Protein AF-0000000086662062 (afdb_homodimer)

Sequence (1120 aa):
MSSKLLPVIERLPNVSGTPEFEAARAAILEEFAAKVPKELHISPAVIASPPKNVVALPRECGILSSAEIDITENYDAVALAEAIAAKKFTAVAVASAYSKRAIIAHQLACCLSEWFMDEALEQAKALDEHLEKTGKTVGPLHGVPIAVKEMIPLAGHYTSLGFVVTRHKAEKDCQMISILRKAGAVFHCKTLQPQGIMHLETVSPLGRTLNPHNINLSAGGSTGGGAALVALRGSPLAIGTDIGGSIRTPAAFCGIYGFKTTSYYLPMRDFTGDYGYAGELNVLGSTGPLATSLRDMDLFVSVLKDAQPHLEDPRLIPIPWTGLETTPKTGPLKVGFMMNDGVVVPQPPVIRALSWAREQLAKSPAFEIKDFIPFRAADAMESAQRIFVPDGGRMIKGAMAATGEPPMLLTKGTLEAAEAMNQDLDAAGILQQRVSRDKFRCEFAEHWMAQNVDILISPAYVGPACPHDGALFWNYESFWNYVDYPGVVVPTPIKALKKGEEDYAPADATPLSEDCKRARHFWEEGDYEGAPIDIQIVARKYCDNELFAALSVLQSPLAIMSSKLLPVIERLPNVSGTPEFEAARAAILEEFAAKVPKELHISPAVIASPPKNVVALPRECGILSSAEIDITENYDAVALAEAIAAKKFTAVAVASAYSKRAIIAHQLACCLSEWFMDEALEQAKALDEHLEKTGKTVGPLHGVPIAVKEMIPLAGHYTSLGFVVTRHKAEKDCQMISILRKAGAVFHCKTLQPQGIMHLETVSPLGRTLNPHNINLSAGGSTGGGAALVALRGSPLAIGTDIGGSIRTPAAFCGIYGFKTTSYYLPMRDFTGDYGYAGELNVLGSTGPLATSLRDMDLFVSVLKDAQPHLEDPRLIPIPWTGLETTPKTGPLKVGFMMNDGVVVPQPPVIRALSWAREQLAKSPAFEIKDFIPFRAADAMESAQRIFVPDGGRMIKGAMAATGEPPMLLTKGTLEAAEAMNQDLDAAGILQQRVSRDKFRCEFAEHWMAQNVDILISPAYVGPACPHDGALFWNYESFWNYVDYPGVVVPTPIKALKKGEEDYAPADATPLSEDCKRARHFWEEGDYEGAPIDIQIVARKYCDNELFAALSVLQSPLAI

pLDDT: mean 96.52, std 4.53, range [37.22, 98.94]

Secondary structure (DSSP, 8-state):
---SS-----SSPPPP--HHHHHHHHHHHHHHHHTS-GGGPPPHHHHHS--S--TTHHHHSS-S-HHHHHHHHS--HHHHHHHHHTTSS-HHHHHHHHHHHHHHHHHHH--EEEE-HHHHHHHHHHHHHHHHHHSS-SSTTTT-EEEEETTS--TTSEE-SSSGGG-EE-SS--HHHHHHHHTT-EEEEEE---GGG--SS-EETTEEPEETTEEEEE--SSSHHHHHHHHTTS-SEEEEEESSSTTHHHHHHHT-EEEEPPTTSS--TTTTTTT--GGGGTS--EEEEEESSHHHHHHHHHHHHHT-GGGT-TTS--PPP-GGGSPPPSS-EEEEE-S--SS-PPPHHHHHHHHHHHHHHHTSTTEEEEE-----HHHHHHHHHHHH-TTTTHHHHHHHHHHTPPPPHHHHHHHHHHHHTT---BHHHHHHHHHHHHHHHHHHHHHHHHHT-SEEEEESSSSSSPBTT-----HHHHHHHHTT--EEEEEEEEE---TTS----GGG-S-SSHHHHHHHHHHHH---TT-EEEEEEE--TT-HHHHHHHHHHHHHHHT-/---SS-----SSPPPP--HHHHHHHHHHHHHHHHTS-GGGPPPHHHHHS--S--TTHHHHSS-S-HHHHHHHHS--HHHHHHHHHTTSS-HHHHHHHHHHHHHHHHHHH--EEEE-HHHHHHHHHHHHHHHHHHSS-SSTTTT-EEEEETTS--TTSEE-SSSGGG-EE-SS--HHHHHHHHTT-EEEEEE---GGG--SS-EETTEEPEETTEEEEE--SSSHHHHHHHHTTS-SEEEEEESSSTTHHHHHHHT-EEEEPPTTSS--TTTTTTT--GGGGTS--EEEEEESSHHHHHHHHHHHHHT-GGGT-TTS--PPP-GGGSPPPSS-EEEEE-S--SS-PPPHHHHHHHHHHHHHHHTSTTEEEEE-----HHHHHHHHHHHH-TTTTHHHHHHHHHHTPPPPHHHHHHHHHHHHTT---BHHHHHHHHHHHHHHHHHHHHHHHHHT-SEEEEESSSSSSPBTT-----HHHHHHHHTT--EEEEEEEEE---TTS----GGG-S-SSHHHHHHHHHHHH---TT-EEEEEEE--TT-HHHHHHHHHHHHHHHT-

Radius of gyration: 32.11 Å; Cα contacts (8 Å, |Δi|>4): 2632; chains: 2; bounding box: 67×95×80 Å

Organism: Colletotrichum gloeosporioides (NCBI:txid474922)

InterPro domains:
  IPR023631 Amidase signature domain [PF01425] (94-547)
  IPR036928 Amidase signature (AS) superfamily [G3DSA:3.90.1300.10] (63-559)
  IPR036928 Amidase signature (AS) superfamily [SSF75304] (46-554)

Nearest PDB structures (foldseek):
  8wdw-assembly2_B  TM=8.340E-01  e=3.794E-28  uncultured bacterium
  8xac-assembly1_C  TM=8.550E-01  e=3.893E-26  Pseudonocardia acaciae
  2dc0-assembly1_B  TM=8.598E-01  e=9.507E-26  Thermus thermophilus
  5h6t-assembly1_A  TM=8.468E-01  e=2.595E-25  Microbacterium sp. HM58-2
  4wj3-assembly2_D  TM=7.996E-01  e=1.964E-25  Pseudomonas aeruginosa PAO1

Solvent-accessible surface area (backbone atoms only — not comparable to full-atom values): 55707 Å² total; per-residue (Å²): 129,83,69,65,51,64,76,50,39,74,86,70,84,78,87,78,50,39,71,68,27,50,50,54,47,49,50,55,45,32,58,53,29,71,70,57,58,74,82,61,56,74,60,65,65,49,51,76,60,56,66,57,53,49,57,61,43,67,75,67,69,71,69,57,51,72,66,36,46,46,59,45,71,75,40,52,46,62,52,44,19,51,33,33,72,70,61,73,40,51,19,39,58,49,33,48,32,28,36,53,37,32,54,42,37,21,30,64,18,40,16,55,70,42,76,40,49,70,60,17,37,53,52,13,45,54,50,43,50,45,29,69,73,67,72,45,68,73,34,84,32,30,34,28,48,37,34,36,34,32,36,47,33,38,51,78,31,65,22,28,61,35,42,80,74,56,50,44,68,24,84,48,51,24,61,52,50,46,53,43,45,62,24,24,37,28,58,35,36,27,13,28,38,5,45,61,56,74,33,49,31,16,52,28,89,89,42,52,23,24,12,42,54,29,48,73,21,24,7,13,4,24,22,6,8,35,23,29,29,38,57,50,36,18,28,49,29,20,43,31,44,29,58,46,29,11,28,36,33,2,11,25,26,40,43,25,24,11,36,38,46,26,56,36,61,60,76,62,59,62,43,54,56,88,73,46,58,69,30,45,79,73,38,54,50,20,45,34,41,34,24,83,41,70,67,38,46,41,51,54,51,43,59,53,53,73,66,48,55,38,63,45,34,69,76,34,53,82,71,82,77,52,30,68,70,31,79,61,74,86,70,52,48,29,37,19,39,30,84,43,48,81,41,40,71,41,36,42,56,43,51,51,42,52,51,50,52,51,54,45,46,67,72,38,81,60,41,42,82,40,82,39,81,61,73,64,45,65,59,46,47,57,51,47,62,53,42,50,38,36,52,28,36,51,69,61,52,51,49,26,61,72,46,41,46,59,74,52,72,67,53,47,50,51,41,52,53,25,52,71,63,66,38,65,30,33,44,68,50,53,46,47,52,43,46,52,48,52,52,50,36,23,55,46,32,45,54,50,60,72,66,66,50,64,34,35,41,33,54,38,43,54,44,55,38,36,50,68,95,52,65,78,74,49,60,60,30,25,46,39,32,71,59,34,30,17,36,35,23,39,47,50,95,40,50,30,56,51,71,85,72,67,64,74,52,77,93,58,67,69,64,69,36,74,64,16,46,50,53,51,49,50,57,72,73,45,75,45,47,56,23,28,35,31,42,22,42,32,24,55,62,81,29,56,38,56,38,30,17,48,45,57,70,43,18,72,68,59,70,91,126,83,68,66,50,64,77,50,40,74,85,68,84,77,86,79,51,37,71,66,25,49,50,52,48,49,52,55,46,32,58,54,27,72,70,56,58,73,83,60,57,73,58,65,62,49,51,75,61,58,67,57,55,48,57,59,42,66,74,66,71,69,68,57,51,72,66,36,46,46,58,44,69,74,41,51,45,61,52,44,18,52,33,32,72,70,60,75,40,51,19,39,60,49,35,48,32,28,36,54,36,32,54,42,38,22,31,65,18,38,16,54,71,43,76,41,50,70,62,17,36,52,53,14,45,55,51,41,50,44,30,70,73,68,73,45,69,74,34,84,31,29,35,29,50,36,34,35,35,32,36,47,33,38,51,78,32,65,20,30,61,37,41,80,74,53,50,44,67,24,84,49,51,24,63,50,50,46,53,43,45,62,24,24,38,27,57,34,37,27,14,29,39,5,44,59,56,73,33,50,32,17,50,28,89,89,43,54,24,23,12,41,53,29,49,72,23,24,8,13,4,22,23,6,8,35,22,27,29,38,58,51,35,19,26,47,30,20,42,32,46,30,58,46,27,10,29,37,33,2,12,24,26,40,44,26,25,11,36,37,46,27,56,36,61,59,76,63,60,63,43,53,53,87,73,46,58,69,31,45,78,77,37,55,51,19,46,34,42,33,24,84,41,71,66,39,45,42,51,55,52,44,58,53,52,72,64,50,56,37,63,45,36,68,78,33,53,82,72,81,74,52,29,69,72,32,79,61,74,86,71,51,48,30,38,20,39,30,81,42,47,82,42,42,70,42,36,42,56,44,52,51,43,51,51,50,52,51,54,45,44,68,73,37,80,59,41,41,82,41,80,40,82,61,73,65,46,65,60,47,46,55,50,47,61,53,44,50,38,36,52,29,39,52,70,60,51,50,49,27,61,74,48,40,47,59,74,52,71,68,54,46,51,51,41,51,53,26,52,73,64,66,38,65,30,34,43,68,51,52,45,46,51,42,46,52,48,51,54,49,37,23,54,47,32,45,54,50,60,72,67,67,49,64,35,35,39,32,52,39,43,54,43,55,40,36,47,70,96,51,65,77,72,48,62,58,29,25,47,39,31,72,60,36,31,18,38,34,23,39,48,51,94,42,50,31,55,51,71,85,71,67,63,74,53,77,93,59,68,69,65,68,37,73,64,16,45,49,53,49,50,49,58,71,73,45,76,47,46,58,24,29,36,30,41,22,42,31,25,54,62,82,29,56,38,57,39,29,16,48,48,58,68,42,18,72,67,58,69,92

Structure (mmCIF, N/CA/C/O backbone):
data_AF-0000000086662062-model_v1
#
loop_
_entity.id
_entity.type
_entity.pdbx_description
1 polymer 'Putative amidase'
#
loop_
_atom_site.group_PDB
_atom_site.id
_atom_site.type_symbol
_atom_site.label_atom_id
_atom_site.label_alt_id
_atom_site.label_comp_id
_atom_site.label_asym_id
_atom_site.label_entity_id
_atom_site.label_seq_id
_atom_site.pdbx_PDB_ins_code
_atom_site.Cartn_x
_atom_site.Cartn_y
_atom_site.Cartn_z
_atom_site.occupancy
_atom_site.B_iso_or_equiv
_atom_site.auth_seq_id
_atom_site.auth_comp_id
_atom_site.auth_asym_id
_atom_site.auth_atom_id
_atom_site.pdbx_PDB_model_num
ATOM 1 N N . MET A 1 1 ? -23.609 50.938 10 1 37.22 1 MET A N 1
ATOM 2 C CA . MET A 1 1 ? -24.234 49.625 9.906 1 37.22 1 MET A CA 1
ATOM 3 C C . MET A 1 1 ? -23.266 48.531 10.391 1 37.22 1 MET A C 1
ATOM 5 O O . MET A 1 1 ? -22.125 48.469 9.93 1 37.22 1 MET A O 1
ATOM 9 N N . SER A 1 2 ? -23.516 48.094 11.547 1 47.75 2 SER A N 1
ATOM 10 C CA . SER A 1 2 ? -22.656 47.125 12.195 1 47.75 2 SER A CA 1
ATOM 11 C C . SER A 1 2 ? -22.312 45.969 11.258 1 47.75 2 SER A C 1
ATOM 13 O O . SER A 1 2 ? -23.203 45.406 10.609 1 47.75 2 SER A O 1
ATOM 15 N N . SER A 1 3 ? -21.125 45.812 10.82 1 66.75 3 SER A N 1
ATOM 16 C CA . SER A 1 3 ? -20.672 44.781 9.898 1 66.75 3 SER A CA 1
ATOM 17 C C . SER A 1 3 ? -21.188 43.406 10.32 1 66.75 3 SER A C 1
ATOM 19 O O . SER A 1 3 ? -21.156 43.062 11.5 1 66.75 3 SER A O 1
ATOM 21 N N . LYS A 1 4 ? -22.031 42.781 9.562 1 84 4 LYS A N 1
ATOM 22 C CA . LYS A 1 4 ? -22.562 41.438 9.75 1 84 4 LYS A CA 1
ATOM 23 C C . LYS A 1 4 ? -21.438 40.406 9.758 1 84 4 LYS A C 1
ATOM 25 O O . LYS A 1 4 ? -21.688 39.219 9.984 1 84 4 LYS A O 1
ATOM 30 N N . LEU A 1 5 ? -20.297 41 9.672 1 90.88 5 LEU A N 1
ATOM 31 C CA . LEU A 1 5 ? -19.156 40.094 9.625 1 90.88 5 LEU A CA 1
ATOM 32 C C . LEU A 1 5 ? -18.344 40.188 10.906 1 90.88 5 LEU A C 1
ATOM 34 O O . LEU A 1 5 ? -18.344 41.219 11.586 1 90.88 5 LEU A O 1
ATOM 38 N N . LEU A 1 6 ? -17.766 39.094 11.305 1 94.88 6 LEU A N 1
ATOM 39 C CA . LEU A 1 6 ? -16.797 39.094 12.398 1 94.88 6 LEU A CA 1
ATOM 40 C C . LEU A 1 6 ? -15.516 39.812 11.992 1 94.88 6 LEU A C 1
ATOM 42 O O . LEU A 1 6 ? -14.93 39.5 10.953 1 94.88 6 LEU A O 1
ATOM 46 N N . PRO A 1 7 ? -15.078 40.844 12.727 1 93.44 7 PRO A N 1
ATOM 47 C CA . PRO A 1 7 ? -13.828 41.531 12.352 1 93.44 7 PRO A CA 1
ATOM 48 C C . PRO A 1 7 ? -12.617 40.594 12.438 1 93.44 7 PRO A C 1
ATOM 50 O O . PRO A 1 7 ? -12.461 39.875 13.43 1 93.44 7 PRO A O 1
ATOM 53 N N . VAL A 1 8 ? -11.828 40.594 11.492 1 96 8 VAL A N 1
ATOM 54 C CA . VAL A 1 8 ? -10.586 39.812 11.422 1 96 8 VAL A CA 1
ATOM 55 C C . VAL A 1 8 ? -9.469 40.719 10.883 1 96 8 VAL A C 1
ATOM 57 O O . VAL A 1 8 ? -9.711 41.594 10.07 1 96 8 VAL A O 1
ATOM 60 N N . ILE A 1 9 ? -8.25 40.531 11.391 1 97.44 9 ILE A N 1
ATOM 61 C CA . ILE A 1 9 ? -7.117 41.219 10.82 1 97.44 9 ILE A CA 1
ATOM 62 C C . ILE A 1 9 ? -6.914 40.812 9.367 1 97.44 9 ILE A C 1
ATOM 64 O O . ILE A 1 9 ? -6.898 39.625 9.062 1 97.44 9 ILE A O 1
ATOM 68 N N . GLU A 1 10 ? -6.844 41.719 8.508 1 94.69 10 GLU A N 1
ATOM 69 C CA . GLU A 1 10 ? -6.594 41.5 7.082 1 94.69 10 GLU A CA 1
ATOM 70 C C . GLU A 1 10 ? -5.367 42.281 6.609 1 94.69 10 GLU A C 1
ATOM 72 O O . GLU A 1 10 ? -5.215 43.469 6.914 1 94.69 10 GLU A O 1
ATOM 77 N N . ARG A 1 11 ? -4.504 41.562 5.938 1 93.75 11 ARG A N 1
ATOM 78 C CA . ARG A 1 11 ? -3.277 42.219 5.488 1 93.75 11 ARG A CA 1
ATOM 79 C C . ARG A 1 11 ? -3.309 42.469 3.986 1 93.75 11 ARG A C 1
ATOM 81 O O . ARG A 1 11 ? -2.68 43.406 3.492 1 93.75 11 ARG A O 1
ATOM 88 N N . LEU A 1 12 ? -3.891 41.594 3.189 1 93.69 12 LEU A N 1
ATOM 89 C CA . LEU A 1 12 ? -4.066 41.719 1.747 1 93.69 12 LEU A CA 1
ATOM 90 C C . LEU A 1 12 ? -5.531 41.562 1.361 1 93.69 12 LEU A C 1
ATOM 92 O O . LEU A 1 12 ? -6.277 40.812 2.014 1 93.69 12 LEU A O 1
ATOM 96 N N . PRO A 1 13 ? -5.879 42.219 0.325 1 88.19 13 PRO A N 1
ATOM 97 C CA . PRO A 1 13 ? -7.262 42.062 -0.122 1 88.19 13 PRO A CA 1
ATOM 98 C C . PRO A 1 13 ? -7.512 40.688 -0.74 1 88.19 13 PRO A C 1
ATOM 100 O O . PRO A 1 13 ? -6.59 40.062 -1.288 1 88.19 13 PRO A O 1
ATOM 103 N N . ASN A 1 14 ? -8.742 40.281 -0.643 1 84.94 14 ASN A N 1
ATOM 104 C CA . ASN A 1 14 ? -9.141 39.031 -1.294 1 84.94 14 ASN A CA 1
ATOM 105 C C . ASN A 1 14 ? -9.43 39.25 -2.777 1 84.94 14 ASN A C 1
ATOM 107 O O . ASN A 1 14 ? -9.758 40.344 -3.199 1 84.94 14 ASN A O 1
ATOM 111 N N . VAL A 1 15 ? -9.289 38.125 -3.518 1 88.25 15 VAL A N 1
ATOM 112 C CA . VAL A 1 15 ? -9.641 38.188 -4.934 1 88.25 15 VAL A CA 1
ATOM 113 C C . VAL A 1 15 ? -11.156 38.219 -5.086 1 88.25 15 VAL A C 1
ATOM 115 O O . VAL A 1 15 ? -11.875 37.531 -4.344 1 88.25 15 VAL A O 1
ATOM 118 N N . SER A 1 16 ? -11.648 39.031 -6.062 1 91.06 16 SER A N 1
ATOM 119 C CA . SER A 1 16 ? -13.086 39.156 -6.285 1 91.06 16 SER A CA 1
ATOM 120 C C . SER A 1 16 ? -13.555 38.219 -7.387 1 91.06 16 SER A C 1
ATOM 122 O O . SER A 1 16 ? -12.859 38 -8.391 1 91.06 16 SER A O 1
ATOM 124 N N . GLY A 1 17 ? -14.695 37.594 -7.133 1 94.31 17 GLY A N 1
ATOM 125 C CA . GLY A 1 17 ? -15.328 36.75 -8.125 1 94.31 17 GLY A CA 1
ATOM 126 C C . GLY A 1 17 ? -16.609 37.312 -8.68 1 94.31 17 GLY A C 1
ATOM 127 O O . GLY A 1 17 ? -16.797 38.531 -8.703 1 94.31 17 GLY A O 1
ATOM 128 N N . THR A 1 18 ? -17.5 36.5 -9.312 1 96.44 18 THR A N 1
ATOM 129 C CA . THR A 1 18 ? -18.797 36.906 -9.828 1 96.44 18 THR A CA 1
ATOM 130 C C . THR A 1 18 ? -19.688 37.375 -8.688 1 96.44 18 THR A C 1
ATOM 132 O O . THR A 1 18 ? -19.438 37.094 -7.523 1 96.44 18 THR A O 1
ATOM 135 N N . PRO A 1 19 ? -20.703 38.094 -8.992 1 95.69 19 PRO A N 1
ATOM 136 C CA . PRO A 1 19 ? -21.641 38.5 -7.949 1 95.69 19 PRO A CA 1
ATOM 137 C C . PRO A 1 19 ? -22.25 37.344 -7.195 1 95.69 19 PRO A C 1
ATOM 139 O O . PRO A 1 19 ? -22.453 37.406 -5.98 1 95.69 19 PRO A O 1
ATOM 142 N N . GLU A 1 20 ? -22.5 36.344 -7.949 1 94.62 20 GLU A N 1
ATOM 143 C CA . GLU A 1 20 ? -23.078 35.156 -7.328 1 94.62 20 GLU A CA 1
ATOM 144 C C . GLU A 1 20 ? -22.109 34.531 -6.332 1 94.62 20 GLU A C 1
ATOM 146 O O . GLU A 1 20 ? -22.516 34.125 -5.238 1 94.62 20 GLU A O 1
ATOM 151 N N . PHE A 1 21 ? -20.922 34.469 -6.73 1 95.62 21 PHE A N 1
ATOM 152 C CA . PHE A 1 21 ? -19.891 33.969 -5.844 1 95.62 21 PHE A CA 1
ATOM 153 C C . PHE A 1 21 ? -19.75 34.812 -4.602 1 95.62 21 PHE A C 1
ATOM 155 O O . PHE A 1 21 ? -19.688 34.312 -3.48 1 95.62 21 PHE A O 1
ATOM 162 N N . GLU A 1 22 ? -19.719 36.094 -4.77 1 95.81 22 GLU A N 1
ATOM 163 C CA . GLU A 1 22 ? -19.562 37.031 -3.656 1 95.81 22 GLU A CA 1
ATOM 164 C C . GLU A 1 22 ? -20.719 36.938 -2.68 1 95.81 22 GLU A C 1
ATOM 166 O O . GLU A 1 22 ? -20.547 37.062 -1.468 1 95.81 22 GLU A O 1
ATOM 171 N N . ALA A 1 23 ? -21.875 36.719 -3.223 1 95.69 23 ALA A N 1
ATOM 172 C CA . ALA A 1 23 ? -23.047 36.562 -2.373 1 95.69 23 ALA A CA 1
ATOM 173 C C . ALA A 1 23 ? -22.938 35.281 -1.531 1 95.69 23 ALA A C 1
ATOM 175 O O . ALA A 1 23 ? -23.297 35.281 -0.35 1 95.69 23 ALA A O 1
ATOM 176 N N . ALA A 1 24 ? -22.531 34.25 -2.184 1 95.19 24 ALA A N 1
ATOM 177 C CA . ALA A 1 24 ? -22.344 33 -1.474 1 95.19 24 ALA A CA 1
ATOM 178 C C . ALA A 1 24 ? -21.297 33.125 -0.377 1 95.19 24 ALA A C 1
ATOM 180 O O . ALA A 1 24 ? -21.484 32.625 0.74 1 95.19 24 ALA A O 1
ATOM 181 N N . ARG A 1 25 ? -20.203 33.719 -0.703 1 95.38 25 ARG A N 1
ATOM 182 C CA . ARG A 1 25 ? -19.125 33.969 0.251 1 95.38 25 ARG A CA 1
ATOM 183 C C . ARG A 1 25 ? -19.609 34.781 1.442 1 95.38 25 ARG A C 1
ATOM 185 O O . ARG A 1 25 ? -19.344 34.438 2.594 1 95.38 25 ARG A O 1
ATOM 192 N N . ALA A 1 26 ? -20.312 35.812 1.211 1 95.12 26 ALA A N 1
ATOM 193 C CA . ALA A 1 26 ? -20.844 36.656 2.26 1 95.12 26 ALA A CA 1
ATOM 194 C C . ALA A 1 26 ? -21.797 35.906 3.174 1 95.12 26 ALA A C 1
ATOM 196 O O . ALA A 1 26 ? -21.781 36.094 4.395 1 95.12 26 ALA A O 1
ATOM 197 N N . ALA A 1 27 ? -22.594 35.094 2.549 1 96.38 27 ALA A N 1
ATOM 198 C CA . ALA A 1 27 ? -23.562 34.312 3.322 1 96.38 27 ALA A CA 1
ATOM 199 C C . ALA A 1 27 ? -22.844 33.375 4.297 1 96.38 27 ALA A C 1
ATOM 201 O O . ALA A 1 27 ? -23.281 33.219 5.438 1 96.38 27 ALA A O 1
ATOM 202 N N . ILE A 1 28 ? -21.797 32.719 3.855 1 96.81 28 ILE A N 1
ATOM 203 C CA . ILE A 1 28 ? -21.016 31.812 4.695 1 96.81 28 ILE A CA 1
ATOM 204 C C . ILE A 1 28 ? -20.406 32.594 5.859 1 96.81 28 ILE A C 1
ATOM 206 O O . ILE A 1 28 ? -20.469 32.156 7.008 1 96.81 28 ILE A O 1
ATOM 210 N N . LEU A 1 29 ? -19.828 33.719 5.609 1 96.94 29 LEU A N 1
ATOM 211 C CA . LEU A 1 29 ? -19.141 34.531 6.621 1 96.94 29 LEU A CA 1
ATOM 212 C C . LEU A 1 29 ? -20.141 35.094 7.625 1 96.94 29 LEU A C 1
ATOM 214 O O . LEU A 1 29 ? -19.844 35.219 8.812 1 96.94 29 LEU A O 1
ATOM 218 N N . GLU A 1 30 ? -21.312 35.469 7.113 1 97.25 30 GLU A N 1
ATOM 219 C CA . GLU A 1 30 ? -22.359 35.969 8 1 97.25 30 GLU A CA 1
ATOM 220 C C . GLU A 1 30 ? -22.859 34.875 8.93 1 97.25 30 GLU A C 1
ATOM 222 O O . GLU A 1 30 ? -23.109 35.125 10.109 1 97.25 30 GLU A O 1
ATOM 227 N N . GLU A 1 31 ? -23.016 33.719 8.367 1 96.38 31 GLU A N 1
ATOM 228 C CA . GLU A 1 31 ? -23.422 32.594 9.188 1 96.38 31 GLU A CA 1
ATOM 229 C C . GLU A 1 31 ? -22.406 32.312 10.289 1 96.38 31 GLU A C 1
ATOM 231 O O . GLU A 1 31 ? -22.766 32.062 11.438 1 96.38 31 GLU A O 1
ATOM 236 N N . PHE A 1 32 ? -21.172 32.406 9.984 1 97.31 32 PHE A N 1
ATOM 237 C CA . PHE A 1 32 ? -20.078 32.25 10.938 1 97.31 32 PHE A CA 1
ATOM 238 C C . PHE A 1 32 ? -20.141 33.312 12.031 1 97.31 32 PHE A C 1
ATOM 240 O O . PHE A 1 32 ? -20.109 32.969 13.219 1 97.31 32 PHE A O 1
ATOM 247 N N . ALA A 1 33 ? -20.281 34.5 11.68 1 97.19 33 ALA A N 1
ATOM 248 C CA . ALA A 1 33 ? -20.25 35.625 12.586 1 97.19 33 ALA A CA 1
ATOM 249 C C . ALA A 1 33 ? -21.438 35.594 13.547 1 97.19 33 ALA A C 1
ATOM 251 O O . ALA A 1 33 ? -21.312 36.031 14.703 1 97.19 33 ALA A O 1
ATOM 252 N N . ALA A 1 34 ? -22.531 35.094 13.094 1 96.31 34 ALA A N 1
ATOM 253 C CA . ALA A 1 34 ? -23.766 35.094 13.867 1 96.31 34 ALA A CA 1
ATOM 254 C C . ALA A 1 34 ? -23.641 34.219 15.117 1 96.31 34 ALA A C 1
ATOM 256 O O . ALA A 1 34 ? -24.359 34.438 16.094 1 96.31 34 ALA A O 1
ATOM 257 N N . LYS A 1 35 ? -22.672 33.375 15.125 1 95.81 35 LYS A N 1
ATOM 258 C CA . LYS A 1 35 ? -22.516 32.406 16.219 1 95.81 35 LYS A CA 1
ATOM 259 C C . LYS A 1 35 ? -21.609 33 17.312 1 95.81 35 LYS A C 1
ATOM 261 O O . LYS A 1 35 ? -21.531 32.438 18.406 1 95.81 35 LYS A O 1
ATOM 266 N N . VAL A 1 36 ? -20.969 34.125 17.078 1 97.69 36 VAL A N 1
ATOM 267 C CA . VAL A 1 36 ? -19.922 34.594 17.984 1 97.69 36 VAL A CA 1
ATOM 268 C C . VAL A 1 36 ? -20.484 35.719 18.875 1 97.69 36 VAL A C 1
ATOM 270 O O . VAL A 1 36 ? -20.844 36.781 18.406 1 97.69 36 VAL A O 1
ATOM 273 N N . PRO A 1 37 ? -20.531 35.5 20.141 1 96.38 37 PRO A N 1
ATOM 274 C CA . PRO A 1 37 ? -21.031 36.562 21.047 1 96.38 37 PRO A CA 1
ATOM 275 C C . PRO A 1 37 ? -20.156 37.812 21.062 1 96.38 37 PRO A C 1
ATOM 277 O O . PRO A 1 37 ? -18.922 37.688 20.953 1 96.38 37 PRO A O 1
ATOM 280 N N . LYS A 1 38 ? -20.734 38.906 21.344 1 95.5 38 LYS A N 1
ATOM 281 C CA . LYS A 1 38 ? -20.047 40.188 21.297 1 95.5 38 LYS A CA 1
ATOM 282 C C . LYS A 1 38 ? -18.938 40.25 22.344 1 95.5 38 LYS A C 1
ATOM 284 O O . LYS A 1 38 ? -17.906 40.875 22.141 1 95.5 38 LYS A O 1
ATOM 289 N N . GLU A 1 39 ? -19.125 39.562 23.469 1 96.06 39 GLU A N 1
ATOM 290 C CA . GLU A 1 39 ? -18.172 39.594 24.562 1 96.06 39 GLU A CA 1
ATOM 291 C C . GLU A 1 39 ? -16.859 38.906 24.172 1 96.06 39 GLU A C 1
ATOM 293 O O . GLU A 1 39 ? -15.844 39.062 24.844 1 96.06 39 GLU A O 1
ATOM 298 N N . LEU A 1 40 ? -16.875 38.156 23.047 1 97.69 40 LEU A N 1
ATOM 299 C CA . LEU A 1 40 ? -15.664 37.469 22.609 1 97.69 40 LEU A CA 1
ATOM 300 C C . LEU A 1 40 ? -15.016 38.219 21.453 1 97.69 40 LEU A C 1
ATOM 302 O O . LEU A 1 40 ? -14.055 37.719 20.844 1 97.69 40 LEU A O 1
ATOM 306 N N . HIS A 1 41 ? -15.516 39.375 21.078 1 97 41 HIS A N 1
ATOM 307 C CA . HIS A 1 41 ? -14.906 40.188 20.047 1 97 41 HIS A CA 1
ATOM 308 C C . HIS A 1 41 ? -13.664 40.906 20.562 1 97 41 HIS A C 1
ATOM 310 O O . HIS A 1 41 ? -13.688 41.5 21.656 1 97 41 HIS A O 1
ATOM 316 N N . ILE A 1 42 ? -12.648 40.875 19.828 1 96.44 42 ILE A N 1
ATOM 317 C CA . ILE A 1 42 ? -11.453 41.656 20.125 1 96.44 42 ILE A CA 1
ATOM 318 C C . ILE A 1 42 ? -11.742 43.125 19.875 1 96.44 42 ILE A C 1
ATOM 320 O O . ILE A 1 42 ? -12.602 43.469 19.062 1 96.44 42 ILE A O 1
ATOM 324 N N . SER A 1 43 ? -10.977 44 20.531 1 95 43 SER A N 1
ATOM 325 C CA . SER A 1 43 ? -11.172 45.438 20.375 1 95 43 SER A CA 1
ATOM 326 C C . SER A 1 43 ? -10.938 45.875 18.922 1 95 43 SER A C 1
ATOM 328 O O . SER A 1 43 ? -9.977 45.438 18.281 1 95 43 SER A O 1
ATOM 330 N N . PRO A 1 44 ? -11.797 46.688 18.406 1 94.5 44 PRO A N 1
ATOM 331 C CA . PRO A 1 44 ? -11.617 47.219 17.047 1 94.5 44 PRO A CA 1
ATOM 332 C C . PRO A 1 44 ? -10.258 47.875 16.844 1 94.5 44 PRO A C 1
ATOM 334 O O . PRO A 1 44 ? -9.719 47.844 15.734 1 94.5 44 PRO A O 1
ATOM 337 N N . ALA A 1 45 ? -9.742 48.469 17.906 1 95.25 45 ALA A N 1
ATOM 338 C CA . ALA A 1 45 ? -8.453 49.125 17.812 1 95.25 45 ALA A CA 1
ATOM 339 C C . ALA A 1 45 ? -7.344 48.156 17.453 1 95.25 45 ALA A C 1
ATOM 341 O O . ALA A 1 45 ? -6.441 48.469 16.672 1 95.25 45 ALA A O 1
ATOM 342 N N . VAL A 1 46 ? -7.441 46.969 18.047 1 95.38 46 VAL A N 1
ATOM 343 C CA . VAL A 1 46 ? -6.445 45.938 17.766 1 95.38 46 VAL A CA 1
ATOM 344 C C . VAL A 1 46 ? -6.582 45.5 16.312 1 95.38 46 VAL A C 1
ATOM 346 O O . VAL A 1 46 ? -5.578 45.281 15.625 1 95.38 46 VAL A O 1
ATOM 349 N N . ILE A 1 47 ? -7.781 45.344 15.82 1 96 47 ILE A N 1
ATOM 350 C CA . ILE A 1 47 ? -8.047 44.906 14.453 1 96 47 ILE A CA 1
ATOM 351 C C . ILE A 1 47 ? -7.562 45.938 13.461 1 96 47 ILE A C 1
ATOM 353 O O . ILE A 1 47 ? -6.973 45.625 12.43 1 96 47 ILE A O 1
ATOM 357 N N . ALA A 1 48 ? -7.766 47.188 13.797 1 95.56 48 ALA A N 1
ATOM 358 C CA . ALA A 1 48 ? -7.441 48.281 12.898 1 95.56 48 ALA A CA 1
ATOM 359 C C . ALA A 1 48 ? -5.934 48.531 12.852 1 95.56 48 ALA A C 1
ATOM 361 O O . ALA A 1 48 ? -5.395 48.906 11.812 1 95.56 48 ALA A O 1
ATOM 362 N N . SER A 1 49 ? -5.258 48.375 14 1 96.5 49 SER A N 1
ATOM 363 C CA . SER A 1 49 ? -3.814 48.594 14.086 1 96.5 49 SER A CA 1
ATOM 364 C C . SER A 1 49 ? -3.135 47.469 14.844 1 96.5 49 SER A C 1
ATOM 366 O O . SER A 1 49 ? -2.58 47.688 15.922 1 96.5 49 SER A O 1
ATOM 368 N N . PRO A 1 50 ? -3.166 46.344 14.25 1 96.69 50 PRO A N 1
ATOM 369 C CA . PRO A 1 50 ? -2.576 45.188 14.93 1 96.69 50 PRO A CA 1
ATOM 370 C C . PRO A 1 50 ? -1.054 45.25 15.016 1 96.69 50 PRO A C 1
ATOM 372 O O . PRO A 1 50 ? -0.412 45.844 14.148 1 96.69 50 PRO A O 1
ATOM 375 N N . PRO A 1 51 ? -0.459 44.719 16.109 1 96.31 51 PRO A N 1
ATOM 376 C CA . PRO A 1 51 ? 0.992 44.531 16.094 1 96.31 51 PRO A CA 1
ATOM 377 C C . PRO A 1 51 ? 1.43 43.469 15.102 1 96.31 51 PRO A C 1
ATOM 379 O O . PRO A 1 51 ? 0.604 42.656 14.641 1 96.31 51 PRO A O 1
ATOM 382 N N . LYS A 1 52 ? 2.727 43.5 14.82 1 95.56 52 LYS A N 1
ATOM 383 C CA . LYS A 1 52 ? 3.291 42.5 13.898 1 95.56 52 LYS A CA 1
ATOM 384 C C . LYS A 1 52 ? 3.197 41.094 14.477 1 95.56 52 LYS A C 1
ATOM 386 O O . LYS A 1 52 ? 2.918 40.125 13.75 1 95.56 52 LYS A O 1
ATOM 391 N N . ASN A 1 53 ? 3.516 40.906 15.648 1 97.62 53 ASN A N 1
ATOM 392 C CA . ASN A 1 53 ? 3.418 39.656 16.391 1 97.62 53 ASN A CA 1
ATOM 393 C C . ASN A 1 53 ? 2.17 39.625 17.266 1 97.62 53 ASN A C 1
ATOM 395 O O . ASN A 1 53 ? 1.993 40.469 18.141 1 97.62 53 ASN A O 1
ATOM 399 N N . VAL A 1 54 ? 1.299 38.656 17.062 1 98.38 54 VAL A N 1
ATOM 400 C CA . VAL A 1 54 ? 0.024 38.656 17.766 1 98.38 54 VAL A CA 1
ATOM 401 C C . VAL A 1 54 ? -0.038 37.469 18.734 1 98.38 54 VAL A C 1
ATOM 403 O O . VAL A 1 54 ? -1.099 37.156 19.297 1 98.38 54 VAL A O 1
ATOM 406 N N . VAL A 1 55 ? 1.016 36.781 19.047 1 98.19 55 VAL A N 1
ATOM 407 C CA . VAL A 1 55 ? 1.064 35.562 19.844 1 98.19 55 VAL A CA 1
ATOM 408 C C . VAL A 1 55 ? 0.59 35.844 21.266 1 98.19 55 VAL A C 1
ATOM 410 O O . VAL A 1 55 ? -0.077 35.031 21.891 1 98.19 55 VAL A O 1
ATOM 413 N N . ALA A 1 56 ? 0.86 37 21.766 1 97.81 56 ALA A N 1
ATOM 414 C CA . ALA A 1 56 ? 0.588 37.312 23.172 1 97.81 56 ALA A CA 1
ATOM 415 C C . ALA A 1 56 ? -0.826 37.844 23.344 1 97.81 56 ALA A C 1
ATOM 417 O O . ALA A 1 56 ? -1.342 37.906 24.469 1 97.81 56 ALA A O 1
ATOM 418 N N . LEU A 1 57 ? -1.46 38.219 22.281 1 98.38 57 LEU A N 1
ATOM 419 C CA . LEU A 1 57 ? -2.678 39.031 22.344 1 98.38 57 LEU A CA 1
ATOM 420 C C . LEU A 1 57 ? -3.803 38.25 23.016 1 98.38 57 LEU A C 1
ATOM 422 O O . LEU A 1 57 ? -4.602 38.812 23.766 1 98.38 57 LEU A O 1
ATOM 426 N N . PRO A 1 58 ? -3.902 36.906 22.812 1 98.38 58 PRO A N 1
ATOM 427 C CA . PRO A 1 58 ? -4.98 36.219 23.516 1 98.38 58 PRO A CA 1
ATOM 428 C C . PRO A 1 58 ? -4.879 36.344 25.031 1 98.38 58 PRO A C 1
ATOM 430 O O . PRO A 1 58 ? -5.898 36.438 25.719 1 98.38 58 PRO A O 1
ATOM 433 N N . ARG A 1 59 ? -3.73 36.344 25.516 1 97.81 59 ARG A N 1
ATOM 434 C CA . ARG A 1 59 ? -3.514 36.531 26.953 1 97.81 59 ARG A CA 1
ATOM 435 C C . ARG A 1 59 ? -3.758 37.969 27.375 1 97.81 59 ARG A C 1
ATOM 437 O O . ARG A 1 59 ? -4.25 38.219 28.469 1 97.81 59 ARG A O 1
ATOM 444 N N . GLU A 1 60 ? -3.547 38.969 26.484 1 97.31 60 GLU A N 1
ATOM 445 C CA . GLU A 1 60 ? -3.451 40.375 26.875 1 97.31 60 GLU A CA 1
ATOM 446 C C . GLU A 1 60 ? -4.73 41.125 26.531 1 97.31 60 GLU A C 1
ATOM 448 O O . GLU A 1 60 ? -4.961 42.219 27.031 1 97.31 60 GLU A O 1
ATOM 453 N N . CYS A 1 61 ? -5.555 40.531 25.703 1 96.19 61 CYS A N 1
ATOM 454 C CA . CYS A 1 61 ? -6.668 41.312 25.156 1 96.19 61 CYS A CA 1
ATOM 455 C C . CYS A 1 61 ? -7.797 41.438 26.172 1 96.19 61 CYS A C 1
ATOM 457 O O . CYS A 1 61 ? -8.797 42.094 25.906 1 96.19 61 CYS A O 1
ATOM 459 N N . GLY A 1 62 ? -7.773 40.719 27.312 1 96.5 62 GLY A N 1
ATOM 460 C CA . GLY A 1 62 ? -8.68 40.938 28.438 1 96.5 62 GLY A CA 1
ATOM 461 C C . GLY A 1 62 ? -9.938 40.094 28.344 1 96.5 62 GLY A C 1
ATOM 462 O O . GLY A 1 62 ? -10.82 40.188 29.203 1 96.5 62 GLY A O 1
ATOM 463 N N . ILE A 1 63 ? -9.984 39.188 27.406 1 97.75 63 ILE A N 1
ATOM 464 C CA . ILE A 1 63 ? -11.195 38.406 27.188 1 97.75 63 ILE A CA 1
ATOM 465 C C . ILE A 1 63 ? -11.141 37.125 28.031 1 97.75 63 ILE A C 1
ATOM 467 O O . ILE A 1 63 ? -12.133 36.75 28.641 1 97.75 63 ILE A O 1
ATOM 471 N N . LEU A 1 64 ? -10.039 36.5 28.156 1 98.56 64 LEU A N 1
ATOM 472 C CA . LEU A 1 64 ? -9.883 35.25 28.875 1 98.56 64 LEU A CA 1
ATOM 473 C C . LEU A 1 64 ? -9.594 35.469 30.344 1 98.56 64 LEU A C 1
ATOM 475 O O . LEU A 1 64 ? -8.859 36.406 30.703 1 98.56 64 LEU A O 1
ATOM 479 N N . SER A 1 65 ? -10.18 34.688 31.234 1 98.44 65 SER A N 1
ATOM 480 C CA . SER A 1 65 ? -9.836 34.719 32.656 1 98.44 65 SER A CA 1
ATOM 481 C C . SER A 1 65 ? -8.453 34.125 32.906 1 98.44 65 SER A C 1
ATOM 483 O O . SER A 1 65 ? -7.891 33.469 32.031 1 98.44 65 SER A O 1
ATOM 485 N N . SER A 1 66 ? -7.938 34.375 34.094 1 98.25 66 SER A N 1
ATOM 486 C CA . SER A 1 66 ? -6.645 33.812 34.5 1 98.25 66 SER A CA 1
ATOM 487 C C . SER A 1 66 ? -6.668 32.312 34.438 1 98.25 66 SER A C 1
ATOM 489 O O . SER A 1 66 ? -5.676 31.672 34.062 1 98.25 66 SER A O 1
ATOM 491 N N . ALA A 1 67 ? -7.746 31.719 34.812 1 98.44 67 ALA A N 1
ATOM 492 C CA . ALA A 1 67 ? -7.891 30.266 34.812 1 98.44 67 ALA A CA 1
ATOM 493 C C . ALA A 1 67 ? -7.879 29.734 33.375 1 98.44 67 ALA A C 1
ATOM 495 O O . ALA A 1 67 ? -7.277 28.688 33.125 1 98.44 67 ALA A O 1
ATOM 496 N N . GLU A 1 68 ? -8.562 30.391 32.562 1 98.69 68 GLU A N 1
ATOM 497 C CA . GLU A 1 68 ? -8.609 29.984 31.156 1 98.69 68 GLU A CA 1
ATOM 498 C C . GLU A 1 68 ? -7.242 30.109 30.484 1 98.69 68 GLU A C 1
ATOM 500 O O . GLU A 1 68 ? -6.852 29.266 29.688 1 98.69 68 GLU A O 1
ATOM 505 N N . ILE A 1 69 ? -6.492 31.172 30.828 1 98.75 69 ILE A N 1
ATOM 506 C CA . ILE A 1 69 ? -5.137 31.359 30.312 1 98.75 69 ILE A CA 1
ATOM 507 C C . ILE A 1 69 ? -4.242 30.219 30.812 1 98.75 69 ILE A C 1
ATOM 509 O O . ILE A 1 69 ? -3.455 29.656 30.047 1 98.75 69 ILE A O 1
ATOM 513 N N . ASP A 1 70 ? -4.363 29.875 32.062 1 98.56 70 ASP A N 1
ATOM 514 C CA . ASP A 1 70 ? -3.576 28.781 32.625 1 98.56 70 ASP A CA 1
ATOM 515 C C . ASP A 1 70 ? -3.846 27.469 31.906 1 98.56 70 ASP A C 1
ATOM 517 O O . ASP A 1 70 ? -2.912 26.797 31.484 1 98.56 70 ASP A O 1
ATOM 521 N N . ILE A 1 71 ? -5.094 27.141 31.688 1 98.75 71 ILE A N 1
ATOM 522 C CA . ILE A 1 71 ? -5.516 25.906 31.031 1 98.75 71 ILE A CA 1
ATOM 523 C C . ILE A 1 71 ? -4.941 25.828 29.625 1 98.75 71 ILE A C 1
ATOM 525 O O . ILE A 1 71 ? -4.48 24.781 29.188 1 98.75 71 ILE A O 1
ATOM 529 N N . THR A 1 72 ? -4.93 26.969 28.922 1 98.75 72 THR A N 1
ATOM 530 C CA . THR A 1 72 ? -4.605 26.953 27.5 1 98.75 72 THR A CA 1
ATOM 531 C C . THR A 1 72 ? -3.111 27.156 27.281 1 98.75 72 THR A C 1
ATOM 533 O O . THR A 1 72 ? -2.596 26.922 26.188 1 98.75 72 THR A O 1
ATOM 536 N N . GLU A 1 73 ? -2.316 27.547 28.266 1 98.19 73 GLU A N 1
ATOM 537 C CA . GLU A 1 73 ? -0.92 27.891 28.016 1 98.19 73 GLU A CA 1
ATOM 538 C C . GLU A 1 73 ? 0.022 26.953 28.766 1 98.19 73 GLU A C 1
ATOM 540 O O . GLU A 1 73 ? 1.176 26.781 28.359 1 98.19 73 GLU A O 1
ATOM 545 N N . ASN A 1 74 ? -0.492 26.297 29.797 1 98.12 74 ASN A N 1
ATOM 546 C CA . ASN A 1 74 ? 0.448 25.578 30.672 1 98.12 74 ASN A CA 1
ATOM 547 C C . ASN A 1 74 ? 0.216 24.078 30.625 1 98.12 74 ASN A C 1
ATOM 549 O O . ASN A 1 74 ? 0.81 23.328 31.422 1 98.12 74 ASN A O 1
ATOM 553 N N . TYR A 1 75 ? -0.646 23.609 29.734 1 98.38 75 TYR A N 1
ATOM 554 C CA . TYR A 1 75 ? -0.955 22.203 29.594 1 98.38 75 TYR A CA 1
ATOM 555 C C . TYR A 1 75 ? -1.004 21.797 28.125 1 98.38 75 TYR A C 1
ATOM 557 O O . TYR A 1 75 ? -1.631 22.484 27.312 1 98.38 75 TYR A O 1
ATOM 565 N N . ASP A 1 76 ? -0.267 20.766 27.797 1 98.38 76 ASP A N 1
ATOM 566 C CA . ASP A 1 76 ? -0.487 20.156 26.5 1 98.38 76 ASP A CA 1
ATOM 567 C C . ASP A 1 76 ? -1.598 19.109 26.547 1 98.38 76 ASP A C 1
ATOM 569 O O . ASP A 1 76 ? -2.271 18.969 27.562 1 98.38 76 ASP A O 1
ATOM 573 N N . ALA A 1 77 ? -1.918 18.453 25.438 1 98.75 77 ALA A N 1
ATOM 574 C CA . ALA A 1 77 ? -3.057 17.547 25.375 1 98.75 77 ALA A CA 1
ATOM 575 C C . ALA A 1 77 ? -2.924 16.406 26.375 1 98.75 77 ALA A C 1
ATOM 577 O O . ALA A 1 77 ? -3.9 16.031 27.031 1 98.75 77 ALA A O 1
ATOM 578 N N . VAL A 1 78 ? -1.728 15.812 26.516 1 98.75 78 VAL A N 1
ATOM 579 C CA . VAL A 1 78 ? -1.485 14.719 27.453 1 98.75 78 VAL A CA 1
ATOM 580 C C . VAL A 1 78 ? -1.751 15.203 28.891 1 98.75 78 VAL A C 1
ATOM 582 O O . VAL A 1 78 ? -2.449 14.531 29.656 1 98.75 78 VAL A O 1
ATOM 585 N N . ALA A 1 79 ? -1.225 16.391 29.219 1 98.75 79 ALA A N 1
ATOM 586 C CA . ALA A 1 79 ? -1.395 16.938 30.547 1 98.75 79 ALA A CA 1
ATOM 587 C C . ALA A 1 79 ? -2.855 17.297 30.812 1 98.75 79 ALA A C 1
ATOM 589 O O . ALA A 1 79 ? -3.336 17.172 31.953 1 98.75 79 ALA A O 1
ATOM 590 N N . LEU A 1 80 ? -3.531 17.797 29.844 1 98.88 80 LEU A N 1
ATOM 591 C CA . LEU A 1 80 ? -4.949 18.109 30 1 98.88 80 LEU A CA 1
ATOM 592 C C . LEU A 1 80 ? -5.746 16.844 30.297 1 98.88 80 LEU A C 1
ATOM 594 O O . LEU A 1 80 ? -6.594 16.844 31.188 1 98.88 80 LEU A O 1
ATOM 598 N N . ALA A 1 81 ? -5.508 15.773 29.5 1 98.81 81 ALA A N 1
ATOM 599 C CA . ALA A 1 81 ? -6.191 14.5 29.734 1 98.81 81 ALA A CA 1
ATOM 600 C C . ALA A 1 81 ? -5.969 14.016 31.156 1 98.81 81 ALA A C 1
ATOM 602 O O . ALA A 1 81 ? -6.906 13.57 31.828 1 98.81 81 ALA A O 1
ATOM 603 N N . GLU A 1 82 ? -4.75 14.141 31.609 1 98.75 82 GLU A N 1
ATOM 604 C CA . GLU A 1 82 ? -4.398 13.727 32.969 1 98.75 82 GLU A CA 1
ATOM 605 C C . GLU A 1 82 ? -5.102 14.586 34 1 98.75 82 GLU A C 1
ATOM 607 O O . GLU A 1 82 ? -5.602 14.078 35 1 98.75 82 GLU A O 1
ATOM 612 N N . ALA A 1 83 ? -5.117 15.883 33.781 1 98.81 83 ALA A N 1
ATOM 613 C CA . ALA A 1 83 ? -5.727 16.828 34.719 1 98.81 83 ALA A CA 1
ATOM 614 C C . ALA A 1 83 ? -7.23 16.594 34.844 1 98.81 83 ALA A C 1
ATOM 616 O O . ALA A 1 83 ? -7.805 16.688 35.938 1 98.81 83 ALA A O 1
ATOM 617 N N . ILE A 1 84 ? -7.871 16.281 33.75 1 98.88 84 ILE A N 1
ATOM 618 C CA . ILE A 1 84 ? -9.305 16.016 33.75 1 98.88 84 ILE A CA 1
ATOM 619 C C . ILE A 1 84 ? -9.586 14.703 34.469 1 98.88 84 ILE A C 1
ATOM 621 O O . ILE A 1 84 ? -10.516 14.609 35.281 1 98.88 84 ILE A O 1
ATOM 625 N N . ALA A 1 85 ? -8.812 13.703 34.094 1 98.69 85 ALA A N 1
ATOM 626 C CA . ALA A 1 85 ? -8.969 12.406 34.75 1 98.69 85 ALA A CA 1
ATOM 627 C C . ALA A 1 85 ? -8.836 12.516 36.25 1 98.69 85 ALA A C 1
ATOM 629 O O . ALA A 1 85 ? -9.516 11.812 37 1 98.69 85 ALA A O 1
ATOM 630 N N . ALA A 1 86 ? -7.965 13.438 36.719 1 98.31 86 ALA A N 1
ATOM 631 C CA . ALA A 1 86 ? -7.715 13.648 38.156 1 98.31 86 ALA A CA 1
ATOM 632 C C . ALA A 1 86 ? -8.719 14.625 38.75 1 98.31 86 ALA A C 1
ATOM 634 O O . ALA A 1 86 ? -8.648 14.953 39.938 1 98.31 86 ALA A O 1
ATOM 635 N N . LYS A 1 87 ? -9.586 15.188 37.938 1 97.94 87 LYS A N 1
ATOM 636 C CA . LYS A 1 87 ? -10.648 16.094 38.344 1 97.94 87 LYS A CA 1
ATOM 637 C C . LYS A 1 87 ? -10.086 17.438 38.812 1 97.94 87 LYS A C 1
ATOM 639 O O . LYS A 1 87 ? -10.711 18.141 39.594 1 97.94 87 LYS A O 1
ATOM 644 N N . LYS A 1 88 ? -8.891 17.656 38.344 1 98.38 88 LYS A N 1
ATOM 645 C CA . LYS A 1 88 ? -8.344 19 38.531 1 98.38 88 LYS A CA 1
ATOM 646 C C . LYS A 1 88 ? -9.094 20.016 37.688 1 98.38 88 LYS A C 1
ATOM 648 O O . LYS A 1 88 ? -9.281 21.156 38.125 1 98.38 88 LYS A O 1
ATOM 653 N N . PHE A 1 89 ? -9.398 19.672 36.469 1 98.69 89 PHE A N 1
ATOM 654 C CA . PHE A 1 89 ? -10.258 20.438 35.594 1 98.69 89 PHE A CA 1
ATOM 655 C C . PHE A 1 89 ? -11.484 19.625 35.188 1 98.69 89 PHE A C 1
ATOM 657 O O . PHE A 1 89 ? -11.438 18.406 35.156 1 98.69 89 PHE A O 1
ATOM 664 N N . THR A 1 90 ? -12.555 20.297 34.969 1 98.75 90 THR A N 1
ATOM 665 C CA . THR A 1 90 ? -13.648 19.641 34.219 1 98.75 90 THR A CA 1
ATOM 666 C C . THR A 1 90 ? -13.438 19.75 32.719 1 98.75 90 THR A C 1
ATOM 668 O O . THR A 1 90 ? -12.773 20.672 32.25 1 98.75 90 THR A O 1
ATOM 671 N N . ALA A 1 91 ? -14.008 18.797 32.031 1 98.94 91 ALA A N 1
ATOM 672 C CA . ALA A 1 91 ? -13.984 18.875 30.578 1 98.94 91 ALA A CA 1
ATOM 673 C C . ALA A 1 91 ? -14.656 20.172 30.094 1 98.94 91 ALA A C 1
ATOM 675 O O . ALA A 1 91 ? -14.219 20.766 29.109 1 98.94 91 ALA A O 1
ATOM 676 N N . VAL A 1 92 ? -15.664 20.625 30.75 1 98.88 92 VAL A N 1
ATOM 677 C CA . VAL A 1 92 ? -16.391 21.828 30.406 1 98.88 92 VAL A CA 1
ATOM 678 C C . VAL A 1 92 ? -15.469 23.047 30.531 1 98.88 92 VAL A C 1
ATOM 680 O O . VAL A 1 92 ? -15.453 23.906 29.656 1 98.88 92 VAL A O 1
ATOM 683 N N . ALA A 1 93 ? -14.711 23.094 31.625 1 98.88 93 ALA A N 1
ATOM 684 C CA . ALA A 1 93 ? -13.789 24.219 31.812 1 98.88 93 ALA A CA 1
ATOM 685 C C . ALA A 1 93 ? -12.75 24.25 30.688 1 98.88 93 ALA A C 1
ATOM 687 O O . ALA A 1 93 ? -12.43 25.328 30.172 1 98.88 93 ALA A O 1
ATOM 688 N N . VAL A 1 94 ? -12.25 23.109 30.344 1 98.94 94 VAL A N 1
ATOM 689 C CA . VAL A 1 94 ? -11.219 23.016 29.312 1 98.94 94 VAL A CA 1
ATOM 690 C C . VAL A 1 94 ? -11.805 23.375 27.953 1 98.94 94 VAL A C 1
ATOM 692 O O . VAL A 1 94 ? -11.234 24.188 27.219 1 98.94 94 VAL A O 1
ATOM 695 N N . ALA A 1 95 ? -12.961 22.828 27.594 1 98.88 95 ALA A N 1
ATOM 696 C CA . ALA A 1 95 ? -13.617 23.125 26.328 1 98.88 95 ALA A CA 1
ATOM 697 C C . ALA A 1 95 ? -13.953 24.609 26.203 1 98.88 95 ALA A C 1
ATOM 699 O O . ALA A 1 95 ? -13.812 25.203 25.141 1 98.88 95 ALA A O 1
ATOM 700 N N . SER A 1 96 ? -14.406 25.156 27.281 1 98.81 96 SER A N 1
ATOM 701 C CA . SER A 1 96 ? -14.75 26.562 27.297 1 98.81 96 SER A CA 1
ATOM 702 C C . SER A 1 96 ? -13.523 27.438 27.031 1 98.81 96 SER A C 1
ATOM 704 O O . SER A 1 96 ? -13.555 28.344 26.203 1 98.81 96 SER A O 1
ATOM 706 N N . ALA A 1 97 ? -12.477 27.156 27.75 1 98.88 97 ALA A N 1
ATOM 707 C CA . ALA A 1 97 ? -11.242 27.922 27.625 1 98.88 97 ALA A CA 1
ATOM 708 C C . ALA A 1 97 ? -10.727 27.891 26.188 1 98.88 97 ALA A C 1
ATOM 710 O O . ALA A 1 97 ? -10.406 28.922 25.609 1 98.88 97 ALA A O 1
ATOM 711 N N . TYR A 1 98 ? -10.695 26.766 25.625 1 98.94 98 TYR A N 1
ATOM 712 C CA . TYR A 1 98 ? -10.133 26.609 24.281 1 98.94 98 TYR A CA 1
ATOM 713 C C . TYR A 1 98 ? -11.078 27.172 23.219 1 98.94 98 TYR A C 1
ATOM 715 O O . TYR A 1 98 ? -10.633 27.734 22.234 1 98.94 98 TYR A O 1
ATOM 723 N N . SER A 1 99 ? -12.398 26.984 23.406 1 98.88 99 SER A N 1
ATOM 724 C CA . SER A 1 99 ? -13.336 27.547 22.453 1 98.88 99 SER A CA 1
ATOM 725 C C . SER A 1 99 ? -13.25 29.078 22.422 1 98.88 99 SER A C 1
ATOM 727 O O . SER A 1 99 ? -13.266 29.672 21.344 1 98.88 99 SER A O 1
ATOM 729 N N . LYS A 1 100 ? -13.18 29.688 23.562 1 98.88 100 LYS A N 1
ATOM 730 C CA . LYS A 1 100 ? -13.031 31.141 23.625 1 98.88 100 LYS A CA 1
ATOM 731 C C . LYS A 1 100 ? -11.727 31.578 22.969 1 98.88 100 LYS A C 1
ATOM 733 O O . LYS A 1 100 ? -11.719 32.531 22.156 1 98.88 100 LYS A O 1
ATOM 738 N N . ARG A 1 101 ? -10.703 30.938 23.297 1 98.88 101 ARG A N 1
ATOM 739 C CA . ARG A 1 101 ? -9.414 31.344 22.766 1 98.88 101 ARG A CA 1
ATOM 740 C C . ARG A 1 101 ? -9.352 31.094 21.25 1 98.88 101 ARG A C 1
ATOM 742 O O . ARG A 1 101 ? -8.703 31.859 20.531 1 98.88 101 ARG A O 1
ATOM 749 N N . ALA A 1 102 ? -10.039 30.062 20.766 1 98.94 102 ALA A N 1
ATOM 750 C CA . ALA A 1 102 ? -10.07 29.766 19.344 1 98.94 102 ALA A CA 1
ATOM 751 C C . ALA A 1 102 ? -10.695 30.922 18.562 1 98.94 102 ALA A C 1
ATOM 753 O O . ALA A 1 102 ? -10.219 31.281 17.484 1 98.94 102 ALA A O 1
ATOM 754 N N . ILE A 1 103 ? -11.758 31.469 19.062 1 98.81 103 ILE A N 1
ATOM 755 C CA . ILE A 1 103 ? -12.438 32.531 18.328 1 98.81 103 ILE A CA 1
ATOM 756 C C . ILE A 1 103 ? -11.617 33.812 18.406 1 98.81 103 ILE A C 1
ATOM 758 O O . ILE A 1 103 ? -11.602 34.625 17.469 1 98.81 103 ILE A O 1
ATOM 762 N N . ILE A 1 104 ? -10.883 34.031 19.516 1 98.75 104 ILE A N 1
ATOM 763 C CA . ILE A 1 104 ? -9.922 35.125 19.594 1 98.75 104 ILE A CA 1
ATOM 764 C C . ILE A 1 104 ? -8.836 34.938 18.547 1 98.75 104 ILE A C 1
ATOM 766 O O . ILE A 1 104 ? -8.539 35.875 17.781 1 98.75 104 ILE A O 1
ATOM 770 N N . ALA A 1 105 ? -8.32 33.719 18.484 1 98.88 105 ALA A N 1
ATOM 771 C CA . ALA A 1 105 ? -7.297 33.406 17.5 1 98.88 105 ALA A CA 1
ATOM 772 C C . ALA A 1 105 ? -7.785 33.688 16.078 1 98.88 105 ALA A C 1
ATOM 774 O O . ALA A 1 105 ? -7.031 34.188 15.242 1 98.88 105 ALA A O 1
ATOM 775 N N . HIS A 1 106 ? -9.031 33.375 15.781 1 98.81 106 HIS A N 1
ATOM 776 C CA . HIS A 1 106 ? -9.594 33.594 14.453 1 98.81 106 HIS A CA 1
ATOM 777 C C . HIS A 1 106 ? -9.586 35.094 14.094 1 98.81 106 HIS A C 1
ATOM 779 O O . HIS A 1 106 ? -9.25 35.438 12.969 1 98.81 106 HIS A O 1
ATOM 785 N N . GLN A 1 107 ? -9.953 35.875 14.992 1 98.62 107 GLN A N 1
ATOM 786 C CA . GLN A 1 107 ? -9.977 37.312 14.742 1 98.62 107 GLN A CA 1
ATOM 787 C C . GLN A 1 107 ? -8.578 37.875 14.484 1 98.62 107 GLN A C 1
ATOM 789 O O . GLN A 1 107 ? -8.406 38.844 13.758 1 98.62 107 GLN A O 1
ATOM 794 N N . LEU A 1 108 ? -7.582 37.188 15 1 98.69 108 LEU A N 1
ATOM 795 C CA . LEU A 1 108 ? -6.199 37.625 14.891 1 98.69 108 LEU A CA 1
ATOM 796 C C . LEU A 1 108 ? -5.543 37.062 13.633 1 98.69 108 LEU A C 1
ATOM 798 O O . LEU A 1 108 ? -4.664 37.688 13.047 1 98.69 108 LEU A O 1
ATOM 802 N N . ALA A 1 109 ? -5.992 35.844 13.211 1 98.69 109 ALA A N 1
ATOM 803 C CA . ALA A 1 109 ? -5.219 35.156 12.18 1 98.69 109 ALA A CA 1
ATOM 804 C C . ALA A 1 109 ? -6.133 34.562 11.125 1 98.69 109 ALA A C 1
ATOM 806 O O . ALA A 1 109 ? -5.66 33.938 10.156 1 98.69 109 ALA A O 1
ATOM 807 N N . CYS A 1 110 ? -7.414 34.688 11.234 1 98.31 110 CYS A N 1
ATOM 808 C CA . CYS A 1 110 ? -8.367 34.125 10.289 1 98.31 110 CYS A CA 1
ATOM 809 C C . CYS A 1 110 ? -8.117 32.625 10.086 1 98.31 110 CYS A C 1
ATOM 811 O O . CYS A 1 110 ? -7.945 32.156 8.953 1 98.31 110 CYS A O 1
ATOM 813 N N . CYS A 1 111 ? -8.234 31.844 11.141 1 98.75 111 CYS A N 1
ATOM 814 C CA . CYS A 1 111 ? -7.734 30.484 11.078 1 98.75 111 CYS A CA 1
ATOM 815 C C . CYS A 1 111 ? -8.883 29.484 11.094 1 98.75 111 CYS A C 1
ATOM 817 O O . CYS A 1 111 ? -8.664 28.281 10.914 1 98.75 111 CYS A O 1
ATOM 819 N N . LEU A 1 112 ? -10.18 29.891 11.148 1 98.75 112 LEU A N 1
ATOM 820 C CA . LEU A 1 112 ? -11.273 28.938 11.312 1 98.75 112 LEU A CA 1
ATOM 821 C C . LEU A 1 112 ? -12.234 29.016 10.133 1 98.75 112 LEU A C 1
ATOM 823 O O . LEU A 1 112 ? -12.453 30.094 9.562 1 98.75 112 LEU A O 1
ATOM 827 N N . SER A 1 113 ? -12.844 27.859 9.82 1 98.25 113 SER A N 1
ATOM 828 C CA . SER A 1 113 ? -13.977 27.828 8.898 1 98.25 113 SER A CA 1
ATOM 829 C C . SER A 1 113 ? -15.297 27.688 9.648 1 98.25 113 SER A C 1
ATOM 831 O O . SER A 1 113 ? -16.344 28.062 9.133 1 98.25 113 SER A O 1
ATOM 833 N N . GLU A 1 114 ? -15.219 27.078 10.781 1 98.5 114 GLU A N 1
ATOM 834 C CA . GLU A 1 114 ? -16.375 26.953 11.664 1 98.5 114 GLU A CA 1
ATOM 835 C C . GLU A 1 114 ? -15.961 27.016 13.133 1 98.5 114 GLU A C 1
ATOM 837 O O . GLU A 1 114 ? -14.836 26.641 13.477 1 98.5 114 GLU A O 1
ATOM 842 N N . TRP A 1 115 ? -16.844 27.531 13.945 1 98.62 115 TRP A N 1
ATOM 843 C CA . TRP A 1 115 ? -16.734 27.641 15.398 1 98.62 115 TRP A CA 1
ATOM 844 C C . TRP A 1 115 ? -18.031 27.203 16.078 1 98.62 115 TRP A C 1
ATOM 846 O O . TRP A 1 115 ? -19.109 27.688 15.727 1 98.62 115 TRP A O 1
ATOM 856 N N . PHE A 1 116 ? -17.969 26.203 16.984 1 98.12 116 PHE A N 1
ATOM 857 C CA . PHE A 1 116 ? -19.203 25.672 17.547 1 98.12 116 PHE A CA 1
ATOM 858 C C . PHE A 1 116 ? -19.031 25.312 19.016 1 98.12 116 PHE A C 1
ATOM 860 O O . PHE A 1 116 ? -19.203 24.156 19.406 1 98.12 116 PHE A O 1
ATOM 867 N N . MET A 1 117 ? -18.828 26.312 19.844 1 98.31 117 MET A N 1
ATOM 868 C CA . MET A 1 117 ? -18.578 26.219 21.281 1 98.31 117 MET A CA 1
ATOM 869 C C . MET A 1 117 ? -19.703 25.5 22 1 98.31 117 MET A C 1
ATOM 871 O O . MET A 1 117 ? -19.469 24.641 22.859 1 98.31 117 MET A O 1
ATOM 875 N N . ASP A 1 118 ? -20.953 25.812 21.641 1 98.06 118 ASP A N 1
ATOM 876 C CA . ASP A 1 118 ? -22.094 25.219 22.312 1 98.06 118 ASP A CA 1
ATOM 877 C C . ASP A 1 118 ? -22.078 23.703 22.219 1 98.06 118 ASP A C 1
ATOM 879 O O . ASP A 1 118 ? -22.297 23 23.203 1 98.06 118 ASP A O 1
ATOM 883 N N . GLU A 1 119 ? -21.812 23.25 21.047 1 98 119 GLU A N 1
ATOM 884 C CA . GLU A 1 119 ? -21.734 21.812 20.844 1 98 119 GLU A CA 1
ATOM 885 C C . GLU A 1 119 ? -20.578 21.203 21.625 1 98 119 GLU A C 1
ATOM 887 O O . GLU A 1 119 ? -20.688 20.109 22.172 1 98 119 GLU A O 1
ATOM 892 N N . ALA A 1 120 ? -19.438 21.859 21.641 1 98.69 120 ALA A N 1
ATOM 893 C CA . ALA A 1 120 ? -18.266 21.406 22.391 1 98.69 120 ALA A CA 1
ATOM 894 C C . ALA A 1 120 ? -18.594 21.281 23.875 1 98.69 120 ALA A C 1
ATOM 896 O O . ALA A 1 120 ? -18.203 20.312 24.531 1 98.69 120 ALA A O 1
ATOM 897 N N . LEU A 1 121 ? -19.297 22.297 24.391 1 98.69 121 LEU A N 1
ATOM 898 C CA . LEU A 1 121 ? -19.641 22.312 25.797 1 98.69 121 LEU A CA 1
ATOM 899 C C . LEU A 1 121 ? -20.625 21.188 26.141 1 98.69 121 LEU A C 1
ATOM 901 O O . LEU A 1 121 ? -20.547 20.594 27.203 1 98.69 121 LEU A O 1
ATOM 905 N N . GLU A 1 122 ? -21.531 20.953 25.219 1 98.56 122 GLU A N 1
ATOM 906 C CA . GLU A 1 122 ? -22.484 19.875 25.422 1 98.56 122 GLU A CA 1
ATOM 907 C C . GLU A 1 122 ? -21.766 18.531 25.516 1 98.56 122 GLU A C 1
ATOM 909 O O . GLU A 1 122 ? -22.047 17.719 26.406 1 98.56 122 GLU A O 1
ATOM 914 N N . GLN A 1 123 ? -20.859 18.281 24.641 1 98 123 GLN A N 1
ATOM 915 C CA . GLN A 1 123 ? -20.078 17.062 24.688 1 98 123 GLN A CA 1
ATOM 916 C C . GLN A 1 123 ? -19.234 16.984 25.953 1 98 123 GLN A C 1
ATOM 918 O O . GLN A 1 123 ? -19.141 15.93 26.594 1 98 123 GLN A O 1
ATOM 923 N N . ALA A 1 124 ? -18.609 18.062 26.266 1 98.88 124 ALA A N 1
ATOM 924 C CA . ALA A 1 124 ? -17.766 18.109 27.469 1 98.88 124 ALA A CA 1
ATOM 925 C C . ALA A 1 124 ? -18.594 17.812 28.719 1 98.88 124 ALA A C 1
ATOM 927 O O . ALA A 1 124 ? -18.125 17.125 29.625 1 98.88 124 ALA A O 1
ATOM 928 N N . LYS A 1 125 ? -19.797 18.359 28.766 1 98.81 125 LYS A N 1
ATOM 929 C CA . LYS A 1 125 ? -20.672 18.109 29.891 1 98.81 125 LYS A CA 1
ATOM 930 C C . LYS A 1 125 ? -21 16.625 30.031 1 98.81 125 LYS A C 1
ATOM 932 O O . LYS A 1 125 ? -20.969 16.094 31.141 1 98.81 125 LYS A O 1
ATOM 937 N N . ALA A 1 126 ? -21.297 16.031 28.969 1 98.75 126 ALA A N 1
ATOM 938 C CA . ALA A 1 126 ? -21.578 14.594 28.984 1 98.75 126 ALA A CA 1
ATOM 939 C C . ALA A 1 126 ? -20.375 13.805 29.5 1 98.75 126 ALA A C 1
ATOM 941 O O . ALA A 1 126 ? -20.547 12.805 30.219 1 98.75 126 ALA A O 1
ATOM 942 N N . LEU A 1 127 ? -19.203 14.172 29.156 1 98.88 127 LEU A N 1
ATOM 943 C CA . LEU A 1 127 ? -17.969 13.516 29.594 1 98.88 127 LEU A CA 1
ATOM 944 C C . LEU A 1 127 ? -17.766 13.711 31.094 1 98.88 127 LEU A C 1
ATOM 946 O O . LEU A 1 127 ? -17.359 12.789 31.797 1 98.88 127 LEU A O 1
ATOM 950 N N . ASP A 1 128 ? -18 14.93 31.531 1 98.81 128 ASP A N 1
ATOM 951 C CA . ASP A 1 128 ? -17.906 15.195 32.969 1 98.81 128 ASP A CA 1
ATOM 952 C C . ASP A 1 128 ? -18.891 14.336 33.75 1 98.81 128 ASP A C 1
ATOM 954 O O . ASP A 1 128 ? -18.562 13.797 34.812 1 98.81 128 ASP A O 1
ATOM 958 N N . GLU A 1 129 ? -20.094 14.273 33.25 1 98.69 129 GLU A N 1
ATOM 959 C CA . GLU A 1 129 ? -21.109 13.453 33.906 1 98.69 129 GLU A CA 1
ATOM 960 C C . GLU A 1 129 ? -20.688 11.984 33.969 1 98.69 129 GLU A C 1
ATOM 962 O O . GLU A 1 129 ? -20.875 11.312 34.969 1 98.69 129 GLU A O 1
ATOM 967 N N . HIS A 1 130 ? -20.188 11.492 32.875 1 98.69 130 HIS A N 1
ATOM 968 C CA . HIS A 1 130 ? -19.719 10.117 32.844 1 98.69 130 HIS A CA 1
ATOM 969 C C . HIS A 1 130 ? -18.641 9.867 33.875 1 98.69 130 HIS A C 1
ATOM 971 O O . HIS A 1 130 ? -18.688 8.875 34.625 1 98.69 130 HIS A O 1
ATOM 977 N N . LEU A 1 131 ? -17.656 10.781 33.875 1 98.62 131 LEU A N 1
ATOM 978 C CA . LEU A 1 131 ? -16.562 10.633 34.844 1 98.62 131 LEU A CA 1
ATOM 979 C C . LEU A 1 131 ? -17.078 10.68 36.25 1 98.62 131 LEU A C 1
ATOM 981 O O . LEU A 1 131 ? -16.625 9.914 37.125 1 98.62 131 LEU A O 1
ATOM 985 N N . GLU A 1 132 ? -18 11.555 36.531 1 98.06 132 GLU A N 1
ATOM 986 C CA . GLU A 1 132 ? -18.578 11.664 37.844 1 98.06 132 GLU A CA 1
ATOM 987 C C . GLU A 1 132 ? -19.328 10.383 38.219 1 98.06 132 GLU A C 1
ATOM 989 O O . GLU A 1 132 ? -19.203 9.898 39.375 1 98.06 132 GLU A O 1
ATOM 994 N N . LYS A 1 133 ? -20.031 9.891 37.344 1 98.25 133 LYS A N 1
ATOM 995 C CA . LYS A 1 133 ? -20.891 8.742 37.594 1 98.25 133 LYS A CA 1
ATOM 996 C C . LYS A 1 133 ? -20.062 7.457 37.719 1 98.25 133 LYS A C 1
ATOM 998 O O . LYS A 1 133 ? -20.375 6.59 38.531 1 98.25 133 LYS A O 1
ATOM 1003 N N . THR A 1 134 ? -19.062 7.285 36.938 1 98.06 134 THR A N 1
ATOM 1004 C CA . THR A 1 134 ? -18.406 5.988 36.812 1 98.06 134 THR A CA 1
ATOM 1005 C C . THR A 1 134 ? -17.047 6.008 37.5 1 98.06 134 THR A C 1
ATOM 1007 O O . THR A 1 134 ? -16.469 4.949 37.812 1 98.06 134 THR A O 1
ATOM 1010 N N . GLY A 1 135 ? -16.531 7.148 37.656 1 97.88 135 GLY A N 1
ATOM 1011 C CA . GLY A 1 135 ? -15.188 7.285 38.188 1 97.88 135 GLY A CA 1
ATOM 1012 C C . GLY A 1 135 ? -14.102 7 37.188 1 97.88 135 GLY A C 1
ATOM 1013 O O . GLY A 1 135 ? -12.914 7.004 37.5 1 97.88 135 GLY A O 1
ATOM 1014 N N . LYS A 1 136 ? -14.484 6.734 35.938 1 98.12 136 LYS A N 1
ATOM 1015 C CA . LYS A 1 136 ? -13.531 6.375 34.906 1 98.12 136 LYS A CA 1
ATOM 1016 C C . LYS A 1 136 ? -13.695 7.277 33.688 1 98.12 136 LYS A C 1
ATOM 1018 O O . LYS A 1 136 ? -14.805 7.727 33.375 1 98.12 136 LYS A O 1
ATOM 1023 N N . THR A 1 137 ? -12.578 7.594 33 1 98.75 137 THR A N 1
ATOM 1024 C CA . THR A 1 137 ? -12.648 8.297 31.719 1 98.75 137 THR A CA 1
ATOM 1025 C C . THR A 1 137 ? -13.172 7.375 30.625 1 98.75 137 THR A C 1
ATOM 1027 O O . THR A 1 137 ? -13.102 6.152 30.75 1 98.75 137 THR A O 1
ATOM 1030 N N . VAL A 1 138 ? -13.688 7.941 29.562 1 98.56 138 VAL A N 1
ATOM 1031 C CA . VAL A 1 138 ? -14.211 7.129 28.469 1 98.56 138 VAL A CA 1
ATOM 1032 C C . VAL A 1 138 ? -13.062 6.637 27.609 1 98.56 138 VAL A C 1
ATOM 1034 O O . VAL A 1 138 ? -13.203 5.652 26.875 1 98.56 138 VAL A O 1
ATOM 1037 N N . GLY A 1 139 ? -11.914 7.312 27.609 1 98.62 139 GLY A N 1
ATOM 1038 C CA . GLY A 1 139 ? -10.727 6.996 26.828 1 98.62 139 GLY A CA 1
ATOM 1039 C C . GLY A 1 139 ? -9.578 7.949 27.094 1 98.62 139 GLY A C 1
ATOM 1040 O O . GLY A 1 139 ? -9.688 8.852 27.922 1 98.62 139 GLY A O 1
ATOM 1041 N N . PRO A 1 140 ? -8.516 7.773 26.328 1 98.69 140 PRO A N 1
ATOM 1042 C CA . PRO A 1 140 ? -7.273 8.5 26.609 1 98.69 140 PRO A CA 1
ATOM 1043 C C . PRO A 1 140 ? -7.375 9.992 26.281 1 98.69 140 PRO A C 1
ATOM 1045 O O . PRO A 1 140 ? -6.543 10.781 26.734 1 98.69 140 PRO A O 1
ATOM 1048 N N . LEU A 1 141 ? -8.422 10.438 25.547 1 98.88 141 LEU A N 1
ATOM 1049 C CA . LEU A 1 141 ? -8.562 11.836 25.156 1 98.88 141 LEU A CA 1
ATOM 1050 C C . LEU A 1 141 ? -9.734 12.484 25.891 1 98.88 141 LEU A C 1
ATOM 1052 O O . LEU A 1 141 ? -10.211 13.547 25.469 1 98.88 141 LEU A O 1
ATOM 1056 N N . HIS A 1 142 ? -10.172 11.875 26.984 1 98.88 142 HIS A N 1
ATOM 1057 C CA . HIS A 1 142 ? -11.352 12.328 27.719 1 98.88 142 HIS A CA 1
ATOM 1058 C C . HIS A 1 142 ? -11.281 13.828 27.984 1 98.88 142 HIS A C 1
ATOM 1060 O O . HIS A 1 142 ? -10.508 14.273 28.844 1 98.88 142 HIS A O 1
ATOM 1066 N N . GLY A 1 143 ? -12.102 14.594 27.203 1 98.88 143 GLY A N 1
ATOM 1067 C CA . GLY A 1 143 ? -12.266 16.016 27.469 1 98.88 143 GLY A CA 1
ATOM 1068 C C . GLY A 1 143 ? -11.258 16.875 26.734 1 98.88 143 GLY A C 1
ATOM 1069 O O . GLY A 1 143 ? -11.297 18.109 26.828 1 98.88 143 GLY A O 1
ATOM 1070 N N . VAL A 1 144 ? -10.344 16.312 25.922 1 98.94 144 VAL A N 1
ATOM 1071 C CA . VAL A 1 144 ? -9.281 17.047 25.25 1 98.94 144 VAL A CA 1
ATOM 1072 C C . VAL A 1 144 ? -9.828 17.656 23.953 1 98.94 144 VAL A C 1
ATOM 1074 O O . VAL A 1 144 ? -10.375 16.953 23.109 1 98.94 144 VAL A O 1
ATOM 1077 N N . PRO A 1 145 ? -9.711 18.984 23.766 1 98.88 145 PRO A N 1
ATOM 1078 C CA . PRO A 1 145 ? -10.141 19.625 22.531 1 98.88 145 PRO A CA 1
ATOM 1079 C C . PRO A 1 145 ? -9.242 19.297 21.344 1 98.88 145 PRO A C 1
ATOM 1081 O O . PRO A 1 145 ? -8.023 19.219 21.484 1 98.88 145 PRO A O 1
ATOM 1084 N N . ILE A 1 146 ? -9.812 19.047 20.203 1 98.94 146 ILE A N 1
ATOM 1085 C CA . ILE A 1 146 ? -9.086 18.828 18.953 1 98.94 146 ILE A CA 1
ATOM 1086 C C . ILE A 1 146 ? -9.742 19.641 17.828 1 98.94 146 ILE A C 1
ATOM 1088 O O . ILE A 1 146 ? -10.961 19.609 17.656 1 98.94 146 ILE A O 1
ATOM 1092 N N . ALA A 1 147 ? -8.961 20.438 17.109 1 98.94 147 ALA A N 1
ATOM 1093 C CA . ALA A 1 147 ? -9.43 21.172 15.93 1 98.94 147 ALA A CA 1
ATOM 1094 C C . ALA A 1 147 ? -9.344 20.297 14.672 1 98.94 147 ALA A C 1
ATOM 1096 O O . ALA A 1 147 ? -8.422 19.484 14.539 1 98.94 147 ALA A O 1
ATOM 1097 N N . VAL A 1 148 ? -10.289 20.5 13.742 1 98.88 148 VAL A N 1
ATOM 1098 C CA . VAL A 1 148 ? -10.43 19.594 12.609 1 98.88 148 VAL A CA 1
ATOM 1099 C C . VAL A 1 148 ? -10.312 20.391 11.305 1 98.88 148 VAL A C 1
ATOM 1101 O O . VAL A 1 148 ? -11.039 21.359 11.086 1 98.88 148 VAL A O 1
ATOM 1104 N N . LYS A 1 149 ? -9.383 19.953 10.414 1 98.69 149 LYS A N 1
ATOM 1105 C CA . LYS A 1 149 ? -9.258 20.562 9.094 1 98.69 149 LYS A CA 1
ATOM 1106 C C . LYS A 1 149 ? -10.578 20.5 8.328 1 98.69 149 LYS A C 1
ATOM 1108 O O . LYS A 1 149 ? -11.297 19.5 8.406 1 98.69 149 LYS A O 1
ATOM 1113 N N . GLU A 1 150 ? -10.836 21.516 7.598 1 98.19 150 GLU A N 1
ATOM 1114 C CA . GLU A 1 150 ? -12.125 21.703 6.949 1 98.19 150 GLU A CA 1
ATOM 1115 C C . GLU A 1 150 ? -12.5 20.5 6.09 1 98.19 150 GLU A C 1
ATOM 1117 O O . GLU A 1 150 ? -13.672 20.109 6.039 1 98.19 150 GLU A O 1
ATOM 1122 N N . MET A 1 151 ? -11.617 19.844 5.449 1 97.94 151 MET A N 1
ATOM 1123 C CA . MET A 1 151 ? -11.922 18.781 4.488 1 97.94 151 MET A CA 1
ATOM 1124 C C . MET A 1 151 ? -12.375 17.516 5.199 1 97.94 151 MET A C 1
ATOM 1126 O O . MET A 1 151 ? -12.906 16.594 4.57 1 97.94 151 MET A O 1
ATOM 1130 N N . ILE A 1 152 ? -12.102 17.406 6.457 1 98.62 152 ILE A N 1
ATOM 1131 C CA . ILE A 1 152 ? -12.359 16.188 7.211 1 98.62 152 ILE A CA 1
ATOM 1132 C C . ILE A 1 152 ? -13.812 16.156 7.672 1 98.62 152 ILE A C 1
ATOM 1134 O O . ILE A 1 152 ? -14.25 17.047 8.414 1 98.62 152 ILE A O 1
ATOM 1138 N N . PRO A 1 153 ? -14.539 15.148 7.352 1 98.56 153 PRO A N 1
ATOM 1139 C CA . PRO A 1 153 ? -15.961 15.117 7.699 1 98.56 153 PRO A CA 1
ATOM 1140 C C . PRO A 1 153 ? -16.203 14.961 9.195 1 98.56 153 PRO A C 1
ATOM 1142 O O . PRO A 1 153 ? -15.695 14.023 9.812 1 98.56 153 PRO A O 1
ATOM 1145 N N . LEU A 1 154 ? -16.859 15.859 9.727 1 98.62 154 LEU A N 1
ATOM 1146 C CA . LEU A 1 154 ? -17.375 15.883 11.094 1 98.62 154 LEU A CA 1
ATOM 1147 C C . LEU A 1 154 ? -18.906 15.984 11.094 1 98.62 154 LEU A C 1
ATOM 1149 O O . LEU A 1 154 ? -19.469 16.906 10.508 1 98.62 154 LEU A O 1
ATOM 1153 N N . ALA A 1 155 ? -19.547 15.008 11.711 1 98.38 155 ALA A N 1
ATOM 1154 C CA . ALA A 1 155 ? -21 14.938 11.656 1 98.38 155 ALA A CA 1
ATOM 1155 C C . ALA A 1 155 ? -21.625 16.266 12.039 1 98.38 155 ALA A C 1
ATOM 1157 O O . ALA A 1 155 ? -21.297 16.844 13.07 1 98.38 155 ALA A O 1
ATOM 1158 N N . GLY A 1 156 ? -22.531 16.734 11.172 1 98.06 156 GLY A N 1
ATOM 1159 C CA . GLY A 1 156 ? -23.297 17.938 11.461 1 98.06 156 GLY A CA 1
ATOM 1160 C C . GLY A 1 156 ? -22.578 19.219 11.039 1 98.06 156 GLY A C 1
ATOM 1161 O O . GLY A 1 156 ? -23.125 20.312 11.156 1 98.06 156 GLY A O 1
ATOM 1162 N N . HIS A 1 157 ? -21.391 19.125 10.484 1 98.5 157 HIS A N 1
ATOM 1163 C CA . HIS A 1 157 ? -20.594 20.312 10.125 1 98.5 157 HIS A CA 1
ATOM 1164 C C . HIS A 1 157 ? -20.203 20.266 8.656 1 98.5 157 HIS A C 1
ATOM 1166 O O . HIS A 1 157 ? -20.312 19.234 8 1 98.5 157 HIS A O 1
ATOM 1172 N N . TYR A 1 158 ? -19.797 21.438 8.195 1 97.75 158 TYR A N 1
ATOM 1173 C CA . TYR A 1 158 ? -19.438 21.578 6.789 1 97.75 158 TYR A CA 1
ATOM 1174 C C . TYR A 1 158 ? -18.078 20.953 6.504 1 97.75 158 TYR A C 1
ATOM 1176 O O . TYR A 1 158 ? -17.188 20.953 7.363 1 97.75 158 TYR A O 1
ATOM 1184 N N . THR A 1 159 ? -17.969 20.359 5.363 1 97.31 159 THR A N 1
ATOM 1185 C CA . THR A 1 159 ? -16.719 19.906 4.785 1 97.31 159 THR A CA 1
ATOM 1186 C C . THR A 1 159 ? -16.562 20.406 3.348 1 97.31 159 THR A C 1
ATOM 1188 O O . THR A 1 159 ? -17.562 20.719 2.693 1 97.31 159 THR A O 1
ATOM 1191 N N . SER A 1 160 ? -15.336 20.594 2.945 1 95.69 160 SER A N 1
ATOM 1192 C CA . SER A 1 160 ? -15.078 21.141 1.613 1 95.69 160 SER A CA 1
ATOM 1193 C C . SER A 1 160 ? -13.68 20.766 1.125 1 95.69 160 SER A C 1
ATOM 1195 O O . SER A 1 160 ? -12.773 20.547 1.931 1 95.69 160 SER A O 1
ATOM 1197 N N . LEU A 1 161 ? -13.539 20.734 -0.23 1 95.19 161 LEU A N 1
ATOM 1198 C CA . LEU A 1 161 ? -12.219 20.547 -0.828 1 95.19 161 LEU A CA 1
ATOM 1199 C C . LEU A 1 161 ? -11.617 21.875 -1.264 1 95.19 161 LEU A C 1
ATOM 1201 O O . LEU A 1 161 ? -10.867 21.922 -2.236 1 95.19 161 LEU A O 1
ATOM 1205 N N . GLY A 1 162 ? -12.07 22.922 -0.619 1 95.31 162 GLY A N 1
ATOM 1206 C CA . GLY A 1 162 ? -11.453 24.219 -0.811 1 95.31 162 GLY A CA 1
ATOM 1207 C C . GLY A 1 162 ? -12.133 25.062 -1.876 1 95.31 162 GLY A C 1
ATOM 1208 O O . GLY A 1 162 ? -11.656 26.141 -2.217 1 95.31 162 GLY A O 1
ATOM 1209 N N . PHE A 1 163 ? -13.203 24.516 -2.479 1 96.19 163 PHE A N 1
ATOM 1210 C CA . PHE A 1 163 ? -14.055 25.266 -3.4 1 96.19 163 PHE A CA 1
ATOM 1211 C C . PHE A 1 163 ? -15.469 25.391 -2.852 1 96.19 163 PHE A C 1
ATOM 1213 O O . PHE A 1 163 ? -15.977 24.453 -2.217 1 96.19 163 PHE A O 1
ATOM 1220 N N . VAL A 1 164 ? -16.094 26.5 -3.193 1 96.25 164 VAL A N 1
ATOM 1221 C CA . VAL A 1 164 ? -17.422 26.766 -2.668 1 96.25 164 VAL A CA 1
ATOM 1222 C C . VAL A 1 164 ? -18.391 25.672 -3.146 1 96.25 164 VAL A C 1
ATOM 1224 O O . VAL A 1 164 ? -19.234 25.203 -2.381 1 96.25 164 VAL A O 1
ATOM 1227 N N . VAL A 1 165 ? -18.203 25.156 -4.328 1 95.62 165 VAL A N 1
ATOM 1228 C CA . VAL A 1 165 ? -19.109 24.188 -4.93 1 95.62 165 VAL A CA 1
ATOM 1229 C C . VAL A 1 165 ? -19 22.844 -4.195 1 95.62 165 VAL A C 1
ATOM 1231 O O . VAL A 1 165 ? -19.922 22.047 -4.211 1 95.62 165 VAL A O 1
ATOM 1234 N N . THR A 1 166 ? -17.891 22.594 -3.527 1 95.62 166 THR A N 1
ATOM 1235 C CA . THR A 1 166 ? -17.672 21.297 -2.879 1 95.62 166 THR A CA 1
ATOM 1236 C C . THR A 1 166 ? -18.141 21.344 -1.428 1 95.62 166 THR A C 1
ATOM 1238 O O . THR A 1 166 ? -18.125 20.312 -0.737 1 95.62 166 THR A O 1
ATOM 1241 N N . ARG A 1 167 ? -18.531 22.5 -0.906 1 96.62 167 ARG A N 1
ATOM 1242 C CA . ARG A 1 167 ? -18.953 22.656 0.482 1 96.62 167 ARG A CA 1
ATOM 1243 C C . ARG A 1 167 ? -20.297 21.984 0.725 1 96.62 167 ARG A C 1
ATOM 1245 O O . ARG A 1 167 ? -21.266 22.266 0.016 1 96.62 167 ARG A O 1
ATOM 1252 N N . HIS A 1 168 ? -20.391 21.094 1.694 1 96.56 168 HIS A N 1
ATOM 1253 C CA . HIS A 1 168 ? -21.609 20.422 2.109 1 96.56 168 HIS A CA 1
ATOM 1254 C C . HIS A 1 168 ? -21.531 19.984 3.566 1 96.56 168 HIS A C 1
ATOM 1256 O O . HIS A 1 168 ? -20.438 19.891 4.133 1 96.56 168 HIS A O 1
ATOM 1262 N N . LYS A 1 169 ? -22.609 19.734 4.148 1 97.44 169 LYS A N 1
ATOM 1263 C CA . LYS A 1 169 ? -22.641 19.281 5.539 1 97.44 169 LYS A CA 1
ATOM 1264 C C . LYS A 1 169 ? -22.453 17.766 5.629 1 97.44 169 LYS A C 1
ATOM 1266 O O . LYS A 1 169 ? -23.172 17.016 4.973 1 97.44 169 LYS A O 1
ATOM 1271 N N . ALA A 1 170 ? -21.5 17.328 6.383 1 97.75 170 ALA A N 1
ATOM 1272 C CA . ALA A 1 170 ? -21.297 15.898 6.598 1 97.75 170 ALA A CA 1
ATOM 1273 C C . ALA A 1 170 ? -22.391 15.312 7.484 1 97.75 170 ALA A C 1
ATOM 1275 O O . ALA A 1 170 ? -22.719 15.875 8.539 1 97.75 170 ALA A O 1
ATOM 1276 N N . GLU A 1 171 ? -22.969 14.195 7.117 1 96.75 171 GLU A N 1
ATOM 1277 C CA . GLU A 1 171 ? -24.031 13.547 7.883 1 96.75 171 GLU A CA 1
ATOM 1278 C C . GLU A 1 171 ? -23.453 12.672 8.992 1 96.75 171 GLU A C 1
ATOM 1280 O O . GLU A 1 171 ? -24.109 12.461 10.023 1 96.75 171 GLU A O 1
ATOM 1285 N N . LYS A 1 172 ? -22.328 12.164 8.766 1 97.31 172 LYS A N 1
ATOM 1286 C CA . LYS A 1 172 ? -21.672 11.258 9.711 1 97.31 172 LYS A CA 1
ATOM 1287 C C . LYS A 1 172 ? -20.203 11.617 9.898 1 97.31 172 LYS A C 1
ATOM 1289 O O . LYS A 1 172 ? -19.609 12.289 9.055 1 97.31 172 LYS A O 1
ATOM 1294 N N . ASP A 1 173 ? -19.688 11.188 11.016 1 98.5 173 ASP A N 1
ATOM 1295 C CA . ASP A 1 173 ? -18.25 11.266 11.234 1 98.5 173 ASP A CA 1
ATOM 1296 C C . ASP A 1 173 ? -17.5 10.336 10.281 1 98.5 173 ASP A C 1
ATOM 1298 O O . ASP A 1 173 ? -17.953 9.227 9.992 1 98.5 173 ASP A O 1
ATOM 1302 N N . CYS A 1 174 ? -16.438 10.828 9.758 1 98.38 174 CYS A N 1
ATOM 1303 C CA . CYS A 1 174 ? -15.539 9.875 9.109 1 98.38 174 CYS A CA 1
ATOM 1304 C C . CYS A 1 174 ? -14.906 8.938 10.133 1 98.38 174 CYS A C 1
ATOM 1306 O O . CYS A 1 174 ? -15.109 9.102 11.336 1 98.38 174 CYS A O 1
ATOM 1308 N N . GLN A 1 175 ? -14.133 7.961 9.672 1 98.38 175 GLN A N 1
ATOM 1309 C CA . GLN A 1 175 ? -13.57 6.922 10.523 1 98.38 175 GLN A CA 1
ATOM 1310 C C . GLN A 1 175 ? -12.68 7.523 11.617 1 98.38 175 GLN A C 1
ATOM 1312 O O . GLN A 1 175 ? -12.805 7.168 12.789 1 98.38 175 GLN A O 1
ATOM 1317 N N . MET A 1 176 ? -11.781 8.445 11.258 1 98.81 176 MET A N 1
ATOM 1318 C CA . MET A 1 176 ? -10.859 9.055 12.219 1 98.81 176 MET A CA 1
ATOM 1319 C C . MET A 1 176 ? -11.625 9.781 13.32 1 98.81 176 MET A C 1
ATOM 1321 O O . MET A 1 176 ? -11.328 9.609 14.5 1 98.81 176 MET A O 1
ATOM 1325 N N . ILE A 1 177 ? -12.578 10.578 12.891 1 98.81 177 ILE A N 1
ATOM 1326 C CA . ILE A 1 177 ? -13.336 11.391 13.828 1 98.81 177 ILE A CA 1
ATOM 1327 C C . ILE A 1 177 ? -14.109 10.492 14.789 1 98.81 177 ILE A C 1
ATOM 1329 O O . ILE A 1 177 ? -14.18 10.758 15.992 1 98.81 177 ILE A O 1
ATOM 1333 N N . SER A 1 178 ? -14.672 9.43 14.25 1 98.75 178 SER A N 1
ATOM 1334 C CA . SER A 1 178 ? -15.391 8.477 15.086 1 98.75 178 SER A CA 1
ATOM 1335 C C . SER A 1 178 ? -14.477 7.871 16.141 1 98.75 178 SER A C 1
ATOM 1337 O O . SER A 1 178 ? -14.867 7.73 17.312 1 98.75 178 SER A O 1
ATOM 1339 N N . ILE A 1 179 ? -13.289 7.492 15.797 1 98.81 179 ILE A N 1
ATOM 1340 C CA . ILE A 1 179 ? -12.328 6.898 16.719 1 98.81 179 ILE A CA 1
ATOM 1341 C C . ILE A 1 179 ? -11.953 7.906 17.797 1 98.81 179 ILE A C 1
ATOM 1343 O O . ILE A 1 179 ? -11.953 7.582 18.984 1 98.81 179 ILE A O 1
ATOM 1347 N N . LEU A 1 180 ? -11.656 9.141 17.375 1 98.88 180 LEU A N 1
ATOM 1348 C CA . LEU A 1 180 ? -11.25 10.18 18.328 1 98.88 180 LEU A CA 1
ATOM 1349 C C . LEU A 1 180 ? -12.391 10.547 19.266 1 98.88 180 LEU A C 1
ATOM 1351 O O . LEU A 1 180 ? -12.18 10.758 20.453 1 98.88 180 LEU A O 1
ATOM 1355 N N . ARG A 1 181 ? -13.57 10.625 18.688 1 98.69 181 ARG A N 1
ATOM 1356 C CA . ARG A 1 181 ? -14.75 10.906 19.5 1 98.69 181 ARG A CA 1
ATOM 1357 C C . ARG A 1 181 ? -14.953 9.828 20.562 1 98.69 181 ARG A C 1
ATOM 1359 O O . ARG A 1 181 ? -15.211 10.141 21.734 1 98.69 181 ARG A O 1
ATOM 1366 N N . LYS A 1 182 ? -14.852 8.547 20.234 1 98.44 182 LYS A N 1
ATOM 1367 C CA . LYS A 1 182 ? -15 7.426 21.156 1 98.44 182 LYS A CA 1
ATOM 1368 C C . LYS A 1 182 ? -13.93 7.465 22.25 1 98.44 182 LYS A C 1
ATOM 1370 O O . LYS A 1 182 ? -14.164 7.012 23.375 1 98.44 182 LYS A O 1
ATOM 1375 N N . ALA A 1 183 ? -12.812 8.047 21.891 1 98.81 183 ALA A N 1
ATOM 1376 C CA . ALA A 1 183 ? -11.703 8.148 22.828 1 98.81 183 ALA A CA 1
ATOM 1377 C C . ALA A 1 183 ? -11.906 9.32 23.797 1 98.81 183 ALA A C 1
ATOM 1379 O O . ALA A 1 183 ? -11.125 9.508 24.719 1 98.81 183 ALA A O 1
ATOM 1380 N N . GLY A 1 184 ? -12.914 10.148 23.562 1 98.88 184 GLY A N 1
ATOM 1381 C CA . GLY A 1 184 ? -13.297 11.195 24.5 1 98.88 184 GLY A CA 1
ATOM 1382 C C . GLY A 1 184 ? -12.906 12.586 24.031 1 98.88 184 GLY A C 1
ATOM 1383 O O . GLY A 1 184 ? -13.055 13.555 24.766 1 98.88 184 GLY A O 1
ATOM 1384 N N . ALA A 1 185 ? -12.43 12.75 22.812 1 98.88 185 ALA A N 1
ATOM 1385 C CA . ALA A 1 185 ? -12.039 14.055 22.297 1 98.88 185 ALA A CA 1
ATOM 1386 C C . ALA A 1 185 ? -13.25 14.984 22.203 1 98.88 185 ALA A C 1
ATOM 1388 O O . ALA A 1 185 ? -14.367 14.531 21.969 1 98.88 185 ALA A O 1
ATOM 1389 N N . VAL A 1 186 ? -13.047 16.219 22.375 1 98.94 186 VAL A N 1
ATOM 1390 C CA . VAL A 1 186 ? -14.062 17.25 22.203 1 98.94 186 VAL A CA 1
ATOM 1391 C C . VAL A 1 186 ? -13.719 18.125 21 1 98.94 186 VAL A C 1
ATOM 1393 O O . VAL A 1 186 ? -12.742 18.875 21.016 1 98.94 186 VAL A O 1
ATOM 1396 N N . PHE A 1 187 ? -14.5 18.016 19.938 1 98.88 187 PHE A N 1
ATOM 1397 C CA . PHE A 1 187 ? -14.305 18.875 18.781 1 98.88 187 PHE A CA 1
ATOM 1398 C C . PHE A 1 187 ? -14.977 20.219 18.984 1 98.88 187 PHE A C 1
ATOM 1400 O O . PHE A 1 187 ? -16.109 20.297 19.469 1 98.88 187 PHE A O 1
ATOM 1407 N N . HIS A 1 188 ? -14.227 21.312 18.656 1 98.88 188 HIS A N 1
ATOM 1408 C CA . HIS A 1 188 ? -14.781 22.625 19.031 1 98.88 188 HIS A CA 1
ATOM 1409 C C . HIS A 1 188 ? -14.727 23.594 17.859 1 98.88 188 HIS A C 1
ATOM 1411 O O . HIS A 1 188 ? -15.367 24.641 17.875 1 98.88 188 HIS A O 1
ATOM 1417 N N . CYS A 1 189 ? -14.031 23.234 16.797 1 98.88 189 CYS A N 1
ATOM 1418 C CA . CYS A 1 189 ? -13.953 24.094 15.633 1 98.88 189 CYS A CA 1
ATOM 1419 C C . CYS A 1 189 ? -13.391 23.344 14.43 1 98.88 189 CYS A C 1
ATOM 1421 O O . CYS A 1 189 ? -12.836 22.25 14.586 1 98.88 189 CYS A O 1
ATOM 1423 N N . LYS A 1 190 ? -13.625 23.891 13.234 1 98.81 190 LYS A N 1
ATOM 1424 C CA . LYS A 1 190 ? -12.977 23.5 11.992 1 98.81 190 LYS A CA 1
ATOM 1425 C C . LYS A 1 190 ? -12.008 24.578 11.508 1 98.81 190 LYS A C 1
ATOM 1427 O O . LYS A 1 190 ? -12.273 25.766 11.672 1 98.81 190 LYS A O 1
ATOM 1432 N N . THR A 1 191 ? -10.938 24.125 10.883 1 98.88 191 THR A N 1
ATOM 1433 C CA . THR A 1 191 ? -9.883 25.078 10.539 1 98.88 191 THR A CA 1
ATOM 1434 C C . THR A 1 191 ? -9.82 25.297 9.031 1 98.88 191 THR A C 1
ATOM 1436 O O . THR A 1 191 ? -10.164 24.406 8.25 1 98.88 191 THR A O 1
ATOM 1439 N N . LEU A 1 192 ? -9.359 26.438 8.68 1 98.31 192 LEU A N 1
ATOM 1440 C CA . LEU A 1 192 ? -9.312 26.875 7.285 1 98.31 192 LEU A CA 1
ATOM 1441 C C . LEU A 1 192 ? -8.195 26.141 6.535 1 98.31 192 LEU A C 1
ATOM 1443 O O . LEU A 1 192 ? -7.199 25.734 7.137 1 98.31 192 LEU A O 1
ATOM 1447 N N . GLN A 1 193 ? -8.375 26.016 5.262 1 98.56 193 GLN A N 1
ATOM 1448 C CA . GLN A 1 193 ? -7.461 25.453 4.277 1 98.56 193 GLN A CA 1
ATOM 1449 C C . GLN A 1 193 ? -7.48 26.25 2.98 1 98.56 193 GLN A C 1
ATOM 1451 O O . GLN A 1 193 ? -8.359 27.094 2.777 1 98.56 193 GLN A O 1
ATOM 1456 N N . PRO A 1 194 ? -6.547 26.094 2.135 1 98.06 194 PRO A N 1
ATOM 1457 C CA . PRO A 1 194 ? -6.516 26.891 0.907 1 98.06 194 PRO A CA 1
ATOM 1458 C C . PRO A 1 194 ? -7.504 26.391 -0.147 1 98.06 194 PRO A C 1
ATOM 1460 O O . PRO A 1 194 ? -8 25.266 -0.045 1 98.06 194 PRO A O 1
ATOM 1463 N N . GLN A 1 195 ? -7.684 27.266 -1.183 1 97.19 195 GLN A N 1
ATOM 1464 C CA . GLN A 1 195 ? -8.438 26.875 -2.369 1 97.19 195 GLN A CA 1
ATOM 1465 C C . GLN A 1 195 ? -7.852 25.609 -3.004 1 97.19 195 GLN A C 1
ATOM 1467 O O . GLN A 1 195 ? -6.652 25.547 -3.281 1 97.19 195 GLN A O 1
ATOM 1472 N N . GLY A 1 196 ? -8.656 24.656 -3.094 1 95 196 GLY A N 1
ATOM 1473 C CA . GLY A 1 196 ? -8.242 23.422 -3.77 1 95 196 GLY A CA 1
ATOM 1474 C C . GLY A 1 196 ? -7.27 22.594 -2.953 1 95 196 GLY A C 1
ATOM 1475 O O . GLY A 1 196 ? -6.711 21.625 -3.451 1 95 196 GLY A O 1
ATOM 1476 N N . ILE A 1 197 ? -6.875 22.984 -1.764 1 95.06 197 ILE A N 1
ATOM 1477 C CA . ILE A 1 197 ? -6.062 22.266 -0.78 1 95.06 197 ILE A CA 1
ATOM 1478 C C . ILE A 1 197 ? -4.664 22.031 -1.342 1 95.06 197 ILE A C 1
ATOM 1480 O O . ILE A 1 197 ? -3.99 21.078 -0.957 1 95.06 197 ILE A O 1
ATOM 1484 N N . MET A 1 198 ? -4.242 22.844 -2.367 1 93.38 198 MET A N 1
ATOM 1485 C CA . MET A 1 198 ? -2.986 22.547 -3.043 1 93.38 198 MET A CA 1
ATOM 1486 C C . MET A 1 198 ? -2.041 23.734 -2.994 1 93.38 198 MET A C 1
ATOM 1488 O O . MET A 1 198 ? -1.42 24.078 -4 1 93.38 198 MET A O 1
ATOM 1492 N N . HIS A 1 199 ? -2.047 24.406 -1.763 1 95.88 199 HIS A N 1
ATOM 1493 C CA . HIS A 1 199 ? -1.117 25.5 -1.503 1 95.88 199 HIS A CA 1
ATOM 1494 C C . HIS A 1 199 ? -0.271 25.219 -0.266 1 95.88 199 HIS A C 1
ATOM 1496 O O . HIS A 1 199 ? -0.745 24.594 0.689 1 95.88 199 HIS A O 1
ATOM 1502 N N . LEU A 1 200 ? 0.936 25.734 -0.327 1 97.06 200 LEU A N 1
ATOM 1503 C CA . LEU A 1 200 ? 1.702 25.812 0.912 1 97.06 200 LEU A CA 1
ATOM 1504 C C . LEU A 1 200 ? 1.414 27.109 1.655 1 97.06 200 LEU A C 1
ATOM 1506 O O . LEU A 1 200 ? 2.281 27.625 2.359 1 97.06 200 LEU A O 1
ATOM 1510 N N . GLU A 1 201 ? 0.255 27.688 1.395 1 97.88 201 GLU A N 1
ATOM 1511 C CA . GLU A 1 201 ? -0.391 28.781 2.111 1 97.88 201 GLU A CA 1
ATOM 1512 C C . GLU A 1 201 ? -1.876 28.5 2.324 1 97.88 201 GLU A C 1
ATOM 1514 O O . GLU A 1 201 ? -2.434 27.578 1.721 1 97.88 201 GLU A O 1
ATOM 1519 N N . THR A 1 202 ? -2.375 29.188 3.215 1 98.25 202 THR A N 1
ATOM 1520 C CA . THR A 1 202 ? -3.812 29.062 3.43 1 98.25 202 THR A CA 1
ATOM 1521 C C . THR A 1 202 ? -4.527 30.344 3.014 1 98.25 202 THR A C 1
ATOM 1523 O O . THR A 1 202 ? -4.711 31.25 3.828 1 98.25 202 THR A O 1
ATOM 1526 N N . VAL A 1 203 ? -4.852 30.422 1.751 1 97.31 203 VAL A N 1
ATOM 1527 C CA . VAL A 1 203 ? -5.719 31.438 1.162 1 97.31 203 VAL A CA 1
ATOM 1528 C C . VAL A 1 203 ? -6.977 30.781 0.6 1 97.31 203 VAL A C 1
ATOM 1530 O O . VAL A 1 203 ? -6.902 29.984 -0.342 1 97.31 203 VAL A O 1
ATOM 1533 N N . SER A 1 204 ? -8.078 31.078 1.226 1 94.88 204 SER A N 1
ATOM 1534 C CA . SER A 1 204 ? -9.359 30.469 0.91 1 94.88 204 SER A CA 1
ATOM 1535 C C . SER A 1 204 ? -10.383 31.5 0.464 1 94.88 204 SER A C 1
ATOM 1537 O O . SER A 1 204 ? -10.156 32.719 0.607 1 94.88 204 SER A O 1
ATOM 1539 N N . PRO A 1 205 ? -11.531 31.031 -0.102 1 92.88 205 PRO A N 1
ATOM 1540 C CA . PRO A 1 205 ? -12.625 31.969 -0.367 1 92.88 205 PRO A CA 1
ATOM 1541 C C . PRO A 1 205 ? -13.094 32.719 0.889 1 92.88 205 PRO A C 1
ATOM 1543 O O . PRO A 1 205 ? -13.641 33.812 0.797 1 92.88 205 PRO A O 1
ATOM 1546 N N . LEU A 1 206 ? -12.773 32.156 2.041 1 94.62 206 LEU A N 1
ATOM 1547 C CA . LEU A 1 206 ? -13.297 32.719 3.283 1 94.62 206 LEU A CA 1
ATOM 1548 C C . LEU A 1 206 ? -12.266 33.625 3.938 1 94.62 206 LEU A C 1
ATOM 1550 O O . LEU A 1 206 ? -12.578 34.312 4.922 1 94.62 206 LEU A O 1
ATOM 1554 N N . GLY A 1 207 ? -11.07 33.656 3.396 1 95.62 207 GLY A N 1
ATOM 1555 C CA . GLY A 1 207 ? -10.055 34.531 3.951 1 95.62 207 GLY A CA 1
ATOM 1556 C C . GLY A 1 207 ? -8.648 33.969 3.861 1 95.62 207 GLY A C 1
ATOM 1557 O O . GLY A 1 207 ? -8.453 32.906 3.271 1 95.62 207 GLY A O 1
ATOM 1558 N N . ARG A 1 208 ? -7.738 34.781 4.355 1 97.69 208 ARG A N 1
ATOM 1559 C CA . ARG A 1 208 ? -6.328 34.406 4.395 1 97.69 208 ARG A CA 1
ATOM 1560 C C . ARG A 1 208 ? -5.852 34.219 5.832 1 97.69 208 ARG A C 1
ATOM 1562 O O . ARG A 1 208 ? -6.027 35.094 6.676 1 97.69 208 ARG A O 1
ATOM 1569 N N . THR A 1 209 ? -5.273 33.031 6.074 1 98.56 209 THR A N 1
ATOM 1570 C CA . THR A 1 209 ? -4.73 32.812 7.41 1 98.56 209 THR A CA 1
ATOM 1571 C C . THR A 1 209 ? -3.375 33.469 7.57 1 98.56 209 THR A C 1
ATOM 1573 O O . THR A 1 209 ? -2.488 33.312 6.73 1 98.56 209 THR A O 1
ATOM 1576 N N . LEU A 1 210 ? -3.197 34.219 8.648 1 98.56 210 LEU A N 1
ATOM 1577 C CA . LEU A 1 210 ? -1.966 34.969 8.93 1 98.56 210 LEU A CA 1
ATOM 1578 C C . LEU A 1 210 ? -1.069 34.156 9.875 1 98.56 210 LEU A C 1
ATOM 1580 O O . LEU A 1 210 ? -1.548 33.312 10.617 1 98.56 210 LEU A O 1
ATOM 1584 N N . ASN A 1 211 ? 0.194 34.438 9.781 1 98.62 211 ASN A N 1
ATOM 1585 C CA . ASN A 1 211 ? 1.141 33.875 10.742 1 98.62 211 ASN A CA 1
ATOM 1586 C C . ASN A 1 211 ? 1.136 34.625 12.055 1 98.62 211 ASN A C 1
ATOM 1588 O O . ASN A 1 211 ? 1.411 35.844 12.086 1 98.62 211 ASN A O 1
ATOM 1592 N N . PRO A 1 212 ? 0.899 33.938 13.156 1 98.5 212 PRO A N 1
ATOM 1593 C CA . PRO A 1 212 ? 0.801 34.625 14.438 1 98.5 212 PRO A CA 1
ATOM 1594 C C . PRO A 1 212 ? 2.1 35.344 14.828 1 98.5 212 PRO A C 1
ATOM 1596 O O . PRO A 1 212 ? 2.066 36.375 15.508 1 98.5 212 PRO A O 1
ATOM 1599 N N . HIS A 1 213 ? 3.213 34.875 14.422 1 98.31 213 HIS A N 1
ATOM 1600 C CA . HIS A 1 213 ? 4.508 35.406 14.812 1 98.31 213 HIS A CA 1
ATOM 1601 C C . HIS A 1 213 ? 4.852 36.656 14.016 1 98.31 213 HIS A C 1
ATOM 1603 O O . HIS A 1 213 ? 5.68 37.469 14.438 1 98.31 213 HIS A O 1
ATOM 1609 N N . ASN A 1 214 ? 4.316 36.812 12.891 1 97.81 214 ASN A N 1
ATOM 1610 C CA . ASN A 1 214 ? 4.457 37.938 11.961 1 97.81 214 ASN A CA 1
ATOM 1611 C C . ASN A 1 214 ? 3.318 37.969 10.945 1 97.81 214 ASN A C 1
ATOM 1613 O O . ASN A 1 214 ? 3.334 37.219 9.969 1 97.81 214 ASN A O 1
ATOM 1617 N N . ILE A 1 215 ? 2.363 38.875 11.117 1 97.62 215 ILE A N 1
ATOM 1618 C CA . ILE A 1 215 ? 1.102 38.844 10.383 1 97.62 215 ILE A CA 1
ATOM 1619 C C . ILE A 1 215 ? 1.346 39.219 8.922 1 97.62 215 ILE A C 1
ATOM 1621 O O . ILE A 1 215 ? 0.446 39.094 8.086 1 97.62 215 ILE A O 1
ATOM 1625 N N . ASN A 1 216 ? 2.57 39.594 8.547 1 96.44 216 ASN A N 1
ATOM 1626 C CA . ASN A 1 216 ? 2.918 39.875 7.156 1 96.44 216 ASN A CA 1
ATOM 1627 C C . ASN A 1 216 ? 3.43 38.625 6.445 1 96.44 216 ASN A C 1
ATOM 1629 O O . ASN A 1 216 ? 3.705 38.656 5.246 1 96.44 216 ASN A O 1
ATOM 1633 N N . LEU A 1 217 ? 3.535 37.562 7.172 1 97.75 217 LEU A N 1
ATOM 1634 C CA . LEU A 1 217 ? 3.988 36.281 6.633 1 97.75 217 LEU A CA 1
ATOM 1635 C C . LEU A 1 217 ? 2.85 35.25 6.602 1 97.75 217 LEU A C 1
ATOM 1637 O O . LEU A 1 217 ? 1.815 35.469 7.242 1 97.75 217 LEU A O 1
ATOM 1641 N N . SER A 1 218 ? 3.037 34.25 5.793 1 98 218 SER A N 1
ATOM 1642 C CA . SER A 1 218 ? 2.051 33.188 5.645 1 98 218 SER A CA 1
ATOM 1643 C C . SER A 1 218 ? 2.094 32.219 6.828 1 98 218 SER A C 1
ATOM 1645 O O . SER A 1 218 ? 3.16 31.969 7.395 1 98 218 SER A O 1
ATOM 1647 N N . ALA A 1 219 ? 0.946 31.672 7.184 1 98.62 219 ALA A N 1
ATOM 1648 C CA . ALA A 1 219 ? 0.887 30.609 8.18 1 98.62 219 ALA A CA 1
ATOM 1649 C C . ALA A 1 219 ? 1.212 29.25 7.555 1 98.62 219 ALA A C 1
ATOM 1651 O O . ALA A 1 219 ? 1.218 28.219 8.242 1 98.62 219 ALA A O 1
ATOM 1652 N N . GLY A 1 220 ? 1.53 29.266 6.27 1 98.44 220 GLY A N 1
ATOM 1653 C CA . GLY A 1 220 ? 1.74 28.016 5.547 1 98.44 220 GLY A CA 1
ATOM 1654 C C . GLY A 1 220 ? 0.449 27.375 5.07 1 98.44 220 GLY A C 1
ATOM 1655 O O . GLY A 1 220 ? -0.601 28.031 5.059 1 98.44 220 GLY A O 1
ATOM 1656 N N . GLY A 1 221 ? 0.539 26.156 4.598 1 98.12 221 GLY A N 1
ATOM 1657 C CA . GLY A 1 221 ? -0.586 25.406 4.066 1 98.12 221 GLY A CA 1
ATOM 1658 C C . GLY A 1 221 ? -0.209 24 3.615 1 98.12 221 GLY A C 1
ATOM 1659 O O . GLY A 1 221 ? 0.975 23.688 3.482 1 98.12 221 GLY A O 1
ATOM 1660 N N . SER A 1 222 ? -1.223 23.062 3.436 1 98.06 222 SER A N 1
ATOM 1661 C CA . SER A 1 222 ? -2.637 23.422 3.385 1 98.06 222 SER A CA 1
ATOM 1662 C C . SER A 1 222 ? -3.27 23.359 4.77 1 98.06 222 SER A C 1
ATOM 1664 O O . SER A 1 222 ? -4.477 23.578 4.918 1 98.06 222 SER A O 1
ATOM 1666 N N . THR A 1 223 ? -2.502 23.094 5.844 1 98.81 223 THR A N 1
ATOM 1667 C CA . THR A 1 223 ? -3.066 23.047 7.188 1 98.81 223 THR A CA 1
ATOM 1668 C C . THR A 1 223 ? -2.721 24.312 7.961 1 98.81 223 THR A C 1
ATOM 1670 O O . THR A 1 223 ? -2.41 24.266 9.148 1 98.81 223 THR A O 1
ATOM 1673 N N . GLY A 1 224 ? -2.73 25.391 7.305 1 98.81 224 GLY A N 1
ATOM 1674 C CA . GLY A 1 224 ? -2.307 26.656 7.898 1 98.81 224 GLY A CA 1
ATOM 1675 C C . GLY A 1 224 ? -3.252 27.156 8.969 1 98.81 224 GLY A C 1
ATOM 1676 O O . GLY A 1 224 ? -2.82 27.766 9.945 1 98.81 224 GLY A O 1
ATOM 1677 N N . GLY A 1 225 ? -4.598 26.953 8.75 1 98.88 225 GLY A N 1
ATOM 1678 C CA . GLY A 1 225 ? -5.535 27.297 9.812 1 98.88 225 GLY A CA 1
ATOM 1679 C C . GLY A 1 225 ? -5.242 26.578 11.117 1 98.88 225 GLY A C 1
ATOM 1680 O O . GLY A 1 225 ? -5.215 27.219 12.18 1 98.88 225 GLY A O 1
ATOM 1681 N N . GLY A 1 226 ? -5.031 25.297 11.008 1 98.88 226 GLY A N 1
ATOM 1682 C CA . GLY A 1 226 ? -4.695 24.516 12.18 1 98.88 226 GLY A CA 1
ATOM 1683 C C . GLY A 1 226 ? -3.395 24.938 12.836 1 98.88 226 GLY A C 1
ATOM 1684 O O . GLY A 1 226 ? -3.301 25 14.062 1 98.88 226 GLY A O 1
ATOM 1685 N N . ALA A 1 227 ? -2.418 25.25 12.039 1 98.94 227 ALA A N 1
ATOM 1686 C CA . ALA A 1 227 ? -1.107 25.641 12.555 1 98.94 227 ALA A CA 1
ATOM 1687 C C . ALA A 1 227 ? -1.187 26.953 13.32 1 98.94 227 ALA A C 1
ATOM 1689 O O . ALA A 1 227 ? -0.65 27.078 14.43 1 98.94 227 ALA A O 1
ATOM 1690 N N . ALA A 1 228 ? -1.839 27.922 12.727 1 98.94 228 ALA A N 1
ATOM 1691 C CA . ALA A 1 228 ? -1.991 29.219 13.383 1 98.94 228 ALA A CA 1
ATOM 1692 C C . ALA A 1 228 ? -2.775 29.094 14.688 1 98.94 228 ALA A C 1
ATOM 1694 O O . ALA A 1 228 ? -2.428 29.703 15.695 1 98.94 228 ALA A O 1
ATOM 1695 N N . LEU A 1 229 ? -3.805 28.266 14.617 1 98.94 229 LEU A N 1
ATOM 1696 C CA . LEU A 1 229 ? -4.637 28.047 15.797 1 98.94 229 LEU A CA 1
ATOM 1697 C C . LEU A 1 229 ? -3.82 27.453 16.938 1 98.94 229 LEU A C 1
ATOM 1699 O O . LEU A 1 229 ? -3.908 27.922 18.078 1 98.94 229 LEU A O 1
ATOM 1703 N N . VAL A 1 230 ? -3.045 26.438 16.656 1 98.94 230 VAL A N 1
ATOM 1704 C CA . VAL A 1 230 ? -2.232 25.766 17.672 1 98.94 230 VAL A CA 1
ATOM 1705 C C . VAL A 1 230 ? -1.16 26.719 18.188 1 98.94 230 VAL A C 1
ATOM 1707 O O . VAL A 1 230 ? -0.896 26.781 19.391 1 98.94 230 VAL A O 1
ATOM 1710 N N . ALA A 1 231 ? -0.565 27.484 17.297 1 98.81 231 ALA A N 1
ATOM 1711 C CA . ALA A 1 231 ? 0.462 28.438 17.688 1 98.81 231 ALA A CA 1
ATOM 1712 C C . ALA A 1 231 ? -0.104 29.5 18.641 1 98.81 231 ALA A C 1
ATOM 1714 O O . ALA A 1 231 ? 0.598 29.969 19.531 1 98.81 231 ALA A O 1
ATOM 1715 N N . LEU A 1 232 ? -1.355 29.828 18.453 1 98.88 232 LEU A N 1
ATOM 1716 C CA . LEU A 1 232 ? -2.023 30.812 19.297 1 98.88 232 LEU A CA 1
ATOM 1717 C C . LEU A 1 232 ? -2.674 30.141 20.5 1 98.88 232 LEU A C 1
ATOM 1719 O O . LEU A 1 232 ? -3.404 30.781 21.25 1 98.88 232 LEU A O 1
ATOM 1723 N N . ARG A 1 233 ? -2.516 28.875 20.656 1 98.69 233 ARG A N 1
ATOM 1724 C CA . ARG A 1 233 ? -2.984 28.062 21.766 1 98.69 233 ARG A CA 1
ATOM 1725 C C . ARG A 1 233 ? -4.508 28 21.797 1 98.69 233 ARG A C 1
ATOM 1727 O O . ARG A 1 233 ? -5.109 27.938 22.875 1 98.69 233 ARG A O 1
ATOM 1734 N N . GLY A 1 234 ? -5.062 28.094 20.594 1 98.88 234 GLY A N 1
ATOM 1735 C CA . GLY A 1 234 ? -6.504 27.953 20.484 1 98.88 234 GLY A CA 1
ATOM 1736 C C . GLY A 1 234 ? -6.953 26.5 20.438 1 98.88 234 GLY A C 1
ATOM 1737 O O . GLY A 1 234 ? -8.148 26.219 20.547 1 98.88 234 GLY A O 1
ATOM 1738 N N . SER A 1 235 ? -6.062 25.609 20.266 1 98.88 235 SER A N 1
ATOM 1739 C CA . SER A 1 235 ? -6.254 24.172 20.359 1 98.88 235 SER A CA 1
ATOM 1740 C C . SER A 1 235 ? -4.949 23.453 20.703 1 98.88 235 SER A C 1
ATOM 1742 O O . SER A 1 235 ? -3.881 23.844 20.219 1 98.88 235 SER A O 1
ATOM 1744 N N . PRO A 1 236 ? -5 22.469 21.578 1 98.75 236 PRO A N 1
ATOM 1745 C CA . PRO A 1 236 ? -3.764 21.734 21.859 1 98.75 236 PRO A CA 1
ATOM 1746 C C . PRO A 1 236 ? -3.357 20.797 20.734 1 98.75 236 PRO A C 1
ATOM 1748 O O . PRO A 1 236 ? -2.176 20.469 20.594 1 98.75 236 PRO A O 1
ATOM 1751 N N . LEU A 1 237 ? -4.336 20.359 19.922 1 98.69 237 LEU A N 1
ATOM 1752 C CA . LEU A 1 237 ? -4.141 19.484 18.781 1 98.69 237 LEU A CA 1
ATOM 1753 C C . LEU A 1 237 ? -4.973 19.953 17.578 1 98.69 237 LEU A C 1
ATOM 1755 O O . LEU A 1 237 ? -6.098 20.422 17.75 1 98.69 237 LEU A O 1
ATOM 1759 N N . ALA A 1 238 ? -4.398 19.812 16.453 1 98.94 238 ALA A N 1
ATOM 1760 C CA . ALA A 1 238 ? -5.117 19.984 15.195 1 98.94 238 ALA A CA 1
ATOM 1761 C C . ALA A 1 238 ? -4.809 18.844 14.234 1 98.94 238 ALA A C 1
ATOM 1763 O O . ALA A 1 238 ? -3.691 18.312 14.227 1 98.94 238 ALA A O 1
ATOM 1764 N N . ILE A 1 239 ? -5.801 18.453 13.461 1 98.88 239 ILE A N 1
ATOM 1765 C CA . ILE A 1 239 ? -5.625 17.406 12.453 1 98.88 239 ILE A CA 1
ATOM 1766 C C . ILE A 1 239 ? -5.316 18.047 11.102 1 98.88 239 ILE A C 1
ATOM 1768 O O . ILE A 1 239 ? -6.012 18.969 10.672 1 98.88 239 ILE A O 1
ATOM 1772 N N . GLY A 1 240 ? -4.266 17.578 10.492 1 98.5 240 GLY A N 1
ATOM 1773 C CA . GLY A 1 240 ? -3.924 18.078 9.164 1 98.5 240 GLY A CA 1
ATOM 1774 C C . GLY A 1 240 ? -3.736 16.953 8.148 1 98.5 240 GLY A C 1
ATOM 1775 O O . GLY A 1 240 ? -3.895 15.781 8.477 1 98.5 240 GLY A O 1
ATOM 1776 N N . THR A 1 241 ? -3.561 17.359 6.891 1 98.31 241 THR A N 1
ATOM 1777 C CA . THR A 1 241 ? -3.221 16.453 5.789 1 98.31 241 THR A CA 1
ATOM 1778 C C . THR A 1 241 ? -1.96 16.938 5.078 1 98.31 241 THR A C 1
ATOM 1780 O O . THR A 1 241 ? -1.593 18.109 5.168 1 98.31 241 THR A O 1
ATOM 1783 N N . ASP A 1 242 ? -1.291 16 4.434 1 98.38 242 ASP A N 1
ATOM 1784 C CA . ASP A 1 242 ? 0.001 16.297 3.822 1 98.38 242 ASP A CA 1
ATOM 1785 C C . ASP A 1 242 ? 0.239 15.438 2.588 1 98.38 242 ASP A C 1
ATOM 1787 O O . ASP A 1 242 ? 0.412 14.219 2.697 1 98.38 242 ASP A O 1
ATOM 1791 N N . ILE A 1 243 ? 0.224 16.078 1.402 1 97.38 243 ILE A N 1
ATOM 1792 C CA . ILE A 1 243 ? 0.536 15.359 0.168 1 97.38 243 ILE A CA 1
ATOM 1793 C C . ILE A 1 243 ? 1.772 15.977 -0.484 1 97.38 243 ILE A C 1
ATOM 1795 O O . ILE A 1 243 ? 2.34 15.406 -1.416 1 97.38 243 ILE A O 1
ATOM 1799 N N . GLY A 1 244 ? 2.223 17.125 0.08 1 97 244 GLY A N 1
ATOM 1800 C CA . GLY A 1 244 ? 3.375 17.844 -0.447 1 97 244 GLY A CA 1
ATOM 1801 C C . GLY A 1 244 ? 4.07 18.703 0.593 1 97 244 GLY A C 1
ATOM 1802 O O . GLY A 1 244 ? 4.852 19.594 0.249 1 97 244 GLY A O 1
ATOM 1803 N N . GLY A 1 245 ? 3.748 18.484 1.861 1 97.88 245 GLY A N 1
ATOM 1804 C CA . GLY A 1 245 ? 4.328 19.297 2.93 1 97.88 245 GLY A CA 1
ATOM 1805 C C . GLY A 1 245 ? 3.287 19.984 3.785 1 97.88 245 GLY A C 1
ATOM 1806 O O . GLY A 1 245 ? 3.629 20.719 4.715 1 97.88 245 GLY A O 1
ATOM 1807 N N . SER A 1 246 ? 2.076 19.641 3.682 1 98.38 246 SER A N 1
ATOM 1808 C CA . SER A 1 246 ? 0.957 20.469 4.117 1 98.38 246 SER A CA 1
ATOM 1809 C C . SER A 1 246 ? 0.73 20.344 5.621 1 98.38 246 SER A C 1
ATOM 1811 O O . SER A 1 246 ? -0.104 21.047 6.191 1 98.38 246 SER A O 1
ATOM 1813 N N . ILE A 1 247 ? 1.393 19.469 6.27 1 98.81 247 ILE A N 1
ATOM 1814 C CA . ILE A 1 247 ? 1.439 19.469 7.73 1 98.81 247 ILE A CA 1
ATOM 1815 C C . ILE A 1 247 ? 2.752 20.094 8.203 1 98.81 247 ILE A C 1
ATOM 1817 O O . ILE A 1 247 ? 2.756 20.953 9.078 1 98.81 247 ILE A O 1
ATOM 1821 N N . ARG A 1 248 ? 3.791 19.719 7.562 1 98.75 248 ARG A N 1
ATOM 1822 C CA . ARG A 1 248 ? 5.145 20.062 7.984 1 98.75 248 ARG A CA 1
ATOM 1823 C C . ARG A 1 248 ? 5.449 21.531 7.727 1 98.75 248 ARG A C 1
ATOM 1825 O O . ARG A 1 248 ? 6.012 22.219 8.586 1 98.75 248 ARG A O 1
ATOM 1832 N N . THR A 1 249 ? 4.988 22.031 6.613 1 98.69 249 THR A N 1
ATOM 1833 C CA . THR A 1 249 ? 5.262 23.422 6.277 1 98.69 249 THR A CA 1
ATOM 1834 C C . THR A 1 249 ? 4.547 24.359 7.246 1 98.69 249 THR A C 1
ATOM 1836 O O . THR A 1 249 ? 5.18 25.203 7.883 1 98.69 249 THR A O 1
ATOM 1839 N N . PRO A 1 250 ? 3.262 24.203 7.406 1 98.75 250 PRO A N 1
ATOM 1840 C CA . PRO A 1 250 ? 2.615 25.125 8.352 1 98.75 250 PRO A CA 1
ATOM 1841 C C . PRO A 1 250 ? 3.129 24.953 9.781 1 98.75 250 PRO A C 1
ATOM 1843 O O . PRO A 1 250 ? 3.199 25.938 10.531 1 98.75 250 PRO A O 1
ATOM 1846 N N . ALA A 1 251 ? 3.451 23.75 10.156 1 98.88 251 ALA A N 1
ATOM 1847 C CA . ALA A 1 251 ? 4.059 23.578 11.469 1 98.88 251 ALA A CA 1
ATOM 1848 C C . ALA A 1 251 ? 5.359 24.359 11.586 1 98.88 251 ALA A C 1
ATOM 1850 O O . ALA A 1 251 ? 5.586 25.062 12.586 1 98.88 251 ALA A O 1
ATOM 1851 N N . ALA A 1 252 ? 6.172 24.297 10.586 1 98.75 252 ALA A N 1
ATOM 1852 C CA . ALA A 1 252 ? 7.453 25 10.57 1 98.75 252 ALA A CA 1
ATOM 1853 C C . ALA A 1 252 ? 7.25 26.516 10.57 1 98.75 252 ALA A C 1
ATOM 1855 O O . ALA A 1 252 ? 7.945 27.234 11.281 1 98.75 252 ALA A O 1
ATOM 1856 N N . PHE A 1 253 ? 6.305 26.969 9.758 1 98.81 253 PHE A N 1
ATOM 1857 C CA . PHE A 1 253 ? 6.039 28.391 9.633 1 98.81 253 PHE A CA 1
ATOM 1858 C C . PHE A 1 253 ? 5.578 28.984 10.961 1 98.81 253 PHE A C 1
ATOM 1860 O O . PHE A 1 253 ? 5.902 30.125 11.289 1 98.81 253 PHE A O 1
ATOM 1867 N N . CYS A 1 254 ? 4.844 28.156 11.742 1 98.81 254 CYS A N 1
ATOM 1868 C CA . CYS A 1 254 ? 4.215 28.688 12.953 1 98.81 254 CYS A CA 1
ATOM 1869 C C . CYS A 1 254 ? 4.969 28.25 14.195 1 98.81 254 CYS A C 1
ATOM 1871 O O . CYS A 1 254 ? 4.531 28.5 15.32 1 98.81 254 CYS A O 1
ATOM 1873 N N . GLY A 1 255 ? 6.082 27.531 14.062 1 98.56 255 GLY A N 1
ATOM 1874 C CA . GLY A 1 255 ? 6.945 27.188 15.18 1 98.56 255 GLY A CA 1
ATOM 1875 C C . GLY A 1 255 ? 6.34 26.141 16.094 1 98.56 255 GLY A C 1
ATOM 1876 O O . GLY A 1 255 ? 6.465 26.219 17.312 1 98.56 255 GLY A O 1
ATOM 1877 N N . ILE A 1 256 ? 5.629 25.188 15.531 1 98.75 256 ILE A N 1
ATOM 1878 C CA . ILE A 1 256 ? 5.012 24.125 16.328 1 98.75 256 ILE A CA 1
ATOM 1879 C C . ILE A 1 256 ? 5.402 22.766 15.781 1 98.75 256 ILE A C 1
ATOM 1881 O O . ILE A 1 256 ? 6.203 22.672 14.844 1 98.75 256 ILE A O 1
ATOM 1885 N N . TYR A 1 257 ? 4.938 21.688 16.422 1 98.81 257 TYR A N 1
ATOM 1886 C CA . TYR A 1 257 ? 5.246 20.312 16.016 1 98.81 257 TYR A CA 1
ATOM 1887 C C . TYR A 1 257 ? 4.285 19.844 14.938 1 98.81 257 TYR A C 1
ATOM 1889 O O . TYR A 1 257 ? 3.096 20.156 14.969 1 98.81 257 TYR A O 1
ATOM 1897 N N . GLY A 1 258 ? 4.727 19.125 13.969 1 98.88 258 GLY A N 1
ATOM 1898 C CA . GLY A 1 258 ? 3.93 18.484 12.93 1 98.88 258 GLY A CA 1
ATOM 1899 C C . GLY A 1 258 ? 4.48 17.141 12.5 1 98.88 258 GLY A C 1
ATOM 1900 O O . GLY A 1 258 ? 5.699 16.969 12.406 1 98.88 258 GLY A O 1
ATOM 1901 N N . PHE A 1 259 ? 3.607 16.203 12.258 1 98.88 259 PHE A N 1
ATOM 1902 C CA . PHE A 1 259 ? 4.031 14.859 11.883 1 98.88 259 PHE A CA 1
ATOM 1903 C C . PHE A 1 259 ? 3.264 14.375 10.656 1 98.88 259 PHE A C 1
ATOM 1905 O O . PHE A 1 259 ? 2.035 14.273 10.688 1 98.88 259 PHE A O 1
ATOM 1912 N N . LYS A 1 260 ? 3.988 14.125 9.602 1 98.56 260 LYS A N 1
ATOM 1913 C CA . LYS A 1 260 ? 3.475 13.422 8.43 1 98.56 260 LYS A CA 1
ATOM 1914 C C . LYS A 1 260 ? 3.85 11.945 8.469 1 98.56 260 LYS A C 1
ATOM 1916 O O . LYS A 1 260 ? 5.023 11.594 8.328 1 98.56 260 LYS A O 1
ATOM 1921 N N . THR A 1 261 ? 2.904 11.078 8.578 1 98.62 261 THR A N 1
ATOM 1922 C CA . THR A 1 261 ? 3.16 9.641 8.625 1 98.62 261 THR A CA 1
ATOM 1923 C C . THR A 1 261 ? 3.443 9.102 7.23 1 98.62 261 THR A C 1
ATOM 1925 O O . THR A 1 261 ? 3.229 9.789 6.23 1 98.62 261 THR A O 1
ATOM 1928 N N . THR A 1 262 ? 4.062 7.895 7.191 1 98.56 262 THR A N 1
ATOM 1929 C CA . THR A 1 262 ? 3.959 7.125 5.957 1 98.56 262 THR A CA 1
ATOM 1930 C C . THR A 1 262 ? 2.51 7.051 5.484 1 98.56 262 THR A C 1
ATOM 1932 O O . THR A 1 262 ? 1.589 6.973 6.297 1 98.56 262 THR A O 1
ATOM 1935 N N . SER A 1 263 ? 2.303 7.137 4.141 1 98 263 SER A N 1
ATOM 1936 C CA . SER A 1 263 ? 0.945 7.027 3.619 1 98 263 SER A CA 1
ATOM 1937 C C . SER A 1 263 ? 0.295 5.711 4.035 1 98 263 SER A C 1
ATOM 1939 O O . SER A 1 263 ? 0.982 4.703 4.215 1 98 263 SER A O 1
ATOM 1941 N N . TYR A 1 264 ? -1.067 5.762 4.305 1 97.88 264 TYR A N 1
ATOM 1942 C CA . TYR A 1 264 ? -1.91 4.625 4.656 1 97.88 264 TYR A CA 1
ATOM 1943 C C . TYR A 1 264 ? -1.576 4.109 6.055 1 97.88 264 TYR A C 1
ATOM 1945 O O . TYR A 1 264 ? -1.944 2.988 6.414 1 97.88 264 TYR A O 1
ATOM 1953 N N . TYR A 1 265 ? -0.848 4.887 6.852 1 98.31 265 TYR A N 1
ATOM 1954 C CA . TYR A 1 265 ? -0.601 4.504 8.234 1 98.31 265 TYR A CA 1
ATOM 1955 C C . TYR A 1 265 ? -1.768 4.906 9.133 1 98.31 265 TYR A C 1
ATOM 1957 O O . TYR A 1 265 ? -2.131 4.176 10.055 1 98.31 265 TYR A O 1
ATOM 1965 N N . LEU A 1 266 ? -2.377 6.078 8.883 1 98.75 266 LEU A N 1
ATOM 1966 C CA . LEU A 1 266 ? -3.523 6.59 9.625 1 98.75 266 LEU A CA 1
ATOM 1967 C C . LEU A 1 266 ? -4.754 6.688 8.734 1 98.75 266 LEU A C 1
ATOM 1969 O O . LEU A 1 266 ? -4.629 6.844 7.516 1 98.75 266 LEU A O 1
ATOM 1973 N N . PRO A 1 267 ? -5.945 6.609 9.305 1 98.44 267 PRO A N 1
ATOM 1974 C CA . PRO A 1 267 ? -7.164 6.578 8.492 1 98.44 267 PRO A CA 1
ATOM 1975 C C . PRO A 1 267 ? -7.5 7.934 7.875 1 98.44 267 PRO A C 1
ATOM 1977 O O . PRO A 1 267 ? -7.336 8.969 8.523 1 98.44 267 PRO A O 1
ATOM 1980 N N . MET A 1 268 ? -7.961 7.938 6.648 1 97.94 268 MET A N 1
ATOM 1981 C CA . MET A 1 268 ? -8.391 9.125 5.926 1 97.94 268 MET A CA 1
ATOM 1982 C C . MET A 1 268 ? -9.664 8.852 5.129 1 97.94 268 MET A C 1
ATOM 1984 O O . MET A 1 268 ? -9.953 9.547 4.152 1 97.94 268 MET A O 1
ATOM 1988 N N . ARG A 1 269 ? -10.375 7.812 5.52 1 96.69 269 ARG A N 1
ATOM 1989 C CA . ARG A 1 269 ? -11.594 7.461 4.809 1 96.69 269 ARG A CA 1
ATOM 1990 C C . ARG A 1 269 ? -12.555 8.648 4.742 1 96.69 269 ARG A C 1
ATOM 1992 O O . ARG A 1 269 ? -12.812 9.297 5.758 1 96.69 269 ARG A O 1
ATOM 1999 N N . ASP A 1 270 ? -13.016 8.977 3.533 1 95.56 270 ASP A N 1
ATOM 2000 C CA . ASP A 1 270 ? -14.055 9.953 3.221 1 95.56 270 ASP A CA 1
ATOM 2001 C C . ASP A 1 270 ? -13.492 11.375 3.211 1 95.56 270 ASP A C 1
ATOM 2003 O O . ASP A 1 270 ? -14.227 12.336 2.992 1 95.56 270 ASP A O 1
ATOM 2007 N N . PHE A 1 271 ? -12.18 11.57 3.373 1 97 271 PHE A N 1
ATOM 2008 C CA . PHE A 1 271 ? -11.594 12.898 3.363 1 97 271 PHE A CA 1
ATOM 2009 C C . PHE A 1 271 ? -11.844 13.594 2.029 1 97 271 PHE A C 1
ATOM 2011 O O . PHE A 1 271 ? -12.031 14.812 1.98 1 97 271 PHE A O 1
ATOM 2018 N N . THR A 1 272 ? -11.836 12.844 0.912 1 94.31 272 THR A N 1
ATOM 2019 C CA . THR A 1 272 ? -11.961 13.43 -0.418 1 94.31 272 THR A CA 1
ATOM 2020 C C . THR A 1 272 ? -13.32 13.102 -1.031 1 94.31 272 THR A C 1
ATOM 2022 O O . THR A 1 272 ? -13.562 13.375 -2.209 1 94.31 272 THR A O 1
ATOM 2025 N N . GLY A 1 273 ? -14.18 12.43 -0.279 1 91 273 GLY A N 1
ATOM 2026 C CA . GLY A 1 273 ? -15.523 12.102 -0.721 1 91 273 GLY A CA 1
ATOM 2027 C C . GLY A 1 273 ? -15.547 11.195 -1.939 1 91 273 GLY A C 1
ATOM 2028 O O . GLY A 1 273 ? -14.602 10.445 -2.178 1 91 273 GLY A O 1
ATOM 2029 N N . ASP A 1 274 ? -16.578 11.234 -2.689 1 87.12 274 ASP A N 1
ATOM 2030 C CA . ASP A 1 274 ? -16.812 10.305 -3.791 1 87.12 274 ASP A CA 1
ATOM 2031 C C . ASP A 1 274 ? -16.078 10.75 -5.051 1 87.12 274 ASP A C 1
ATOM 2033 O O . ASP A 1 274 ? -15.945 9.977 -6.004 1 87.12 274 ASP A O 1
ATOM 2037 N N . TYR A 1 275 ? -15.57 11.883 -4.992 1 86 275 TYR A N 1
ATOM 2038 C CA . TYR A 1 275 ? -14.898 12.391 -6.184 1 86 275 TYR A CA 1
ATOM 2039 C C . TYR A 1 275 ? -13.43 11.992 -6.191 1 86 275 TYR A C 1
ATOM 2041 O O . TYR A 1 275 ? -12.805 11.906 -7.254 1 86 275 TYR A O 1
ATOM 2049 N N . GLY A 1 276 ? -12.922 11.789 -5.035 1 90.81 276 GLY A N 1
ATOM 2050 C CA . GLY A 1 276 ? -11.492 11.555 -4.934 1 90.81 276 GLY A CA 1
ATOM 2051 C C . GLY A 1 276 ? -10.656 12.797 -5.199 1 90.81 276 GLY A C 1
ATOM 2052 O O . GLY A 1 276 ? -11.188 13.906 -5.207 1 90.81 276 GLY A O 1
ATOM 2053 N N . TYR A 1 277 ? -9.391 12.617 -5.207 1 90.44 277 TYR A N 1
ATOM 2054 C CA . TYR A 1 277 ? -8.422 13.672 -5.492 1 90.44 277 TYR A CA 1
ATOM 2055 C C . TYR A 1 277 ? -7.383 13.195 -6.5 1 90.44 277 TYR A C 1
ATOM 2057 O O . TYR A 1 277 ? -6.648 12.234 -6.238 1 90.44 277 TYR A O 1
ATOM 2065 N N . ALA A 1 278 ? -7.281 13.891 -7.621 1 88.5 278 ALA A N 1
ATOM 2066 C CA . ALA A 1 278 ? -6.496 13.43 -8.766 1 88.5 278 ALA A CA 1
ATOM 2067 C C . ALA A 1 278 ? -5.023 13.281 -8.391 1 88.5 278 ALA A C 1
ATOM 2069 O O . ALA A 1 278 ? -4.34 12.375 -8.875 1 88.5 278 ALA A O 1
ATOM 2070 N N . GLY A 1 279 ? -4.57 14.156 -7.586 1 86.81 279 GLY A N 1
ATOM 2071 C CA . GLY A 1 279 ? -3.176 14.109 -7.18 1 86.81 279 GLY A CA 1
ATOM 2072 C C . GLY A 1 279 ? -2.807 12.82 -6.465 1 86.81 279 GLY A C 1
ATOM 2073 O O . GLY A 1 279 ? -1.633 12.445 -6.422 1 86.81 279 GLY A O 1
ATOM 2074 N N . GLU A 1 280 ? -3.754 12.086 -5.969 1 92.38 280 GLU A N 1
ATOM 2075 C CA . GLU A 1 280 ? -3.504 10.891 -5.176 1 92.38 280 GLU A CA 1
ATOM 2076 C C . GLU A 1 280 ? -3.338 9.664 -6.066 1 92.38 280 GLU A C 1
ATOM 2078 O O . GLU A 1 280 ? -3.045 8.57 -5.574 1 92.38 280 GLU A O 1
ATOM 2083 N N . LEU A 1 281 ? -3.475 9.82 -7.402 1 93.31 281 LEU A N 1
ATOM 2084 C CA . LEU A 1 281 ? -3.316 8.68 -8.305 1 93.31 281 LEU A CA 1
ATOM 2085 C C . LEU A 1 281 ? -1.91 8.102 -8.211 1 93.31 281 LEU A C 1
ATOM 2087 O O . LEU A 1 281 ? -1.729 6.887 -8.289 1 93.31 281 LEU A O 1
ATOM 2091 N N . ASN A 1 282 ? -0.925 9.008 -7.914 1 94.88 282 ASN A N 1
ATOM 2092 C CA . ASN A 1 282 ? 0.438 8.484 -7.914 1 94.88 282 ASN A CA 1
ATOM 2093 C C . ASN A 1 282 ? 1.212 8.945 -6.68 1 94.88 282 ASN A C 1
ATOM 2095 O O . ASN A 1 282 ? 2.264 8.391 -6.359 1 94.88 282 ASN A O 1
ATOM 2099 N N . VAL A 1 283 ? 0.74 9.953 -5.984 1 96.62 283 VAL A N 1
ATOM 2100 C CA . VAL A 1 283 ? 1.297 10.367 -4.699 1 96.62 283 VAL A CA 1
ATOM 2101 C C . VAL A 1 283 ? 0.193 10.398 -3.645 1 96.62 283 VAL A C 1
ATOM 2103 O O . VAL A 1 283 ? -0.701 11.242 -3.699 1 96.62 283 VAL A O 1
ATOM 2106 N N . LEU A 1 284 ? 0.304 9.555 -2.711 1 96.62 284 LEU A N 1
ATOM 2107 C CA . LEU A 1 284 ? -0.736 9.438 -1.695 1 96.62 284 LEU A CA 1
ATOM 2108 C C . LEU A 1 284 ? -0.563 10.5 -0.616 1 96.62 284 LEU A C 1
ATOM 2110 O O . LEU A 1 284 ? 0.562 10.812 -0.219 1 96.62 284 LEU A O 1
ATOM 2114 N N . GLY A 1 285 ? -1.652 11.031 -0.21 1 96.44 285 GLY A N 1
ATOM 2115 C CA . GLY A 1 285 ? -1.634 11.898 0.957 1 96.44 285 GLY A CA 1
ATOM 2116 C C . GLY A 1 285 ? -1.503 11.141 2.264 1 96.44 285 GLY A C 1
ATOM 2117 O O . GLY A 1 285 ? -1.708 9.922 2.305 1 96.44 285 GLY A O 1
ATOM 2118 N N . SER A 1 286 ? -1.09 11.836 3.246 1 97.5 286 SER A N 1
ATOM 2119 C CA . SER A 1 286 ? -1.054 11.359 4.625 1 97.5 286 SER A CA 1
ATOM 2120 C C . SER A 1 286 ? -1.721 12.352 5.57 1 97.5 286 SER A C 1
ATOM 2122 O O . SER A 1 286 ? -2.02 13.484 5.184 1 97.5 286 SER A O 1
ATOM 2124 N N . THR A 1 287 ? -2.098 11.844 6.688 1 98.44 287 THR A N 1
ATOM 2125 C CA . THR A 1 287 ? -2.65 12.688 7.738 1 98.44 287 THR A CA 1
ATOM 2126 C C . THR A 1 287 ? -1.813 12.594 9.008 1 98.44 287 THR A C 1
ATOM 2128 O O . THR A 1 287 ? -0.891 11.781 9.086 1 98.44 287 THR A O 1
ATOM 2131 N N . GLY A 1 288 ? -2.027 13.547 9.898 1 98.56 288 GLY A N 1
ATOM 2132 C CA . GLY A 1 288 ? -1.276 13.594 11.141 1 98.56 288 GLY A CA 1
ATOM 2133 C C . GLY A 1 288 ? -1.586 14.82 11.977 1 98.56 288 GLY A C 1
ATOM 2134 O O . GLY A 1 288 ? -2.412 15.648 11.594 1 98.56 288 GLY A O 1
ATOM 2135 N N . PRO A 1 289 ? -0.94 14.859 13.078 1 98.81 289 PRO A N 1
ATOM 2136 C CA . PRO A 1 289 ? -1.233 15.93 14.039 1 98.81 289 PRO A CA 1
ATOM 2137 C C . PRO A 1 289 ? -0.299 17.125 13.898 1 98.81 289 PRO A C 1
ATOM 2139 O O . PRO A 1 289 ? 0.831 16.984 13.422 1 98.81 289 PRO A O 1
ATOM 2142 N N . LEU A 1 290 ? -0.794 18.25 14.188 1 98.88 290 LEU A N 1
ATOM 2143 C CA . LEU A 1 290 ? -0.046 19.422 14.633 1 98.88 290 LEU A CA 1
ATOM 2144 C C . LEU A 1 290 ? -0.253 19.656 16.125 1 98.88 290 LEU A C 1
ATOM 2146 O O . LEU A 1 290 ? -1.365 19.5 16.641 1 98.88 290 LEU A O 1
ATOM 2150 N N . ALA A 1 291 ? 0.8 19.953 16.844 1 98.75 291 ALA A N 1
ATOM 2151 C CA . ALA A 1 291 ? 0.707 20.047 18.297 1 98.75 291 ALA A CA 1
ATOM 2152 C C . ALA A 1 291 ? 1.78 20.969 18.859 1 98.75 291 ALA A C 1
ATOM 2154 O O . ALA A 1 291 ? 2.576 21.531 18.109 1 98.75 291 ALA A O 1
ATOM 2155 N N . THR A 1 292 ? 1.746 21.109 20.188 1 96.75 292 THR A N 1
ATOM 2156 C CA . THR A 1 292 ? 2.75 21.938 20.844 1 96.75 292 THR A CA 1
ATOM 2157 C C . THR A 1 292 ? 3.809 21.078 21.516 1 96.75 292 THR A C 1
ATOM 2159 O O . THR A 1 292 ? 4.781 21.594 22.078 1 96.75 292 THR A O 1
ATOM 2162 N N . SER A 1 293 ? 3.561 19.734 21.438 1 97.94 293 SER A N 1
ATOM 2163 C CA . SER A 1 293 ? 4.555 18.875 22.047 1 97.94 293 SER A CA 1
ATOM 2164 C C . SER A 1 293 ? 4.684 17.547 21.297 1 97.94 293 SER A C 1
ATOM 2166 O O . SER A 1 293 ? 3.758 17.141 20.594 1 97.94 293 SER A O 1
ATOM 2168 N N . LEU A 1 294 ? 5.863 16.969 21.516 1 97.56 294 LEU A N 1
ATOM 2169 C CA . LEU A 1 294 ? 6.156 15.672 20.922 1 97.56 294 LEU A CA 1
ATOM 2170 C C . LEU A 1 294 ? 5.219 14.594 21.453 1 97.56 294 LEU A C 1
ATOM 2172 O O . LEU A 1 294 ? 4.711 13.773 20.688 1 97.56 294 LEU A O 1
ATOM 2176 N N . ARG A 1 295 ? 4.961 14.539 22.75 1 98 295 ARG A N 1
ATOM 2177 C CA . ARG A 1 295 ? 4.152 13.492 23.359 1 98 295 ARG A CA 1
ATOM 2178 C C . ARG A 1 295 ? 2.689 13.617 22.953 1 98 295 ARG A C 1
ATOM 2180 O O . ARG A 1 295 ? 1.959 12.625 22.922 1 98 295 ARG A O 1
ATOM 2187 N N . ASP A 1 296 ? 2.23 14.828 22.594 1 98.69 296 ASP A N 1
ATOM 2188 C CA . ASP A 1 296 ? 0.878 14.984 22.062 1 98.69 296 ASP A CA 1
ATOM 2189 C C . ASP A 1 296 ? 0.722 14.266 20.734 1 98.69 296 ASP A C 1
ATOM 2191 O O . ASP A 1 296 ? -0.312 13.648 20.469 1 98.69 296 ASP A O 1
ATOM 2195 N N . MET A 1 297 ? 1.746 14.367 19.859 1 98.75 297 MET A N 1
ATOM 2196 C CA . MET A 1 297 ? 1.692 13.672 18.578 1 98.75 297 MET A CA 1
ATOM 2197 C C . MET A 1 297 ? 1.667 12.156 18.781 1 98.75 297 MET A C 1
ATOM 2199 O O . MET A 1 297 ? 0.922 11.445 18.109 1 98.75 297 MET A O 1
ATOM 2203 N N . ASP A 1 298 ? 2.467 11.727 19.734 1 98.69 298 ASP A N 1
ATOM 2204 C CA . ASP A 1 298 ? 2.512 10.312 20.078 1 98.69 298 ASP A CA 1
ATOM 2205 C C . ASP A 1 298 ? 1.146 9.812 20.547 1 98.69 298 ASP A C 1
ATOM 2207 O O . ASP A 1 298 ? 0.673 8.766 20.094 1 98.69 298 ASP A O 1
ATOM 2211 N N . LEU A 1 299 ? 0.517 10.547 21.422 1 98.75 299 LEU A N 1
ATOM 2212 C CA . LEU A 1 299 ? -0.804 10.203 21.938 1 98.75 299 LEU A CA 1
ATOM 2213 C C . LEU A 1 299 ? -1.823 10.117 20.812 1 98.75 299 LEU A C 1
ATOM 2215 O O . LEU A 1 299 ? -2.615 9.18 20.75 1 98.75 299 LEU A O 1
ATOM 2219 N N . PHE A 1 300 ? -1.802 11.078 19.938 1 98.81 300 PHE A N 1
ATOM 2220 C CA . PHE A 1 300 ? -2.727 11.148 18.812 1 98.81 300 PHE A CA 1
ATOM 2221 C C . PHE A 1 300 ? -2.641 9.891 17.953 1 98.81 300 PHE A C 1
ATOM 2223 O O . PHE A 1 300 ? -3.658 9.258 17.672 1 98.81 300 PHE A O 1
ATOM 2230 N N . VAL A 1 301 ? -1.459 9.484 17.594 1 98.88 301 VAL A N 1
ATOM 2231 C CA . VAL A 1 301 ? -1.257 8.328 16.734 1 98.88 301 VAL A CA 1
ATOM 2232 C C . VAL A 1 301 ? -1.639 7.055 17.484 1 98.88 301 VAL A C 1
ATOM 2234 O O . VAL A 1 301 ? -2.27 6.16 16.922 1 98.88 301 VAL A O 1
ATOM 2237 N N . SER A 1 302 ? -1.26 6.992 18.75 1 98.75 302 SER A N 1
ATOM 2238 C CA . SER A 1 302 ? -1.552 5.812 19.562 1 98.75 302 SER A CA 1
ATOM 2239 C C . SER A 1 302 ? -3.051 5.543 19.625 1 98.75 302 SER A C 1
ATOM 2241 O O . SER A 1 302 ? -3.49 4.402 19.453 1 98.75 302 SER A O 1
ATOM 2243 N N . VAL A 1 303 ? -3.852 6.578 19.828 1 98.81 303 VAL A N 1
ATOM 2244 C CA . VAL A 1 303 ? -5.301 6.445 19.953 1 98.81 303 VAL A CA 1
ATOM 2245 C C . VAL A 1 303 ? -5.875 5.902 18.641 1 98.81 303 VAL A C 1
ATOM 2247 O O . VAL A 1 303 ? -6.723 5.004 18.656 1 98.81 303 VAL A O 1
ATOM 2250 N N . LEU A 1 304 ? -5.402 6.406 17.531 1 98.88 304 LEU A N 1
ATOM 2251 C CA . LEU A 1 304 ? -5.926 6.004 16.219 1 98.88 304 LEU A CA 1
ATOM 2252 C C . LEU A 1 304 ? -5.543 4.562 15.906 1 98.88 304 LEU A C 1
ATOM 2254 O O . LEU A 1 304 ? -6.387 3.773 15.469 1 98.88 304 LEU A O 1
ATOM 2258 N N . LYS A 1 305 ? -4.309 4.199 16.141 1 98.69 305 LYS A N 1
ATOM 2259 C CA . LYS A 1 305 ? -3.826 2.867 15.789 1 98.69 305 LYS A CA 1
ATOM 2260 C C . LYS A 1 305 ? -4.398 1.807 16.719 1 98.69 305 LYS A C 1
ATOM 2262 O O . LYS A 1 305 ? -4.664 0.678 16.297 1 98.69 305 LYS A O 1
ATOM 2267 N N . ASP A 1 306 ? -4.598 2.178 17.984 1 98.38 306 ASP A N 1
ATOM 2268 C CA . ASP A 1 306 ? -5.133 1.236 18.969 1 98.38 306 ASP A CA 1
ATOM 2269 C C . ASP A 1 306 ? -6.559 0.821 18.609 1 98.38 306 ASP A C 1
ATOM 2271 O O . ASP A 1 306 ? -7.012 -0.253 19.016 1 98.38 306 ASP A O 1
ATOM 2275 N N . ALA A 1 307 ? -7.223 1.641 17.859 1 98.44 307 ALA A N 1
ATOM 2276 C CA . ALA A 1 307 ? -8.602 1.346 17.469 1 98.44 307 ALA A CA 1
ATOM 2277 C C . ALA A 1 307 ? -8.648 0.331 16.328 1 98.44 307 ALA A C 1
ATOM 2279 O O . ALA A 1 307 ? -9.734 -0.1 15.922 1 98.44 307 ALA A O 1
ATOM 2280 N N . GLN A 1 308 ? -7.504 -0.055 15.734 1 97.88 308 GLN A N 1
ATOM 2281 C CA . GLN A 1 308 ? -7.371 -1.035 14.664 1 97.88 308 GLN A CA 1
ATOM 2282 C C . GLN A 1 308 ? -8.25 -0.666 13.469 1 97.88 308 GLN A C 1
ATOM 2284 O O . GLN A 1 308 ? -9.031 -1.489 12.992 1 97.88 308 GLN A O 1
ATOM 2289 N N . PRO A 1 309 ? -8.016 0.552 12.93 1 98.38 309 PRO A N 1
ATOM 2290 C CA . PRO A 1 309 ? -8.898 1.037 11.859 1 98.38 309 PRO A CA 1
ATOM 2291 C C . PRO A 1 309 ? -8.758 0.226 10.578 1 98.38 309 PRO A C 1
ATOM 2293 O O . PRO A 1 309 ? -9.648 0.269 9.719 1 98.38 309 PRO A O 1
ATOM 2296 N N . HIS A 1 310 ? -7.66 -0.547 10.383 1 97.69 310 HIS A N 1
ATOM 2297 C CA . HIS A 1 310 ? -7.406 -1.339 9.188 1 97.69 310 HIS A CA 1
ATOM 2298 C C . HIS A 1 310 ? -8.453 -2.432 9.016 1 97.69 310 HIS A C 1
ATOM 2300 O O . HIS A 1 310 ? -8.633 -2.963 7.914 1 97.69 310 HIS A O 1
ATOM 2306 N N . LEU A 1 311 ? -9.18 -2.809 10.047 1 97.25 311 LEU A N 1
ATOM 2307 C CA . LEU A 1 311 ? -10.203 -3.85 9.977 1 97.25 311 LEU A CA 1
ATOM 2308 C C . LEU A 1 311 ? -11.414 -3.367 9.188 1 97.25 311 LEU A C 1
ATOM 2310 O O . LEU A 1 311 ? -12.141 -4.176 8.602 1 97.25 311 LEU A O 1
ATOM 2314 N N . GLU A 1 312 ? -11.562 -1.997 9.094 1 97.12 312 GLU A N 1
ATOM 2315 C CA . GLU A 1 312 ? -12.664 -1.403 8.344 1 97.12 312 GLU A CA 1
ATOM 2316 C C . GLU A 1 312 ? -12.172 -0.778 7.043 1 97.12 312 GLU A C 1
ATOM 2318 O O . GLU A 1 312 ? -12.93 -0.653 6.078 1 97.12 312 GLU A O 1
ATOM 2323 N N . ASP A 1 313 ? -11.008 -0.354 7.07 1 98 313 ASP A N 1
ATOM 2324 C CA . ASP A 1 313 ? -10.359 0.239 5.902 1 98 313 ASP A CA 1
ATOM 2325 C C . ASP A 1 313 ? -9.109 -0.541 5.52 1 98 313 ASP A C 1
ATOM 2327 O O . ASP A 1 313 ? -8.016 -0.249 6.008 1 98 313 ASP A O 1
ATOM 2331 N N . PRO A 1 314 ? -9.266 -1.448 4.496 1 97.12 314 PRO A N 1
ATOM 2332 C CA . PRO A 1 314 ? -8.164 -2.357 4.176 1 97.12 314 PRO A CA 1
ATOM 2333 C C . PRO A 1 314 ? -7.008 -1.656 3.467 1 97.12 314 PRO A C 1
ATOM 2335 O O . PRO A 1 314 ? -5.988 -2.285 3.168 1 97.12 314 PRO A O 1
ATOM 2338 N N . ARG A 1 315 ? -7.102 -0.378 3.156 1 97.12 315 ARG A N 1
ATOM 2339 C CA . ARG A 1 315 ? -5.977 0.374 2.611 1 97.12 315 ARG A CA 1
ATOM 2340 C C . ARG A 1 315 ? -4.891 0.58 3.664 1 97.12 315 ARG A C 1
ATOM 2342 O O . ARG A 1 315 ? -3.715 0.724 3.33 1 97.12 315 ARG A O 1
ATOM 2349 N N . LEU A 1 316 ? -5.266 0.591 4.926 1 98.44 316 LEU A N 1
ATOM 2350 C CA . LEU A 1 316 ? -4.375 0.954 6.02 1 98.44 316 LEU A CA 1
ATOM 2351 C C . LEU A 1 316 ? -3.434 -0.196 6.359 1 98.44 316 LEU A C 1
ATOM 2353 O O . LEU A 1 316 ? -3.859 -1.351 6.441 1 98.44 316 LEU A O 1
ATOM 2357 N N . ILE A 1 317 ? -2.17 0.088 6.523 1 97.5 317 ILE A N 1
ATOM 2358 C CA . ILE A 1 317 ? -1.153 -0.896 6.875 1 97.5 317 ILE A CA 1
ATOM 2359 C C . ILE A 1 317 ? -1.186 -1.157 8.383 1 97.5 317 ILE A C 1
ATOM 2361 O O . ILE A 1 317 ? -1.061 -0.227 9.18 1 97.5 317 ILE A O 1
ATOM 2365 N N . PRO A 1 318 ? -1.304 -2.348 8.828 1 97.69 318 PRO A N 1
ATOM 2366 C CA . PRO A 1 318 ? -1.513 -2.635 10.242 1 97.69 318 PRO A CA 1
ATOM 2367 C C . PRO A 1 318 ? -0.202 -2.793 11.016 1 97.69 318 PRO A C 1
ATOM 2369 O O . PRO A 1 318 ? -0.061 -3.719 11.82 1 97.69 318 PRO A O 1
ATOM 2372 N N . ILE A 1 319 ? 0.779 -1.962 10.797 1 97.19 319 ILE A N 1
ATOM 2373 C CA . ILE A 1 319 ? 1.953 -1.907 11.664 1 97.19 319 ILE A CA 1
ATOM 2374 C C . ILE A 1 319 ? 1.579 -1.281 13.008 1 97.19 319 ILE A C 1
ATOM 2376 O O . ILE A 1 319 ? 1.06 -0.163 13.047 1 97.19 319 ILE A O 1
ATOM 2380 N N . PRO A 1 320 ? 1.772 -1.948 14.078 1 97.25 320 PRO A N 1
ATOM 2381 C CA . PRO A 1 320 ? 1.41 -1.369 15.375 1 97.25 320 PRO A CA 1
ATOM 2382 C C . PRO A 1 320 ? 2.217 -0.116 15.711 1 97.25 320 PRO A C 1
ATOM 2384 O O . PRO A 1 320 ? 3.32 0.068 15.188 1 97.25 320 PRO A O 1
ATOM 2387 N N . TRP A 1 321 ? 1.642 0.716 16.516 1 98.56 321 TRP A N 1
ATOM 2388 C CA . TRP A 1 321 ? 2.322 1.928 16.953 1 98.56 321 TRP A CA 1
ATOM 2389 C C . TRP A 1 321 ? 2.959 1.724 18.328 1 98.56 321 TRP A C 1
ATOM 2391 O O . TRP A 1 321 ? 2.279 1.341 19.281 1 98.56 321 TRP A O 1
ATOM 2401 N N . THR A 1 322 ? 4.273 1.949 18.438 1 98.38 322 THR A N 1
ATOM 2402 C CA . THR A 1 322 ? 4.969 1.953 19.719 1 98.38 322 THR A CA 1
ATOM 2403 C C . THR A 1 322 ? 5.453 3.357 20.062 1 98.38 322 THR A C 1
ATOM 2405 O O . THR A 1 322 ? 5.652 3.678 21.234 1 98.38 322 THR A O 1
ATOM 2408 N N . GLY A 1 323 ? 5.656 4.215 19 1 97.81 323 GLY A N 1
ATOM 2409 C CA . GLY A 1 323 ? 5.938 5.629 19.172 1 97.81 323 GLY A CA 1
ATOM 2410 C C . GLY A 1 323 ? 7.141 5.895 20.062 1 97.81 323 GLY A C 1
ATOM 2411 O O . GLY A 1 323 ? 8.219 5.336 19.828 1 97.81 323 GLY A O 1
ATOM 2412 N N . LEU A 1 324 ? 6.988 6.75 21.047 1 97.81 324 LEU A N 1
ATOM 2413 C CA . LEU A 1 324 ? 8.062 7.18 21.938 1 97.81 324 LEU A CA 1
ATOM 2414 C C . LEU A 1 324 ? 8.5 6.035 22.844 1 97.81 324 LEU A C 1
ATOM 2416 O O . LEU A 1 324 ? 9.562 6.109 23.484 1 97.81 324 LEU A O 1
ATOM 2420 N N . GLU A 1 325 ? 7.738 4.922 22.906 1 96.75 325 GLU A N 1
ATOM 2421 C CA . GLU A 1 325 ? 8.094 3.752 23.703 1 96.75 325 GLU A CA 1
ATOM 2422 C C . GLU A 1 325 ? 8.938 2.77 22.891 1 96.75 325 GLU A C 1
ATOM 2424 O O . GLU A 1 325 ? 9.391 1.751 23.406 1 96.75 325 GLU A O 1
ATOM 2429 N N . THR A 1 326 ? 9.102 3.094 21.609 1 96.94 326 THR A N 1
ATOM 2430 C CA . THR A 1 326 ? 9.953 2.244 20.781 1 96.94 326 THR A CA 1
ATOM 2431 C C . THR A 1 326 ? 11.367 2.184 21.344 1 96.94 326 THR A C 1
ATOM 2433 O O . THR A 1 326 ? 11.969 3.217 21.656 1 96.94 326 THR A O 1
ATOM 2436 N N . THR A 1 327 ? 11.938 0.981 21.453 1 93.56 327 THR A N 1
ATOM 2437 C CA . THR A 1 327 ? 13.289 0.81 21.969 1 93.56 327 THR A CA 1
ATOM 2438 C C . THR A 1 327 ? 14.32 1.32 20.969 1 93.56 327 THR A C 1
ATOM 2440 O O . THR A 1 327 ? 14.367 0.858 19.828 1 93.56 327 THR A O 1
ATOM 2443 N N . PRO A 1 328 ? 15.047 2.268 21.391 1 90.56 328 PRO A N 1
ATOM 2444 C CA . PRO A 1 328 ? 16.094 2.729 20.484 1 90.56 328 PRO A CA 1
ATOM 2445 C C . PRO A 1 328 ? 17.125 1.643 20.156 1 90.56 328 PRO A C 1
ATOM 2447 O O . PRO A 1 328 ? 17.266 0.687 20.922 1 90.56 328 PRO A O 1
ATOM 2450 N N . LYS A 1 329 ? 17.75 1.828 19.016 1 86 329 LYS A N 1
ATOM 2451 C CA . LYS A 1 329 ? 18.812 0.907 18.656 1 86 329 LYS A CA 1
ATOM 2452 C C . LYS A 1 329 ? 19.984 1 19.641 1 86 329 LYS A C 1
ATOM 2454 O O . LYS A 1 329 ? 20.172 2.031 20.281 1 86 329 LYS A O 1
ATOM 2459 N N . THR A 1 330 ? 20.719 -0.124 19.578 1 88.56 330 THR A N 1
ATOM 2460 C CA . THR A 1 330 ? 21.938 -0.115 20.375 1 88.56 330 THR A CA 1
ATOM 2461 C C . THR A 1 330 ? 23.047 0.64 19.641 1 88.56 330 THR A C 1
ATOM 2463 O O . THR A 1 330 ? 23.141 0.603 18.422 1 88.56 330 THR A O 1
ATOM 2466 N N . GLY A 1 331 ? 23.797 1.413 20.344 1 93.75 331 GLY A N 1
ATOM 2467 C CA . GLY A 1 331 ? 24.875 2.188 19.734 1 93.75 331 GLY A CA 1
ATOM 2468 C C . GLY A 1 331 ? 24.469 3.605 19.391 1 93.75 331 GLY A C 1
ATOM 2469 O O . GLY A 1 331 ? 23.328 4.008 19.656 1 93.75 331 GLY A O 1
ATOM 2470 N N . PRO A 1 332 ? 25.406 4.332 18.828 1 97.5 332 PRO A N 1
ATOM 2471 C CA . PRO A 1 332 ? 25.094 5.723 18.484 1 97.5 332 PRO A CA 1
ATOM 2472 C C . PRO A 1 332 ? 24.062 5.84 17.375 1 97.5 332 PRO A C 1
ATOM 2474 O O . PRO A 1 332 ? 24.078 5.047 16.422 1 97.5 332 PRO A O 1
ATOM 2477 N N . LEU A 1 333 ? 23.141 6.758 17.547 1 98.19 333 LEU A N 1
ATOM 2478 C CA . LEU A 1 333 ? 22.219 7.098 16.469 1 98.19 333 LEU A CA 1
ATOM 2479 C C . LEU A 1 333 ? 22.938 7.766 15.312 1 98.19 333 LEU A C 1
ATOM 2481 O O . LEU A 1 333 ? 23.609 8.781 15.5 1 98.19 333 LEU A O 1
ATOM 2485 N N . LYS A 1 334 ? 22.922 7.191 14.125 1 98.5 334 LYS A N 1
ATOM 2486 C CA . LYS A 1 334 ? 23.547 7.773 12.945 1 98.5 334 LYS A CA 1
ATOM 2487 C C . LYS A 1 334 ? 22.656 8.844 12.312 1 98.5 334 LYS A C 1
ATOM 2489 O O . LYS A 1 334 ? 21.656 8.516 11.672 1 98.5 334 LYS A O 1
ATOM 2494 N N . VAL A 1 335 ? 23.062 10.117 12.414 1 98.75 335 VAL A N 1
ATOM 2495 C CA . VAL A 1 335 ? 22.25 11.25 11.992 1 98.75 335 VAL A CA 1
ATOM 2496 C C . VAL A 1 335 ? 22.859 11.891 10.75 1 98.75 335 VAL A C 1
ATOM 2498 O O . VAL A 1 335 ? 23.969 12.43 10.797 1 98.75 335 VAL A O 1
ATOM 2501 N N . GLY A 1 336 ? 22.125 11.766 9.648 1 98.88 336 GLY A N 1
ATOM 2502 C CA . GLY A 1 336 ? 22.531 12.508 8.461 1 98.88 336 GLY A CA 1
ATOM 2503 C C . GLY A 1 336 ? 22.047 13.945 8.461 1 98.88 336 GLY A C 1
ATOM 2504 O O . GLY A 1 336 ? 20.906 14.219 8.867 1 98.88 336 GLY A O 1
ATOM 2505 N N . PHE A 1 337 ? 22.891 14.898 8.039 1 98.81 337 PHE A N 1
ATOM 2506 C CA . PHE A 1 337 ? 22.5 16.281 7.836 1 98.81 337 PHE A CA 1
ATOM 2507 C C . PHE A 1 337 ? 22.516 16.641 6.355 1 98.81 337 PHE A C 1
ATOM 2509 O O . PHE A 1 337 ? 23.547 16.547 5.695 1 98.81 337 PHE A O 1
ATOM 2516 N N . MET A 1 338 ? 21.391 16.953 5.824 1 98.69 338 MET A N 1
ATOM 2517 C CA . MET A 1 338 ? 21.281 17.531 4.488 1 98.69 338 MET A CA 1
ATOM 2518 C C . MET A 1 338 ? 21.125 19.047 4.562 1 98.69 338 MET A C 1
ATOM 2520 O O . MET A 1 338 ? 20.031 19.547 4.793 1 98.69 338 MET A O 1
ATOM 2524 N N . MET A 1 339 ? 22.172 19.766 4.25 1 97.69 339 MET A N 1
ATOM 2525 C CA . MET A 1 339 ? 22.188 21.203 4.441 1 97.69 339 MET A CA 1
ATOM 2526 C C . MET A 1 339 ? 21.484 21.922 3.285 1 97.69 339 MET A C 1
ATOM 2528 O O . MET A 1 339 ? 21 23.047 3.439 1 97.69 339 MET A O 1
ATOM 2532 N N . ASN A 1 340 ? 21.438 21.375 2.195 1 97.56 340 ASN A N 1
ATOM 2533 C CA . ASN A 1 340 ? 20.641 21.797 1.044 1 97.56 340 ASN A CA 1
ATOM 2534 C C . ASN A 1 340 ? 20.312 20.609 0.138 1 97.56 340 ASN A C 1
ATOM 2536 O O . ASN A 1 340 ? 20.875 19.531 0.291 1 97.56 340 ASN A O 1
ATOM 2540 N N . ASP A 1 341 ? 19.453 20.75 -0.833 1 98 341 ASP A N 1
ATOM 2541 C CA . ASP A 1 341 ? 18.969 19.609 -1.616 1 98 341 ASP A CA 1
ATOM 2542 C C . ASP A 1 341 ? 19.625 19.578 -2.992 1 98 341 ASP A C 1
ATOM 2544 O O . ASP A 1 341 ? 19.188 18.828 -3.873 1 98 341 ASP A O 1
ATOM 2548 N N . GLY A 1 342 ? 20.594 20.391 -3.219 1 97.31 342 GLY A N 1
ATOM 2549 C CA . GLY A 1 342 ? 21.266 20.453 -4.504 1 97.31 342 GLY A CA 1
ATOM 2550 C C . GLY A 1 342 ? 20.531 21.328 -5.512 1 97.31 342 GLY A C 1
ATOM 2551 O O . GLY A 1 342 ? 21 21.5 -6.641 1 97.31 342 GLY A O 1
ATOM 2552 N N . VAL A 1 343 ? 19.453 21.969 -5.125 1 97.88 343 VAL A N 1
ATOM 2553 C CA . VAL A 1 343 ? 18.656 22.797 -6.027 1 97.88 343 VAL A CA 1
ATOM 2554 C C . VAL A 1 343 ? 18.562 24.203 -5.473 1 97.88 343 VAL A C 1
ATOM 2556 O O . VAL A 1 343 ? 18.781 25.188 -6.199 1 97.88 343 VAL A O 1
ATOM 2559 N N . VAL A 1 344 ? 18.266 24.344 -4.203 1 98.12 344 VAL A N 1
ATOM 2560 C CA . VAL A 1 344 ? 18.141 25.641 -3.543 1 98.12 344 VAL A CA 1
ATOM 2561 C C . VAL A 1 344 ? 18.906 25.625 -2.219 1 98.12 344 VAL A C 1
ATOM 2563 O O . VAL A 1 344 ? 18.672 24.75 -1.38 1 98.12 344 VAL A O 1
ATOM 2566 N N . VAL A 1 345 ? 19.797 26.562 -2.049 1 97.94 345 VAL A N 1
ATOM 2567 C CA . VAL A 1 345 ? 20.391 26.781 -0.736 1 97.94 345 VAL A CA 1
ATOM 2568 C C . VAL A 1 345 ? 19.406 27.469 0.188 1 97.94 345 VAL A C 1
ATOM 2570 O O . VAL A 1 345 ? 18.844 28.516 -0.164 1 97.94 345 VAL A O 1
ATOM 2573 N N . PRO A 1 346 ? 19.156 26.875 1.338 1 98.25 346 PRO A N 1
ATOM 2574 C CA . PRO A 1 346 ? 18.203 27.516 2.238 1 98.25 346 PRO A CA 1
ATOM 2575 C C . PRO A 1 346 ? 18.641 28.922 2.656 1 98.25 346 PRO A C 1
ATOM 2577 O O . PRO A 1 346 ? 19.828 29.234 2.633 1 98.25 346 PRO A O 1
ATOM 2580 N N . GLN A 1 347 ? 17.719 29.703 3.004 1 97.88 347 GLN A N 1
ATOM 2581 C CA . GLN A 1 347 ? 17.984 31.062 3.492 1 97.88 347 GLN A CA 1
ATOM 2582 C C . GLN A 1 347 ? 18.688 31.016 4.844 1 97.88 347 GLN A C 1
ATOM 2584 O O . GLN A 1 347 ? 18.594 30.031 5.578 1 97.88 347 GLN A O 1
ATOM 2589 N N . PRO A 1 348 ? 19.375 32.062 5.246 1 97.31 348 PRO A N 1
ATOM 2590 C CA . PRO A 1 348 ? 20.391 32.062 6.297 1 97.31 348 PRO A CA 1
ATOM 2591 C C . PRO A 1 348 ? 19.859 31.562 7.637 1 97.31 348 PRO A C 1
ATOM 2593 O O . PRO A 1 348 ? 20.531 30.781 8.32 1 97.31 348 PRO A O 1
ATOM 2596 N N . PRO A 1 349 ? 18.641 31.969 8.078 1 98.12 349 PRO A N 1
ATOM 2597 C CA . PRO A 1 349 ? 18.203 31.469 9.383 1 98.12 349 PRO A CA 1
ATOM 2598 C C . PRO A 1 349 ? 18.047 29.953 9.422 1 98.12 349 PRO A C 1
ATOM 2600 O O . PRO A 1 349 ? 18.219 29.344 10.477 1 98.12 349 PRO A O 1
ATOM 2603 N N . VAL A 1 350 ? 17.703 29.344 8.305 1 98.62 350 VAL A N 1
ATOM 2604 C CA . VAL A 1 350 ? 17.531 27.906 8.234 1 98.62 350 VAL A CA 1
ATOM 2605 C C . VAL A 1 350 ? 18.891 27.219 8.359 1 98.62 350 VAL A C 1
ATOM 2607 O O . VAL A 1 350 ? 19.031 26.219 9.086 1 98.62 350 VAL A O 1
ATOM 2610 N N . ILE A 1 351 ? 19.891 27.75 7.676 1 98.06 351 ILE A N 1
ATOM 2611 C CA . ILE A 1 351 ? 21.25 27.234 7.789 1 98.06 351 ILE A CA 1
ATOM 2612 C C . ILE A 1 351 ? 21.734 27.344 9.234 1 98.06 351 ILE A C 1
ATOM 2614 O O . ILE A 1 351 ? 22.359 26.422 9.766 1 98.06 351 ILE A O 1
ATOM 2618 N N . ARG A 1 352 ? 21.438 28.438 9.867 1 98.06 352 ARG A N 1
ATOM 2619 C CA . ARG A 1 352 ? 21.812 28.656 11.258 1 98.06 352 ARG A CA 1
ATOM 2620 C C . ARG A 1 352 ? 21.156 27.625 12.164 1 98.06 352 ARG A C 1
ATOM 2622 O O . ARG A 1 352 ? 21.781 27.109 13.086 1 98.06 352 ARG A O 1
ATOM 2629 N N . ALA A 1 353 ? 19.891 27.312 11.938 1 98.62 353 ALA A N 1
ATOM 2630 C CA . ALA A 1 353 ? 19.172 26.328 12.742 1 98.62 353 ALA A CA 1
ATOM 2631 C C . ALA A 1 353 ? 19.781 24.938 12.57 1 98.62 353 ALA A C 1
ATOM 2633 O O . ALA A 1 353 ? 19.938 24.203 13.547 1 98.62 353 ALA A O 1
ATOM 2634 N N . LEU A 1 354 ? 20.078 24.578 11.344 1 98.69 354 LEU A N 1
ATOM 2635 C CA . LEU A 1 354 ? 20.688 23.281 11.078 1 98.69 354 LEU A CA 1
ATOM 2636 C C . LEU A 1 354 ? 22.062 23.172 11.719 1 98.69 354 LEU A C 1
ATOM 2638 O O . LEU A 1 354 ? 22.406 22.141 12.297 1 98.69 354 LEU A O 1
ATOM 2642 N N . SER A 1 355 ? 22.844 24.234 11.586 1 98.19 355 SER A N 1
ATOM 2643 C CA . SER A 1 355 ? 24.156 24.266 12.195 1 98.19 355 SER A CA 1
ATOM 2644 C C . SER A 1 355 ? 24.078 24.156 13.719 1 98.19 355 SER A C 1
ATOM 2646 O O . SER A 1 355 ? 24.875 23.484 14.352 1 98.19 355 SER A O 1
ATOM 2648 N N . TRP A 1 356 ? 23.141 24.859 14.273 1 98.5 356 TRP A N 1
ATOM 2649 C CA . TRP A 1 356 ? 22.891 24.797 15.711 1 98.5 356 TRP A CA 1
ATOM 2650 C C . TRP A 1 356 ? 22.594 23.359 16.141 1 98.5 356 TRP A C 1
ATOM 2652 O O . TRP A 1 356 ? 23.188 22.844 17.094 1 98.5 356 TRP A O 1
ATOM 2662 N N . ALA A 1 357 ? 21.672 22.672 15.461 1 98.75 357 ALA A N 1
ATOM 2663 C CA . ALA A 1 357 ? 21.312 21.297 15.797 1 98.75 357 ALA A CA 1
ATOM 2664 C C . ALA A 1 357 ? 22.531 20.375 15.68 1 98.75 357 ALA A C 1
ATOM 2666 O O . ALA A 1 357 ? 22.75 19.531 16.547 1 98.75 357 ALA A O 1
ATOM 2667 N N . ARG A 1 358 ? 23.234 20.547 14.609 1 98.62 358 ARG A N 1
ATOM 2668 C CA . ARG A 1 358 ? 24.438 19.75 14.383 1 98.62 358 ARG A CA 1
ATOM 2669 C C . ARG A 1 358 ? 25.422 19.906 15.531 1 98.62 358 ARG A C 1
ATOM 2671 O O . ARG A 1 358 ? 25.969 18.922 16.031 1 98.62 358 ARG A O 1
ATOM 2678 N N . GLU A 1 359 ? 25.672 21.094 15.938 1 98.38 359 GLU A N 1
ATOM 2679 C CA . GLU A 1 359 ? 26.594 21.391 17.016 1 98.38 359 GLU A CA 1
ATOM 2680 C C . GLU A 1 359 ? 26.109 20.781 18.344 1 98.38 359 GLU A C 1
ATOM 2682 O O . GLU A 1 359 ? 26.906 20.25 19.109 1 98.38 359 GLU A O 1
ATOM 2687 N N . GLN A 1 360 ? 24.812 20.922 18.609 1 98.56 360 GLN A N 1
ATOM 2688 C CA . GLN A 1 360 ? 24.266 20.375 19.844 1 98.56 360 GLN A CA 1
ATOM 2689 C C . GLN A 1 360 ? 24.453 18.859 19.906 1 98.56 360 GLN A C 1
ATOM 2691 O O . GLN A 1 360 ? 24.812 18.312 20.938 1 98.56 360 GLN A O 1
ATOM 2696 N N . LEU A 1 361 ? 24.234 18.172 18.812 1 98.5 361 LEU A N 1
ATOM 2697 C CA . LEU A 1 361 ? 24.312 16.703 18.781 1 98.5 361 LEU A CA 1
ATOM 2698 C C . LEU A 1 361 ? 25.766 16.25 18.828 1 98.5 361 LEU A C 1
ATOM 2700 O O . LEU A 1 361 ? 26.078 15.172 19.359 1 98.5 361 LEU A O 1
ATOM 2704 N N . ALA A 1 362 ? 26.625 17.031 18.266 1 97.94 362 ALA A N 1
ATOM 2705 C CA . ALA A 1 362 ? 28.047 16.688 18.203 1 97.94 362 ALA A CA 1
ATOM 2706 C C . ALA A 1 362 ? 28.656 16.625 19.609 1 97.94 362 ALA A C 1
ATOM 2708 O O . ALA A 1 362 ? 29.719 16.047 19.812 1 97.94 362 ALA A O 1
ATOM 2709 N N . LYS A 1 363 ? 28 17.109 20.547 1 97.56 363 LYS A N 1
ATOM 2710 C CA . LYS A 1 363 ? 28.516 17.188 21.906 1 97.56 363 LYS A CA 1
ATOM 2711 C C . LYS A 1 363 ? 28.375 15.844 22.625 1 97.56 363 LYS A C 1
ATOM 2713 O O . LYS A 1 363 ? 28.969 15.633 23.688 1 97.56 363 LYS A O 1
ATOM 2718 N N . SER A 1 364 ? 27.703 14.945 22.094 1 96.44 364 SER A N 1
ATOM 2719 C CA . SER A 1 364 ? 27.422 13.68 22.766 1 96.44 364 SER A CA 1
ATOM 2720 C C . SER A 1 364 ? 27.859 12.492 21.906 1 96.44 364 SER A C 1
ATOM 2722 O O . SER A 1 364 ? 27.641 12.469 20.703 1 96.44 364 SER A O 1
ATOM 2724 N N . PRO A 1 365 ? 28.422 11.43 22.531 1 96 365 PRO A N 1
ATOM 2725 C CA . PRO A 1 365 ? 28.797 10.219 21.797 1 96 365 PRO A CA 1
ATOM 2726 C C . PRO A 1 365 ? 27.594 9.359 21.406 1 96 365 PRO A C 1
ATOM 2728 O O . PRO A 1 365 ? 27.75 8.367 20.703 1 96 365 PRO A O 1
ATOM 2731 N N . ALA A 1 366 ? 26.438 9.797 21.859 1 96.62 366 ALA A N 1
ATOM 2732 C CA . ALA A 1 366 ? 25.219 9.078 21.531 1 96.62 366 ALA A CA 1
ATOM 2733 C C . ALA A 1 366 ? 24.859 9.258 20.047 1 96.62 366 ALA A C 1
ATOM 2735 O O . ALA A 1 366 ? 24.016 8.531 19.516 1 96.62 366 ALA A O 1
ATOM 2736 N N . PHE A 1 367 ? 25.625 10.133 19.422 1 98.19 367 PHE A N 1
ATOM 2737 C CA . PHE A 1 367 ? 25.297 10.453 18.031 1 98.19 367 PHE A CA 1
ATOM 2738 C C . PHE A 1 367 ? 26.516 10.328 17.141 1 98.19 367 PHE A C 1
ATOM 2740 O O . PHE A 1 367 ? 27.625 10.703 17.531 1 98.19 367 PHE A O 1
ATOM 2747 N N . GLU A 1 368 ? 26.375 9.68 16.016 1 98.38 368 GLU A N 1
ATOM 2748 C CA . GLU A 1 368 ? 27.297 9.75 14.898 1 98.38 368 GLU A CA 1
ATOM 2749 C C . GLU A 1 368 ? 26.781 10.672 13.805 1 98.38 368 GLU A C 1
ATOM 2751 O O . GLU A 1 368 ? 25.797 10.359 13.133 1 98.38 368 GLU A O 1
ATOM 2756 N N . ILE A 1 369 ? 27.438 11.805 13.617 1 98.31 369 ILE A N 1
ATOM 2757 C CA . ILE A 1 369 ? 26.984 12.828 12.688 1 98.31 369 ILE A CA 1
ATOM 2758 C C . ILE A 1 369 ? 27.609 12.609 11.312 1 98.31 369 ILE A C 1
ATOM 2760 O O . ILE A 1 369 ? 28.828 12.422 11.203 1 98.31 369 ILE A O 1
ATOM 2764 N N . LYS A 1 370 ? 26.75 12.648 10.312 1 98.12 370 LYS A N 1
ATOM 2765 C CA . LYS A 1 370 ? 27.188 12.453 8.938 1 98.12 370 LYS A CA 1
ATOM 2766 C C . LYS A 1 370 ? 26.578 13.5 8.008 1 98.12 370 LYS A C 1
ATOM 2768 O O . LYS A 1 370 ? 25.562 14.102 8.328 1 98.12 370 LYS A O 1
ATOM 2773 N N . ASP A 1 371 ? 27.344 13.75 6.934 1 98.19 371 ASP A N 1
ATOM 2774 C CA . ASP A 1 371 ? 26.719 14.492 5.844 1 98.19 371 ASP A CA 1
ATOM 2775 C C . ASP A 1 371 ? 25.812 13.578 5.004 1 98.19 371 ASP A C 1
ATOM 2777 O O . ASP A 1 371 ? 26.125 12.398 4.82 1 98.19 371 ASP A O 1
ATOM 2781 N N . PHE A 1 372 ? 24.766 14.086 4.582 1 98.44 372 PHE A N 1
ATOM 2782 C CA . PHE A 1 372 ? 23.875 13.344 3.693 1 98.44 372 PHE A CA 1
ATOM 2783 C C . PHE A 1 372 ? 23.875 13.953 2.297 1 98.44 372 PHE A C 1
ATOM 2785 O O . PHE A 1 372 ? 23.594 15.141 2.131 1 98.44 372 PHE A O 1
ATOM 2792 N N . ILE A 1 373 ? 24.156 13.188 1.296 1 98.19 373 ILE A N 1
ATOM 2793 C CA . ILE A 1 373 ? 24.188 13.617 -0.097 1 98.19 373 ILE A CA 1
ATOM 2794 C C . ILE A 1 373 ? 22.766 13.57 -0.677 1 98.19 373 ILE A C 1
ATOM 2796 O O . ILE A 1 373 ? 22.141 12.516 -0.689 1 98.19 373 ILE A O 1
ATOM 2800 N N . PRO A 1 374 ? 22.281 14.773 -1.053 1 97.88 374 PRO A N 1
ATOM 2801 C CA . PRO A 1 374 ? 20.953 14.773 -1.648 1 97.88 374 PRO A CA 1
ATOM 2802 C C . PRO A 1 374 ? 20.859 13.914 -2.912 1 97.88 374 PRO A C 1
ATOM 2804 O O . PRO A 1 374 ? 21.891 13.656 -3.551 1 97.88 374 PRO A O 1
ATOM 2807 N N . PHE A 1 375 ? 19.609 13.5 -3.256 1 98.38 375 PHE A N 1
ATOM 2808 C CA . PHE A 1 375 ? 19.422 12.602 -4.387 1 98.38 375 PHE A CA 1
ATOM 2809 C C . PHE A 1 375 ? 18.469 13.211 -5.41 1 98.38 375 PHE A C 1
ATOM 2811 O O . PHE A 1 375 ? 17.25 13.156 -5.234 1 98.38 375 PHE A O 1
ATOM 2818 N N . ARG A 1 376 ? 18.875 13.719 -6.477 1 98.12 376 ARG A N 1
ATOM 2819 C CA . ARG A 1 376 ? 18.156 14.148 -7.668 1 98.12 376 ARG A CA 1
ATOM 2820 C C . ARG A 1 376 ? 16.875 14.891 -7.297 1 98.12 376 ARG A C 1
ATOM 2822 O O . ARG A 1 376 ? 15.789 14.555 -7.777 1 98.12 376 ARG A O 1
ATOM 2829 N N . ALA A 1 377 ? 16.953 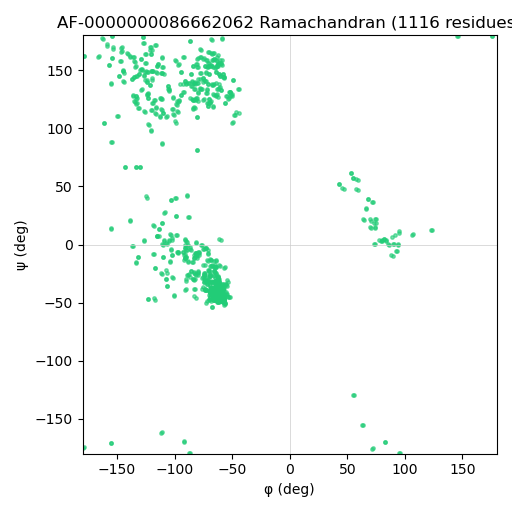15.906 -6.438 1 97.94 377 ALA A N 1
ATOM 2830 C CA . ALA A 1 377 ? 15.797 16.656 -5.965 1 97.94 377 ALA A CA 1
ATOM 2831 C C . ALA A 1 377 ? 15.086 17.344 -7.121 1 97.94 377 ALA A C 1
ATOM 2833 O O . ALA A 1 377 ? 13.852 17.438 -7.137 1 97.94 377 ALA A O 1
ATOM 2834 N N . ALA A 1 378 ? 15.789 17.844 -8.086 1 97.38 378 ALA A N 1
ATOM 2835 C CA . ALA A 1 378 ? 15.188 18.5 -9.242 1 97.38 378 ALA A CA 1
ATOM 2836 C C . ALA A 1 378 ? 14.281 17.547 -10.016 1 97.38 378 ALA A C 1
ATOM 2838 O O . ALA A 1 378 ? 13.188 17.938 -10.43 1 97.38 378 ALA A O 1
ATOM 2839 N N . ASP A 1 379 ? 14.75 16.297 -10.211 1 97.38 379 ASP A N 1
ATOM 2840 C CA . ASP A 1 379 ? 13.953 15.289 -10.898 1 97.38 379 ASP A CA 1
ATOM 2841 C C . ASP A 1 379 ? 12.672 14.977 -10.133 1 97.38 379 ASP A C 1
ATOM 2843 O O . ASP A 1 379 ? 11.602 14.828 -10.734 1 97.38 379 ASP A O 1
ATOM 2847 N N . ALA A 1 380 ? 12.828 14.891 -8.836 1 97.5 380 ALA A N 1
ATOM 2848 C CA . ALA A 1 380 ? 11.672 14.594 -7.992 1 97.5 380 ALA A CA 1
ATOM 2849 C C . ALA A 1 380 ? 10.625 15.703 -8.086 1 97.5 380 ALA A C 1
ATOM 2851 O O . ALA A 1 380 ? 9.43 15.43 -8.195 1 97.5 380 ALA A O 1
ATOM 2852 N N . MET A 1 381 ? 11.047 16.938 -8.055 1 95 381 MET A N 1
ATOM 2853 C CA . MET A 1 381 ? 10.125 18.078 -8.102 1 95 381 MET A CA 1
ATOM 2854 C C . MET A 1 381 ? 9.438 18.156 -9.461 1 95 381 MET A C 1
ATOM 2856 O O . MET A 1 381 ? 8.242 18.438 -9.531 1 95 381 MET A O 1
ATOM 2860 N N . GLU A 1 382 ? 10.211 17.938 -10.477 1 93.38 382 GLU A N 1
ATOM 2861 C CA . GLU A 1 382 ? 9.609 17.922 -11.805 1 93.38 382 GLU A CA 1
ATOM 2862 C C . GLU A 1 382 ? 8.539 16.844 -11.914 1 93.38 382 GLU A C 1
ATOM 2864 O O . GLU A 1 382 ? 7.449 17.094 -12.438 1 93.38 382 GLU A O 1
ATOM 2869 N N . SER A 1 383 ? 8.859 15.68 -11.406 1 94.19 383 SER A N 1
ATOM 2870 C CA . SER A 1 383 ? 7.914 14.562 -11.438 1 94.19 383 SER A CA 1
ATOM 2871 C C . SER A 1 383 ? 6.684 14.859 -10.586 1 94.19 383 SER A C 1
ATOM 2873 O O . SER A 1 383 ? 5.555 14.633 -11.016 1 94.19 383 SER A O 1
ATOM 2875 N N . ALA A 1 384 ? 6.922 15.383 -9.383 1 93.25 384 ALA A N 1
ATOM 2876 C CA . ALA A 1 384 ? 5.82 15.703 -8.477 1 93.25 384 ALA A CA 1
ATOM 2877 C C . ALA A 1 384 ? 4.867 16.719 -9.109 1 93.25 384 ALA A C 1
ATOM 2879 O O . ALA A 1 384 ? 3.648 16.562 -9.016 1 93.25 384 ALA A O 1
ATOM 2880 N N . GLN A 1 385 ? 5.387 17.672 -9.688 1 89.31 385 GLN A N 1
ATOM 2881 C CA . GLN A 1 385 ? 4.566 18.688 -10.336 1 89.31 385 GLN A CA 1
ATOM 2882 C C . GLN A 1 385 ? 3.672 18.078 -11.406 1 89.31 385 GLN A C 1
ATOM 2884 O O . GLN A 1 385 ? 2.506 18.453 -11.539 1 89.31 385 GLN A O 1
ATOM 2889 N N . ARG A 1 386 ? 4.199 17.156 -12.109 1 89.38 386 ARG A N 1
ATOM 2890 C CA . ARG A 1 386 ? 3.449 16.484 -13.164 1 89.38 386 ARG A CA 1
ATOM 2891 C C . ARG A 1 386 ? 2.367 15.578 -12.586 1 89.38 386 ARG A C 1
ATOM 2893 O O . ARG A 1 386 ? 1.295 15.43 -13.172 1 89.38 386 ARG A O 1
ATOM 2900 N N . ILE A 1 387 ? 2.607 15.055 -11.508 1 92.25 387 ILE A N 1
ATOM 2901 C CA . ILE A 1 387 ? 1.754 14.031 -10.914 1 92.25 387 ILE A CA 1
ATOM 2902 C C . ILE A 1 387 ? 0.575 14.688 -10.203 1 92.25 387 ILE A C 1
ATOM 2904 O O . ILE A 1 387 ? -0.533 14.148 -10.195 1 92.25 387 ILE A O 1
ATOM 2908 N N . PHE A 1 388 ? 0.713 15.906 -9.672 1 91.31 388 PHE A N 1
ATOM 2909 C CA . PHE A 1 388 ? -0.281 16.516 -8.789 1 91.31 388 PHE A CA 1
ATOM 2910 C C . PHE A 1 388 ? -1.496 16.969 -9.586 1 91.31 388 PHE A C 1
ATOM 2912 O O . PHE A 1 388 ? -2.6 17.062 -9.047 1 91.31 388 PHE A O 1
ATOM 2919 N N . VAL A 1 389 ? -1.291 17.25 -10.867 1 92.06 389 VAL A N 1
ATOM 2920 C CA . VAL A 1 389 ? -2.389 17.719 -11.711 1 92.06 389 VAL A CA 1
ATOM 2921 C C . VAL A 1 389 ? -2.43 16.891 -13 1 92.06 389 VAL A C 1
ATOM 2923 O O . VAL A 1 389 ? -2.283 17.438 -14.094 1 92.06 389 VAL A O 1
ATOM 2926 N N . PRO A 1 390 ? -2.74 15.641 -12.844 1 92.19 390 PRO A N 1
ATOM 2927 C CA . PRO A 1 390 ? -2.617 14.75 -13.992 1 92.19 390 PRO A CA 1
ATOM 2928 C C . PRO A 1 390 ? -3.648 15.039 -15.078 1 92.19 390 PRO A C 1
ATOM 2930 O O . PRO A 1 390 ? -3.449 14.672 -16.234 1 92.19 390 PRO A O 1
ATOM 2933 N N . ASP A 1 391 ? -4.738 15.75 -14.781 1 90.5 391 ASP A N 1
ATOM 2934 C CA . ASP A 1 391 ? -5.793 16.031 -15.75 1 90.5 391 ASP A CA 1
ATOM 2935 C C . ASP A 1 391 ? -5.625 17.422 -16.344 1 90.5 391 ASP A C 1
ATOM 2937 O O . ASP A 1 391 ? -6.555 17.969 -16.953 1 90.5 391 ASP A O 1
ATOM 2941 N N . GLY A 1 392 ? -4.531 18.078 -16.062 1 90.5 392 GLY A N 1
ATOM 2942 C CA . GLY A 1 392 ? -4.27 19.406 -16.594 1 90.5 392 GLY A CA 1
ATOM 2943 C C . GLY A 1 392 ? -5.094 20.484 -15.93 1 90.5 392 GLY A C 1
ATOM 2944 O O . GLY A 1 392 ? -5.242 21.578 -16.469 1 90.5 392 GLY A O 1
ATOM 2945 N N . GLY A 1 393 ? -5.68 20.203 -14.836 1 92.12 393 GLY A N 1
ATOM 2946 C CA . GLY A 1 393 ? -6.441 21.188 -14.086 1 92.12 393 GLY A CA 1
ATOM 2947 C C . GLY A 1 393 ? -7.926 21.156 -14.406 1 92.12 393 GLY A C 1
ATOM 2948 O O . GLY A 1 393 ? -8.68 22.016 -13.938 1 92.12 393 GLY A O 1
ATOM 2949 N N . ARG A 1 394 ? -8.359 20.156 -15.125 1 92 394 ARG A N 1
ATOM 2950 C CA . ARG A 1 394 ? -9.75 20.094 -15.555 1 92 394 ARG A CA 1
ATOM 2951 C C . ARG A 1 394 ? -10.695 20.109 -14.359 1 92 394 ARG A C 1
ATOM 2953 O O . ARG A 1 394 ? -11.703 20.828 -14.367 1 92 394 ARG A O 1
ATOM 2960 N N . MET A 1 395 ? -10.43 19.344 -13.344 1 90.25 395 MET A N 1
ATOM 2961 C CA . MET A 1 395 ? -11.289 19.281 -12.164 1 90.25 395 MET A CA 1
ATOM 2962 C C . MET A 1 395 ? -11.312 20.625 -11.43 1 90.25 395 MET A C 1
ATOM 2964 O O . MET A 1 395 ? -12.367 21.078 -10.977 1 90.25 395 MET A O 1
ATOM 2968 N N . ILE A 1 396 ? -10.18 21.281 -11.328 1 93.94 396 ILE A N 1
ATOM 2969 C CA . ILE A 1 396 ? -10.047 22.562 -10.656 1 93.94 396 ILE A CA 1
ATOM 2970 C C . ILE A 1 396 ? -10.828 23.625 -11.422 1 93.94 396 ILE A C 1
ATOM 2972 O O . ILE A 1 396 ? -11.625 24.375 -10.836 1 93.94 396 ILE A O 1
ATOM 2976 N N . LYS A 1 397 ? -10.617 23.625 -12.727 1 95.69 397 LYS A N 1
ATOM 2977 C CA . LYS A 1 397 ? -11.312 24.594 -13.586 1 95.69 397 LYS A CA 1
ATOM 2978 C C . LYS A 1 397 ? -12.828 24.391 -13.516 1 95.69 397 LYS A C 1
ATOM 2980 O O . LYS A 1 397 ? -13.578 25.359 -13.461 1 95.69 397 LYS A O 1
ATOM 2985 N N . GLY A 1 398 ? -13.203 23.172 -13.523 1 95.31 398 GLY A N 1
ATOM 2986 C CA . GLY A 1 398 ? -14.625 22.875 -13.43 1 95.31 398 GLY A CA 1
ATOM 2987 C C . GLY A 1 398 ? -15.242 23.328 -12.117 1 95.31 398 GLY A C 1
ATOM 2988 O O . GLY A 1 398 ? -16.359 23.859 -12.102 1 95.31 398 GLY A O 1
ATOM 2989 N N . ALA A 1 399 ? -14.57 23.125 -11.008 1 94.69 399 ALA A N 1
ATOM 2990 C CA . ALA A 1 399 ? -15.062 23.531 -9.695 1 94.69 399 ALA A CA 1
ATOM 2991 C C . ALA A 1 399 ? -15.227 25.047 -9.617 1 94.69 399 ALA A C 1
ATOM 2993 O O . ALA A 1 399 ? -16.234 25.531 -9.109 1 94.69 399 ALA A O 1
ATOM 2994 N N . MET A 1 400 ? -14.273 25.766 -10.102 1 96.75 400 MET A N 1
ATOM 2995 C CA . MET A 1 400 ? -14.328 27.219 -10.094 1 96.75 400 MET A CA 1
ATOM 2996 C C . MET A 1 400 ? -15.453 27.734 -10.984 1 96.75 400 MET A C 1
ATOM 2998 O O . MET A 1 400 ? -16.203 28.641 -10.602 1 96.75 400 MET A O 1
ATOM 3002 N N . ALA A 1 401 ? -15.586 27.125 -12.125 1 97 401 ALA A N 1
ATOM 3003 C CA . ALA A 1 401 ? -16.578 27.547 -13.102 1 97 401 ALA A CA 1
ATOM 3004 C C . ALA A 1 401 ? -18 27.344 -12.57 1 97 401 ALA A C 1
ATOM 3006 O O . ALA A 1 401 ? -18.891 28.141 -12.867 1 97 401 ALA A O 1
ATOM 3007 N N . ALA A 1 402 ? -18.172 26.375 -11.781 1 96.19 402 ALA A N 1
ATOM 3008 C CA . ALA A 1 402 ? -19.484 26 -11.289 1 96.19 402 ALA A CA 1
ATOM 3009 C C . ALA A 1 402 ? -20.109 27.125 -10.461 1 96.19 402 ALA A C 1
ATOM 3011 O O . ALA A 1 402 ? -21.328 27.281 -10.422 1 96.19 402 ALA A O 1
ATOM 3012 N N . THR A 1 403 ? -19.328 27.969 -9.789 1 95.5 403 THR A N 1
ATOM 3013 C CA . THR A 1 403 ? -19.875 29 -8.914 1 95.5 403 THR A CA 1
ATOM 3014 C C . THR A 1 403 ? -19.312 30.375 -9.281 1 95.5 403 THR A C 1
ATOM 3016 O O . THR A 1 403 ? -19.562 31.359 -8.578 1 95.5 403 THR A O 1
ATOM 3019 N N . GLY A 1 404 ? -18.531 30.406 -10.328 1 96.31 404 GLY A N 1
ATOM 3020 C CA . GLY A 1 404 ? -17.906 31.656 -10.711 1 96.31 404 GLY A CA 1
ATOM 3021 C C . GLY A 1 404 ? -16.781 32.062 -9.781 1 96.31 404 GLY A C 1
ATOM 3022 O O . GLY A 1 404 ? -16.453 33.25 -9.664 1 96.31 404 GLY A O 1
ATOM 3023 N N . GLU A 1 405 ? -16.234 31.203 -9.023 1 96.75 405 GLU A N 1
ATOM 3024 C CA . GLU A 1 405 ? -15.125 31.391 -8.094 1 96.75 405 GLU A CA 1
ATOM 3025 C C . GLU A 1 405 ? -13.828 31.734 -8.828 1 96.75 405 GLU A C 1
ATOM 3027 O O . GLU A 1 405 ? -13.461 31.047 -9.789 1 96.75 405 GLU A O 1
ATOM 3032 N N . PRO A 1 406 ? -13.133 32.812 -8.438 1 96.5 406 PRO A N 1
ATOM 3033 C CA . PRO A 1 406 ? -11.867 33.156 -9.086 1 96.5 406 PRO A CA 1
ATOM 3034 C C . PRO A 1 406 ? -10.695 32.312 -8.562 1 96.5 406 PRO A C 1
ATOM 3036 O O . PRO A 1 406 ? -10.734 31.859 -7.418 1 96.5 406 PRO A O 1
ATOM 3039 N N . PRO A 1 407 ? -9.688 32.125 -9.406 1 96.44 407 PRO A N 1
ATOM 3040 C CA . PRO A 1 407 ? -8.492 31.469 -8.883 1 96.44 407 PRO A CA 1
ATOM 3041 C C . PRO A 1 407 ? -7.688 32.375 -7.949 1 96.44 407 PRO A C 1
ATOM 3043 O O . PRO A 1 407 ? -7.441 33.531 -8.266 1 96.44 407 PRO A O 1
ATOM 3046 N N . MET A 1 408 ? -7.352 31.844 -6.809 1 96.38 408 MET A N 1
ATOM 3047 C CA . MET A 1 408 ? -6.312 32.5 -6.016 1 96.38 408 MET A CA 1
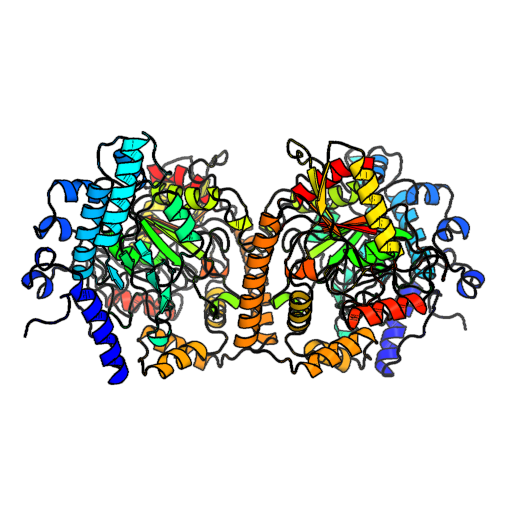ATOM 3048 C C . MET A 1 408 ? -4.969 32.438 -6.734 1 96.38 408 MET A C 1
ATOM 3050 O O . MET A 1 408 ? -4.785 31.656 -7.668 1 96.38 408 MET A O 1
ATOM 3054 N N . LEU A 1 409 ? -4.062 33.219 -6.309 1 95.38 409 LEU A N 1
ATOM 3055 C CA . LEU A 1 409 ? -2.814 33.406 -7.039 1 95.38 409 LEU A CA 1
ATOM 3056 C C . LEU A 1 409 ? -2.076 32.094 -7.199 1 95.38 409 LEU A C 1
ATOM 3058 O O . LEU A 1 409 ? -1.562 31.781 -8.281 1 95.38 409 LEU A O 1
ATOM 3062 N N . LEU A 1 410 ? -1.949 31.328 -6.145 1 95.94 410 LEU A N 1
ATOM 3063 C CA . LEU A 1 410 ? -1.194 30.078 -6.215 1 95.94 410 LEU A CA 1
ATOM 3064 C C . LEU A 1 410 ? -1.946 29.031 -7.031 1 95.94 410 LEU A C 1
ATOM 3066 O O . LEU A 1 410 ? -1.33 28.156 -7.652 1 95.94 410 LEU A O 1
ATOM 3070 N N . THR A 1 411 ? -3.299 29.047 -7.055 1 96.44 411 THR A N 1
ATOM 3071 C CA . THR A 1 411 ? -4.078 28.188 -7.949 1 96.44 411 THR A CA 1
ATOM 3072 C C . THR A 1 411 ? -3.809 28.547 -9.406 1 96.44 411 THR A C 1
ATOM 3074 O O . THR A 1 411 ? -3.623 27.672 -10.25 1 96.44 411 THR A O 1
ATOM 3077 N N . LYS A 1 412 ? -3.799 29.875 -9.672 1 95.69 412 LYS A N 1
ATOM 3078 C CA . LYS A 1 412 ? -3.49 30.344 -11.016 1 95.69 412 LYS A CA 1
ATOM 3079 C C . LYS A 1 412 ? -2.129 29.844 -11.477 1 95.69 412 LYS A C 1
ATOM 3081 O O . LYS A 1 412 ? -1.99 29.359 -12.609 1 95.69 412 LYS A O 1
ATOM 3086 N N . GLY A 1 413 ? -1.177 29.938 -10.586 1 94.06 413 GLY A N 1
ATOM 3087 C CA . GLY A 1 413 ? 0.151 29.438 -10.906 1 94.06 413 GLY A CA 1
ATOM 3088 C C . GLY A 1 413 ? 0.175 27.953 -11.211 1 94.06 413 GLY A C 1
ATOM 3089 O O . GLY A 1 413 ? 0.848 27.516 -12.148 1 94.06 413 GLY A O 1
ATOM 3090 N N . THR A 1 414 ? -0.521 27.203 -10.43 1 92.94 414 THR A N 1
ATOM 3091 C CA . THR A 1 414 ? -0.604 25.75 -10.625 1 92.94 414 THR A CA 1
ATOM 3092 C C . THR A 1 414 ? -1.218 25.422 -11.984 1 92.94 414 THR A C 1
ATOM 3094 O O . THR A 1 414 ? -0.725 24.547 -12.703 1 92.94 414 THR A O 1
ATOM 3097 N N . LEU A 1 415 ? -2.299 26.094 -12.352 1 94.25 415 LEU A N 1
ATOM 3098 C CA . LEU A 1 415 ? -2.988 25.859 -13.609 1 94.25 415 LEU A CA 1
ATOM 3099 C C . LEU A 1 415 ? -2.105 26.266 -14.789 1 94.25 415 LEU A C 1
ATOM 3101 O O . LEU A 1 415 ? -2.074 25.562 -15.812 1 94.25 415 LEU A O 1
ATOM 3105 N N . GLU A 1 416 ? -1.411 27.312 -14.664 1 94.44 416 GLU A N 1
ATOM 3106 C CA . GLU A 1 416 ? -0.506 27.766 -15.719 1 94.44 416 GLU A CA 1
ATOM 3107 C C . GLU A 1 416 ? 0.632 26.766 -15.93 1 94.44 416 GLU A C 1
ATOM 3109 O O . GLU A 1 416 ? 1.023 26.5 -17.062 1 94.44 416 GLU A O 1
ATOM 3114 N N . ALA A 1 417 ? 1.145 26.297 -14.82 1 91 417 ALA A N 1
ATOM 3115 C CA . ALA A 1 417 ? 2.199 25.297 -14.914 1 91 417 ALA A CA 1
ATOM 3116 C C . ALA A 1 417 ? 1.697 24.031 -15.617 1 91 417 ALA A C 1
ATOM 3118 O O . ALA A 1 417 ? 2.406 23.453 -16.438 1 91 417 ALA A O 1
ATOM 3119 N N . ALA A 1 418 ? 0.539 23.609 -15.305 1 90.56 418 ALA A N 1
ATOM 3120 C CA . ALA A 1 418 ? -0.053 22.438 -15.938 1 90.56 418 ALA A CA 1
ATOM 3121 C C . ALA A 1 418 ? -0.26 22.656 -17.438 1 90.56 418 ALA A C 1
ATOM 3123 O O . ALA A 1 418 ? -0.034 21.75 -18.234 1 90.56 418 ALA A O 1
ATOM 3124 N N . GLU A 1 419 ? -0.736 23.75 -17.766 1 90.75 419 GLU A N 1
ATOM 3125 C CA . GLU A 1 419 ? -0.953 24.094 -19.156 1 90.75 419 GLU A CA 1
ATOM 3126 C C . GLU A 1 419 ? 0.359 24.078 -19.938 1 90.75 419 GLU A C 1
ATOM 3128 O O . GLU A 1 419 ? 0.412 23.609 -21.078 1 90.75 419 GLU A O 1
ATOM 3133 N N . ALA A 1 420 ? 1.286 24.594 -19.312 1 90.06 420 ALA A N 1
ATOM 3134 C CA . ALA A 1 420 ? 2.594 24.672 -19.953 1 90.06 420 ALA A CA 1
ATOM 3135 C C . ALA A 1 420 ? 3.141 23.266 -20.25 1 90.06 420 ALA A C 1
ATOM 3137 O O . ALA A 1 420 ? 3.85 23.062 -21.234 1 90.06 420 ALA A O 1
ATOM 3138 N N . MET A 1 421 ? 2.777 22.375 -19.469 1 85.81 421 MET A N 1
ATOM 3139 C CA . MET A 1 421 ? 3.254 21.016 -19.625 1 85.81 421 MET A CA 1
ATOM 3140 C C . MET A 1 421 ? 2.311 20.203 -20.516 1 85.81 421 MET A C 1
ATOM 3142 O O . MET A 1 421 ? 2.594 19.047 -20.844 1 85.81 421 MET A O 1
ATOM 3146 N N . ASN A 1 422 ? 1.217 20.781 -21.016 1 81.31 422 ASN A N 1
ATOM 3147 C CA . ASN A 1 422 ? 0.193 20.125 -21.812 1 81.31 422 ASN A CA 1
ATOM 3148 C C . ASN A 1 422 ? -0.211 18.781 -21.203 1 81.31 422 ASN A C 1
ATOM 3150 O O . ASN A 1 422 ? -0.257 17.766 -21.906 1 81.31 422 ASN A O 1
ATOM 3154 N N . GLN A 1 423 ? -0.435 18.953 -19.984 1 78.62 423 GLN A N 1
ATOM 3155 C CA . GLN A 1 423 ? -0.698 17.719 -19.25 1 78.62 423 GLN A CA 1
ATOM 3156 C C . GLN A 1 423 ? -2.156 17.297 -19.391 1 78.62 423 GLN A C 1
ATOM 3158 O O . GLN A 1 423 ? -3.068 18.078 -19.141 1 78.62 423 GLN A O 1
ATOM 3163 N N . ASP A 1 424 ? -2.57 16.156 -19.953 1 80.88 424 ASP A N 1
ATOM 3164 C CA . ASP A 1 424 ? -3.857 15.477 -20 1 80.88 424 ASP A CA 1
ATOM 3165 C C . ASP A 1 424 ? -3.67 13.977 -20.234 1 80.88 424 ASP A C 1
ATOM 3167 O O . ASP A 1 424 ? -3.799 13.492 -21.359 1 80.88 424 ASP A O 1
ATOM 3171 N N . LEU A 1 425 ? -3.531 13.352 -19.109 1 88.88 425 LEU A N 1
ATOM 3172 C CA . LEU A 1 425 ? -3.014 11.992 -19.219 1 88.88 425 LEU A CA 1
ATOM 3173 C C . LEU A 1 425 ? -4.148 10.984 -19.375 1 88.88 425 LEU A C 1
ATOM 3175 O O . LEU A 1 425 ? -5.199 11.125 -18.75 1 88.88 425 LEU A O 1
ATOM 3179 N N . ASP A 1 426 ? -3.908 10.062 -20.219 1 90.75 426 ASP A N 1
ATOM 3180 C CA . ASP A 1 426 ? -4.746 8.867 -20.281 1 90.75 426 ASP A CA 1
ATOM 3181 C C . ASP A 1 426 ? -4.184 7.762 -19.406 1 90.75 426 ASP A C 1
ATOM 3183 O O . ASP A 1 426 ? -3.297 8.008 -18.578 1 90.75 426 ASP A O 1
ATOM 3187 N N . ALA A 1 427 ? -4.75 6.613 -19.578 1 91.25 427 ALA A N 1
ATOM 3188 C CA . ALA A 1 427 ? -4.348 5.488 -18.734 1 91.25 427 ALA A CA 1
ATOM 3189 C C . ALA A 1 427 ? -2.859 5.188 -18.906 1 91.25 427 ALA A C 1
ATOM 3191 O O . ALA A 1 427 ? -2.164 4.91 -17.922 1 91.25 427 ALA A O 1
ATOM 3192 N N . ALA A 1 428 ? -2.359 5.234 -20.078 1 91.56 428 ALA A N 1
ATOM 3193 C CA . ALA A 1 428 ? -0.955 4.949 -20.359 1 91.56 428 ALA A CA 1
ATOM 3194 C C . ALA A 1 428 ? -0.044 5.98 -19.703 1 91.56 428 ALA A C 1
ATOM 3196 O O . ALA A 1 428 ? 1.021 5.641 -19.188 1 91.56 428 ALA A O 1
ATOM 3197 N N . GLY A 1 429 ? -0.484 7.215 -19.828 1 92.31 429 GLY A N 1
ATOM 3198 C CA . GLY A 1 429 ? 0.287 8.273 -19.188 1 92.31 429 GLY A CA 1
ATOM 3199 C C . GLY A 1 429 ? 0.361 8.133 -17.672 1 92.31 429 GLY A C 1
ATOM 3200 O O . GLY A 1 429 ? 1.427 8.305 -17.078 1 92.31 429 GLY A O 1
ATOM 3201 N N . ILE A 1 430 ? -0.786 7.844 -17.047 1 94.56 430 ILE A N 1
ATOM 3202 C CA . ILE A 1 430 ? -0.826 7.652 -15.602 1 94.56 430 ILE A CA 1
ATOM 3203 C C . ILE A 1 430 ? 0.07 6.477 -15.219 1 94.56 430 ILE A C 1
ATOM 3205 O O . ILE A 1 430 ? 0.802 6.547 -14.227 1 94.56 430 ILE A O 1
ATOM 3209 N N . LEU A 1 431 ? 0.067 5.414 -16 1 94.5 431 LEU A N 1
ATOM 3210 C CA . LEU A 1 431 ? 0.891 4.234 -15.766 1 94.5 431 LEU A CA 1
ATOM 3211 C C . LEU A 1 431 ? 2.373 4.578 -15.852 1 94.5 431 LEU A C 1
ATOM 3213 O O . LEU A 1 431 ? 3.166 4.141 -15.016 1 94.5 431 LEU A O 1
ATOM 3217 N N . GLN A 1 432 ? 2.736 5.32 -16.781 1 94.5 432 GLN A N 1
ATOM 3218 C CA . GLN A 1 432 ? 4.137 5.688 -16.953 1 94.5 432 GLN A CA 1
ATOM 3219 C C . GLN A 1 432 ? 4.637 6.516 -15.773 1 94.5 432 GLN A C 1
ATOM 3221 O O . GLN A 1 432 ? 5.789 6.383 -15.352 1 94.5 432 GLN A O 1
ATOM 3226 N N . GLN A 1 433 ? 3.779 7.398 -15.289 1 95 433 GLN A N 1
ATOM 3227 C CA . GLN A 1 433 ? 4.145 8.156 -14.102 1 95 433 GLN A CA 1
ATOM 3228 C C . GLN A 1 433 ? 4.371 7.234 -12.906 1 95 433 GLN A C 1
ATOM 3230 O O . GLN A 1 433 ? 5.293 7.449 -12.117 1 95 433 GLN A O 1
ATOM 3235 N N . ARG A 1 434 ? 3.529 6.266 -12.797 1 95.69 434 ARG A N 1
ATOM 3236 C CA . ARG A 1 434 ? 3.674 5.312 -11.703 1 95.69 434 ARG A CA 1
ATOM 3237 C C . ARG A 1 434 ? 4.992 4.555 -11.805 1 95.69 434 ARG A C 1
ATOM 3239 O O . ARG A 1 434 ? 5.723 4.43 -10.82 1 95.69 434 ARG A O 1
ATOM 3246 N N . VAL A 1 435 ? 5.281 4.023 -12.969 1 96.31 435 VAL A N 1
ATOM 3247 C CA . VAL A 1 435 ? 6.488 3.236 -13.195 1 96.31 435 VAL A CA 1
ATOM 3248 C C . VAL A 1 435 ? 7.723 4.082 -12.906 1 96.31 435 VAL A C 1
ATOM 3250 O O . VAL A 1 435 ? 8.641 3.635 -12.211 1 96.31 435 VAL A O 1
ATOM 3253 N N . SER A 1 436 ? 7.715 5.312 -13.375 1 96.62 436 SER A N 1
ATOM 3254 C CA . SER A 1 436 ? 8.836 6.219 -13.148 1 96.62 436 SER A CA 1
ATOM 3255 C C . SER A 1 436 ? 9 6.547 -11.672 1 96.62 436 SER A C 1
ATOM 3257 O O . SER A 1 436 ? 10.125 6.59 -11.156 1 96.62 436 SER A O 1
ATOM 3259 N N . ARG A 1 437 ? 7.926 6.82 -11.039 1 97.19 437 ARG A N 1
ATOM 3260 C CA . ARG A 1 437 ? 7.938 7.102 -9.609 1 97.19 437 ARG A CA 1
ATOM 3261 C C . ARG A 1 437 ? 8.531 5.934 -8.828 1 97.19 437 ARG A C 1
ATOM 3263 O O . ARG A 1 437 ? 9.406 6.129 -7.977 1 97.19 437 ARG A O 1
ATOM 3270 N N . ASP A 1 438 ? 8.055 4.773 -9.109 1 97.25 438 ASP A N 1
ATOM 3271 C CA . ASP A 1 438 ? 8.508 3.596 -8.375 1 97.25 438 ASP A CA 1
ATOM 3272 C C . ASP A 1 438 ? 9.984 3.324 -8.617 1 97.25 438 ASP A C 1
ATOM 3274 O O . ASP A 1 438 ? 10.711 2.93 -7.699 1 97.25 438 ASP A O 1
ATOM 3278 N N . LYS A 1 439 ? 10.391 3.473 -9.844 1 97.56 439 LYS A N 1
ATOM 3279 C CA . LYS A 1 439 ? 11.812 3.34 -10.141 1 97.56 439 LYS A CA 1
ATOM 3280 C C . LYS A 1 439 ? 12.641 4.336 -9.336 1 97.56 439 LYS A C 1
ATOM 3282 O O . LYS A 1 439 ? 13.656 3.973 -8.742 1 97.56 439 LYS A O 1
ATOM 3287 N N . PHE A 1 440 ? 12.219 5.578 -9.312 1 98.25 440 PHE A N 1
ATOM 3288 C CA . PHE A 1 440 ? 12.891 6.617 -8.539 1 98.25 440 PHE A CA 1
ATOM 3289 C C . PHE A 1 440 ? 12.945 6.25 -7.062 1 98.25 440 PHE A C 1
ATOM 3291 O O . PHE A 1 440 ? 13.992 6.387 -6.422 1 98.25 440 PHE A O 1
ATOM 3298 N N . ARG A 1 441 ? 11.844 5.816 -6.512 1 98.5 441 ARG A N 1
ATOM 3299 C CA . ARG A 1 441 ? 11.75 5.453 -5.102 1 98.5 441 ARG A CA 1
ATOM 3300 C C . ARG A 1 441 ? 12.734 4.34 -4.758 1 98.5 441 ARG A C 1
ATOM 3302 O O . ARG A 1 441 ? 13.367 4.367 -3.701 1 98.5 441 ARG A O 1
ATOM 3309 N N . CYS A 1 442 ? 12.867 3.357 -5.613 1 98.19 442 CYS A N 1
ATOM 3310 C CA . CYS A 1 442 ? 13.828 2.279 -5.402 1 98.19 442 CYS A CA 1
ATOM 3311 C C . CYS A 1 442 ? 15.258 2.809 -5.441 1 98.19 442 CYS A C 1
ATO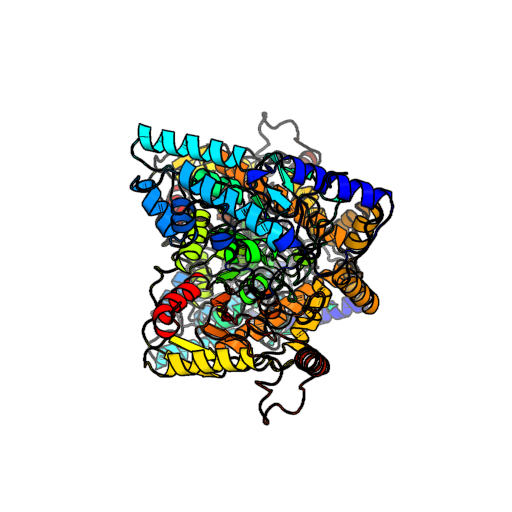M 3313 O O . CYS A 1 442 ? 16.078 2.461 -4.586 1 98.19 442 CYS A O 1
ATOM 3315 N N . GLU A 1 443 ? 15.586 3.619 -6.418 1 98.31 443 GLU A N 1
ATOM 3316 C CA . GLU A 1 443 ? 16.922 4.203 -6.523 1 98.31 443 GLU A CA 1
ATOM 3317 C C . GLU A 1 443 ? 17.25 5.047 -5.293 1 98.31 443 GLU A C 1
ATOM 3319 O O . GLU A 1 443 ? 18.375 5 -4.785 1 98.31 443 GLU A O 1
ATOM 3324 N N . PHE A 1 444 ? 16.328 5.766 -4.824 1 98.75 444 PHE A N 1
ATOM 3325 C CA . PHE A 1 444 ? 16.547 6.59 -3.643 1 98.75 444 PHE A CA 1
ATOM 3326 C C . PHE A 1 444 ? 16.766 5.719 -2.41 1 98.75 444 PHE A C 1
ATOM 3328 O O . PHE A 1 444 ? 17.609 6.035 -1.562 1 98.75 444 PHE A O 1
ATOM 3335 N N . ALA A 1 445 ? 15.914 4.723 -2.252 1 98.5 445 ALA A N 1
ATOM 3336 C CA . ALA A 1 445 ? 16.094 3.805 -1.131 1 98.5 445 ALA A CA 1
ATOM 3337 C C . ALA A 1 445 ? 17.516 3.246 -1.104 1 98.5 445 ALA A C 1
ATOM 3339 O O . ALA A 1 445 ? 18.141 3.186 -0.046 1 98.5 445 ALA A O 1
ATOM 3340 N N . GLU A 1 446 ? 17.984 2.854 -2.256 1 97.88 446 GLU A N 1
ATOM 3341 C CA . GLU A 1 446 ? 19.359 2.365 -2.355 1 97.88 446 GLU A CA 1
ATOM 3342 C C . GLU A 1 446 ? 20.359 3.451 -1.98 1 97.88 446 GLU A C 1
ATOM 3344 O O . GLU A 1 446 ? 21.344 3.182 -1.287 1 97.88 446 GLU A O 1
ATOM 3349 N N . HIS A 1 447 ? 20.125 4.641 -2.455 1 98.44 447 HIS A N 1
ATOM 3350 C CA . HIS A 1 447 ? 20.969 5.785 -2.143 1 98.44 447 HIS A CA 1
ATOM 3351 C C . HIS A 1 447 ? 21.016 6.039 -0.639 1 98.44 447 HIS A C 1
ATOM 3353 O O . HIS A 1 447 ? 22.094 6.254 -0.077 1 98.44 447 HIS A O 1
ATOM 3359 N N . TRP A 1 448 ? 19.875 6.043 0.018 1 98.5 448 TRP A N 1
ATOM 3360 C CA . TRP A 1 448 ? 19.797 6.242 1.461 1 98.5 448 TRP A CA 1
ATOM 3361 C C . TRP A 1 448 ? 20.562 5.156 2.205 1 98.5 448 TRP A C 1
ATOM 3363 O O . TRP A 1 448 ? 21.359 5.453 3.098 1 98.5 448 TRP A O 1
ATOM 3373 N N . MET A 1 449 ? 20.344 3.9 1.832 1 97.38 449 MET A N 1
ATOM 3374 C CA . MET A 1 449 ? 20.984 2.771 2.51 1 97.38 449 MET A CA 1
ATOM 3375 C C . MET A 1 449 ? 22.5 2.844 2.383 1 97.38 449 MET A C 1
ATOM 3377 O O . MET A 1 449 ? 23.219 2.521 3.326 1 97.38 449 MET A O 1
ATOM 3381 N N . ALA A 1 450 ? 22.953 3.281 1.24 1 98.06 450 ALA A N 1
ATOM 3382 C CA . ALA A 1 450 ? 24.391 3.354 0.984 1 98.06 450 ALA A CA 1
ATOM 3383 C C . ALA A 1 450 ? 25.062 4.383 1.892 1 98.06 450 ALA A C 1
ATOM 3385 O O . ALA A 1 450 ? 26.25 4.297 2.16 1 98.06 450 ALA A O 1
ATOM 3386 N N . GLN A 1 451 ? 24.328 5.336 2.389 1 98 451 GLN A N 1
ATOM 3387 C CA . GLN A 1 451 ? 24.922 6.398 3.199 1 98 451 GLN A CA 1
ATOM 3388 C C . GLN A 1 451 ? 24.922 6.023 4.68 1 98 451 GLN A C 1
ATOM 3390 O O . GLN A 1 451 ? 25.547 6.703 5.496 1 98 451 GLN A O 1
ATOM 3395 N N . ASN A 1 452 ? 24.234 4.961 5.055 1 97.12 452 ASN A N 1
ATOM 3396 C CA . ASN A 1 452 ? 24.281 4.379 6.395 1 97.12 452 ASN A CA 1
ATOM 3397 C C . ASN A 1 452 ? 23.859 5.391 7.457 1 97.12 452 ASN A C 1
ATOM 3399 O O . ASN A 1 452 ? 24.609 5.629 8.414 1 97.12 452 ASN A O 1
ATOM 3403 N N . VAL A 1 453 ? 22.656 5.98 7.316 1 97.44 453 VAL A N 1
ATOM 3404 C CA . VAL A 1 453 ? 22.078 6.898 8.289 1 97.44 453 VAL A CA 1
ATOM 3405 C C . VAL A 1 453 ? 20.766 6.336 8.812 1 97.44 453 VAL A C 1
ATOM 3407 O O . VAL A 1 453 ? 20.016 5.707 8.062 1 97.44 453 VAL A O 1
ATOM 3410 N N . ASP A 1 454 ? 20.469 6.543 10.094 1 98.06 454 ASP A N 1
ATOM 3411 C CA . ASP A 1 454 ? 19.219 6.117 10.711 1 98.06 454 ASP A CA 1
ATOM 3412 C C . ASP A 1 454 ? 18.109 7.137 10.461 1 98.06 454 ASP A C 1
ATOM 3414 O O . ASP A 1 454 ? 16.984 6.762 10.141 1 98.06 454 ASP A O 1
ATOM 3418 N N . ILE A 1 455 ? 18.422 8.383 10.625 1 98.56 455 ILE A N 1
ATOM 3419 C CA . ILE A 1 455 ? 17.5 9.484 10.391 1 98.56 455 ILE A CA 1
ATOM 3420 C C . ILE A 1 455 ? 18.219 10.633 9.695 1 98.56 455 ILE A C 1
ATOM 3422 O O . ILE A 1 455 ? 19.453 10.672 9.68 1 98.56 455 ILE A O 1
ATOM 3426 N N . LEU A 1 456 ? 17.391 11.477 9.133 1 98.81 456 LEU A N 1
ATOM 3427 C CA . LEU A 1 456 ? 17.906 12.625 8.391 1 98.81 456 LEU A CA 1
ATOM 3428 C C . LEU A 1 456 ? 17.344 13.93 8.945 1 98.81 456 LEU A C 1
ATOM 3430 O O . LEU A 1 456 ? 16.141 14.039 9.18 1 98.81 456 LEU A O 1
ATOM 3434 N N . ILE A 1 457 ? 18.203 14.875 9.242 1 98.88 457 ILE A N 1
ATOM 3435 C CA . ILE A 1 457 ? 17.797 16.234 9.578 1 98.88 457 ILE A CA 1
ATOM 3436 C C . ILE A 1 457 ? 18 17.156 8.375 1 98.88 457 ILE A C 1
ATOM 3438 O O . ILE A 1 457 ? 19.078 17.188 7.785 1 98.88 457 ILE A O 1
ATOM 3442 N N . SER A 1 458 ? 17 17.828 7.992 1 98.75 458 SER A N 1
ATOM 3443 C CA . SER A 1 458 ? 17 18.672 6.797 1 98.75 458 SER A CA 1
ATOM 3444 C C . SER A 1 458 ? 16.141 19.906 6.996 1 98.75 458 SER A C 1
ATOM 3446 O O . SER A 1 458 ? 15.469 20.047 8.023 1 98.75 458 SER A O 1
ATOM 3448 N N . PRO A 1 459 ? 16.219 20.891 6.035 1 98.69 459 PRO A N 1
ATOM 3449 C CA . PRO A 1 459 ? 15.289 22.016 6.102 1 98.69 459 PRO A CA 1
ATOM 3450 C C . PRO A 1 459 ? 13.828 21.578 6 1 98.69 459 PRO A C 1
ATOM 3452 O O . PRO A 1 459 ? 13.516 20.625 5.273 1 98.69 459 PRO A O 1
ATOM 3455 N N . ALA A 1 460 ? 12.961 22.234 6.676 1 97.75 460 ALA A N 1
ATOM 3456 C CA . ALA A 1 460 ? 11.523 22.031 6.504 1 97.75 460 ALA A CA 1
ATOM 3457 C C . ALA A 1 460 ? 10.984 22.891 5.363 1 97.75 460 ALA A C 1
ATOM 3459 O O . ALA A 1 460 ? 9.938 22.578 4.789 1 97.75 460 ALA A O 1
ATOM 3460 N N . TYR A 1 461 ? 11.641 23.922 5.027 1 98.19 461 TYR A N 1
ATOM 3461 C CA . TYR A 1 461 ? 11.367 24.859 3.943 1 98.19 461 TYR A CA 1
ATOM 3462 C C . TYR A 1 461 ? 12.625 25.625 3.549 1 98.19 461 TYR A C 1
ATOM 3464 O O . TYR A 1 461 ? 13.648 25.531 4.234 1 98.19 461 TYR A O 1
ATOM 3472 N N . VAL A 1 462 ? 12.617 26.359 2.512 1 97.88 462 VAL A N 1
ATOM 3473 C CA . VAL A 1 462 ? 13.789 27.062 2.006 1 97.88 462 VAL A CA 1
ATOM 3474 C C . VAL A 1 462 ? 14.172 28.188 2.973 1 97.88 462 VAL A C 1
ATOM 3476 O O . VAL A 1 462 ? 15.344 28.562 3.074 1 97.88 462 VAL A O 1
ATOM 3479 N N . GLY A 1 463 ? 13.289 28.719 3.707 1 97.88 463 GLY A N 1
ATOM 3480 C CA . GLY A 1 463 ? 13.469 29.844 4.605 1 97.88 463 GLY A CA 1
ATOM 3481 C C . GLY A 1 463 ? 12.461 29.875 5.734 1 97.88 463 GLY A C 1
ATOM 3482 O O . GLY A 1 463 ? 11.789 28.875 6.004 1 97.88 463 GLY A O 1
ATOM 3483 N N . PRO A 1 464 ? 12.461 31.016 6.492 1 97.81 464 PRO A N 1
ATOM 3484 C CA . PRO A 1 464 ? 11.312 31.219 7.379 1 97.81 464 PRO A CA 1
ATOM 3485 C C . PRO A 1 464 ? 9.984 31.25 6.629 1 97.81 464 PRO A C 1
ATOM 3487 O O . PRO A 1 464 ? 9.953 31.078 5.406 1 97.81 464 PRO A O 1
ATOM 3490 N N . ALA A 1 465 ? 8.859 31.359 7.379 1 98.44 465 ALA A N 1
ATOM 3491 C CA . ALA A 1 465 ? 7.578 31.578 6.715 1 98.44 465 ALA A CA 1
ATOM 3492 C C . ALA A 1 465 ? 7.699 32.625 5.609 1 98.44 465 ALA A C 1
ATOM 3494 O O . ALA A 1 465 ? 8.352 33.656 5.793 1 98.44 465 ALA A O 1
ATOM 3495 N N . CYS A 1 466 ? 7.168 32.375 4.484 1 97.25 466 CYS A N 1
ATOM 3496 C CA . CYS A 1 466 ? 7.297 33.281 3.342 1 97.25 466 CYS A CA 1
ATOM 3497 C C . CYS A 1 466 ? 6.316 34.438 3.451 1 97.25 466 CYS A C 1
ATOM 3499 O O . CYS A 1 466 ? 5.312 34.344 4.156 1 97.25 466 CYS A O 1
ATOM 3501 N N . PRO A 1 467 ? 6.633 35.5 2.725 1 95.94 467 PRO A N 1
ATOM 3502 C CA . PRO A 1 467 ? 5.586 36.531 2.555 1 95.94 467 PRO A CA 1
ATOM 3503 C C . PRO A 1 467 ? 4.336 35.969 1.875 1 95.94 467 PRO A C 1
ATOM 3505 O O . PRO A 1 467 ? 4.398 34.938 1.212 1 95.94 467 PRO A O 1
ATOM 3508 N N . HIS A 1 468 ? 3.221 36.625 2.123 1 96.31 468 HIS A N 1
ATOM 3509 C CA . HIS A 1 468 ? 1.965 36.188 1.521 1 96.31 468 HIS A CA 1
ATOM 3510 C C . HIS A 1 468 ? 2.102 36.031 0.01 1 96.31 468 HIS A C 1
ATOM 3512 O O . HIS A 1 468 ? 2.672 36.906 -0.656 1 96.31 468 HIS A O 1
ATOM 3518 N N . ASP A 1 469 ? 1.64 34.875 -0.512 1 94.62 469 ASP A N 1
ATOM 3519 C CA . ASP A 1 469 ? 1.606 34.531 -1.924 1 94.62 469 ASP A CA 1
ATOM 3520 C C . ASP A 1 469 ? 3.006 34.188 -2.438 1 94.62 469 ASP A C 1
ATOM 3522 O O . ASP A 1 469 ? 3.262 34.25 -3.643 1 94.62 469 ASP A O 1
ATOM 3526 N N . GLY A 1 470 ? 3.891 33.812 -1.494 1 94.44 470 GLY A N 1
ATOM 3527 C CA . GLY A 1 470 ? 5.27 33.562 -1.874 1 94.44 470 GLY A CA 1
ATOM 3528 C C . GLY A 1 470 ? 5.68 32.125 -1.692 1 94.44 470 GLY A C 1
ATOM 3529 O O . GLY A 1 470 ? 6.859 31.781 -1.823 1 94.44 470 GLY A O 1
ATOM 3530 N N . ALA A 1 471 ? 4.766 31.25 -1.376 1 96.12 471 ALA A N 1
ATOM 3531 C CA . ALA A 1 471 ? 5.102 29.859 -1.132 1 96.12 471 ALA A CA 1
ATOM 3532 C C . ALA A 1 471 ? 5.258 29.094 -2.443 1 96.12 471 ALA A C 1
ATOM 3534 O O . ALA A 1 471 ? 4.375 28.312 -2.828 1 96.12 471 ALA A O 1
ATOM 3535 N N . LEU A 1 472 ? 6.43 29.25 -3.025 1 94.81 472 LEU A N 1
ATOM 3536 C CA . LEU A 1 472 ? 6.664 28.719 -4.363 1 94.81 472 LEU A CA 1
ATOM 3537 C C . LEU A 1 472 ? 7.621 27.531 -4.316 1 94.81 472 LEU A C 1
ATOM 3539 O O . LEU A 1 472 ? 7.773 26.812 -5.309 1 94.81 472 LEU A O 1
ATOM 3543 N N . PHE A 1 473 ? 8.25 27.281 -3.186 1 95.44 473 PHE A N 1
ATOM 3544 C CA . PHE A 1 473 ? 9.312 26.281 -3.098 1 95.44 473 PHE A CA 1
ATOM 3545 C C . PHE A 1 473 ? 8.82 25.047 -2.354 1 95.44 473 PHE A C 1
ATOM 3547 O O . PHE A 1 473 ? 8.781 25.031 -1.122 1 95.44 473 PHE A O 1
ATOM 3554 N N . TRP A 1 474 ? 8.656 24 -3.068 1 95.19 474 TRP A N 1
ATOM 3555 C CA . TRP A 1 474 ? 8.055 22.781 -2.516 1 95.19 474 TRP A CA 1
ATOM 3556 C C . TRP A 1 474 ? 9.125 21.75 -2.203 1 95.19 474 TRP A C 1
ATOM 3558 O O . TRP A 1 474 ? 8.844 20.734 -1.565 1 95.19 474 TRP A O 1
ATOM 3568 N N . ASN A 1 475 ? 10.336 21.938 -2.582 1 96.31 475 ASN A N 1
ATOM 3569 C CA . ASN A 1 475 ? 11.344 20.891 -2.746 1 96.31 475 ASN A CA 1
ATOM 3570 C C . ASN A 1 475 ? 11.68 20.219 -1.415 1 96.31 475 ASN A C 1
ATOM 3572 O O . ASN A 1 475 ? 11.789 19 -1.342 1 96.31 475 ASN A O 1
ATOM 3576 N N . TYR A 1 476 ? 11.75 20.953 -0.306 1 97.81 476 TYR A N 1
ATOM 3577 C CA . TYR A 1 476 ? 12.242 20.391 0.946 1 97.81 476 TYR A CA 1
ATOM 3578 C C . TYR A 1 476 ? 11.148 19.594 1.658 1 97.81 476 TYR A C 1
ATOM 3580 O O . TYR A 1 476 ? 11.406 18.938 2.668 1 97.81 476 TYR A O 1
ATOM 3588 N N . GLU A 1 477 ? 9.961 19.641 1.198 1 96.5 477 GLU A N 1
ATOM 3589 C CA . GLU A 1 477 ? 8.883 18.875 1.806 1 96.5 477 GLU A CA 1
ATOM 3590 C C . GLU A 1 477 ? 8.32 17.844 0.827 1 96.5 477 GLU A C 1
ATOM 3592 O O . GLU A 1 477 ? 8.242 16.656 1.142 1 96.5 477 GLU A O 1
ATOM 3597 N N . SER A 1 478 ? 8.039 18.344 -0.429 1 97.38 478 SER A N 1
ATOM 3598 C CA . SER A 1 478 ? 7.344 17.484 -1.393 1 97.38 478 SER A CA 1
ATOM 3599 C C . SER A 1 478 ? 8.203 16.297 -1.795 1 97.38 478 SER A C 1
ATOM 3601 O O . SER A 1 478 ? 7.68 15.258 -2.201 1 97.38 478 SER A O 1
ATOM 3603 N N . PHE A 1 479 ? 9.523 16.484 -1.701 1 98.38 479 PHE A N 1
ATOM 3604 C CA . PHE A 1 479 ? 10.414 15.359 -1.994 1 98.38 479 PHE A CA 1
ATOM 3605 C C . PHE A 1 479 ? 10.055 14.148 -1.151 1 98.38 479 PHE A C 1
ATOM 3607 O O . PHE A 1 479 ? 9.977 13.031 -1.667 1 98.38 479 PHE A O 1
ATOM 3614 N N . TRP A 1 480 ? 9.805 14.352 0.092 1 98.62 480 TRP A N 1
ATOM 3615 C CA . TRP A 1 480 ? 9.578 13.266 1.039 1 98.62 480 TRP A CA 1
ATOM 3616 C C . TRP A 1 480 ? 8.195 12.648 0.843 1 98.62 480 TRP A C 1
ATOM 3618 O O . TRP A 1 480 ? 7.98 11.477 1.165 1 98.62 480 TRP A O 1
ATOM 3628 N N . ASN A 1 481 ? 7.238 13.438 0.312 1 98.25 481 ASN A N 1
ATOM 3629 C CA . ASN A 1 481 ? 5.973 12.859 -0.134 1 98.25 481 ASN A CA 1
ATOM 3630 C C . ASN A 1 481 ? 6.152 12 -1.381 1 98.25 481 ASN A C 1
ATOM 3632 O O . ASN A 1 481 ? 5.555 10.93 -1.494 1 98.25 481 ASN A O 1
ATOM 3636 N N . TYR A 1 482 ? 6.984 12.484 -2.262 1 98.12 482 TYR A N 1
ATOM 3637 C CA . TYR A 1 482 ? 7.227 11.758 -3.502 1 98.12 482 TYR A CA 1
ATOM 3638 C C . TYR A 1 482 ? 7.844 10.391 -3.221 1 98.12 482 TYR A C 1
ATOM 3640 O O . TYR A 1 482 ? 7.5 9.398 -3.869 1 98.12 482 TYR A O 1
ATOM 3648 N N . VAL A 1 483 ? 8.703 10.344 -2.221 1 98.56 483 VAL A N 1
ATOM 3649 C CA . VAL A 1 483 ? 9.32 9.062 -1.894 1 98.56 483 VAL A CA 1
ATOM 3650 C C . VAL A 1 483 ? 8.562 8.406 -0.745 1 98.56 483 VAL A C 1
ATOM 3652 O O . VAL A 1 483 ? 8.891 7.289 -0.332 1 98.56 483 VAL A O 1
ATOM 3655 N N . ASP A 1 484 ? 7.594 9.086 -0.13 1 98.38 484 ASP A N 1
ATOM 3656 C CA . ASP A 1 484 ? 6.648 8.617 0.879 1 98.38 484 ASP A CA 1
ATOM 3657 C C . ASP A 1 484 ? 7.363 8.289 2.189 1 98.38 484 ASP A C 1
ATOM 3659 O O . ASP A 1 484 ? 7.082 7.266 2.818 1 98.38 484 ASP A O 1
ATOM 3663 N N . TYR A 1 485 ? 8.32 9.047 2.596 1 98.69 485 TYR A N 1
ATOM 3664 C CA . TYR A 1 485 ? 9.016 8.891 3.863 1 98.69 485 TYR A CA 1
ATOM 3665 C C . TYR A 1 485 ? 8.352 9.703 4.965 1 98.69 485 TYR A C 1
ATOM 3667 O O . TYR A 1 485 ? 7.871 10.812 4.715 1 98.69 485 TYR A O 1
ATOM 3675 N N . PRO A 1 486 ? 8.273 9.148 6.176 1 98.75 486 PRO A N 1
ATOM 3676 C CA . PRO A 1 486 ? 7.703 9.922 7.281 1 98.75 486 PRO A CA 1
ATOM 3677 C C . PRO A 1 486 ? 8.633 11.039 7.762 1 98.75 486 PRO A C 1
ATOM 3679 O O . PRO A 1 486 ? 9.852 10.914 7.672 1 98.75 486 PRO A O 1
ATOM 3682 N N . GLY A 1 487 ? 8.008 12.109 8.219 1 98.69 487 GLY A N 1
ATOM 3683 C CA . GLY A 1 487 ? 8.781 13.25 8.672 1 98.69 487 GLY A CA 1
ATOM 3684 C C . GLY A 1 487 ? 8.109 14.016 9.797 1 98.69 487 GLY A C 1
ATOM 3685 O O . GLY A 1 487 ? 6.883 14.141 9.82 1 98.69 487 GLY A O 1
ATOM 3686 N N . VAL A 1 488 ? 8.938 14.523 10.695 1 98.75 488 VAL A N 1
ATOM 3687 C CA . VAL A 1 488 ? 8.5 15.367 11.805 1 98.75 488 VAL A CA 1
ATOM 3688 C C . VAL A 1 488 ? 9.203 16.719 11.727 1 98.75 488 VAL A C 1
ATOM 3690 O O . VAL A 1 488 ? 10.383 16.797 11.375 1 98.75 488 VAL A O 1
ATOM 3693 N N . VAL A 1 489 ? 8.422 17.688 11.969 1 98.62 489 VAL A N 1
ATOM 3694 C CA . VAL A 1 489 ? 8.984 19.016 12.156 1 98.62 489 VAL A CA 1
ATOM 3695 C C . VAL A 1 489 ? 8.961 19.391 13.633 1 98.62 489 VAL A C 1
ATOM 3697 O O . VAL A 1 489 ? 7.957 19.188 14.312 1 98.62 489 VAL A O 1
ATOM 3700 N N . VAL A 1 490 ? 10.117 19.938 14.117 1 98.62 490 VAL A N 1
ATOM 3701 C CA . VAL A 1 490 ? 10.211 20.328 15.523 1 98.62 490 VAL A CA 1
ATOM 3702 C C . VAL A 1 490 ? 10.766 21.75 15.633 1 98.62 490 VAL A C 1
ATOM 3704 O O . VAL A 1 490 ? 11.594 22.156 14.82 1 98.62 490 VAL A O 1
ATOM 3707 N N . PRO A 1 491 ? 10.352 22.484 16.594 1 98.12 491 PRO A N 1
ATOM 3708 C CA . PRO A 1 491 ? 10.859 23.844 16.781 1 98.12 491 PRO A CA 1
ATOM 3709 C C . PRO A 1 491 ? 12.312 23.875 17.25 1 98.12 491 PRO A C 1
ATOM 3711 O O . PRO A 1 491 ? 12.797 22.891 17.828 1 98.12 491 PRO A O 1
ATOM 3714 N N . THR A 1 492 ? 13.023 24.938 16.953 1 98.19 492 THR A N 1
ATOM 3715 C CA . THR A 1 492 ? 14.344 25.25 17.484 1 98.19 492 THR A CA 1
ATOM 3716 C C . THR A 1 492 ? 14.328 26.578 18.219 1 98.19 492 THR A C 1
ATOM 3718 O O . THR A 1 492 ? 13.336 27.312 18.188 1 98.19 492 THR A O 1
ATOM 3721 N N . PRO A 1 493 ? 15.445 26.859 18.922 1 97.62 493 PRO A N 1
ATOM 3722 C CA . PRO A 1 493 ? 15.516 28.188 19.547 1 97.62 493 PRO A CA 1
ATOM 3723 C C . PRO A 1 493 ? 15.836 29.297 18.547 1 97.62 493 PRO A C 1
ATOM 3725 O O . PRO A 1 493 ? 15.914 30.469 18.922 1 97.62 493 PRO A O 1
ATOM 3728 N N . ILE A 1 494 ? 16.016 28.984 17.312 1 97.94 494 ILE A N 1
ATOM 3729 C CA . ILE A 1 494 ? 16.469 29.938 16.312 1 97.94 494 ILE A CA 1
ATOM 3730 C C . ILE A 1 494 ? 15.266 30.688 15.75 1 97.94 494 ILE A C 1
ATOM 3732 O O . ILE A 1 494 ? 14.219 30.094 15.469 1 97.94 494 ILE A O 1
ATOM 3736 N N . LYS A 1 495 ? 15.344 32 15.57 1 97.81 495 LYS A N 1
ATOM 3737 C CA . LYS A 1 495 ? 14.398 32.875 14.891 1 97.81 495 LYS A CA 1
ATOM 3738 C C . LYS A 1 495 ? 15.094 33.75 13.844 1 97.81 495 LYS A C 1
ATOM 3740 O O . LYS A 1 495 ? 16.281 34.031 13.961 1 97.81 495 LYS A O 1
ATOM 3745 N N . ALA A 1 496 ? 14.359 34.062 12.859 1 97.94 496 ALA A N 1
ATOM 3746 C CA . ALA A 1 496 ? 14.906 35 11.859 1 97.94 496 ALA A CA 1
ATOM 3747 C C . ALA A 1 496 ? 15.219 36.344 12.477 1 97.94 496 ALA A C 1
ATOM 3749 O O . ALA A 1 496 ? 14.445 36.844 13.297 1 97.94 496 ALA A O 1
ATOM 3750 N N . LEU A 1 497 ? 16.344 36.875 12.078 1 96.12 497 LEU A N 1
ATOM 3751 C CA . LEU A 1 497 ? 16.75 38.219 12.547 1 96.12 497 LEU A CA 1
ATOM 3752 C C . LEU A 1 497 ? 16.156 39.281 11.656 1 96.12 497 LEU A C 1
ATOM 3754 O O . LEU A 1 497 ? 15.461 39 10.68 1 96.12 497 LEU A O 1
ATOM 3758 N N . LYS A 1 498 ? 16.375 40.5 12.039 1 94.06 498 LYS A N 1
ATOM 3759 C CA . LYS A 1 498 ? 15.914 41.625 11.234 1 94.06 498 LYS A CA 1
ATOM 3760 C C . LYS A 1 498 ? 16.594 41.656 9.867 1 94.06 498 LYS A C 1
ATOM 3762 O O . LYS A 1 498 ? 17.703 41.125 9.711 1 94.06 498 LYS A O 1
ATOM 3767 N N . LYS A 1 499 ? 15.82 42.281 8.945 1 93.81 499 LYS A N 1
ATOM 3768 C CA . LYS A 1 499 ? 16.359 42.375 7.594 1 93.81 499 LYS A CA 1
ATOM 3769 C C . LYS A 1 499 ? 17.766 42.969 7.605 1 93.81 499 LYS A C 1
ATOM 3771 O O . LYS A 1 499 ? 18.016 44 8.242 1 93.81 499 LYS A O 1
ATOM 3776 N N . GLY A 1 500 ? 18.734 42.312 6.98 1 91.81 500 GLY A N 1
ATOM 3777 C CA . GLY A 1 500 ? 20.094 42.812 6.82 1 91.81 500 GLY A CA 1
ATOM 3778 C C . GLY A 1 500 ? 21.031 42.344 7.914 1 91.81 500 GLY A C 1
ATOM 3779 O O . GLY A 1 500 ? 22.25 42.531 7.832 1 91.81 500 GLY A O 1
ATOM 3780 N N . GLU A 1 501 ? 20.516 41.656 8.922 1 94.56 501 GLU A N 1
ATOM 3781 C CA . GLU A 1 501 ? 21.344 41.25 10.062 1 94.56 501 GLU A CA 1
ATOM 3782 C C . GLU A 1 501 ? 21.969 39.875 9.852 1 94.56 501 GLU A C 1
ATOM 3784 O O . GLU A 1 501 ? 22.875 39.5 10.594 1 94.56 501 GLU A O 1
ATOM 3789 N N . GLU A 1 502 ? 21.594 39.125 8.922 1 93.69 502 GLU A N 1
ATOM 3790 C CA . GLU A 1 502 ? 22.188 37.844 8.516 1 93.69 502 GLU A CA 1
ATOM 3791 C C . GLU A 1 502 ? 22.109 37.656 7.004 1 93.69 502 GLU A C 1
ATOM 3793 O O . GLU A 1 502 ? 21.172 38.156 6.363 1 93.69 502 GLU A O 1
ATOM 3798 N N . ASP A 1 503 ? 23.109 36.938 6.52 1 92.5 503 ASP A N 1
ATOM 3799 C CA . ASP A 1 503 ? 23.203 36.781 5.07 1 92.5 503 ASP A CA 1
ATOM 3800 C C . ASP A 1 503 ? 23.781 35.406 4.715 1 92.5 503 ASP A C 1
ATOM 3802 O O . ASP A 1 503 ? 24.281 34.688 5.582 1 92.5 503 ASP A O 1
ATOM 3806 N N . TYR A 1 504 ? 23.594 35.125 3.42 1 95 504 TYR A N 1
ATOM 3807 C CA . TYR A 1 504 ? 24.188 33.875 2.918 1 95 504 TYR A CA 1
ATOM 3808 C C . TYR A 1 504 ? 25.703 33.875 3.156 1 95 504 TYR A C 1
ATOM 3810 O O . TYR A 1 504 ? 26.359 34.906 3.033 1 95 504 TYR A O 1
ATOM 3818 N N . ALA A 1 505 ? 26.25 32.688 3.408 1 92.81 505 ALA A N 1
ATOM 3819 C CA . ALA A 1 505 ? 27.703 32.531 3.537 1 92.81 505 ALA A CA 1
ATOM 3820 C C . ALA A 1 505 ? 28.391 32.75 2.195 1 92.81 505 ALA A C 1
ATOM 3822 O O . ALA A 1 505 ? 27.828 32.438 1.141 1 92.81 505 ALA A O 1
ATOM 3823 N N . PRO A 1 506 ? 29.672 33.156 2.287 1 90.12 506 PRO A N 1
ATOM 3824 C CA . PRO A 1 506 ? 30.422 33.344 1.049 1 90.12 506 PRO A CA 1
ATOM 3825 C C . PRO A 1 506 ? 30.516 32.094 0.205 1 90.12 506 PRO A C 1
ATOM 3827 O O . PRO A 1 506 ? 30.5 32.156 -1.027 1 90.12 506 PRO A O 1
ATOM 3830 N N . ALA A 1 507 ? 30.578 31.031 0.841 1 85.88 507 ALA A N 1
ATOM 3831 C CA . ALA A 1 507 ? 30.703 29.75 0.141 1 85.88 507 ALA A CA 1
ATOM 3832 C C . ALA A 1 507 ? 29.453 29.469 -0.686 1 85.88 507 ALA A C 1
ATOM 3834 O O . ALA A 1 507 ? 29.484 28.656 -1.612 1 85.88 507 ALA A O 1
ATOM 3835 N N . ASP A 1 508 ? 28.391 30.156 -0.325 1 88.38 508 ASP A N 1
ATOM 3836 C CA . ASP A 1 508 ? 27.109 29.969 -1 1 88.38 508 ASP A CA 1
ATOM 3837 C C . ASP A 1 508 ? 26.766 31.172 -1.873 1 88.38 508 ASP A C 1
ATOM 3839 O O . ASP A 1 508 ? 25.578 31.469 -2.096 1 88.38 508 ASP A O 1
ATOM 3843 N N . ALA A 1 509 ? 27.719 31.875 -2.355 1 88.12 509 ALA A N 1
ATOM 3844 C CA . ALA A 1 509 ? 27.516 33.125 -3.074 1 88.12 509 ALA A CA 1
ATOM 3845 C C . ALA A 1 509 ? 26.844 32.906 -4.422 1 88.12 509 ALA A C 1
ATOM 3847 O O . ALA A 1 509 ? 26.078 33.75 -4.902 1 88.12 509 ALA A O 1
ATOM 3848 N N . THR A 1 510 ? 27.125 31.781 -5.012 1 94.19 510 THR A N 1
ATOM 3849 C CA . THR A 1 510 ? 26.562 31.5 -6.328 1 94.19 510 THR A CA 1
ATOM 3850 C C . THR A 1 510 ? 25.297 30.656 -6.207 1 94.19 510 THR A C 1
ATOM 3852 O O . THR A 1 510 ? 25.328 29.578 -5.629 1 94.19 510 THR A O 1
ATOM 3855 N N . PRO A 1 511 ? 24.172 31.156 -6.777 1 96.44 511 PRO A N 1
ATOM 3856 C CA . PRO A 1 511 ? 22.938 30.359 -6.746 1 96.44 511 PRO A CA 1
ATOM 3857 C C . PRO A 1 511 ? 23.094 29.031 -7.48 1 96.44 511 PRO A C 1
ATOM 3859 O O . PRO A 1 511 ? 23.75 28.969 -8.523 1 96.44 511 PRO A O 1
ATOM 3862 N N . LEU A 1 512 ? 22.422 27.984 -7.02 1 96.5 512 LEU A N 1
ATOM 3863 C CA . LEU A 1 512 ? 22.531 26.641 -7.57 1 96.5 512 LEU A CA 1
ATOM 3864 C C . LEU A 1 512 ? 21.625 26.484 -8.797 1 96.5 512 LEU A C 1
ATOM 3866 O O . LEU A 1 512 ? 21.828 25.562 -9.602 1 96.5 512 LEU A O 1
ATOM 3870 N N . SER A 1 513 ? 20.594 27.266 -8.891 1 96.38 513 SER A N 1
ATOM 3871 C CA . SER A 1 513 ? 19.562 27.172 -9.93 1 96.38 513 SER A CA 1
ATOM 3872 C C . SER A 1 513 ? 18.75 28.469 -10.023 1 96.38 513 SER A C 1
ATOM 3874 O O . SER A 1 513 ? 19 29.406 -9.273 1 96.38 513 SER A O 1
ATOM 3876 N N . GLU A 1 514 ? 17.797 28.5 -11.016 1 95.31 514 GLU A N 1
ATOM 3877 C CA . GLU A 1 514 ? 16.875 29.625 -11.117 1 95.31 514 GLU A CA 1
ATOM 3878 C C . GLU A 1 514 ? 15.992 29.719 -9.875 1 95.31 514 GLU A C 1
ATOM 3880 O O . GLU A 1 514 ? 15.672 30.828 -9.422 1 95.31 514 GLU A O 1
ATOM 3885 N N . ASP A 1 515 ? 15.695 28.625 -9.328 1 95.25 515 ASP A N 1
ATOM 3886 C CA . ASP A 1 515 ? 14.914 28.609 -8.102 1 95.25 515 ASP A CA 1
ATOM 3887 C C . ASP A 1 515 ? 15.719 29.172 -6.93 1 95.25 515 ASP A C 1
ATOM 3889 O O . ASP A 1 515 ? 15.18 29.875 -6.078 1 95.25 515 ASP A O 1
ATOM 3893 N N . CYS A 1 516 ? 16.922 28.797 -6.934 1 97.56 516 CYS A N 1
ATOM 3894 C CA . CYS A 1 516 ? 17.812 29.328 -5.895 1 97.56 516 CYS A CA 1
ATOM 3895 C C . CYS A 1 516 ? 17.922 30.844 -5.992 1 97.56 516 CYS A C 1
ATOM 3897 O O . CYS A 1 516 ? 17.891 31.547 -4.977 1 97.56 516 CYS A O 1
ATOM 3899 N N . LYS A 1 517 ? 18.047 31.328 -7.215 1 97.12 517 LYS A N 1
ATOM 3900 C CA . LYS A 1 517 ? 18.078 32.781 -7.441 1 97.12 517 LYS A CA 1
ATOM 3901 C C . LYS A 1 517 ? 16.797 33.438 -6.945 1 97.12 517 LYS A C 1
ATOM 3903 O O . LYS A 1 517 ? 16.844 34.5 -6.352 1 97.12 517 LYS A O 1
ATOM 3908 N N . ARG A 1 518 ? 15.703 32.812 -7.227 1 96 518 ARG A N 1
ATOM 3909 C CA . ARG A 1 518 ? 14.414 33.344 -6.801 1 96 518 ARG A CA 1
ATOM 3910 C C . ARG A 1 518 ? 14.312 33.375 -5.277 1 96 518 ARG A C 1
ATOM 3912 O O . ARG A 1 518 ? 13.805 34.344 -4.707 1 96 518 ARG A O 1
ATOM 3919 N N . ALA A 1 519 ? 14.758 32.281 -4.633 1 96.38 519 ALA A N 1
ATOM 3920 C CA . ALA A 1 519 ? 14.734 32.219 -3.172 1 96.38 519 ALA A CA 1
ATOM 3921 C C . ALA A 1 519 ? 15.57 33.344 -2.561 1 96.38 519 ALA A C 1
ATOM 3923 O O . ALA A 1 519 ? 15.188 33.938 -1.548 1 96.38 519 ALA A O 1
ATOM 3924 N N . ARG A 1 520 ? 16.672 33.656 -3.146 1 96.19 520 ARG A N 1
ATOM 3925 C CA . ARG A 1 520 ? 17.547 34.719 -2.67 1 96.19 520 ARG A CA 1
ATOM 3926 C C . ARG A 1 520 ? 16.906 36.094 -2.869 1 96.19 520 ARG A C 1
ATOM 3928 O O . ARG A 1 520 ? 17.078 37 -2.037 1 96.19 520 ARG A O 1
ATOM 3935 N N . HIS A 1 521 ? 16.25 36.188 -4.02 1 95.25 521 HIS A N 1
ATOM 3936 C CA . HIS A 1 521 ? 15.531 37.438 -4.273 1 95.25 521 HIS A CA 1
ATOM 3937 C C . HIS A 1 521 ? 14.469 37.688 -3.211 1 95.25 521 HIS A C 1
ATOM 3939 O O . HIS A 1 521 ? 14.336 38.781 -2.693 1 95.25 521 HIS A O 1
ATOM 3945 N N . PHE A 1 522 ? 13.719 36.625 -2.879 1 94.38 522 PHE A N 1
ATOM 3946 C CA . PHE A 1 522 ? 12.727 36.75 -1.815 1 94.38 522 PHE A CA 1
ATOM 3947 C C . PHE A 1 522 ? 13.383 37.125 -0.496 1 94.38 522 PHE A C 1
ATOM 3949 O O . PHE A 1 522 ? 12.844 37.938 0.254 1 94.38 522 PHE A O 1
ATOM 3956 N N . TRP A 1 523 ? 14.555 36.562 -0.231 1 95.31 523 TRP A N 1
ATOM 3957 C CA . TRP A 1 523 ? 15.281 36.875 1.001 1 95.31 523 TRP A CA 1
ATOM 3958 C C . TRP A 1 523 ? 15.672 38.344 1.058 1 95.31 523 TRP A C 1
ATOM 3960 O O . TRP A 1 523 ? 15.5 39 2.088 1 95.31 523 TRP A O 1
ATOM 3970 N N . GLU A 1 524 ? 16.109 38.844 -0.01 1 93.88 524 GLU A N 1
ATOM 3971 C CA . GLU A 1 524 ? 16.578 40.219 -0.085 1 93.88 524 GLU A CA 1
ATOM 3972 C C . GLU A 1 524 ? 15.43 41.188 0.061 1 93.88 524 GLU A C 1
ATOM 3974 O O . GLU A 1 524 ? 15.586 42.25 0.666 1 93.88 524 GLU A O 1
ATOM 3979 N N . GLU A 1 525 ? 14.312 40.844 -0.447 1 93.31 525 GLU A N 1
ATOM 3980 C CA . GLU A 1 525 ? 13.18 41.75 -0.489 1 93.31 525 GLU A CA 1
ATOM 3981 C C . GLU A 1 525 ? 12.352 41.688 0.786 1 93.31 525 GLU A C 1
ATOM 3983 O O . GLU A 1 525 ? 11.703 42.656 1.181 1 93.31 525 GLU A O 1
ATOM 3988 N N . GLY A 1 526 ? 12.398 40.562 1.38 1 91.31 526 GLY A N 1
ATOM 3989 C CA . GLY A 1 526 ? 11.453 40.312 2.453 1 91.31 526 GLY A CA 1
ATOM 3990 C C . GLY A 1 526 ? 11.977 40.688 3.82 1 91.31 526 GLY A C 1
ATOM 3991 O O . GLY A 1 526 ? 13.164 40.969 3.979 1 91.31 526 GLY A O 1
ATOM 3992 N N . ASP A 1 527 ? 11.039 40.844 4.789 1 92.31 527 ASP A N 1
ATOM 3993 C CA . ASP A 1 527 ? 11.289 41 6.219 1 92.31 527 ASP A CA 1
ATOM 3994 C C . ASP A 1 527 ? 10.719 39.844 7.008 1 92.31 527 ASP A C 1
ATOM 3996 O O . ASP A 1 527 ? 9.5 39.656 7.059 1 92.31 527 ASP A O 1
ATOM 4000 N N . TYR A 1 528 ? 11.586 39.094 7.676 1 96.44 528 TYR A N 1
ATOM 4001 C CA . TYR A 1 528 ? 11.203 37.844 8.305 1 96.44 528 TYR A CA 1
ATOM 4002 C C . TYR A 1 528 ? 11.406 37.906 9.812 1 96.44 528 TYR A C 1
ATOM 4004 O O . TYR A 1 528 ? 11.414 36.875 10.484 1 96.44 528 TYR A O 1
ATOM 4012 N N . GLU A 1 529 ? 11.547 39.062 10.289 1 94.44 529 GLU A N 1
ATOM 4013 C CA . GLU A 1 529 ? 11.906 39.281 11.688 1 94.44 529 GLU A CA 1
ATOM 4014 C C . GLU A 1 529 ? 10.945 38.531 12.617 1 94.44 529 GLU A C 1
ATOM 4016 O O . GLU A 1 529 ? 9.727 38.688 12.516 1 94.44 529 GLU A O 1
ATOM 4021 N N . GLY A 1 530 ? 11.586 37.719 13.484 1 95.44 530 GLY A N 1
ATOM 4022 C CA . GLY A 1 530 ? 10.82 37.062 14.547 1 95.44 530 GLY A CA 1
ATOM 4023 C C . GLY A 1 530 ? 10.234 35.75 14.125 1 95.44 530 GLY A C 1
ATOM 4024 O O . GLY A 1 530 ? 9.742 34.969 14.961 1 95.44 530 GLY A O 1
ATOM 4025 N N . ALA A 1 531 ? 10.297 35.438 12.867 1 97.94 531 ALA A N 1
ATOM 4026 C CA . ALA A 1 531 ? 9.758 34.156 12.391 1 97.94 531 ALA A CA 1
ATOM 4027 C C . ALA A 1 531 ? 10.516 32.969 12.992 1 97.94 531 ALA A C 1
ATOM 4029 O O . ALA A 1 531 ? 11.75 32.969 12.984 1 97.94 531 ALA A O 1
ATOM 4030 N N . PRO A 1 532 ? 9.797 32.031 13.555 1 98.5 532 PRO A N 1
ATOM 4031 C CA . PRO A 1 532 ? 10.477 30.844 14.078 1 98.5 532 PRO A CA 1
ATOM 4032 C C . PRO A 1 532 ? 11.086 29.984 12.969 1 98.5 532 PRO A C 1
ATOM 4034 O O . PRO A 1 532 ? 10.625 30.016 11.828 1 98.5 532 PRO A O 1
ATOM 4037 N N . ILE A 1 533 ? 12.125 29.25 13.32 1 98.62 533 ILE A N 1
ATOM 4038 C CA . ILE A 1 533 ? 12.734 28.297 12.398 1 98.62 533 ILE A CA 1
ATOM 4039 C C . ILE A 1 533 ? 12.664 26.891 12.992 1 98.62 533 ILE A C 1
ATOM 4041 O O . ILE A 1 533 ? 13.25 26.625 14.047 1 98.62 533 ILE A O 1
ATOM 4045 N N . ASP A 1 534 ? 11.922 26 12.328 1 98.69 534 ASP A N 1
ATOM 4046 C CA . ASP A 1 534 ? 11.875 24.594 12.68 1 98.69 534 ASP A CA 1
ATOM 4047 C C . ASP A 1 534 ? 12.789 23.766 11.773 1 98.69 534 ASP A C 1
ATOM 4049 O O . ASP A 1 534 ? 13.203 24.234 10.711 1 98.69 534 ASP A O 1
ATOM 4053 N N . ILE A 1 535 ? 13.188 22.578 12.227 1 98.75 535 ILE A N 1
ATOM 4054 C CA . ILE A 1 535 ? 13.93 21.625 11.398 1 98.75 535 ILE A CA 1
ATOM 4055 C C . ILE A 1 535 ? 13.086 20.375 11.172 1 98.75 535 ILE A C 1
ATOM 4057 O O . ILE A 1 535 ? 12.148 20.109 11.93 1 98.75 535 ILE A O 1
ATOM 4061 N N . GLN A 1 536 ? 13.375 19.703 10.102 1 98.88 536 GLN A N 1
ATOM 4062 C CA . GLN A 1 536 ? 12.68 18.484 9.703 1 98.88 536 GLN A CA 1
ATOM 4063 C C . GLN A 1 536 ? 13.523 17.25 9.977 1 98.88 536 GLN A C 1
ATOM 4065 O O . GLN A 1 536 ? 14.727 17.25 9.711 1 98.88 536 GLN A O 1
ATOM 4070 N N . ILE A 1 537 ? 12.953 16.234 10.602 1 98.88 537 ILE A N 1
ATOM 4071 C CA . ILE A 1 537 ? 13.586 14.945 10.867 1 98.88 537 ILE A CA 1
ATOM 4072 C C . ILE A 1 537 ? 12.828 13.836 10.148 1 98.88 537 ILE A C 1
ATOM 4074 O O . ILE A 1 537 ? 11.617 13.688 10.32 1 98.88 537 ILE A O 1
ATOM 4078 N N . VAL A 1 538 ? 13.555 13.078 9.32 1 98.81 538 VAL A N 1
ATOM 4079 C CA . VAL A 1 538 ? 12.945 12.117 8.414 1 98.81 538 VAL A CA 1
ATOM 4080 C C . VAL A 1 538 ? 13.523 10.727 8.656 1 98.81 538 VAL A C 1
ATOM 4082 O O . VAL A 1 538 ? 14.719 10.594 8.953 1 98.81 538 VAL A O 1
ATOM 4085 N N . ALA A 1 539 ? 12.773 9.734 8.633 1 98.56 539 ALA A N 1
ATOM 4086 C CA . ALA A 1 539 ? 13.195 8.336 8.609 1 98.56 539 ALA A CA 1
ATOM 4087 C C . ALA A 1 539 ? 12.742 7.648 7.32 1 98.56 539 ALA A C 1
ATOM 4089 O O . ALA A 1 539 ? 12.031 8.242 6.508 1 98.56 539 ALA A O 1
ATOM 4090 N N . ARG A 1 540 ? 13.203 6.43 7.094 1 98.19 540 ARG A N 1
ATOM 4091 C CA . ARG A 1 540 ? 12.82 5.668 5.91 1 98.19 540 ARG A CA 1
ATOM 4092 C C . ARG A 1 540 ? 11.336 5.324 5.938 1 98.19 540 ARG A C 1
ATOM 4094 O O . ARG A 1 540 ? 10.703 5.359 6.996 1 98.19 540 ARG A O 1
ATOM 4101 N N . LYS A 1 541 ? 10.773 5.02 4.762 1 98.31 541 LYS A N 1
ATOM 4102 C CA . LYS A 1 541 ? 9.383 4.59 4.664 1 98.31 541 LYS A CA 1
ATOM 4103 C C . LYS A 1 541 ? 9.094 3.439 5.621 1 98.31 541 LYS A C 1
ATOM 4105 O O . LYS A 1 541 ? 9.898 2.512 5.746 1 98.31 541 LYS A O 1
ATOM 4110 N N . TYR A 1 542 ? 8.023 3.523 6.406 1 97.94 542 TYR A N 1
ATOM 4111 C CA . TYR A 1 542 ? 7.48 2.547 7.344 1 97.94 542 TYR A CA 1
ATOM 4112 C C . TYR A 1 542 ? 8.25 2.574 8.664 1 97.94 542 TYR A C 1
ATOM 4114 O O . TYR A 1 542 ? 7.996 1.755 9.547 1 97.94 542 TYR A O 1
ATOM 4122 N N . CYS A 1 543 ? 9.172 3.453 8.789 1 98.12 543 CYS A N 1
ATOM 4123 C CA . CYS A 1 543 ? 9.938 3.555 10.023 1 98.12 543 CYS A CA 1
ATOM 4124 C C . CYS A 1 543 ? 9.406 4.68 10.906 1 98.12 543 CYS A C 1
ATOM 4126 O O . CYS A 1 543 ? 10.18 5.43 11.492 1 98.12 543 CYS A O 1
ATOM 4128 N N . ASP A 1 544 ? 8.141 4.777 10.93 1 98.69 544 ASP A N 1
ATOM 4129 C CA . ASP A 1 544 ? 7.48 5.789 11.75 1 98.69 544 ASP A CA 1
ATOM 4130 C C . ASP A 1 544 ? 7.836 5.613 13.227 1 98.69 544 ASP A C 1
ATOM 4132 O O . ASP A 1 544 ? 8.141 6.59 13.914 1 98.69 544 ASP A O 1
ATOM 4136 N N . ASN A 1 545 ? 7.809 4.355 13.703 1 98.69 545 ASN A N 1
ATOM 4137 C CA . ASN A 1 545 ? 8.18 4.078 15.086 1 98.69 545 ASN A CA 1
ATOM 4138 C C . ASN A 1 545 ? 9.648 4.391 15.344 1 98.69 545 ASN A C 1
ATOM 4140 O O . ASN A 1 545 ? 9.992 4.98 16.359 1 98.69 545 ASN A O 1
ATOM 4144 N N . GLU A 1 546 ? 10.516 4.016 14.414 1 98 546 GLU A N 1
ATOM 4145 C CA . GLU A 1 546 ? 11.945 4.285 14.547 1 98 546 GLU A CA 1
ATOM 4146 C C . GLU A 1 546 ? 12.227 5.785 14.555 1 98 546 GLU A C 1
ATOM 4148 O O . GLU A 1 546 ? 13.148 6.246 15.227 1 98 546 GLU A O 1
ATOM 4153 N N . LEU A 1 547 ? 11.453 6.5 13.789 1 98.62 547 LEU A N 1
ATOM 4154 C CA . LEU A 1 547 ? 11.555 7.957 13.82 1 98.62 547 LEU A CA 1
ATOM 4155 C C . LEU A 1 547 ? 11.281 8.492 15.227 1 98.62 547 LEU A C 1
ATOM 4157 O O . LEU A 1 547 ? 12.023 9.336 15.727 1 98.62 547 LEU A O 1
ATOM 4161 N N . PHE A 1 548 ? 10.258 8.016 15.883 1 98.69 548 PHE A N 1
ATOM 4162 C CA . PHE A 1 548 ? 9.914 8.484 17.219 1 98.69 548 PHE A CA 1
ATOM 4163 C C . PHE A 1 548 ? 10.914 7.977 18.25 1 98.69 548 PHE A C 1
ATOM 4165 O O . PHE A 1 548 ? 11.18 8.648 19.25 1 98.69 548 PHE A O 1
ATOM 4172 N N . ALA A 1 549 ? 11.469 6.77 18.016 1 98.31 549 ALA A N 1
ATOM 4173 C CA . ALA A 1 549 ? 12.586 6.328 18.844 1 98.31 549 ALA A CA 1
ATOM 4174 C C . ALA A 1 549 ? 13.742 7.316 18.781 1 98.31 549 ALA A C 1
ATOM 4176 O O . ALA A 1 549 ? 14.344 7.652 19.812 1 98.31 549 ALA A O 1
ATOM 4177 N N . ALA A 1 550 ? 14.016 7.691 17.578 1 98.12 550 ALA A N 1
ATOM 4178 C CA . ALA A 1 550 ? 15.078 8.672 17.391 1 98.12 550 ALA A CA 1
ATOM 4179 C C . ALA A 1 550 ? 14.734 9.992 18.078 1 98.12 550 ALA A C 1
ATOM 4181 O O . ALA A 1 550 ? 15.602 10.609 18.703 1 98.12 550 ALA A O 1
ATOM 4182 N N . LEU A 1 551 ? 13.531 10.43 17.922 1 98.19 551 LEU A N 1
ATOM 4183 C CA . LEU A 1 551 ? 13.086 11.672 18.547 1 98.19 551 LEU A CA 1
ATOM 4184 C C . LEU A 1 551 ? 13.242 11.609 20.062 1 98.19 551 LEU A C 1
ATOM 4186 O O . LEU A 1 551 ? 13.586 12.609 20.703 1 98.19 551 LEU A O 1
ATOM 4190 N N . SER A 1 552 ? 12.977 10.477 20.625 1 96.94 552 SER A N 1
ATOM 4191 C CA . SER A 1 552 ? 13.148 10.312 22.062 1 96.94 552 SER A CA 1
ATOM 4192 C C . SER A 1 552 ? 14.594 10.578 22.469 1 96.94 552 SER A C 1
ATOM 4194 O O . SER A 1 552 ? 14.852 11.195 23.516 1 96.94 552 SER A O 1
ATOM 4196 N N . VAL A 1 553 ? 15.516 10.148 21.656 1 96.44 553 VAL A N 1
ATOM 4197 C CA . VAL A 1 553 ? 16.938 10.328 21.938 1 96.44 553 VAL A CA 1
ATOM 4198 C C . VAL A 1 553 ? 17.344 11.781 21.688 1 96.44 553 VAL A C 1
ATOM 4200 O O . VAL A 1 553 ? 18.203 12.312 22.375 1 96.44 553 VAL A O 1
ATOM 4203 N N . LEU A 1 554 ? 16.672 12.445 20.828 1 97.69 554 LEU A N 1
ATOM 4204 C CA . LEU A 1 554 ? 17 13.805 20.422 1 97.69 554 LEU A CA 1
ATOM 4205 C C . LEU A 1 554 ? 16.391 14.82 21.391 1 97.69 554 LEU A C 1
ATOM 4207 O O . LEU A 1 554 ? 16.781 15.992 21.375 1 97.69 554 LEU A O 1
ATOM 4211 N N . GLN A 1 555 ? 15.477 14.492 22.219 1 96.25 555 GLN A N 1
ATOM 4212 C CA . GLN A 1 555 ? 14.672 15.398 23.031 1 96.25 555 GLN A CA 1
ATOM 4213 C C . GLN A 1 555 ? 15.555 16.312 23.891 1 96.25 555 GLN A C 1
ATOM 4215 O O . GLN A 1 555 ? 15.406 17.531 23.859 1 96.25 555 GLN A O 1
ATOM 4220 N N . SER A 1 556 ? 16.469 15.766 24.609 1 95.56 556 SER A N 1
ATOM 4221 C CA . SER A 1 556 ? 17.281 16.547 25.547 1 95.56 556 SER A CA 1
ATOM 4222 C C . SER A 1 556 ? 18.281 17.422 24.797 1 95.56 556 SER A C 1
ATOM 4224 O O . SER A 1 556 ? 18.328 18.625 25 1 95.56 556 SER A O 1
ATOM 4226 N N . PRO A 1 557 ? 19.031 16.812 23.859 1 97 557 PRO A N 1
ATOM 4227 C CA . PRO A 1 557 ? 20.062 17.625 23.188 1 97 557 PRO A CA 1
ATOM 4228 C C . PRO A 1 557 ? 19.469 18.781 22.391 1 97 557 PRO A C 1
ATOM 4230 O O . PRO A 1 557 ? 20.109 19.828 22.234 1 97 557 PRO A O 1
ATOM 4233 N N . LEU A 1 558 ? 18.266 18.578 21.875 1 97.25 558 LEU A N 1
ATOM 4234 C CA . LEU A 1 558 ? 17.672 19.609 21.031 1 97.25 558 LEU A CA 1
ATOM 4235 C C . LEU A 1 558 ? 16.562 20.344 21.75 1 97.25 558 LEU A C 1
ATOM 4237 O O . LEU A 1 558 ? 15.891 21.203 21.172 1 97.25 558 LEU A O 1
ATOM 4241 N N . ALA A 1 559 ? 16.281 20.016 22.969 1 94 559 ALA A N 1
ATOM 4242 C CA . ALA A 1 559 ? 15.258 20.641 23.812 1 94 559 ALA A CA 1
ATOM 4243 C C . ALA A 1 559 ? 13.875 20.531 23.172 1 94 559 ALA A C 1
ATOM 4245 O O . ALA A 1 559 ? 13.164 21.531 23.047 1 94 559 ALA A O 1
ATOM 4246 N N . ILE A 1 560 ? 13.602 19.359 22.734 1 92.88 560 ILE A N 1
ATOM 4247 C CA . ILE A 1 560 ? 12.305 19.156 22.109 1 92.88 560 ILE A CA 1
ATOM 4248 C C . ILE A 1 560 ? 11.43 18.281 23 1 92.88 560 ILE A C 1
ATOM 4250 O O . ILE A 1 560 ? 11.945 17.484 23.797 1 92.88 560 ILE A O 1
ATOM 4254 N N . MET B 1 1 ? 12.727 -35.844 -42.531 1 37.38 1 MET B N 1
ATOM 4255 C CA . MET B 1 1 ? 13.516 -34.719 -42 1 37.38 1 MET B CA 1
ATOM 4256 C C . MET B 1 1 ? 13.25 -34.562 -40.5 1 37.38 1 MET B C 1
ATOM 4258 O O . MET B 1 1 ? 12.102 -34.5 -40.062 1 37.38 1 MET B O 1
ATOM 4262 N N . SER B 1 2 ? 14.172 -35 -39.75 1 48.09 2 SER B N 1
ATOM 4263 C CA . SER B 1 2 ? 14.047 -35.031 -38.281 1 48.09 2 SER B CA 1
ATOM 4264 C C . SER B 1 2 ? 13.547 -33.688 -37.781 1 48.09 2 SER B C 1
ATOM 4266 O O . SER B 1 2 ? 14.078 -32.625 -38.156 1 48.09 2 SER B O 1
ATOM 4268 N N . SER B 1 3 ? 12.383 -33.562 -37.281 1 66.75 3 SER B N 1
ATOM 4269 C CA . SER B 1 3 ? 11.773 -32.344 -36.75 1 66.75 3 SER B CA 1
ATOM 4270 C C . SER B 1 3 ? 12.742 -31.562 -35.875 1 66.75 3 SER B C 1
ATOM 4272 O O . SER B 1 3 ? 13.445 -32.156 -35.031 1 66.75 3 SER B O 1
ATOM 4274 N N . LYS B 1 4 ? 13.18 -30.391 -36.25 1 84.38 4 LYS B N 1
ATOM 4275 C CA . LYS B 1 4 ? 14.031 -29.469 -35.5 1 84.38 4 LYS B CA 1
ATOM 4276 C C . LYS B 1 4 ? 13.367 -29.031 -34.219 1 84.38 4 LYS B C 1
ATOM 4278 O O . LYS B 1 4 ? 13.977 -28.328 -33.406 1 84.38 4 LYS B O 1
ATOM 4283 N N . LEU B 1 5 ? 12.227 -29.672 -34.062 1 91 5 LEU B N 1
ATOM 4284 C CA . LEU B 1 5 ? 11.492 -29.281 -32.875 1 91 5 LEU B CA 1
ATOM 4285 C C . LEU B 1 5 ? 11.469 -30.422 -31.859 1 91 5 LEU B C 1
ATOM 4287 O O . LEU B 1 5 ? 11.578 -31.594 -32.219 1 91 5 LEU B O 1
ATOM 4291 N N . LEU B 1 6 ? 11.461 -30.094 -30.609 1 95 6 LEU B N 1
ATOM 4292 C CA . LEU B 1 6 ? 11.242 -31.078 -29.562 1 95 6 LEU B CA 1
ATOM 4293 C C . LEU B 1 6 ? 9.805 -31.594 -29.578 1 95 6 LEU B C 1
ATOM 4295 O O . LEU B 1 6 ? 8.867 -30.797 -29.594 1 95 6 LEU B O 1
ATOM 4299 N N . PRO B 1 7 ? 9.586 -32.906 -29.719 1 93.62 7 PRO B N 1
ATOM 4300 C CA . PRO B 1 7 ? 8.203 -33.406 -29.719 1 93.62 7 PRO B CA 1
ATOM 4301 C C . PRO B 1 7 ? 7.48 -33.125 -28.391 1 93.62 7 PRO B C 1
ATOM 4303 O O . PRO B 1 7 ? 8.039 -33.344 -27.328 1 93.62 7 PRO B O 1
ATOM 4306 N N . VAL B 1 8 ? 6.34 -32.656 -28.453 1 96.06 8 VAL B N 1
ATOM 4307 C CA . VAL B 1 8 ? 5.469 -32.375 -27.312 1 96.06 8 VAL B CA 1
ATOM 4308 C C . VAL B 1 8 ? 4.055 -32.875 -27.625 1 96.06 8 VAL B C 1
ATOM 4310 O O . VAL B 1 8 ? 3.621 -32.875 -28.781 1 96.06 8 VAL B O 1
ATOM 4313 N N . ILE B 1 9 ? 3.371 -33.375 -26.609 1 97.44 9 ILE B N 1
ATOM 4314 C CA . ILE B 1 9 ? 1.973 -33.75 -26.797 1 97.44 9 ILE B CA 1
ATOM 4315 C C . ILE B 1 9 ? 1.154 -32.5 -27.125 1 97.44 9 ILE B C 1
ATOM 4317 O O . ILE B 1 9 ? 1.267 -31.484 -26.438 1 97.44 9 ILE B O 1
ATOM 4321 N N . GLU B 1 10 ? 0.426 -32.531 -28.156 1 94.69 10 GLU B N 1
ATOM 4322 C CA . GLU B 1 10 ? -0.464 -31.469 -28.578 1 94.69 10 GLU B CA 1
ATOM 4323 C C . GLU B 1 10 ? -1.901 -31.953 -28.719 1 94.69 10 GLU B C 1
ATOM 4325 O O . GLU B 1 10 ? -2.15 -33 -29.312 1 94.69 10 GLU B O 1
ATOM 4330 N N . ARG B 1 11 ? -2.789 -31.219 -28.109 1 93.75 11 ARG B N 1
ATOM 4331 C CA . ARG B 1 11 ? -4.184 -31.656 -28.141 1 93.75 11 ARG B CA 1
ATOM 4332 C C . ARG B 1 11 ? -4.996 -30.766 -29.094 1 93.75 11 ARG B C 1
ATOM 4334 O O . ARG B 1 11 ? -5.988 -31.219 -29.672 1 93.75 11 ARG B O 1
ATOM 4341 N N . LEU B 1 12 ? -4.723 -29.484 -29.188 1 93.81 12 LEU B N 1
ATOM 4342 C CA . LEU B 1 12 ? -5.355 -28.531 -30.078 1 93.81 12 LEU B CA 1
ATOM 4343 C C . LEU B 1 12 ? -4.309 -27.797 -30.922 1 93.81 12 LEU B C 1
ATOM 4345 O O . LEU B 1 12 ? -3.188 -27.562 -30.469 1 93.81 12 LEU B O 1
ATOM 4349 N N . PRO B 1 13 ? -4.703 -27.453 -32.094 1 88.38 13 PRO B N 1
ATOM 4350 C CA . PRO B 1 13 ? -3.75 -26.688 -32.906 1 88.38 13 PRO B CA 1
ATOM 4351 C C . PRO B 1 13 ? -3.553 -25.266 -32.375 1 88.38 13 PRO B C 1
ATOM 4353 O O . PRO B 1 13 ? -4.457 -24.703 -31.766 1 88.38 13 PRO B O 1
ATOM 4356 N N . ASN B 1 14 ? -2.396 -24.766 -32.656 1 85.19 14 ASN B N 1
ATOM 4357 C CA . ASN B 1 14 ? -2.129 -23.359 -32.344 1 85.19 14 ASN B CA 1
ATOM 4358 C C . ASN B 1 14 ? -2.713 -22.422 -33.406 1 85.19 14 ASN B C 1
ATOM 4360 O O . ASN B 1 14 ? -2.912 -22.812 -34.531 1 85.19 14 ASN B O 1
ATOM 4364 N N . VAL B 1 15 ? -2.961 -21.188 -32.938 1 88.56 15 VAL B N 1
ATOM 4365 C CA . VAL B 1 15 ? -3.434 -20.188 -33.875 1 88.56 15 VAL B CA 1
ATOM 4366 C C . VAL B 1 15 ? -2.277 -19.719 -34.75 1 88.56 15 VAL B C 1
ATOM 4368 O O . VAL B 1 15 ? -1.146 -19.578 -34.281 1 88.56 15 VAL B O 1
ATOM 4371 N N . SER B 1 16 ? -2.572 -19.516 -36.062 1 91.12 16 SER B N 1
ATOM 4372 C CA . SER B 1 16 ? -1.538 -19.109 -37.031 1 91.12 16 SER B CA 1
ATOM 4373 C C . SER B 1 16 ? -1.494 -17.594 -37.156 1 91.12 16 SER B C 1
ATOM 4375 O O . SER B 1 16 ? -2.535 -16.922 -37.156 1 91.12 16 SER B O 1
ATOM 4377 N N . GLY B 1 17 ? -0.275 -17.078 -37.219 1 94.38 17 GLY B N 1
ATOM 4378 C CA . GLY B 1 17 ? -0.065 -15.656 -37.469 1 94.38 17 GLY B CA 1
ATOM 4379 C C . GLY B 1 17 ? 0.559 -15.367 -38.812 1 94.38 17 GLY B C 1
ATOM 4380 O O . GLY B 1 17 ? 0.394 -16.141 -39.781 1 94.38 17 GLY B O 1
ATOM 4381 N N . THR B 1 18 ? 1.137 -14.148 -39.031 1 96.5 18 THR B N 1
ATOM 4382 C CA . THR B 1 18 ? 1.827 -13.789 -40.25 1 96.5 18 THR B CA 1
ATOM 4383 C C . THR B 1 18 ? 3.045 -14.68 -40.469 1 96.5 18 THR B C 1
ATOM 4385 O O . THR B 1 18 ? 3.52 -15.328 -39.562 1 96.5 18 THR B O 1
ATOM 4388 N N . PRO B 1 19 ? 3.559 -14.711 -41.625 1 95.75 19 PRO B N 1
ATOM 4389 C CA . PRO B 1 19 ? 4.77 -15.492 -41.906 1 95.75 19 PRO B CA 1
ATOM 4390 C C . PRO B 1 19 ? 5.945 -15.062 -41.031 1 95.75 19 PRO B C 1
ATOM 4392 O O . PRO B 1 19 ? 6.727 -15.898 -40.562 1 95.75 19 PRO B O 1
ATOM 4395 N N . GLU B 1 20 ? 6.004 -13.805 -40.844 1 94.69 20 GLU B N 1
ATOM 4396 C CA . GLU B 1 20 ? 7.086 -13.281 -40.031 1 94.69 20 GLU B CA 1
ATOM 4397 C C . GLU B 1 20 ? 6.957 -13.773 -38.594 1 94.69 20 GLU B C 1
ATOM 4399 O O . GLU B 1 20 ? 7.949 -14.156 -37.969 1 94.69 20 GLU B O 1
ATOM 4404 N N . PHE B 1 21 ? 5.781 -13.734 -38.125 1 95.69 21 PHE B N 1
ATOM 4405 C CA . PHE B 1 21 ? 5.52 -14.242 -36.781 1 95.69 21 PHE B CA 1
ATOM 4406 C C . PHE B 1 21 ? 5.848 -15.727 -36.688 1 95.69 21 PHE B C 1
ATOM 4408 O O . PHE B 1 21 ? 6.5 -16.156 -35.75 1 95.69 21 PHE B O 1
ATOM 4415 N N . GLU B 1 22 ? 5.43 -16.469 -37.625 1 95.75 22 GLU B N 1
ATOM 4416 C CA . GLU B 1 22 ? 5.648 -17.922 -37.625 1 95.75 22 GLU B CA 1
ATOM 4417 C C . GLU B 1 22 ? 7.137 -18.25 -37.688 1 95.75 22 GLU B C 1
ATOM 4419 O O . GLU B 1 22 ? 7.586 -19.219 -37.062 1 95.75 22 GLU B O 1
ATOM 4424 N N . ALA B 1 23 ? 7.84 -17.469 -38.406 1 95.69 23 ALA B N 1
ATOM 4425 C CA . ALA B 1 23 ? 9.281 -17.656 -38.469 1 95.69 23 ALA B CA 1
ATOM 4426 C C . ALA B 1 23 ? 9.945 -17.391 -37.125 1 95.69 23 ALA B C 1
ATOM 4428 O O . ALA B 1 23 ? 10.844 -18.125 -36.719 1 95.69 23 ALA B O 1
ATOM 4429 N N . ALA B 1 24 ? 9.516 -16.328 -36.531 1 95.12 24 ALA B N 1
ATOM 4430 C CA . ALA B 1 24 ? 10.047 -16 -35.188 1 95.12 24 ALA B CA 1
ATOM 4431 C C . ALA B 1 24 ? 9.719 -17.094 -34.188 1 95.12 24 ALA B C 1
ATOM 4433 O O . ALA B 1 24 ? 10.578 -17.484 -33.406 1 95.12 24 ALA B O 1
ATOM 4434 N N . ARG B 1 25 ? 8.516 -17.531 -34.219 1 95.31 25 ARG B N 1
ATOM 4435 C CA . ARG B 1 25 ? 8.07 -18.609 -33.344 1 95.31 25 ARG B CA 1
ATOM 4436 C C . ARG B 1 25 ? 8.898 -19.875 -33.531 1 95.31 25 ARG B C 1
ATOM 4438 O O . ARG B 1 25 ? 9.367 -20.484 -32.594 1 95.31 25 ARG B O 1
ATOM 4445 N N . ALA B 1 26 ? 9.094 -20.266 -34.75 1 95.12 26 ALA B N 1
ATOM 4446 C CA . ALA B 1 26 ? 9.875 -21.453 -35.094 1 95.12 26 ALA B CA 1
ATOM 4447 C C . ALA B 1 26 ? 11.312 -21.328 -34.594 1 95.12 26 ALA B C 1
ATOM 4449 O O . ALA B 1 26 ? 11.883 -22.312 -34.094 1 95.12 26 ALA B O 1
ATOM 4450 N N . ALA B 1 27 ? 11.836 -20.156 -34.75 1 96.31 27 ALA B N 1
ATOM 4451 C CA . ALA B 1 27 ? 13.219 -19.938 -34.312 1 96.31 27 ALA B CA 1
ATOM 4452 C C . ALA B 1 27 ? 13.359 -20.141 -32.812 1 96.31 27 ALA B C 1
ATOM 4454 O O . ALA B 1 27 ? 14.352 -20.719 -32.344 1 96.31 27 ALA B O 1
ATOM 4455 N N . ILE B 1 28 ? 12.422 -19.641 -32.062 1 96.75 28 ILE B N 1
ATOM 4456 C CA . ILE B 1 28 ? 12.445 -19.781 -30.594 1 96.75 28 ILE B CA 1
ATOM 4457 C C . ILE B 1 28 ? 12.352 -21.25 -30.219 1 96.75 28 ILE B C 1
ATOM 4459 O O . ILE B 1 28 ? 13.117 -21.734 -29.375 1 96.75 28 ILE B O 1
ATOM 4463 N N . LEU B 1 29 ? 11.477 -22 -30.844 1 96.94 29 LEU B N 1
ATOM 4464 C CA . LEU B 1 29 ? 11.25 -23.406 -30.531 1 96.94 29 LEU B CA 1
ATOM 4465 C C . LEU B 1 29 ? 12.453 -24.25 -30.938 1 96.94 29 LEU B C 1
ATOM 4467 O O . LEU B 1 29 ? 12.797 -25.219 -30.25 1 96.94 29 LEU B O 1
ATOM 4471 N N . GLU B 1 30 ? 13.055 -23.875 -32.062 1 97.25 30 GLU B N 1
ATOM 4472 C CA . GLU B 1 30 ? 14.25 -24.594 -32.5 1 97.25 30 GLU B CA 1
ATOM 4473 C C . GLU B 1 30 ? 15.422 -24.359 -31.547 1 97.25 30 GLU B C 1
ATOM 4475 O O . GLU B 1 30 ? 16.172 -25.297 -31.25 1 97.25 30 GLU B O 1
ATOM 4480 N N . GLU B 1 31 ? 15.531 -23.156 -31.125 1 96.38 31 GLU B N 1
ATOM 4481 C CA . GLU B 1 31 ? 16.562 -22.844 -30.141 1 96.38 31 GLU B CA 1
ATOM 4482 C C . GLU B 1 31 ? 16.359 -23.672 -28.859 1 96.38 31 GLU B C 1
ATOM 4484 O O . GLU B 1 31 ? 17.328 -24.188 -28.297 1 96.38 31 GLU B O 1
ATOM 4489 N N . PHE B 1 32 ? 15.172 -23.812 -28.438 1 97.25 32 PHE B N 1
ATOM 4490 C CA . PHE B 1 32 ? 14.828 -24.609 -27.266 1 97.25 32 PHE B CA 1
ATOM 4491 C C . PHE B 1 32 ? 15.188 -26.078 -27.484 1 97.25 32 PHE B C 1
ATOM 4493 O O . PHE B 1 32 ? 15.852 -26.688 -26.656 1 97.25 32 PHE B O 1
ATOM 4500 N N . ALA B 1 33 ? 14.828 -26.609 -28.562 1 97.19 33 ALA B N 1
ATOM 4501 C CA . ALA B 1 33 ? 14.992 -28.031 -28.891 1 97.19 33 ALA B CA 1
ATOM 4502 C C . ALA B 1 33 ? 16.469 -28.391 -29 1 97.19 33 ALA B C 1
ATOM 4504 O O . ALA B 1 33 ? 16.859 -29.516 -28.641 1 97.19 33 ALA B O 1
ATOM 4505 N N . ALA B 1 34 ? 17.266 -27.469 -29.438 1 96.25 34 ALA B N 1
ATOM 4506 C CA . ALA B 1 34 ? 18.672 -27.703 -29.703 1 96.25 34 ALA B CA 1
ATOM 4507 C C . ALA B 1 34 ? 19.422 -28.016 -28.406 1 96.25 34 ALA B C 1
ATOM 4509 O O . ALA B 1 34 ? 20.484 -28.641 -28.422 1 96.25 34 ALA B O 1
ATOM 4510 N N . LYS B 1 35 ? 18.844 -27.656 -27.297 1 95.81 35 LYS B N 1
ATOM 4511 C CA . LYS B 1 35 ? 19.516 -27.812 -26.016 1 95.81 35 LYS B CA 1
ATOM 4512 C C . LYS B 1 35 ? 19.203 -29.156 -25.391 1 95.81 35 LYS B C 1
ATOM 4514 O O . LYS B 1 35 ? 19.844 -29.562 -24.406 1 95.81 35 LYS B O 1
ATOM 4519 N N . VAL B 1 36 ? 18.281 -29.938 -25.938 1 97.69 36 VAL B N 1
ATOM 4520 C CA . VAL B 1 36 ? 17.781 -31.141 -25.281 1 97.69 36 VAL B CA 1
ATOM 4521 C C . VAL B 1 36 ? 18.453 -32.375 -25.891 1 97.69 36 VAL B C 1
ATOM 4523 O O . VAL B 1 36 ? 18.234 -32.688 -27.062 1 97.69 36 VAL B O 1
ATOM 4526 N N . PRO B 1 37 ? 19.188 -33.094 -25.141 1 96.44 37 PRO B N 1
ATOM 4527 C CA . PRO B 1 37 ? 19.812 -34.312 -25.656 1 96.44 37 PRO B CA 1
ATOM 4528 C C . PRO B 1 37 ? 18.797 -35.375 -26.047 1 96.44 37 PRO B C 1
ATOM 4530 O O . PRO B 1 37 ? 17.766 -35.531 -25.391 1 96.44 37 PRO B O 1
ATOM 4533 N N . LYS B 1 38 ? 19.156 -36.188 -26.984 1 95.5 38 LYS B N 1
ATOM 4534 C CA . LYS B 1 38 ? 18.25 -37.219 -27.516 1 95.5 38 LYS B CA 1
ATOM 4535 C C . LYS B 1 38 ? 17.875 -38.219 -26.453 1 95.5 38 LYS B C 1
ATOM 4537 O O . LYS B 1 38 ? 16.766 -38.781 -26.469 1 95.5 38 LYS B O 1
ATOM 4542 N N . GLU B 1 39 ? 18.781 -38.5 -25.547 1 96.06 39 GLU B N 1
ATOM 4543 C CA . GLU B 1 39 ? 18.562 -39.5 -24.5 1 96.06 39 GLU B CA 1
ATOM 4544 C C . GLU B 1 39 ? 17.453 -39.062 -23.547 1 96.06 39 GLU B C 1
ATOM 4546 O O . GLU B 1 39 ? 16.938 -39.906 -22.781 1 96.06 39 GLU B O 1
ATOM 4551 N N . LEU B 1 40 ? 17.062 -37.812 -23.594 1 97.69 40 LEU B N 1
ATOM 4552 C CA . LEU B 1 40 ? 16 -37.312 -22.719 1 97.69 40 LEU B CA 1
ATOM 4553 C C . LEU B 1 40 ? 14.68 -37.188 -23.469 1 97.69 40 LEU B C 1
ATOM 4555 O O . LEU B 1 40 ? 13.703 -36.656 -22.922 1 97.69 40 LEU B O 1
ATOM 4559 N N . HIS B 1 41 ? 14.633 -37.594 -24.703 1 97 41 HIS B N 1
ATOM 4560 C CA . HIS B 1 41 ? 13.391 -37.562 -25.484 1 97 41 HIS B CA 1
ATOM 4561 C C . HIS B 1 41 ? 12.477 -38.719 -25.078 1 97 41 HIS B C 1
ATOM 4563 O O . HIS B 1 41 ? 12.93 -39.875 -24.938 1 97 41 HIS B O 1
ATOM 4569 N N . ILE B 1 42 ? 11.266 -38.438 -24.875 1 96.44 42 ILE B N 1
ATOM 4570 C CA . ILE B 1 42 ? 10.258 -39.469 -24.656 1 96.44 42 ILE B CA 1
ATOM 4571 C C . ILE B 1 42 ? 10.008 -40.219 -25.953 1 96.44 42 ILE B C 1
ATOM 4573 O O . ILE B 1 42 ? 10.219 -39.688 -27.047 1 96.44 42 ILE B O 1
ATOM 4577 N N . SER B 1 43 ? 9.516 -41.469 -25.812 1 94.94 43 SER B N 1
ATOM 4578 C CA . SER B 1 43 ? 9.234 -42.281 -27 1 94.94 43 SER B CA 1
ATOM 4579 C C . SER B 1 43 ? 8.195 -41.625 -27.891 1 94.94 43 SER B C 1
ATOM 4581 O O . SER B 1 43 ? 7.184 -41.125 -27.422 1 94.94 43 SER B O 1
ATOM 4583 N N . PRO B 1 44 ? 8.438 -41.625 -29.172 1 94.56 44 PRO B N 1
ATOM 4584 C CA . PRO B 1 44 ? 7.465 -41.094 -30.109 1 94.56 44 PRO B CA 1
ATOM 4585 C C . PRO B 1 44 ? 6.086 -41.719 -29.984 1 94.56 44 PRO B C 1
ATOM 4587 O O . PRO B 1 44 ? 5.07 -41.062 -30.234 1 94.56 44 PRO B O 1
ATOM 4590 N N . ALA B 1 45 ? 6.07 -42.969 -29.578 1 95.25 45 ALA B N 1
ATOM 4591 C CA . ALA B 1 45 ? 4.801 -43.656 -29.406 1 95.25 45 ALA B CA 1
ATOM 4592 C C . ALA B 1 45 ? 3.938 -43 -28.344 1 95.25 45 ALA B C 1
ATOM 4594 O O . ALA B 1 45 ? 2.717 -42.906 -28.484 1 95.25 45 ALA B O 1
ATOM 4595 N N . VAL B 1 46 ? 4.609 -42.594 -27.281 1 95.38 46 VAL B N 1
ATOM 4596 C CA . VAL B 1 46 ? 3.893 -41.938 -26.203 1 95.38 46 VAL B CA 1
ATOM 4597 C C . VAL B 1 46 ? 3.361 -40.594 -26.688 1 95.38 46 VAL B C 1
ATOM 4599 O O . VAL B 1 46 ? 2.23 -40.188 -26.375 1 95.38 46 VAL B O 1
ATOM 4602 N N . ILE B 1 47 ? 4.125 -39.844 -27.469 1 96 47 ILE B N 1
ATOM 4603 C CA . ILE B 1 47 ? 3.744 -38.562 -27.984 1 96 47 ILE B CA 1
ATOM 4604 C C . ILE B 1 47 ? 2.576 -38.688 -28.969 1 96 47 ILE B C 1
ATOM 4606 O O . ILE B 1 47 ? 1.639 -37.906 -28.953 1 96 47 ILE B O 1
ATOM 4610 N N . ALA B 1 48 ? 2.621 -39.75 -29.734 1 95.56 48 ALA B N 1
ATOM 4611 C CA . ALA B 1 48 ? 1.623 -39.969 -30.781 1 95.56 48 ALA B CA 1
ATOM 4612 C C . ALA B 1 48 ? 0.303 -40.438 -30.188 1 95.56 48 ALA B C 1
ATOM 4614 O O . ALA B 1 48 ? -0.771 -40.125 -30.703 1 95.56 48 ALA B O 1
ATOM 4615 N N . SER B 1 49 ? 0.377 -41.281 -29.156 1 96.44 49 SER B N 1
ATOM 4616 C CA . SER B 1 49 ? -0.81 -41.844 -28.5 1 96.44 49 SER B CA 1
ATOM 4617 C C . SER B 1 49 ? -0.699 -41.75 -26.984 1 96.44 49 SER B C 1
ATOM 4619 O O . SER B 1 49 ? -0.643 -42.781 -26.297 1 96.44 49 SER B O 1
ATOM 4621 N N . PRO B 1 50 ? -0.719 -40.562 -26.531 1 96.62 50 PRO B N 1
ATOM 4622 C CA . PRO B 1 50 ? -0.57 -40.375 -25.078 1 96.62 50 PRO B CA 1
ATOM 4623 C C . PRO B 1 50 ? -1.79 -40.844 -24.297 1 96.62 50 PRO B C 1
ATOM 4625 O O . PRO B 1 50 ? -2.912 -40.812 -24.812 1 96.62 50 PRO B O 1
ATOM 4628 N N . PRO B 1 51 ? -1.575 -41.375 -23.062 1 96.31 51 PRO B N 1
ATOM 4629 C CA . PRO B 1 51 ? -2.721 -41.594 -22.188 1 96.31 51 PRO B CA 1
ATOM 4630 C C . PRO B 1 51 ? -3.342 -40.25 -21.719 1 96.31 51 PRO B C 1
ATOM 4632 O O . PRO B 1 51 ? -2.719 -39.219 -21.828 1 96.31 51 PRO B O 1
ATOM 4635 N N . LYS B 1 52 ? -4.547 -40.406 -21.203 1 95.56 52 LYS B N 1
ATOM 4636 C CA . LYS B 1 52 ? -5.258 -39.25 -20.688 1 95.56 52 LYS B CA 1
ATOM 4637 C C . LYS B 1 52 ? -4.547 -38.656 -19.484 1 95.56 52 LYS B C 1
ATOM 4639 O O . LYS B 1 52 ? -4.469 -37.438 -19.328 1 95.56 52 LYS B O 1
ATOM 4644 N N . ASN B 1 53 ? -4.156 -39.406 -18.594 1 97.69 53 ASN B N 1
ATOM 4645 C CA . ASN B 1 53 ? -3.389 -39.062 -17.406 1 97.69 53 ASN B CA 1
ATOM 4646 C C . ASN B 1 53 ? -1.9 -39.344 -17.594 1 97.69 53 ASN B C 1
ATOM 4648 O O . ASN B 1 53 ? -1.506 -40.469 -17.844 1 97.69 53 ASN B O 1
ATOM 4652 N N . VAL B 1 54 ? -1.058 -38.312 -17.484 1 98.44 54 VAL B N 1
ATOM 4653 C CA . VAL B 1 54 ? 0.354 -38.5 -17.797 1 98.44 54 VAL B CA 1
ATOM 4654 C C . VAL B 1 54 ? 1.191 -38.344 -16.531 1 98.44 54 VAL B C 1
ATOM 4656 O O . VAL B 1 54 ? 2.42 -38.281 -16.594 1 98.44 54 VAL B O 1
ATOM 4659 N N . VAL B 1 55 ? 0.655 -38.344 -15.352 1 98.19 55 VAL B N 1
ATOM 4660 C CA . VAL B 1 55 ? 1.323 -38.062 -14.086 1 98.19 55 VAL B CA 1
ATOM 4661 C C . VAL B 1 55 ? 2.379 -39.156 -13.812 1 98.19 55 VAL B C 1
ATOM 4663 O O . VAL B 1 55 ? 3.449 -38.844 -13.281 1 98.19 55 VAL B O 1
ATOM 4666 N N . ALA B 1 56 ? 2.141 -40.344 -14.211 1 97.81 56 ALA B N 1
ATOM 4667 C CA . ALA B 1 56 ? 3.014 -41.438 -13.867 1 97.81 56 ALA B CA 1
ATOM 4668 C C . ALA B 1 56 ? 4.133 -41.594 -14.891 1 97.81 56 ALA B C 1
ATOM 4670 O O . ALA B 1 56 ? 5.125 -42.312 -14.633 1 97.81 56 ALA B O 1
ATOM 4671 N N . LEU B 1 57 ? 4 -40.969 -16.016 1 98.38 57 LEU B N 1
ATOM 4672 C CA . LEU B 1 57 ? 4.84 -41.281 -17.156 1 98.38 57 LEU B CA 1
ATOM 4673 C C . LEU B 1 57 ? 6.301 -40.938 -16.875 1 98.38 57 LEU B C 1
ATOM 4675 O O . LEU B 1 57 ? 7.199 -41.656 -17.312 1 98.38 57 LEU B O 1
ATOM 4679 N N . PRO B 1 58 ? 6.598 -39.875 -16.125 1 98.38 58 PRO B N 1
ATOM 4680 C CA . PRO B 1 58 ? 8.016 -39.625 -15.844 1 98.38 58 PRO B CA 1
ATOM 4681 C C . PRO B 1 58 ? 8.688 -40.781 -15.125 1 98.38 58 PRO B C 1
ATOM 4683 O O . PRO B 1 58 ? 9.859 -41.062 -15.359 1 98.38 58 PRO B O 1
ATOM 4686 N N . ARG B 1 59 ? 8 -41.406 -14.266 1 97.81 59 ARG B N 1
ATOM 4687 C CA . ARG B 1 59 ? 8.523 -42.562 -13.555 1 97.81 59 ARG B CA 1
ATOM 4688 C C . ARG B 1 59 ? 8.594 -43.781 -14.469 1 97.81 59 ARG B C 1
ATOM 4690 O O . ARG B 1 59 ? 9.508 -44.594 -14.344 1 97.81 59 ARG B O 1
ATOM 4697 N N . GLU B 1 60 ? 7.719 -43.906 -15.484 1 97.31 60 GLU B N 1
ATOM 4698 C CA . GLU B 1 60 ? 7.504 -45.156 -16.203 1 97.31 60 GLU B CA 1
ATOM 4699 C C . GLU B 1 60 ? 8.188 -45.125 -17.578 1 97.31 60 GLU B C 1
ATOM 4701 O O . GLU B 1 60 ? 8.367 -46.156 -18.203 1 97.31 60 GLU B O 1
ATOM 4706 N N . CYS B 1 61 ? 8.578 -43.969 -18.016 1 96.19 61 CYS B N 1
ATOM 4707 C CA . CYS B 1 61 ? 9.023 -43.844 -19.391 1 96.1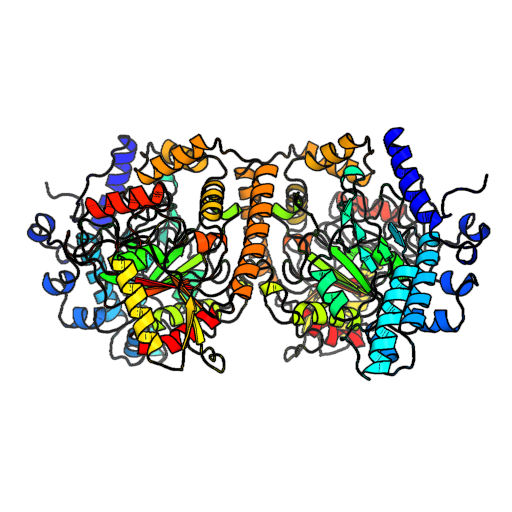9 61 CYS B CA 1
ATOM 4708 C C . CYS B 1 61 ? 10.453 -44.344 -19.562 1 96.19 61 CYS B C 1
ATOM 4710 O O . CYS B 1 61 ? 10.977 -44.406 -20.672 1 96.19 61 CYS B O 1
ATOM 4712 N N . GLY B 1 62 ? 11.188 -44.688 -18.484 1 96.44 62 GLY B N 1
ATOM 4713 C CA . GLY B 1 62 ? 12.461 -45.375 -18.531 1 96.44 62 GLY B CA 1
ATOM 4714 C C . GLY B 1 62 ? 13.648 -44.438 -18.641 1 96.44 62 GLY B C 1
ATOM 4715 O O . GLY B 1 62 ? 14.797 -44.875 -18.734 1 96.44 62 GLY B O 1
ATOM 4716 N N . ILE B 1 63 ? 13.422 -43.188 -18.547 1 97.75 63 ILE B N 1
ATOM 4717 C CA . ILE B 1 63 ? 14.492 -42.219 -18.734 1 97.75 63 ILE B CA 1
ATOM 4718 C C . ILE B 1 63 ? 15.18 -41.906 -17.406 1 97.75 63 ILE B C 1
ATOM 4720 O O . ILE B 1 63 ? 16.406 -41.875 -17.344 1 97.75 63 ILE B O 1
ATOM 4724 N N . LEU B 1 64 ? 14.5 -41.812 -16.328 1 98.56 64 LEU B N 1
ATOM 4725 C CA . LEU B 1 64 ? 15.047 -41.5 -15.016 1 98.56 64 LEU B CA 1
ATOM 4726 C C . LEU B 1 64 ? 15.516 -42.75 -14.289 1 98.56 64 LEU B C 1
ATOM 4728 O O . LEU B 1 64 ? 14.867 -43.781 -14.367 1 98.56 64 LEU B O 1
ATOM 4732 N N . SER B 1 65 ? 16.656 -42.688 -13.609 1 98.44 65 SER B N 1
ATOM 4733 C CA . SER B 1 65 ? 17.094 -43.75 -12.734 1 98.44 65 SER B CA 1
ATOM 4734 C C . SER B 1 65 ? 16.234 -43.844 -11.477 1 98.44 65 SER B C 1
ATOM 4736 O O . SER B 1 65 ? 15.484 -42.938 -11.172 1 98.44 65 SER B O 1
ATOM 4738 N N . SER B 1 66 ? 16.375 -44.969 -10.781 1 98.25 66 SER B N 1
ATOM 4739 C CA . SER B 1 66 ? 15.648 -45.156 -9.531 1 98.25 66 SER B CA 1
ATOM 4740 C C . SER B 1 66 ? 16.016 -44.094 -8.508 1 98.25 66 SER B C 1
ATOM 4742 O O . SER B 1 66 ? 15.164 -43.625 -7.746 1 98.25 66 SER B O 1
ATOM 4744 N N . ALA B 1 67 ? 17.234 -43.719 -8.477 1 98.38 67 ALA B N 1
ATOM 4745 C CA . ALA B 1 67 ? 17.703 -42.656 -7.559 1 98.38 67 ALA B CA 1
ATOM 4746 C C . ALA B 1 67 ? 17.078 -41.312 -7.902 1 98.38 67 ALA B C 1
ATOM 4748 O O . ALA B 1 67 ? 16.703 -40.562 -7.008 1 98.38 67 ALA B O 1
ATOM 4749 N N . GLU B 1 68 ? 17.047 -41.031 -9.141 1 98.69 68 GLU B N 1
ATOM 4750 C CA . GLU B 1 68 ? 16.453 -39.781 -9.594 1 98.69 68 GLU B CA 1
ATOM 4751 C C . GLU B 1 68 ? 14.961 -39.719 -9.305 1 98.69 68 GLU B C 1
ATOM 4753 O O . GLU B 1 68 ? 14.43 -38.688 -8.914 1 98.69 68 GLU B O 1
ATOM 4758 N N . ILE B 1 69 ? 14.266 -40.844 -9.469 1 98.75 69 ILE B N 1
ATOM 4759 C CA . ILE B 1 69 ? 12.852 -40.969 -9.148 1 98.75 69 ILE B CA 1
ATOM 4760 C C . ILE B 1 69 ? 12.641 -40.75 -7.652 1 98.75 69 ILE B C 1
ATOM 4762 O O . ILE B 1 69 ? 11.742 -40.031 -7.238 1 98.75 69 ILE B O 1
ATOM 4766 N N . ASP B 1 70 ? 13.477 -41.344 -6.84 1 98.56 70 ASP B N 1
ATOM 4767 C CA . ASP B 1 70 ? 13.383 -41.188 -5.395 1 98.56 70 ASP B CA 1
ATOM 4768 C C . ASP B 1 70 ? 13.539 -39.719 -4.996 1 98.56 70 ASP B C 1
ATOM 4770 O O . ASP B 1 70 ? 12.711 -39.188 -4.258 1 98.56 70 ASP B O 1
ATOM 4774 N N . ILE B 1 71 ? 14.531 -39.031 -5.523 1 98.75 71 ILE B N 1
ATOM 4775 C CA . ILE B 1 71 ? 14.844 -37.656 -5.215 1 98.75 71 ILE B CA 1
ATOM 4776 C C . ILE B 1 71 ? 13.648 -36.75 -5.578 1 98.75 71 ILE B C 1
ATOM 4778 O O . ILE B 1 71 ? 13.297 -35.844 -4.828 1 98.75 71 ILE B O 1
ATOM 4782 N N . THR B 1 72 ? 13 -37.031 -6.719 1 98.75 72 THR B N 1
ATOM 4783 C CA . THR B 1 72 ? 12 -36.125 -7.246 1 98.75 72 THR B CA 1
ATOM 4784 C C . THR B 1 72 ? 10.609 -36.469 -6.73 1 98.75 72 THR B C 1
ATOM 4786 O O . THR B 1 72 ? 9.68 -35.688 -6.848 1 98.75 72 THR B O 1
ATOM 4789 N N . GLU B 1 73 ? 10.383 -37.625 -6.086 1 98.25 73 GLU B N 1
ATOM 4790 C CA . GLU B 1 73 ? 9.023 -38 -5.727 1 98.25 73 GLU B CA 1
ATOM 4791 C C . GLU B 1 73 ? 8.859 -38.094 -4.211 1 98.25 73 GLU B C 1
ATOM 4793 O O . GLU B 1 73 ? 7.75 -38 -3.691 1 98.25 73 GLU B O 1
ATOM 4798 N N . ASN B 1 74 ? 9.984 -38.25 -3.496 1 98.12 74 ASN B N 1
ATOM 4799 C CA . ASN B 1 74 ? 9.836 -38.594 -2.084 1 98.12 74 ASN B CA 1
ATOM 4800 C C . ASN B 1 74 ? 10.367 -37.469 -1.183 1 98.12 74 ASN B C 1
ATOM 4802 O O . ASN B 1 74 ? 10.461 -37.656 0.034 1 98.12 74 ASN B O 1
ATOM 4806 N N . TYR B 1 75 ? 10.727 -36.344 -1.756 1 98.38 75 TYR B N 1
ATOM 4807 C CA . TYR B 1 75 ? 11.242 -35.219 -1.013 1 98.38 75 TYR B CA 1
ATOM 4808 C C . TYR B 1 75 ? 10.617 -33.906 -1.505 1 98.38 75 TYR B C 1
ATOM 4810 O O . TYR B 1 75 ? 10.555 -33.656 -2.711 1 98.38 75 TYR B O 1
ATOM 4818 N N . ASP B 1 76 ? 10.102 -33.156 -0.562 1 98.38 76 ASP B N 1
ATOM 4819 C CA . ASP B 1 76 ? 9.742 -31.781 -0.919 1 98.38 76 ASP B CA 1
ATOM 4820 C C . ASP B 1 76 ? 10.93 -30.844 -0.748 1 98.38 76 ASP B C 1
ATOM 4822 O O . ASP B 1 76 ? 12.047 -31.281 -0.479 1 98.38 76 ASP B O 1
ATOM 4826 N N . ALA B 1 77 ? 10.781 -29.547 -1.02 1 98.75 77 ALA B N 1
ATOM 4827 C CA . ALA B 1 77 ? 11.891 -28.594 -1.021 1 98.75 77 ALA B CA 1
ATOM 4828 C C . ALA B 1 77 ? 12.578 -28.562 0.341 1 98.75 77 ALA B C 1
ATOM 4830 O O . ALA B 1 77 ? 13.812 -28.531 0.423 1 98.75 77 ALA B O 1
ATOM 4831 N N . VAL B 1 78 ? 11.82 -28.531 1.448 1 98.75 78 VAL B N 1
ATOM 4832 C CA . VAL B 1 78 ? 12.367 -28.484 2.799 1 98.75 78 VAL B CA 1
ATOM 4833 C C . VAL B 1 78 ? 13.211 -29.734 3.049 1 98.75 78 VAL B C 1
ATOM 4835 O O . VAL B 1 78 ? 14.336 -29.641 3.535 1 98.75 78 VAL B O 1
ATOM 4838 N N . ALA B 1 79 ? 12.664 -30.891 2.664 1 98.75 79 ALA B N 1
ATOM 4839 C CA . ALA B 1 79 ? 13.367 -32.156 2.869 1 98.75 79 ALA B CA 1
ATOM 4840 C C . ALA B 1 79 ? 14.617 -32.25 2.002 1 98.75 79 ALA B C 1
ATOM 4842 O O . ALA B 1 79 ? 15.633 -32.812 2.41 1 98.75 79 ALA B O 1
ATOM 4843 N N . LEU B 1 80 ? 14.539 -31.75 0.807 1 98.88 80 LEU B N 1
ATOM 4844 C CA . LEU B 1 80 ? 15.711 -31.734 -0.062 1 98.88 80 LEU B CA 1
ATOM 4845 C C . LEU B 1 80 ? 16.828 -30.891 0.546 1 98.88 80 LEU B C 1
ATOM 4847 O O . LEU B 1 80 ? 17.984 -31.312 0.562 1 98.88 80 LEU B O 1
ATOM 4851 N N . ALA B 1 81 ? 16.469 -29.656 1.005 1 98.81 81 ALA B N 1
ATOM 4852 C CA . ALA B 1 81 ? 17.453 -28.797 1.645 1 98.81 81 ALA B CA 1
ATOM 4853 C C . ALA B 1 81 ? 18.141 -29.5 2.814 1 98.81 81 ALA B C 1
ATOM 4855 O O . ALA B 1 81 ? 19.359 -29.438 2.967 1 98.81 81 ALA B O 1
ATOM 4856 N N . GLU B 1 82 ? 17.344 -30.188 3.588 1 98.75 82 GLU B N 1
ATOM 4857 C CA . GLU B 1 82 ? 17.859 -30.922 4.738 1 98.75 82 GLU B CA 1
ATOM 4858 C C . GLU B 1 82 ? 18.766 -32.062 4.301 1 98.75 82 GLU B C 1
ATOM 4860 O O . GLU B 1 82 ? 19.812 -32.281 4.898 1 98.75 82 GLU B O 1
ATOM 4865 N N . ALA B 1 83 ? 18.344 -32.812 3.291 1 98.81 83 ALA B N 1
ATOM 4866 C CA . ALA B 1 83 ? 19.109 -33.938 2.801 1 98.81 83 ALA B CA 1
ATOM 4867 C C . ALA B 1 83 ? 20.453 -33.5 2.234 1 98.81 83 ALA B C 1
ATOM 4869 O O . ALA B 1 83 ? 21.469 -34.188 2.408 1 98.81 83 ALA B O 1
ATOM 4870 N N . ILE B 1 84 ? 20.5 -32.375 1.562 1 98.88 84 ILE B N 1
ATOM 4871 C CA . ILE B 1 84 ? 21.734 -31.859 0.996 1 98.88 84 ILE B CA 1
ATOM 4872 C C . ILE B 1 84 ? 22.656 -31.391 2.119 1 98.88 84 ILE B C 1
ATOM 4874 O O . ILE B 1 84 ? 23.859 -31.672 2.109 1 98.88 84 ILE B O 1
ATOM 4878 N N . ALA B 1 85 ? 22.062 -30.641 3.027 1 98.69 85 ALA B N 1
ATOM 4879 C CA . ALA B 1 85 ? 22.844 -30.172 4.164 1 98.69 85 ALA B CA 1
ATOM 4880 C C . ALA B 1 85 ? 23.484 -31.328 4.918 1 98.69 85 ALA B C 1
ATOM 4882 O O . ALA B 1 85 ? 24.609 -31.203 5.426 1 98.69 85 ALA B O 1
ATOM 4883 N N . ALA B 1 86 ? 22.797 -32.469 4.973 1 98.31 86 ALA B N 1
ATOM 4884 C CA . ALA B 1 86 ? 23.281 -33.656 5.672 1 98.31 86 ALA B CA 1
ATOM 4885 C C . ALA B 1 86 ? 24.188 -34.5 4.777 1 98.31 86 ALA B C 1
ATOM 4887 O O . ALA B 1 86 ? 24.656 -35.562 5.18 1 98.31 86 ALA B O 1
ATOM 4888 N N . LYS B 1 87 ? 24.328 -34.125 3.539 1 97.94 87 LYS B N 1
ATOM 4889 C CA . LYS B 1 87 ? 25.203 -34.781 2.561 1 97.94 87 LYS B CA 1
ATOM 4890 C C . LYS B 1 87 ? 24.641 -36.156 2.16 1 97.94 87 LYS B C 1
ATOM 4892 O O . LYS B 1 87 ? 25.406 -37.031 1.755 1 97.94 87 LYS B O 1
ATOM 4897 N N . LYS B 1 88 ? 23.391 -36.281 2.408 1 98.38 88 LYS B N 1
ATOM 4898 C CA . LYS B 1 88 ? 22.719 -37.438 1.863 1 98.38 88 LYS B CA 1
ATOM 4899 C C . LYS B 1 88 ? 22.641 -37.375 0.341 1 98.38 88 LYS B C 1
ATOM 4901 O O . LYS B 1 88 ? 22.75 -38.406 -0.336 1 98.38 88 LYS B O 1
ATOM 4906 N N . PHE B 1 89 ? 22.344 -36.219 -0.201 1 98.62 89 PHE B N 1
ATOM 4907 C CA . PHE B 1 89 ? 22.391 -35.938 -1.627 1 98.62 89 PHE B CA 1
ATOM 4908 C C . PHE B 1 89 ? 23.391 -34.812 -1.909 1 98.62 89 PHE B C 1
ATOM 4910 O O . PHE B 1 89 ? 23.625 -33.969 -1.057 1 98.62 89 PHE B O 1
ATOM 4917 N N . THR B 1 90 ? 24 -34.844 -3.041 1 98.75 90 THR B N 1
ATOM 4918 C CA . THR B 1 90 ? 24.672 -33.656 -3.518 1 98.75 90 THR B CA 1
ATOM 4919 C C . THR B 1 90 ? 23.688 -32.719 -4.242 1 98.75 90 THR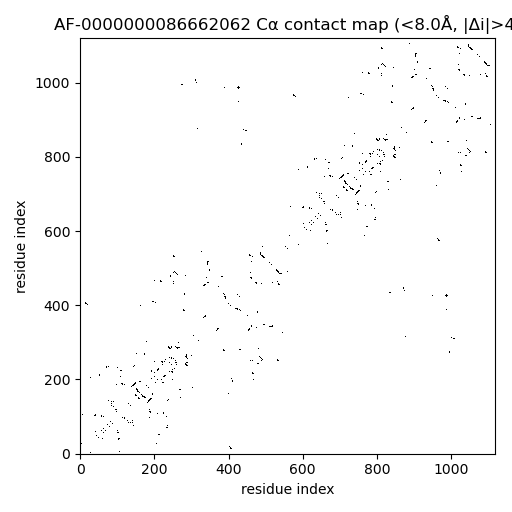 B C 1
ATOM 4921 O O . THR B 1 90 ? 22.688 -33.188 -4.777 1 98.75 90 THR B O 1
ATOM 4924 N N . ALA B 1 91 ? 24.031 -31.469 -4.223 1 98.94 91 ALA B N 1
ATOM 4925 C CA . ALA B 1 91 ? 23.234 -30.531 -5.008 1 98.94 91 ALA B CA 1
ATOM 4926 C C . ALA B 1 91 ? 23.219 -30.922 -6.484 1 98.94 91 ALA B C 1
ATOM 4928 O O . ALA B 1 91 ? 22.203 -30.766 -7.168 1 98.94 91 ALA B O 1
ATOM 4929 N N . VAL B 1 92 ? 24.281 -31.438 -6.992 1 98.88 92 VAL B N 1
ATOM 4930 C CA . VAL B 1 92 ? 24.406 -31.844 -8.391 1 98.88 92 VAL B CA 1
ATOM 4931 C C . VAL B 1 92 ? 23.422 -32.969 -8.68 1 98.88 92 VAL B C 1
ATOM 4933 O O . VAL B 1 92 ? 22.75 -32.969 -9.711 1 98.88 92 VAL B O 1
ATOM 4936 N N . ALA B 1 93 ? 23.359 -33.938 -7.777 1 98.88 93 ALA B N 1
ATOM 4937 C CA . ALA B 1 93 ? 22.438 -35.062 -7.969 1 98.88 93 ALA B CA 1
ATOM 4938 C C . ALA B 1 93 ? 20.984 -34.562 -8.016 1 98.88 93 ALA B C 1
ATOM 4940 O O . ALA B 1 93 ? 20.203 -35 -8.852 1 98.88 93 ALA B O 1
ATOM 4941 N N . VAL B 1 94 ? 20.672 -33.656 -7.145 1 98.94 94 VAL B N 1
ATOM 4942 C CA . VAL B 1 94 ? 19.312 -33.125 -7.059 1 98.94 94 VAL B CA 1
ATOM 4943 C C . VAL B 1 94 ? 19.016 -32.312 -8.305 1 98.94 94 VAL B C 1
ATOM 4945 O O . VAL B 1 94 ? 17.969 -32.5 -8.938 1 98.94 94 VAL B O 1
ATOM 4948 N N . ALA B 1 95 ? 19.906 -31.406 -8.703 1 98.88 95 ALA B N 1
ATOM 4949 C CA . ALA B 1 95 ? 19.703 -30.562 -9.883 1 98.88 95 ALA B CA 1
ATOM 4950 C C . ALA B 1 95 ? 19.578 -31.422 -11.141 1 98.88 95 ALA B C 1
ATOM 4952 O O . ALA B 1 95 ? 18.766 -31.125 -12.016 1 98.88 95 ALA B O 1
ATOM 4953 N N . SER B 1 96 ? 20.359 -32.406 -11.211 1 98.81 96 SER B N 1
ATOM 4954 C CA . SER B 1 96 ? 20.312 -33.312 -12.359 1 98.81 96 SER B CA 1
ATOM 4955 C C . SER B 1 96 ? 18.969 -34.031 -12.453 1 98.81 96 SER B C 1
ATOM 4957 O O . SER B 1 96 ? 18.344 -34.062 -13.516 1 98.81 96 SER B O 1
ATOM 4959 N N . ALA B 1 97 ? 18.547 -34.562 -11.359 1 98.88 97 ALA B N 1
ATOM 4960 C CA . ALA B 1 97 ? 17.281 -35.312 -11.32 1 98.88 97 ALA B CA 1
ATOM 4961 C C . ALA B 1 97 ? 16.125 -34.406 -11.742 1 98.88 97 ALA B C 1
ATOM 4963 O O . ALA B 1 97 ? 15.312 -34.781 -12.586 1 98.88 97 ALA B O 1
ATOM 4964 N N . TYR B 1 98 ? 16.062 -33.281 -11.234 1 98.94 98 TYR B N 1
ATOM 4965 C CA . TYR B 1 98 ? 14.945 -32.375 -11.508 1 98.94 98 TYR B CA 1
ATOM 4966 C C . TYR B 1 98 ? 15.039 -31.797 -12.914 1 98.94 98 TYR B C 1
ATOM 4968 O O . TYR B 1 98 ? 14.016 -31.609 -13.578 1 98.94 98 TYR B O 1
ATOM 4976 N N . SER B 1 99 ? 16.266 -31.484 -13.375 1 98.88 99 SER B N 1
ATOM 4977 C CA . SER B 1 99 ? 16.391 -30.969 -14.742 1 98.88 99 SER B CA 1
ATOM 4978 C C . SER B 1 99 ? 15.945 -32 -15.766 1 98.88 99 SER B C 1
ATOM 4980 O O . SER B 1 99 ? 15.25 -31.688 -16.719 1 98.88 99 SER B O 1
ATOM 4982 N N . LYS B 1 100 ? 16.328 -33.25 -15.562 1 98.88 100 LYS B N 1
ATOM 4983 C CA . LYS B 1 100 ? 15.898 -34.312 -16.469 1 98.88 100 LYS B CA 1
ATOM 4984 C C . LYS B 1 100 ? 14.383 -34.469 -16.422 1 98.88 100 LYS B C 1
ATOM 4986 O O . LYS B 1 100 ? 13.734 -34.531 -17.469 1 98.88 100 LYS B O 1
ATOM 4991 N N . ARG B 1 101 ? 13.867 -34.5 -15.273 1 98.88 101 ARG B N 1
ATOM 4992 C CA . ARG B 1 101 ? 12.43 -34.719 -15.156 1 98.88 101 ARG B CA 1
ATOM 4993 C C . ARG B 1 101 ? 11.656 -33.531 -15.719 1 98.88 101 ARG B C 1
ATOM 4995 O O . ARG B 1 101 ? 10.562 -33.688 -16.266 1 98.88 101 ARG B O 1
ATOM 5002 N N . ALA B 1 102 ? 12.219 -32.312 -15.609 1 98.94 102 ALA B N 1
ATOM 5003 C CA . ALA B 1 102 ? 11.57 -31.125 -16.141 1 98.94 102 ALA B CA 1
ATOM 5004 C C . ALA B 1 102 ? 11.406 -31.219 -17.656 1 98.94 102 ALA B C 1
ATOM 5006 O O . ALA B 1 102 ? 10.359 -30.844 -18.188 1 98.94 102 ALA B O 1
ATOM 5007 N N . ILE B 1 103 ? 12.398 -31.688 -18.328 1 98.81 103 ILE B N 1
ATOM 5008 C CA . ILE B 1 103 ? 12.32 -31.734 -19.781 1 98.81 103 ILE B CA 1
ATOM 5009 C C . ILE B 1 103 ? 11.391 -32.875 -20.219 1 98.81 103 ILE B C 1
ATOM 5011 O O . ILE B 1 103 ? 10.703 -32.781 -21.234 1 98.81 103 ILE B O 1
ATOM 5015 N N . ILE B 1 104 ? 11.312 -33.969 -19.406 1 98.75 104 ILE B N 1
ATOM 5016 C CA . ILE B 1 104 ? 10.305 -35 -19.625 1 98.75 104 ILE B CA 1
ATOM 5017 C C . ILE B 1 104 ? 8.906 -34.375 -19.469 1 98.75 104 ILE B C 1
ATOM 5019 O O . ILE B 1 104 ? 8.047 -34.562 -20.344 1 98.75 104 ILE B O 1
ATOM 5023 N N . ALA B 1 105 ? 8.742 -33.656 -18.391 1 98.88 105 ALA B N 1
ATOM 5024 C CA . ALA B 1 105 ? 7.465 -33 -18.125 1 98.88 105 ALA B CA 1
ATOM 5025 C C . ALA B 1 105 ? 7.062 -32.094 -19.297 1 98.88 105 ALA B C 1
ATOM 5027 O O . ALA B 1 105 ? 5.891 -32.031 -19.672 1 98.88 105 ALA B O 1
ATOM 5028 N N . HIS B 1 106 ? 8.008 -31.375 -19.875 1 98.81 106 HIS B N 1
ATOM 5029 C CA . HIS B 1 106 ? 7.719 -30.469 -20.984 1 98.81 106 HIS B CA 1
ATOM 5030 C C . HIS B 1 106 ? 7.172 -31.234 -22.188 1 98.81 106 HIS B C 1
ATOM 5032 O O . HIS B 1 106 ? 6.223 -30.781 -22.844 1 98.81 106 HIS B O 1
ATOM 5038 N N . GLN B 1 107 ? 7.738 -32.312 -22.484 1 98.62 107 GLN B N 1
ATOM 5039 C CA . GLN B 1 107 ? 7.285 -33.125 -23.609 1 98.62 107 GLN B CA 1
ATOM 5040 C C . GLN B 1 107 ? 5.871 -33.656 -23.391 1 98.62 107 GLN B C 1
ATOM 5042 O O . GLN B 1 107 ? 5.117 -33.844 -24.344 1 98.62 107 GLN B O 1
ATOM 5047 N N . LEU B 1 108 ? 5.492 -33.781 -22.141 1 98.69 108 LEU B N 1
ATOM 5048 C CA . LEU B 1 108 ? 4.191 -34.312 -21.781 1 98.69 108 LEU B CA 1
ATOM 5049 C C . LEU B 1 108 ? 3.137 -33.219 -21.672 1 98.69 108 LEU B C 1
ATOM 5051 O O . LEU B 1 108 ? 1.958 -33.469 -21.953 1 98.69 108 LEU B O 1
ATOM 5055 N N . ALA B 1 109 ? 3.578 -32 -21.297 1 98.69 109 ALA B N 1
ATOM 5056 C CA . ALA B 1 109 ? 2.572 -31 -20.922 1 98.69 109 ALA B CA 1
ATOM 5057 C C . ALA B 1 109 ? 2.914 -29.641 -21.516 1 98.69 109 ALA B C 1
ATOM 5059 O O . ALA B 1 109 ? 2.17 -28.672 -21.344 1 98.69 109 ALA B O 1
ATOM 5060 N N . CYS B 1 110 ? 3.992 -29.5 -22.219 1 98.31 110 CYS B N 1
ATOM 5061 C CA . CYS B 1 110 ? 4.418 -28.234 -22.797 1 98.31 110 CYS B CA 1
ATOM 5062 C C . CYS B 1 110 ? 4.473 -27.141 -21.734 1 98.31 110 CYS B C 1
ATOM 5064 O O . CYS B 1 110 ? 3.85 -26.078 -21.891 1 98.31 110 CYS B O 1
ATOM 5066 N N . CYS B 1 111 ? 5.297 -27.312 -20.734 1 98.75 111 CYS B N 1
ATOM 5067 C CA . CYS B 1 111 ? 5.184 -26.453 -19.562 1 98.75 111 CYS B CA 1
ATOM 5068 C C . CYS B 1 111 ? 6.375 -25.5 -19.469 1 98.75 111 CYS B C 1
ATOM 5070 O O . CYS B 1 111 ? 6.395 -24.625 -18.609 1 98.75 111 CYS B O 1
ATOM 5072 N N . LEU B 1 112 ? 7.371 -25.531 -20.391 1 98.81 112 LEU B N 1
ATOM 5073 C CA . LEU B 1 112 ? 8.578 -24.719 -20.219 1 98.81 112 LEU B CA 1
ATOM 5074 C C . LEU B 1 112 ? 8.734 -23.734 -21.375 1 98.81 112 LEU B C 1
ATOM 5076 O O . LEU B 1 112 ? 8.367 -24.031 -22.5 1 98.81 112 LEU B O 1
ATOM 5080 N N . SER B 1 113 ? 9.344 -22.578 -21.047 1 98.25 113 SER B N 1
ATOM 5081 C CA . SER B 1 113 ? 9.805 -21.656 -22.062 1 98.25 113 SER B CA 1
ATOM 5082 C C . SER B 1 113 ? 11.305 -21.766 -22.281 1 98.25 113 SER B C 1
ATOM 5084 O O . SER B 1 113 ? 11.812 -21.406 -23.359 1 98.25 113 SER B O 1
ATOM 5086 N N . GLU B 1 114 ? 11.984 -22.141 -21.266 1 98.5 114 GLU B N 1
ATOM 5087 C CA . GLU B 1 114 ? 13.422 -22.391 -21.344 1 98.5 114 GLU B CA 1
ATOM 5088 C C . GLU B 1 114 ? 13.828 -23.547 -20.422 1 98.5 114 GLU B C 1
ATOM 5090 O O . GLU B 1 114 ? 13.18 -23.797 -19.406 1 98.5 114 GLU B O 1
ATOM 5095 N N . TRP B 1 115 ? 14.859 -24.25 -20.812 1 98.62 115 TRP B N 1
ATOM 5096 C CA . TRP B 1 115 ? 15.5 -25.344 -20.109 1 98.62 115 TRP B CA 1
ATOM 5097 C C . TRP B 1 115 ? 17.016 -25.203 -20.141 1 98.62 115 TRP B C 1
ATOM 5099 O O . TRP B 1 115 ? 17.609 -25.031 -21.219 1 98.62 115 TRP B O 1
ATOM 5109 N N . PHE B 1 116 ? 17.688 -25.172 -18.969 1 98.12 116 PHE B N 1
ATOM 5110 C CA . PHE B 1 116 ? 19.109 -24.891 -18.953 1 98.12 116 PHE B CA 1
ATOM 5111 C C . PHE B 1 116 ? 19.812 -25.719 -17.891 1 98.12 116 PHE B C 1
ATOM 5113 O O . PHE B 1 116 ? 20.438 -25.156 -16.969 1 98.12 116 PHE B O 1
ATOM 5120 N N . MET B 1 117 ? 19.859 -27.016 -18.047 1 98.31 117 MET B N 1
ATOM 5121 C CA . MET B 1 117 ? 20.406 -28.016 -17.125 1 98.31 117 MET B CA 1
ATOM 5122 C C . MET B 1 117 ? 21.875 -27.75 -16.859 1 98.31 117 MET B C 1
ATOM 5124 O O . MET B 1 117 ? 22.328 -27.812 -15.719 1 98.31 117 MET B O 1
ATOM 5128 N N . ASP B 1 118 ? 22.641 -27.422 -17.906 1 98.06 118 ASP B N 1
ATOM 5129 C CA . ASP B 1 118 ? 24.078 -27.219 -17.75 1 98.06 118 ASP B CA 1
ATOM 5130 C C . ASP B 1 118 ? 24.375 -26.109 -16.75 1 98.06 118 ASP B C 1
ATOM 5132 O O . ASP B 1 118 ? 25.234 -26.266 -15.883 1 98.06 118 ASP B O 1
ATOM 5136 N N . GLU B 1 119 ? 23.656 -25.062 -16.891 1 98 119 GLU B N 1
ATOM 5137 C CA . GLU B 1 119 ? 23.828 -23.953 -15.953 1 98 119 GLU B CA 1
ATOM 5138 C C . GLU B 1 119 ? 23.422 -24.344 -14.539 1 98 119 GLU B C 1
ATOM 5140 O O . GLU B 1 119 ? 24.078 -23.953 -13.562 1 98 119 GLU B O 1
ATOM 5145 N N . ALA B 1 120 ? 22.344 -25.078 -14.391 1 98.69 120 ALA B N 1
ATOM 5146 C CA . ALA B 1 120 ? 21.891 -25.562 -13.094 1 98.69 120 ALA B CA 1
ATOM 5147 C C . ALA B 1 120 ? 22.953 -26.438 -12.43 1 98.69 120 ALA B C 1
ATOM 5149 O O . ALA B 1 120 ? 23.203 -26.312 -11.234 1 98.69 120 ALA B O 1
ATOM 5150 N N . LEU B 1 121 ? 23.547 -27.297 -13.234 1 98.69 121 LEU B N 1
ATOM 5151 C CA . LEU B 1 121 ? 24.562 -28.203 -12.711 1 98.69 121 LEU B CA 1
ATOM 5152 C C . LEU B 1 121 ? 25.812 -27.438 -12.289 1 98.69 121 LEU B C 1
ATOM 5154 O O . LEU B 1 121 ? 26.453 -27.797 -11.297 1 98.69 121 LEU B O 1
ATOM 5158 N N . GLU B 1 122 ? 26.156 -26.438 -13.055 1 98.56 122 GLU B N 1
ATOM 5159 C CA . GLU B 1 122 ? 27.297 -25.609 -12.688 1 98.56 122 GLU B CA 1
ATOM 5160 C C . GLU B 1 122 ? 27.078 -24.922 -11.344 1 98.56 122 GLU B C 1
ATOM 5162 O O . GLU B 1 122 ? 27.969 -24.922 -10.492 1 98.56 122 GLU B O 1
ATOM 5167 N N . GLN B 1 123 ? 25.938 -24.375 -11.148 1 98.06 123 GLN B N 1
ATOM 5168 C CA . GLN B 1 123 ? 25.594 -23.75 -9.867 1 98.06 123 GLN B CA 1
ATOM 5169 C C . GLN B 1 123 ? 25.594 -24.781 -8.742 1 98.06 123 GLN B C 1
ATOM 5171 O O . GLN B 1 123 ? 26.109 -24.531 -7.652 1 98.06 123 GLN B O 1
ATOM 5176 N N . ALA B 1 124 ? 24.984 -25.891 -9 1 98.88 124 ALA B N 1
ATOM 5177 C CA . ALA B 1 124 ? 24.906 -26.953 -8 1 98.88 124 ALA B CA 1
ATOM 5178 C C . ALA B 1 124 ? 26.297 -27.422 -7.594 1 98.88 124 ALA B C 1
ATOM 5180 O O . ALA B 1 124 ? 26.562 -27.688 -6.418 1 98.88 124 ALA B O 1
ATOM 5181 N N . LYS B 1 125 ? 27.172 -27.531 -8.57 1 98.81 125 LYS B N 1
ATOM 5182 C CA . LYS B 1 125 ? 28.547 -27.938 -8.297 1 98.81 125 LYS B CA 1
ATOM 5183 C C . LYS B 1 125 ? 29.234 -26.953 -7.363 1 98.81 125 LYS B C 1
ATOM 5185 O O . LYS B 1 125 ? 29.922 -27.359 -6.426 1 98.81 125 LYS B O 1
ATOM 5190 N N . ALA B 1 126 ? 29.078 -25.719 -7.641 1 98.75 126 ALA B N 1
ATOM 5191 C CA . ALA B 1 126 ? 29.672 -24.688 -6.793 1 98.75 126 ALA B CA 1
ATOM 5192 C C . ALA B 1 126 ? 29.141 -24.781 -5.363 1 98.75 126 ALA B C 1
ATOM 5194 O O . ALA B 1 126 ? 29.891 -24.562 -4.402 1 98.75 126 ALA B O 1
ATOM 5195 N N . LEU B 1 127 ? 27.906 -25.078 -5.184 1 98.88 127 LEU B N 1
ATOM 5196 C CA . LEU B 1 127 ? 27.281 -25.234 -3.869 1 98.88 127 LEU B CA 1
ATOM 5197 C C . LEU B 1 127 ? 27.844 -26.453 -3.143 1 98.88 127 LEU B C 1
ATOM 5199 O O . LEU B 1 127 ? 28.094 -26.391 -1.938 1 98.88 127 LEU B O 1
ATOM 5203 N N . ASP B 1 128 ? 27.969 -27.516 -3.883 1 98.81 128 ASP B N 1
ATOM 5204 C CA . ASP B 1 128 ? 28.562 -28.719 -3.297 1 98.81 128 ASP B CA 1
ATOM 5205 C C . ASP B 1 128 ? 30 -28.438 -2.824 1 98.81 128 ASP B C 1
ATOM 5207 O O . ASP B 1 128 ? 30.391 -28.875 -1.742 1 98.81 128 ASP B O 1
ATOM 5211 N N . GLU B 1 129 ? 30.734 -27.781 -3.643 1 98.69 129 GLU B N 1
ATOM 5212 C CA . GLU B 1 129 ? 32.094 -27.438 -3.279 1 98.69 129 GLU B CA 1
ATOM 5213 C C . GLU B 1 129 ? 32.125 -26.562 -2.027 1 98.69 129 GLU B C 1
ATOM 5215 O O . GLU B 1 129 ? 32.969 -26.766 -1.146 1 98.69 129 GLU B O 1
ATOM 5220 N N . HIS B 1 130 ? 31.297 -25.594 -1.968 1 98.69 130 HIS B N 1
ATOM 5221 C CA . HIS B 1 130 ? 31.203 -24.734 -0.793 1 98.69 130 HIS B CA 1
ATOM 5222 C C . HIS B 1 130 ? 30.922 -25.547 0.466 1 98.69 130 HIS B C 1
ATOM 5224 O O . HIS B 1 130 ? 31.578 -25.359 1.491 1 98.69 130 HIS B O 1
ATOM 5230 N N . LEU B 1 131 ? 29.891 -26.391 0.342 1 98.62 131 LEU B N 1
ATOM 5231 C CA . LEU B 1 131 ? 29.531 -27.219 1.49 1 98.62 131 LEU B CA 1
ATOM 5232 C C . LEU B 1 131 ? 30.688 -28.109 1.909 1 98.62 131 LEU B C 1
ATOM 5234 O O . LEU B 1 131 ? 30.938 -28.297 3.102 1 98.62 131 LEU B O 1
ATOM 5238 N N . GLU B 1 132 ? 31.359 -28.672 0.96 1 98.06 132 GLU B N 1
ATOM 5239 C CA . GLU B 1 132 ? 32.5 -29.531 1.25 1 98.06 132 GLU B CA 1
ATOM 5240 C C . GLU B 1 132 ? 33.625 -28.75 1.938 1 98.06 132 GLU B C 1
ATOM 5242 O O . GLU B 1 132 ? 34.219 -29.219 2.902 1 98.06 132 GLU B O 1
ATOM 5247 N N . LYS B 1 133 ? 33.875 -27.625 1.461 1 98.25 133 LYS B N 1
ATOM 5248 C CA . LYS B 1 133 ? 34.969 -26.812 1.938 1 98.25 133 LYS B CA 1
ATOM 5249 C C . LYS B 1 133 ? 34.656 -26.203 3.305 1 98.25 133 LYS B C 1
ATOM 5251 O O . LYS B 1 133 ? 35.562 -26.109 4.16 1 98.25 133 LYS B O 1
ATOM 5256 N N . THR B 1 134 ? 33.5 -25.781 3.566 1 98.06 134 THR B N 1
ATOM 5257 C CA . THR B 1 134 ? 33.188 -24.969 4.742 1 98.06 134 THR B CA 1
ATOM 5258 C C . THR B 1 134 ? 32.438 -25.781 5.789 1 98.06 134 THR B C 1
ATOM 5260 O O . THR B 1 134 ? 32.375 -25.406 6.957 1 98.06 134 THR B O 1
ATOM 5263 N N . GLY B 1 135 ? 31.797 -26.797 5.328 1 97.88 135 GLY B N 1
ATOM 5264 C CA . GLY B 1 135 ? 30.953 -27.578 6.203 1 97.88 135 GLY B CA 1
ATOM 5265 C C . GLY B 1 135 ? 29.594 -26.938 6.457 1 97.88 135 GLY B C 1
ATOM 5266 O O . GLY B 1 135 ? 28.797 -27.453 7.238 1 97.88 135 GLY B O 1
ATOM 5267 N N . LYS B 1 136 ? 29.344 -25.812 5.812 1 98.12 136 LYS B N 1
ATOM 5268 C CA . LYS B 1 136 ? 28.094 -25.062 6.027 1 98.12 136 LYS B CA 1
ATOM 5269 C C . LYS B 1 136 ? 27.375 -24.797 4.707 1 98.12 136 LYS B C 1
ATOM 5271 O O . LYS B 1 136 ? 28.016 -24.641 3.666 1 98.12 136 LYS B O 1
ATOM 5276 N N . THR B 1 137 ? 26.047 -24.812 4.738 1 98.75 137 THR B N 1
ATOM 5277 C CA . THR B 1 137 ? 25.281 -24.406 3.574 1 98.75 137 THR B CA 1
ATOM 5278 C C . THR B 1 137 ? 25.359 -22.891 3.387 1 98.75 137 THR B C 1
ATOM 5280 O O . THR B 1 137 ? 25.656 -22.156 4.332 1 98.75 137 THR B O 1
ATOM 5283 N N . VAL B 1 138 ? 25.094 -22.422 2.199 1 98.56 138 VAL B N 1
ATOM 5284 C CA . VAL B 1 138 ? 25.141 -20.984 1.94 1 98.56 138 VAL B CA 1
ATOM 5285 C C . VAL B 1 138 ? 23.859 -20.312 2.436 1 98.56 138 VAL B C 1
ATOM 5287 O O . VAL B 1 138 ? 23.828 -19.109 2.674 1 98.56 138 VAL B O 1
ATOM 5290 N N . GLY B 1 139 ? 22.781 -21.062 2.564 1 98.62 139 GLY B N 1
ATOM 5291 C CA . GLY B 1 139 ? 21.469 -20.594 3.006 1 98.62 139 GLY B CA 1
ATOM 5292 C C . GLY B 1 139 ? 20.438 -21.688 3.07 1 98.62 139 GLY B C 1
ATOM 5293 O O . GLY B 1 139 ? 20.734 -22.859 2.807 1 98.62 139 GLY B O 1
ATOM 5294 N N . PRO B 1 140 ? 19.203 -21.297 3.359 1 98.69 140 PRO B N 1
ATOM 5295 C CA . PRO B 1 140 ? 18.156 -22.281 3.643 1 98.69 140 PRO B CA 1
ATOM 5296 C C . PRO B 1 140 ? 17.719 -23.047 2.398 1 98.69 140 PRO B C 1
ATOM 5298 O O . PRO B 1 140 ? 17.078 -24.094 2.51 1 98.69 140 PRO B O 1
ATOM 5301 N N . LEU B 1 141 ? 18.078 -22.594 1.179 1 98.88 141 LEU B N 1
ATOM 5302 C CA . LEU B 1 141 ? 17.656 -23.25 -0.055 1 98.88 141 LEU B CA 1
ATOM 5303 C C . LEU B 1 141 ? 18.844 -23.922 -0.75 1 98.88 141 LEU B C 1
ATOM 5305 O O . LEU B 1 141 ? 18.766 -24.25 -1.937 1 98.88 141 LEU B O 1
ATOM 5309 N N . HIS B 1 142 ? 19.922 -24.156 -0.003 1 98.88 142 HIS B N 1
ATOM 5310 C CA . HIS B 1 142 ? 21.156 -24.688 -0.563 1 98.88 142 HIS B CA 1
ATOM 5311 C C . HIS B 1 142 ? 20.891 -25.922 -1.421 1 98.88 142 HIS B C 1
ATOM 5313 O O . HIS B 1 142 ? 20.594 -26.984 -0.895 1 98.88 142 HIS B O 1
ATOM 5319 N N . GLY B 1 143 ? 20.969 -25.703 -2.773 1 98.88 143 GLY B N 1
ATOM 5320 C CA . GLY B 1 143 ? 20.906 -26.828 -3.703 1 98.88 143 GLY B CA 1
ATOM 5321 C C . GLY B 1 143 ? 19.484 -27.141 -4.148 1 98.88 143 GLY B C 1
ATOM 5322 O O . GLY B 1 143 ? 19.281 -28.047 -4.965 1 98.88 143 GLY B O 1
ATOM 5323 N N . VAL B 1 144 ? 18.453 -26.406 -3.684 1 98.94 144 VAL B N 1
ATOM 5324 C CA . VAL B 1 144 ? 17.047 -26.688 -3.979 1 98.94 144 VAL B CA 1
ATOM 5325 C C . VAL B 1 144 ? 16.688 -26.094 -5.336 1 98.94 144 VAL B C 1
ATOM 5327 O O . VAL B 1 144 ? 16.859 -24.906 -5.566 1 98.94 144 VAL B O 1
ATOM 5330 N N . PRO B 1 145 ? 16.156 -26.891 -6.277 1 98.88 145 PRO B N 1
ATOM 5331 C CA . PRO B 1 145 ? 15.719 -26.375 -7.574 1 98.88 145 PRO B CA 1
ATOM 5332 C C . PRO B 1 145 ? 14.453 -25.531 -7.473 1 98.88 145 PRO B C 1
ATOM 5334 O O . PRO B 1 145 ? 13.547 -25.875 -6.707 1 98.88 145 PRO B O 1
ATOM 5337 N N . ILE B 1 146 ? 14.383 -24.438 -8.172 1 98.94 146 ILE B N 1
ATOM 5338 C CA . ILE B 1 146 ? 13.195 -23.609 -8.273 1 98.94 146 ILE B CA 1
ATOM 5339 C C . ILE B 1 146 ? 12.945 -23.234 -9.734 1 98.94 146 ILE B C 1
ATOM 5341 O O . ILE B 1 146 ? 13.867 -22.812 -10.438 1 98.94 146 ILE B O 1
ATOM 5345 N N . ALA B 1 147 ? 11.742 -23.469 -10.242 1 98.94 147 ALA B N 1
ATOM 5346 C CA . ALA B 1 147 ? 11.344 -23.047 -11.578 1 98.94 147 ALA B CA 1
ATOM 5347 C C . ALA B 1 147 ? 10.828 -21.609 -11.57 1 98.94 147 ALA B C 1
ATOM 5349 O O . ALA B 1 147 ? 10.195 -21.172 -10.602 1 98.94 147 ALA B O 1
ATOM 5350 N N . VAL B 1 148 ? 11.078 -20.875 -12.672 1 98.88 148 VAL B N 1
ATOM 5351 C CA . VAL B 1 148 ? 10.812 -19.438 -12.688 1 98.88 148 VAL B CA 1
ATOM 5352 C C . VAL B 1 148 ? 9.852 -19.094 -13.82 1 98.88 148 VAL B C 1
ATOM 5354 O O . VAL B 1 148 ? 10.102 -19.438 -14.984 1 98.88 148 VAL B O 1
ATOM 5357 N N . LYS B 1 149 ? 8.727 -18.406 -13.492 1 98.69 149 LYS B N 1
ATOM 5358 C CA . LYS B 1 149 ? 7.793 -17.953 -14.508 1 98.69 149 LYS B CA 1
ATOM 5359 C C . LYS B 1 149 ? 8.492 -17.062 -15.531 1 98.69 149 LYS B C 1
ATOM 5361 O O . LYS B 1 149 ? 9.359 -16.25 -15.18 1 98.69 149 LYS B O 1
ATOM 5366 N N . GLU B 1 150 ? 8.086 -17.172 -16.734 1 98.19 150 GLU B N 1
ATOM 5367 C CA . GLU B 1 150 ? 8.758 -16.547 -17.875 1 98.19 150 GLU B CA 1
ATOM 5368 C C . GLU B 1 150 ? 8.898 -15.047 -17.672 1 98.19 150 GLU B C 1
ATOM 5370 O O . GLU B 1 150 ? 9.922 -14.461 -18.031 1 98.19 150 GLU B O 1
ATOM 5375 N N . MET B 1 151 ? 8 -14.375 -17.062 1 97.94 151 MET B N 1
ATOM 5376 C CA . MET B 1 151 ? 8 -12.922 -16.969 1 97.94 151 MET B CA 1
ATOM 5377 C C . MET B 1 151 ? 9.039 -12.438 -15.969 1 97.94 151 MET B C 1
ATOM 5379 O O . MET B 1 151 ? 9.352 -11.242 -15.914 1 97.94 151 MET B O 1
ATOM 5383 N N . ILE B 1 152 ? 9.508 -13.289 -15.125 1 98.62 152 ILE B N 1
ATOM 5384 C CA . ILE B 1 152 ? 10.398 -12.914 -14.039 1 98.62 152 ILE B CA 1
ATOM 5385 C C . ILE B 1 152 ? 11.844 -12.867 -14.539 1 98.62 152 ILE B C 1
ATOM 5387 O O . ILE B 1 152 ? 12.375 -13.875 -15.008 1 98.62 152 ILE B O 1
ATOM 5391 N N . PRO B 1 153 ? 12.508 -11.781 -14.383 1 98.56 153 PRO B N 1
ATOM 5392 C CA . PRO B 1 153 ? 13.859 -11.656 -14.93 1 98.56 153 PRO B CA 1
ATOM 5393 C C . PRO B 1 153 ? 14.875 -12.531 -14.195 1 98.56 153 PRO B C 1
ATOM 5395 O O . PRO B 1 153 ? 15.016 -12.43 -12.977 1 98.56 153 PRO B O 1
ATOM 5398 N N . LEU B 1 154 ? 15.477 -13.359 -14.891 1 98.62 154 LEU B N 1
ATOM 5399 C CA . LEU B 1 154 ? 16.594 -14.195 -14.492 1 98.62 154 LEU B CA 1
ATOM 5400 C C . LEU B 1 154 ? 17.828 -13.898 -15.352 1 98.62 154 LEU B C 1
ATOM 5402 O O . LEU B 1 154 ? 17.766 -13.984 -16.578 1 98.62 154 LEU B O 1
ATOM 5406 N N . ALA B 1 155 ? 18.906 -13.508 -14.703 1 98.38 155 ALA B N 1
ATOM 5407 C CA . ALA B 1 155 ? 20.094 -13.078 -15.438 1 98.38 155 ALA B CA 1
ATOM 5408 C C . ALA B 1 155 ? 20.484 -14.102 -16.5 1 98.38 155 ALA B C 1
ATOM 5410 O O . ALA B 1 155 ? 20.609 -15.289 -16.203 1 98.38 155 ALA B O 1
ATOM 5411 N N . GLY B 1 156 ? 20.672 -13.609 -17.719 1 98.06 156 GLY B N 1
ATOM 5412 C CA . GLY B 1 156 ? 21.156 -14.445 -18.812 1 98.06 156 GLY B CA 1
ATOM 5413 C C . GLY B 1 156 ? 20.031 -15.195 -19.516 1 98.06 156 GLY B C 1
ATOM 5414 O O . GLY B 1 156 ? 20.281 -15.891 -20.5 1 98.06 156 GLY B O 1
ATOM 5415 N N . HIS B 1 157 ? 18.797 -15.031 -19.125 1 98.5 157 HIS B N 1
ATOM 5416 C CA . HIS B 1 157 ? 17.688 -15.773 -19.719 1 98.5 157 HIS B CA 1
ATOM 5417 C C . HIS B 1 157 ? 16.594 -14.836 -20.219 1 98.5 157 HIS B C 1
ATOM 5419 O O . HIS B 1 157 ? 16.594 -13.648 -19.875 1 98.5 157 HIS B O 1
ATOM 5425 N N . TYR B 1 158 ? 15.75 -15.406 -21.047 1 97.75 158 TYR B N 1
ATOM 5426 C CA . TYR B 1 158 ? 14.695 -14.617 -21.656 1 97.75 158 TYR B CA 1
ATOM 5427 C C . TYR B 1 158 ? 13.578 -14.32 -20.656 1 97.75 158 TYR B C 1
ATOM 5429 O O . TYR B 1 158 ? 13.297 -15.133 -19.781 1 97.75 158 TYR B O 1
ATOM 5437 N N . THR B 1 159 ? 13.039 -13.164 -20.766 1 97.25 159 THR B N 1
ATOM 5438 C CA . THR B 1 159 ? 11.812 -12.75 -20.094 1 97.25 159 THR B CA 1
ATOM 5439 C C . THR B 1 159 ? 10.828 -12.125 -21.078 1 97.25 159 THR B C 1
ATOM 5441 O O . THR B 1 159 ? 11.227 -11.641 -22.125 1 97.25 159 THR B O 1
ATOM 5444 N N . SER B 1 160 ? 9.555 -12.281 -20.766 1 95.69 160 SER B N 1
ATOM 5445 C CA . SER B 1 160 ? 8.523 -11.797 -21.672 1 95.69 160 SER B CA 1
ATOM 5446 C C . SER B 1 160 ? 7.215 -11.547 -20.938 1 95.69 160 SER B C 1
ATOM 5448 O O . SER B 1 160 ? 6.938 -12.172 -19.906 1 95.69 160 SER B O 1
ATOM 5450 N N . LEU B 1 161 ? 6.406 -10.609 -21.531 1 95.19 161 LEU B N 1
ATOM 5451 C CA . LEU B 1 161 ? 5.062 -10.383 -21 1 95.19 161 LEU B CA 1
ATOM 5452 C C . LEU B 1 161 ? 4.023 -11.133 -21.828 1 95.19 161 LEU B C 1
ATOM 5454 O O . LEU B 1 161 ? 2.883 -10.68 -21.953 1 95.19 161 LEU B O 1
ATOM 5458 N N . GLY B 1 162 ? 4.48 -12.18 -22.469 1 95.38 162 GLY B N 1
ATOM 5459 C CA . GLY B 1 162 ? 3.557 -13.078 -23.141 1 95.38 162 GLY B CA 1
ATOM 5460 C C . GLY B 1 162 ? 3.359 -12.75 -24.609 1 95.38 162 GLY B C 1
ATOM 5461 O O . GLY B 1 162 ? 2.533 -13.367 -25.281 1 95.38 162 GLY B O 1
ATOM 5462 N N . PHE B 1 163 ? 4.043 -11.695 -25.094 1 96.25 163 PHE B N 1
ATOM 5463 C CA . PHE B 1 163 ? 4.082 -11.359 -26.516 1 96.25 163 PHE B CA 1
ATOM 5464 C C . PHE B 1 163 ? 5.5 -11.492 -27.062 1 96.25 163 PHE B C 1
ATOM 5466 O O . PHE B 1 163 ? 6.469 -11.172 -26.375 1 96.25 163 PHE B O 1
ATOM 5473 N N . VAL B 1 164 ? 5.566 -11.875 -28.328 1 96.31 164 VAL B N 1
ATOM 5474 C CA . VAL B 1 164 ? 6.875 -12.094 -28.938 1 96.31 164 VAL B CA 1
ATOM 5475 C C . VAL B 1 164 ? 7.676 -10.797 -28.922 1 96.31 164 VAL B C 1
ATOM 5477 O O . VAL B 1 164 ? 8.883 -10.805 -28.656 1 96.31 164 VAL B O 1
ATOM 5480 N N . VAL B 1 165 ? 7.043 -9.672 -29.062 1 95.62 165 VAL B N 1
ATOM 5481 C CA . VAL B 1 165 ? 7.711 -8.375 -29.156 1 95.62 165 VAL B CA 1
ATOM 5482 C C . VAL B 1 165 ? 8.312 -8 -27.797 1 95.62 165 VAL B C 1
ATOM 5484 O O . VAL B 1 165 ? 9.258 -7.219 -27.734 1 95.62 165 VAL B O 1
ATOM 5487 N N . THR B 1 166 ? 7.812 -8.555 -26.719 1 95.62 166 THR B N 1
ATOM 5488 C CA . THR B 1 166 ? 8.273 -8.18 -25.391 1 95.62 166 THR B CA 1
ATOM 5489 C C . THR B 1 166 ? 9.406 -9.094 -24.922 1 95.62 166 THR B C 1
ATOM 5491 O O . THR B 1 166 ? 10 -8.875 -23.875 1 95.62 166 THR B O 1
ATOM 5494 N N . ARG B 1 167 ? 9.719 -10.148 -25.672 1 96.56 167 ARG B N 1
ATOM 5495 C CA . ARG B 1 167 ? 10.75 -11.109 -25.312 1 96.56 167 ARG B CA 1
ATOM 5496 C C . ARG B 1 167 ? 12.141 -10.5 -25.422 1 96.56 167 ARG B C 1
ATOM 5498 O O . ARG B 1 167 ? 12.5 -9.969 -26.469 1 96.56 167 ARG B O 1
ATOM 5505 N N . HIS B 1 168 ? 12.922 -10.547 -24.375 1 96.5 168 HIS B N 1
ATOM 5506 C CA . HIS B 1 168 ? 14.305 -10.078 -24.328 1 96.5 168 HIS B CA 1
ATOM 5507 C C . HIS B 1 168 ? 15.102 -10.805 -23.25 1 96.5 168 HIS B C 1
ATOM 5509 O O . HIS B 1 168 ? 14.523 -11.398 -22.344 1 96.5 168 HIS B O 1
ATOM 5515 N N . LYS B 1 169 ? 16.359 -10.773 -23.359 1 97.5 169 LYS B N 1
ATOM 5516 C CA . LYS B 1 169 ? 17.203 -11.422 -22.359 1 97.5 169 LYS B CA 1
ATOM 5517 C C . LYS B 1 169 ? 17.484 -10.492 -21.188 1 97.5 169 LYS B C 1
ATOM 5519 O O . LYS B 1 169 ? 17.906 -9.352 -21.359 1 97.5 169 LYS B O 1
ATOM 5524 N N . ALA B 1 170 ? 17.203 -10.945 -20 1 97.69 170 ALA B N 1
ATOM 5525 C CA . ALA B 1 170 ? 17.484 -10.164 -18.797 1 97.69 170 ALA B CA 1
ATOM 5526 C C . ALA B 1 170 ? 18.984 -10.117 -18.531 1 97.69 170 ALA B C 1
ATOM 5528 O O . ALA B 1 170 ? 19.656 -11.148 -18.547 1 97.69 170 ALA B O 1
ATOM 5529 N N . GLU B 1 171 ? 19.547 -8.961 -18.234 1 96.69 171 GLU B N 1
ATOM 5530 C CA . GLU B 1 171 ? 20.969 -8.797 -17.953 1 96.69 171 GLU B CA 1
ATOM 5531 C C . GLU B 1 171 ? 21.281 -9.102 -16.5 1 96.69 171 GLU B C 1
ATOM 5533 O O . GLU B 1 171 ? 22.391 -9.516 -16.172 1 96.69 171 GLU B O 1
ATOM 5538 N N . LYS B 1 172 ? 20.344 -8.867 -15.664 1 97.31 172 LYS B N 1
ATOM 5539 C CA . LYS B 1 172 ? 20.531 -9.055 -14.234 1 97.31 172 LYS B CA 1
ATOM 5540 C C . LYS B 1 172 ? 19.328 -9.781 -13.617 1 97.31 172 LYS B C 1
ATOM 5542 O O . LYS B 1 172 ? 18.25 -9.797 -14.195 1 97.31 172 LYS B O 1
ATOM 5547 N N . ASP B 1 173 ? 19.594 -10.367 -12.492 1 98.56 173 ASP B N 1
ATOM 5548 C CA . ASP B 1 173 ? 18.516 -10.914 -11.68 1 98.56 173 ASP B CA 1
ATOM 5549 C C . ASP B 1 173 ? 17.609 -9.805 -11.141 1 98.56 173 ASP B C 1
ATOM 5551 O O . ASP B 1 173 ? 18.109 -8.734 -10.758 1 98.56 173 ASP B O 1
ATOM 5555 N N . CYS B 1 174 ? 16.344 -10.039 -11.18 1 98.38 174 CYS B N 1
ATOM 5556 C CA . CYS B 1 174 ? 15.516 -9.148 -10.383 1 98.38 174 CYS B CA 1
ATOM 5557 C C . CYS B 1 174 ? 15.75 -9.367 -8.891 1 98.38 174 CYS B C 1
ATOM 5559 O O . CYS B 1 174 ? 16.5 -10.258 -8.5 1 98.38 174 CYS B O 1
ATOM 5561 N N . GLN B 1 175 ? 15.102 -8.562 -8.047 1 98.44 175 GLN B N 1
ATOM 5562 C CA . GLN B 1 175 ? 15.328 -8.578 -6.605 1 98.44 175 GLN B CA 1
ATOM 5563 C C . GLN B 1 175 ? 15.023 -9.953 -6.016 1 98.44 175 GLN B C 1
ATOM 5565 O O . GLN B 1 175 ? 15.82 -10.492 -5.246 1 98.44 175 GLN B O 1
ATOM 5570 N N . MET B 1 176 ? 13.883 -10.555 -6.367 1 98.81 176 MET B N 1
ATOM 5571 C CA . MET B 1 176 ? 13.484 -11.852 -5.824 1 98.81 176 MET B CA 1
ATOM 5572 C C . MET B 1 176 ? 14.508 -12.93 -6.176 1 98.81 176 MET B C 1
ATOM 5574 O O . MET B 1 176 ? 14.922 -13.695 -5.309 1 98.81 176 MET B O 1
ATOM 5578 N N . ILE B 1 177 ? 14.875 -12.945 -7.438 1 98.81 177 ILE B N 1
ATOM 5579 C CA . ILE B 1 177 ? 15.789 -13.977 -7.918 1 98.81 177 ILE B CA 1
ATOM 5580 C C . ILE B 1 177 ? 17.141 -13.836 -7.215 1 98.81 177 ILE B C 1
ATOM 5582 O O . ILE B 1 177 ? 17.75 -14.828 -6.828 1 98.81 177 ILE B O 1
ATOM 5586 N N . SER B 1 178 ? 17.578 -12.602 -7.047 1 98.81 178 SER B N 1
ATOM 5587 C CA . SER B 1 178 ? 18.828 -12.359 -6.34 1 98.81 178 SER B CA 1
ATOM 5588 C C . SER B 1 178 ? 18.781 -12.898 -4.914 1 98.81 178 SER B C 1
ATOM 5590 O O . SER B 1 178 ? 19.734 -13.516 -4.441 1 98.81 178 SER B O 1
ATOM 5592 N N . ILE B 1 179 ? 17.719 -12.68 -4.211 1 98.88 179 ILE B N 1
ATOM 5593 C CA . ILE B 1 179 ? 17.547 -13.141 -2.838 1 98.88 179 ILE B CA 1
ATOM 5594 C C . ILE B 1 179 ? 17.562 -14.664 -2.799 1 98.88 179 ILE B C 1
ATOM 5596 O O . ILE B 1 179 ? 18.266 -15.266 -1.98 1 98.88 179 ILE B O 1
ATOM 5600 N N . LEU B 1 180 ? 16.797 -15.289 -3.709 1 98.88 180 LEU B N 1
ATOM 5601 C CA . LEU B 1 180 ? 16.703 -16.75 -3.738 1 98.88 180 LEU B CA 1
ATOM 5602 C C . LEU B 1 180 ? 18.047 -17.375 -4.117 1 98.88 180 LEU B C 1
ATOM 5604 O O . LEU B 1 180 ? 18.438 -18.391 -3.551 1 98.88 180 LEU B O 1
ATOM 5608 N N . ARG B 1 181 ? 18.703 -16.75 -5.074 1 98.69 181 ARG B N 1
ATOM 5609 C CA . ARG B 1 181 ? 20.016 -17.219 -5.473 1 98.69 181 ARG B CA 1
ATOM 5610 C C . ARG B 1 181 ? 20.984 -17.172 -4.301 1 98.69 181 ARG B C 1
ATOM 5612 O O . ARG B 1 181 ? 21.734 -18.141 -4.066 1 98.69 181 ARG B O 1
ATOM 5619 N N . LYS B 1 182 ? 21.047 -16.109 -3.529 1 98.44 182 LYS B N 1
ATOM 5620 C CA . LYS B 1 182 ? 21.922 -15.945 -2.369 1 98.44 182 LYS B CA 1
ATOM 5621 C C . LYS B 1 182 ? 21.594 -16.969 -1.293 1 98.44 182 LYS B C 1
ATOM 5623 O O . LYS B 1 182 ? 22.484 -17.391 -0.54 1 98.44 182 LYS B O 1
ATOM 5628 N N . ALA B 1 183 ? 20.359 -17.391 -1.294 1 98.81 183 ALA B N 1
ATOM 5629 C CA . ALA B 1 183 ? 19.922 -18.375 -0.309 1 98.81 183 ALA B CA 1
ATOM 5630 C C . ALA B 1 183 ? 20.297 -19.781 -0.742 1 98.81 183 ALA B C 1
ATOM 5632 O O . ALA B 1 183 ? 20.109 -20.75 0.006 1 98.81 183 ALA B O 1
ATOM 5633 N N . GLY B 1 184 ? 20.797 -19.953 -1.955 1 98.88 184 GLY B N 1
ATOM 5634 C CA . GLY B 1 184 ? 21.359 -21.219 -2.404 1 98.88 184 GLY B CA 1
ATOM 5635 C C . GLY B 1 184 ? 20.453 -21.938 -3.396 1 98.88 184 GLY B C 1
ATOM 5636 O O . GLY B 1 184 ? 20.734 -23.078 -3.766 1 98.88 184 GLY B O 1
ATOM 5637 N N . ALA B 1 185 ? 19.406 -21.328 -3.873 1 98.88 185 ALA B N 1
ATOM 5638 C CA . ALA B 1 185 ? 18.5 -21.953 -4.836 1 98.88 185 ALA B CA 1
ATOM 5639 C C . ALA B 1 185 ? 19.219 -22.234 -6.156 1 98.88 185 ALA B C 1
ATOM 5641 O O . ALA B 1 185 ? 20.125 -21.516 -6.539 1 98.88 185 ALA B O 1
ATOM 5642 N N . VAL B 1 186 ? 18.844 -23.234 -6.816 1 98.94 186 VAL B N 1
ATOM 5643 C CA . VAL B 1 186 ? 19.328 -23.594 -8.148 1 98.94 186 VAL B CA 1
ATOM 5644 C C . VAL B 1 186 ? 18.219 -23.438 -9.172 1 98.94 186 VAL B C 1
ATOM 5646 O O . VAL B 1 186 ? 17.25 -24.219 -9.172 1 98.94 186 VAL B O 1
ATOM 5649 N N . PHE B 1 187 ? 18.328 -22.453 -10.031 1 98.88 187 PHE B N 1
ATOM 5650 C CA . PHE B 1 187 ? 17.359 -22.297 -11.109 1 98.88 187 PHE B CA 1
ATOM 5651 C C . PHE B 1 187 ? 17.703 -23.188 -12.289 1 98.88 187 PHE B C 1
ATOM 5653 O O . PHE B 1 187 ? 18.859 -23.297 -12.68 1 98.88 187 PHE B O 1
ATOM 5660 N N . HIS B 1 188 ? 16.656 -23.891 -12.812 1 98.88 188 HIS B N 1
ATOM 5661 C CA . HIS B 1 188 ? 16.984 -24.891 -13.82 1 98.88 188 HIS B CA 1
ATOM 5662 C C . HIS B 1 188 ? 16.094 -24.766 -15.047 1 98.88 188 HIS B C 1
ATOM 5664 O O . HIS B 1 188 ? 16.391 -25.344 -16.094 1 98.88 188 HIS B O 1
ATOM 5670 N N . CYS B 1 189 ? 15.062 -23.969 -14.969 1 98.88 189 CYS B N 1
ATOM 5671 C CA . CYS B 1 189 ? 14.188 -23.766 -16.109 1 98.88 189 CYS B CA 1
ATOM 5672 C C . CYS B 1 189 ? 13.281 -22.547 -15.906 1 98.88 189 CYS B C 1
ATOM 5674 O O . CYS B 1 189 ? 13.172 -22.047 -14.789 1 98.88 189 CYS B O 1
ATOM 5676 N N . LYS B 1 190 ? 12.719 -22.047 -17 1 98.81 190 LYS B N 1
ATOM 5677 C CA . LYS B 1 190 ? 11.641 -21.062 -17 1 98.81 190 LYS B CA 1
ATOM 5678 C C . LYS B 1 190 ? 10.336 -21.703 -17.5 1 98.81 190 LYS B C 1
ATOM 5680 O O . LYS B 1 190 ? 10.352 -22.562 -18.375 1 98.81 190 LYS B O 1
ATOM 5685 N N . THR B 1 191 ? 9.242 -21.203 -16.938 1 98.88 191 THR B N 1
ATOM 5686 C CA . THR B 1 191 ? 7.973 -21.875 -17.219 1 98.88 191 THR B CA 1
ATOM 5687 C C . THR B 1 191 ? 7.082 -21 -18.094 1 98.88 191 THR B C 1
ATOM 5689 O O . THR B 1 191 ? 7.172 -19.766 -18.047 1 98.88 191 THR B O 1
ATOM 5692 N N . LEU B 1 192 ? 6.25 -21.641 -18.828 1 98.31 192 LEU B N 1
ATOM 5693 C CA . LEU B 1 192 ? 5.379 -20.984 -19.797 1 98.31 192 LEU B CA 1
ATOM 5694 C C . LEU B 1 192 ? 4.25 -20.234 -19.094 1 98.31 192 LEU B C 1
ATOM 5696 O O . LEU B 1 192 ? 3.844 -20.625 -18 1 98.31 192 LEU B O 1
ATOM 5700 N N . GLN B 1 193 ? 3.762 -19.234 -19.75 1 98.56 193 GLN B N 1
ATOM 5701 C CA . GLN B 1 193 ? 2.637 -18.391 -19.359 1 98.56 193 GLN B CA 1
ATOM 5702 C C . GLN B 1 193 ? 1.782 -18.031 -20.578 1 98.56 193 GLN B C 1
ATOM 5704 O O . GLN B 1 193 ? 2.191 -18.266 -21.719 1 98.56 193 GLN B O 1
ATOM 5709 N N . PRO B 1 194 ? 0.618 -17.562 -20.406 1 98.06 194 PRO B N 1
ATOM 5710 C CA . PRO B 1 194 ? -0.236 -17.266 -21.562 1 98.06 194 PRO B CA 1
ATOM 5711 C C . PRO B 1 194 ? 0.145 -15.961 -22.25 1 98.06 194 PRO B C 1
ATOM 5713 O O . PRO B 1 194 ? 0.875 -15.141 -21.688 1 98.06 194 PRO B O 1
ATOM 5716 N N . GLN B 1 195 ? -0.45 -15.789 -23.469 1 97.19 195 GLN B N 1
ATOM 5717 C CA . GLN B 1 195 ? -0.355 -14.523 -24.188 1 97.19 195 GLN B CA 1
ATOM 5718 C C . GLN B 1 195 ? -0.864 -13.367 -23.328 1 97.19 195 GLN B C 1
ATOM 5720 O O . GLN B 1 195 ? -1.981 -13.414 -22.812 1 97.19 195 GLN B O 1
ATOM 5725 N N . GLY B 1 196 ? -0.015 -12.453 -23.125 1 95 196 GLY B N 1
ATOM 5726 C CA . GLY B 1 196 ? -0.417 -11.258 -22.406 1 95 196 GLY B CA 1
ATOM 5727 C C . GLY B 1 196 ? -0.589 -11.484 -20.922 1 95 196 GLY B C 1
ATOM 5728 O O . GLY B 1 196 ? -1.078 -10.609 -20.203 1 95 196 GLY B O 1
ATOM 5729 N N . ILE B 1 197 ? -0.384 -12.656 -20.375 1 95.12 197 ILE B N 1
ATOM 5730 C CA . ILE B 1 197 ? -0.369 -13.047 -18.969 1 95.12 197 ILE B CA 1
ATOM 5731 C C . ILE B 1 197 ? -1.753 -12.828 -18.359 1 95.12 197 ILE B C 1
ATOM 5733 O O . ILE B 1 197 ? -1.879 -12.602 -17.156 1 95.12 197 ILE B O 1
ATOM 5737 N N . MET B 1 198 ? -2.818 -12.781 -19.219 1 93.38 198 MET B N 1
ATOM 5738 C CA . MET B 1 198 ? -4.129 -12.406 -18.688 1 93.38 198 MET B CA 1
ATOM 5739 C C . MET B 1 198 ? -5.164 -13.484 -19.016 1 93.38 198 MET B C 1
ATOM 5741 O O . MET B 1 198 ? -6.277 -13.172 -19.438 1 93.38 198 MET B O 1
ATOM 5745 N N . HIS B 1 199 ? -4.684 -14.781 -18.844 1 95.88 199 HIS B N 1
ATOM 5746 C CA . HIS B 1 199 ? -5.574 -15.922 -19 1 95.88 199 HIS B CA 1
ATOM 5747 C C . HIS B 1 199 ? -5.562 -16.797 -17.734 1 95.88 199 HIS B C 1
ATOM 5749 O O . HIS B 1 199 ? -4.527 -16.922 -17.078 1 95.88 199 HIS B O 1
ATOM 5755 N N . LEU B 1 200 ? -6.707 -17.391 -17.516 1 97 200 LEU B N 1
ATOM 5756 C CA . LEU B 1 200 ? -6.719 -18.484 -16.547 1 97 200 LEU B CA 1
ATOM 5757 C C . LEU B 1 200 ? -6.41 -19.812 -17.219 1 97 200 LEU B C 1
ATOM 5759 O O . LEU B 1 200 ? -6.883 -20.859 -16.766 1 97 200 LEU B O 1
ATOM 5763 N N . GLU B 1 201 ? -5.727 -19.75 -18.344 1 97.81 201 GLU B N 1
ATOM 5764 C CA . GLU B 1 201 ? -5.086 -20.844 -19.078 1 97.81 201 GLU B CA 1
ATOM 5765 C C . GLU B 1 201 ? -3.691 -20.453 -19.547 1 97.81 201 GLU B C 1
ATOM 5767 O O . GLU B 1 201 ? -3.33 -19.266 -19.516 1 97.81 201 GLU B O 1
ATOM 5772 N N . THR B 1 202 ? -2.99 -21.406 -19.828 1 98.25 202 THR B N 1
ATOM 5773 C CA . THR B 1 202 ? -1.673 -21.125 -20.391 1 98.25 202 THR B CA 1
ATOM 5774 C C . THR B 1 202 ? -1.61 -21.547 -21.859 1 98.25 202 THR B C 1
ATOM 5776 O O . THR B 1 202 ? -1.271 -22.688 -22.172 1 98.25 202 THR B O 1
ATOM 5779 N N . VAL B 1 203 ? -2.008 -20.656 -22.719 1 97.38 203 VAL B N 1
ATOM 5780 C CA . VAL B 1 203 ? -1.848 -20.734 -24.156 1 97.38 203 VAL B CA 1
ATOM 5781 C C . VAL B 1 203 ? -0.955 -19.594 -24.641 1 97.38 203 VAL B C 1
ATOM 5783 O O . VAL B 1 203 ? -1.317 -18.422 -24.531 1 97.38 203 VAL B O 1
ATOM 5786 N N . SER B 1 204 ? 0.196 -19.969 -25.125 1 94.88 204 SER B N 1
ATOM 5787 C CA . SER B 1 204 ? 1.223 -19.016 -25.516 1 94.88 204 SER B CA 1
ATOM 5788 C C . SER B 1 204 ? 1.593 -19.188 -26.984 1 94.88 204 SER B C 1
ATOM 5790 O O . SER B 1 204 ? 1.199 -20.156 -27.625 1 94.88 204 SER B O 1
ATOM 5792 N N . PRO B 1 205 ? 2.355 -18.188 -27.547 1 93.06 205 PRO B N 1
ATOM 5793 C CA . PRO B 1 205 ? 2.898 -18.391 -28.906 1 93.06 205 PRO B CA 1
ATOM 5794 C C . PRO B 1 205 ? 3.754 -19.656 -29.016 1 93.06 205 PRO B C 1
ATOM 5796 O O . PRO B 1 205 ? 3.893 -20.219 -30.094 1 93.06 205 PRO B O 1
ATOM 5799 N N . LEU B 1 206 ? 4.215 -20.141 -27.875 1 94.69 206 LEU B N 1
ATOM 5800 C CA . LEU B 1 206 ? 5.152 -21.266 -27.906 1 94.69 206 LEU B CA 1
ATOM 5801 C C . LEU B 1 206 ? 4.43 -22.594 -27.688 1 94.69 206 LEU B C 1
ATOM 5803 O O . LEU B 1 206 ? 5.027 -23.656 -27.812 1 94.69 206 LEU B O 1
ATOM 5807 N N . GLY B 1 207 ? 3.164 -22.516 -27.359 1 95.69 207 GLY B N 1
ATOM 5808 C CA . GLY B 1 207 ? 2.4 -23.734 -27.156 1 95.69 207 GLY B CA 1
ATOM 5809 C C . GLY B 1 207 ? 1.348 -23.625 -26.078 1 95.69 207 GLY B C 1
ATOM 5810 O O . GLY B 1 207 ? 1.137 -22.531 -25.531 1 95.69 207 GLY B O 1
ATOM 5811 N N . ARG B 1 208 ? 0.653 -24.734 -25.922 1 97.69 208 ARG B N 1
ATOM 5812 C CA . ARG B 1 208 ? -0.395 -24.844 -24.922 1 97.69 208 ARG B CA 1
ATOM 5813 C C . ARG B 1 208 ? 0.016 -25.828 -23.812 1 97.69 208 ARG B C 1
ATOM 5815 O O . ARG B 1 208 ? 0.391 -26.969 -24.094 1 97.69 208 ARG B O 1
ATOM 5822 N N . THR B 1 209 ? -0.049 -25.328 -22.562 1 98.56 209 THR B N 1
ATOM 5823 C CA . THR B 1 209 ? 0.259 -26.219 -21.453 1 98.56 209 THR B CA 1
ATOM 5824 C C . THR B 1 209 ? -0.932 -27.109 -21.125 1 98.56 209 THR B C 1
ATOM 5826 O O . THR B 1 209 ? -2.057 -26.641 -20.984 1 98.56 209 THR B O 1
ATOM 5829 N N . LEU B 1 210 ? -0.692 -28.406 -21.016 1 98.62 210 LEU B N 1
ATOM 5830 C CA . LEU B 1 210 ? -1.734 -29.391 -20.734 1 98.62 210 LEU B CA 1
ATOM 5831 C C . LEU B 1 210 ? -1.787 -29.719 -19.25 1 98.62 210 LEU B C 1
ATOM 5833 O O . LEU B 1 210 ? -0.803 -29.531 -18.531 1 98.62 210 LEU B O 1
ATOM 5837 N N . ASN B 1 211 ? -2.939 -30.156 -18.828 1 98.62 211 ASN B N 1
ATOM 5838 C CA . ASN B 1 211 ? -3.08 -30.641 -17.453 1 98.62 211 ASN B CA 1
ATOM 5839 C C . ASN B 1 211 ? -2.574 -32.094 -17.328 1 98.62 211 ASN B C 1
ATOM 5841 O O . ASN B 1 211 ? -3.072 -32.969 -18 1 98.62 211 ASN B O 1
ATOM 5845 N N . PRO B 1 212 ? -1.632 -32.312 -16.406 1 98.5 212 PRO B N 1
ATOM 5846 C CA . PRO B 1 212 ? -1.051 -33.656 -16.297 1 98.5 212 PRO B CA 1
ATOM 5847 C C . PRO B 1 212 ? -2.082 -34.688 -15.914 1 98.5 212 PRO B C 1
ATOM 5849 O O . PRO B 1 212 ? -1.948 -35.875 -16.297 1 98.5 212 PRO B O 1
ATOM 5852 N N . HIS B 1 213 ? -3.105 -34.375 -15.227 1 98.31 213 HIS B N 1
ATOM 5853 C CA . HIS B 1 213 ? -4.094 -35.312 -14.719 1 98.31 213 HIS B CA 1
ATOM 5854 C C . HIS B 1 213 ? -5.09 -35.719 -15.812 1 98.31 213 HIS B C 1
ATOM 5856 O O . HIS B 1 213 ? -5.746 -36.75 -15.719 1 98.31 213 HIS B O 1
ATOM 5862 N N . ASN B 1 214 ? -5.27 -34.906 -16.75 1 97.88 214 ASN B N 1
ATOM 5863 C CA . ASN B 1 214 ? -6.137 -35.062 -17.906 1 97.88 214 ASN B CA 1
ATOM 5864 C C . ASN B 1 214 ? -5.738 -34.094 -19.031 1 97.88 214 ASN B C 1
ATOM 5866 O O . ASN B 1 214 ? -6.078 -32.938 -19 1 97.88 214 ASN B O 1
ATOM 5870 N N . ILE B 1 215 ? -5.086 -34.625 -20.078 1 97.69 215 ILE B N 1
ATOM 5871 C CA . ILE B 1 215 ? -4.426 -33.781 -21.078 1 97.69 215 ILE B CA 1
ATOM 5872 C C . ILE B 1 215 ? -5.473 -33.094 -21.953 1 97.69 215 ILE B C 1
ATOM 5874 O O . ILE B 1 215 ? -5.141 -32.219 -22.75 1 97.69 215 ILE B O 1
ATOM 5878 N N . ASN B 1 216 ? -6.762 -33.375 -21.766 1 96.5 216 ASN B N 1
ATOM 5879 C CA . ASN B 1 216 ? -7.832 -32.688 -22.469 1 96.5 216 ASN B CA 1
ATOM 5880 C C . ASN B 1 216 ? -8.32 -31.469 -21.703 1 96.5 216 ASN B C 1
ATOM 5882 O O . ASN B 1 216 ? -9.188 -30.719 -22.172 1 96.5 216 ASN B O 1
ATOM 5886 N N . LEU B 1 217 ? -7.773 -31.266 -20.547 1 97.81 217 LEU B N 1
ATOM 5887 C CA . LEU B 1 217 ? -8.125 -30.125 -19.703 1 97.81 217 LEU B CA 1
ATOM 5888 C C . LEU B 1 217 ? -6.961 -29.141 -19.609 1 97.81 217 LEU B C 1
ATOM 5890 O O . LEU B 1 217 ? -5.828 -29.469 -19.969 1 97.81 217 LEU B O 1
ATOM 5894 N N . SER B 1 218 ? -7.289 -27.938 -19.203 1 98 218 SER B N 1
ATOM 5895 C CA . SER B 1 218 ? -6.305 -26.875 -19.062 1 98 218 SER B CA 1
ATOM 5896 C C . SER B 1 218 ? -5.488 -27.047 -17.781 1 98 218 SER B C 1
ATOM 5898 O O . SER B 1 218 ? -6.004 -27.516 -16.766 1 98 218 SER B O 1
ATOM 5900 N N . ALA B 1 219 ? -4.234 -26.641 -17.828 1 98.62 219 ALA B N 1
ATOM 5901 C CA . ALA B 1 219 ? -3.408 -26.578 -16.625 1 98.62 219 ALA B CA 1
ATOM 5902 C C . ALA B 1 219 ? -3.678 -25.312 -15.828 1 98.62 219 ALA B C 1
ATOM 5904 O O . ALA B 1 219 ? -3.078 -25.094 -14.773 1 98.62 219 ALA B O 1
ATOM 5905 N N . GLY B 1 220 ? -4.613 -24.5 -16.312 1 98.44 220 GLY B N 1
ATOM 5906 C CA . GLY B 1 220 ? -4.863 -23.203 -15.703 1 98.44 220 GLY B CA 1
ATOM 5907 C C . GLY B 1 220 ? -3.9 -22.125 -16.172 1 98.44 220 GLY B C 1
ATOM 5908 O O . GLY B 1 220 ? -3.195 -22.312 -17.172 1 98.44 220 GLY B O 1
ATOM 5909 N N . GLY B 1 221 ? -3.916 -20.984 -15.523 1 98.12 221 GLY B N 1
ATOM 5910 C CA . GLY B 1 221 ? -3.09 -19.844 -15.852 1 98.12 221 GLY B CA 1
ATOM 5911 C C . GLY B 1 221 ? -3.295 -18.656 -14.914 1 98.12 221 GLY B C 1
ATOM 5912 O O . GLY B 1 221 ? -4.258 -18.641 -14.148 1 98.12 221 GLY B O 1
ATOM 5913 N N . SER B 1 222 ? -2.34 -17.656 -14.875 1 98.06 222 SER B N 1
ATOM 5914 C CA . SER B 1 222 ? -1.297 -17.531 -15.891 1 98.06 222 SER B CA 1
ATOM 5915 C C . SER B 1 222 ? -0.04 -18.297 -15.492 1 98.06 222 SER B C 1
ATOM 5917 O O . SER B 1 222 ? 0.975 -18.234 -16.188 1 98.06 222 SER B O 1
ATOM 5919 N N . THR B 1 223 ? -0.043 -19.031 -14.367 1 98.81 223 THR B N 1
ATOM 5920 C CA . THR B 1 223 ? 1.13 -19.797 -13.961 1 98.81 223 THR B CA 1
ATOM 5921 C C . THR B 1 223 ? 0.939 -21.281 -14.266 1 98.81 223 THR B C 1
ATOM 5923 O O . THR B 1 223 ? 1.316 -22.141 -13.461 1 98.81 223 THR B O 1
ATOM 5926 N N . GLY B 1 224 ? 0.347 -21.547 -15.352 1 98.81 224 GLY B N 1
ATOM 5927 C CA . GLY B 1 224 ? 0.005 -22.922 -15.703 1 98.81 224 GLY B CA 1
ATOM 5928 C C . GLY B 1 224 ? 1.219 -23.781 -16 1 98.81 224 GLY B C 1
ATOM 5929 O O . GLY B 1 224 ? 1.224 -24.984 -15.703 1 98.81 224 GLY B O 1
ATOM 5930 N N . GLY B 1 225 ? 2.254 -23.172 -16.656 1 98.88 225 GLY B N 1
ATOM 5931 C CA . GLY B 1 225 ? 3.486 -23.922 -16.859 1 98.88 225 GLY B CA 1
ATOM 5932 C C . GLY B 1 225 ? 4.102 -24.406 -15.555 1 98.88 225 GLY B C 1
ATOM 5933 O O . GLY B 1 225 ? 4.469 -25.578 -15.438 1 98.88 225 GLY B O 1
ATOM 5934 N N . GLY B 1 226 ? 4.184 -23.5 -14.617 1 98.88 226 GLY B N 1
ATOM 5935 C CA . GLY B 1 226 ? 4.711 -23.859 -13.312 1 98.88 226 GLY B CA 1
ATOM 5936 C C . GLY B 1 226 ? 3.883 -24.906 -12.602 1 98.88 226 GLY B C 1
ATOM 5937 O O . GLY B 1 226 ? 4.43 -25.828 -11.984 1 98.88 226 GLY B O 1
ATOM 5938 N N . ALA B 1 227 ? 2.584 -24.812 -12.703 1 98.94 227 ALA B N 1
ATOM 5939 C CA . ALA B 1 227 ? 1.689 -25.734 -12.031 1 98.94 227 ALA B CA 1
ATOM 5940 C C . ALA B 1 227 ? 1.835 -27.141 -12.594 1 98.94 227 ALA B C 1
ATOM 5942 O O . ALA B 1 227 ? 1.946 -28.125 -11.844 1 98.94 227 ALA B O 1
ATOM 5943 N N . ALA B 1 228 ? 1.827 -27.25 -13.906 1 98.94 228 ALA B N 1
ATOM 5944 C CA . ALA B 1 228 ? 1.982 -28.547 -14.547 1 98.94 228 ALA B CA 1
ATOM 5945 C C . ALA B 1 228 ? 3.334 -29.172 -14.211 1 98.94 228 ALA B C 1
ATOM 5947 O O . ALA B 1 228 ? 3.426 -30.375 -13.953 1 98.94 228 ALA B O 1
ATOM 5948 N N . LEU B 1 229 ? 4.344 -28.328 -14.219 1 98.94 229 LEU B N 1
ATOM 5949 C CA . LEU B 1 229 ? 5.691 -28.781 -13.906 1 98.94 229 LEU B CA 1
ATOM 5950 C C . LEU B 1 229 ? 5.758 -29.359 -12.5 1 98.94 229 LEU B C 1
ATOM 5952 O O . LEU B 1 229 ? 6.309 -30.453 -12.289 1 98.94 229 LEU B O 1
ATOM 5956 N N . VAL B 1 230 ? 5.223 -28.656 -11.523 1 98.94 230 VAL B N 1
ATOM 5957 C CA . VAL B 1 230 ? 5.242 -29.094 -10.133 1 98.94 230 VAL B CA 1
ATOM 5958 C C . VAL B 1 230 ? 4.398 -30.359 -9.977 1 98.94 230 VAL B C 1
ATOM 5960 O O . VAL B 1 230 ? 4.793 -31.297 -9.273 1 98.94 230 VAL B O 1
ATOM 5963 N N . ALA B 1 231 ? 3.268 -30.391 -10.633 1 98.81 231 ALA B N 1
ATOM 5964 C CA . ALA B 1 231 ? 2.396 -31.562 -10.562 1 98.81 231 ALA B CA 1
ATOM 5965 C C . ALA B 1 231 ? 3.102 -32.812 -11.109 1 98.81 231 ALA B C 1
ATOM 5967 O O . ALA B 1 231 ? 2.871 -33.906 -10.625 1 98.81 231 ALA B O 1
ATOM 5968 N N . LEU B 1 232 ? 3.945 -32.625 -12.086 1 98.88 232 LEU B N 1
ATOM 5969 C CA . LEU B 1 232 ? 4.695 -33.719 -12.688 1 98.88 232 LEU B CA 1
ATOM 5970 C C . LEU B 1 232 ? 6.016 -33.938 -11.953 1 98.88 232 LEU B C 1
ATOM 5972 O O . LEU B 1 232 ? 6.852 -34.719 -12.398 1 98.88 232 LEU B O 1
ATOM 5976 N N . ARG B 1 233 ? 6.27 -33.219 -10.93 1 98.75 233 ARG B N 1
ATOM 5977 C CA . ARG B 1 233 ? 7.43 -33.312 -10.047 1 98.75 233 ARG B CA 1
ATOM 5978 C C . ARG B 1 233 ? 8.711 -32.938 -10.781 1 98.75 233 ARG B C 1
ATOM 5980 O O . ARG B 1 233 ? 9.781 -33.5 -10.5 1 98.75 233 ARG B O 1
ATOM 5987 N N . GLY B 1 234 ? 8.516 -32.031 -11.734 1 98.88 234 GLY B N 1
ATOM 5988 C CA . GLY B 1 234 ? 9.68 -31.516 -12.445 1 98.88 234 GLY B CA 1
ATOM 5989 C C . GLY B 1 234 ? 10.375 -30.391 -11.703 1 98.88 234 GLY B C 1
ATOM 5990 O O . GLY B 1 234 ? 11.477 -29.984 -12.07 1 98.88 234 GLY B O 1
ATOM 5991 N N . SER B 1 235 ? 9.773 -29.875 -10.711 1 98.88 235 SER B N 1
ATOM 5992 C CA . SER B 1 235 ? 10.32 -28.906 -9.773 1 98.88 235 SER B CA 1
ATOM 5993 C C . SER B 1 235 ? 9.602 -28.969 -8.43 1 98.88 235 SER B C 1
ATOM 5995 O O . SER B 1 235 ? 8.383 -29.156 -8.375 1 98.88 235 SER B O 1
ATOM 5997 N N . PRO B 1 236 ? 10.336 -28.875 -7.332 1 98.75 236 PRO B N 1
ATOM 5998 C CA . PRO B 1 236 ? 9.641 -28.875 -6.043 1 98.75 236 PRO B CA 1
ATOM 5999 C C . PRO B 1 236 ? 8.945 -27.547 -5.754 1 98.75 236 PRO B C 1
ATOM 6001 O O . PRO B 1 236 ? 7.988 -27.5 -4.977 1 98.75 236 PRO B O 1
ATOM 6004 N N . LEU B 1 237 ? 9.438 -26.453 -6.363 1 98.69 237 LEU B N 1
ATOM 6005 C CA . LEU B 1 237 ? 8.883 -25.109 -6.234 1 98.69 237 LEU B CA 1
ATOM 6006 C C . LEU B 1 237 ? 8.836 -24.406 -7.59 1 98.69 237 LEU B C 1
ATOM 6008 O O . LEU B 1 237 ? 9.734 -24.578 -8.414 1 98.69 237 LEU B O 1
ATOM 6012 N N . ALA B 1 238 ? 7.816 -23.672 -7.77 1 98.94 238 ALA B N 1
ATOM 6013 C CA . ALA B 1 238 ? 7.711 -22.75 -8.891 1 98.94 238 ALA B CA 1
ATOM 6014 C C . ALA B 1 238 ? 7.23 -21.375 -8.43 1 98.94 238 ALA B C 1
ATOM 6016 O O . ALA B 1 238 ? 6.445 -21.281 -7.48 1 98.94 238 ALA B O 1
ATOM 6017 N N . ILE B 1 239 ? 7.73 -20.344 -9.062 1 98.88 239 ILE B N 1
ATOM 6018 C CA . ILE B 1 239 ? 7.312 -18.984 -8.758 1 98.88 239 ILE B CA 1
ATOM 6019 C C . ILE B 1 239 ? 6.203 -18.547 -9.711 1 98.88 239 ILE B C 1
ATOM 6021 O O . ILE B 1 239 ? 6.328 -18.719 -10.93 1 98.88 239 ILE B O 1
ATOM 6025 N N . GLY B 1 240 ? 5.145 -18.062 -9.156 1 98.5 240 GLY B N 1
ATOM 6026 C CA . GLY B 1 240 ? 4.059 -17.562 -9.977 1 98.5 240 GLY B CA 1
ATOM 6027 C C . GLY B 1 240 ? 3.645 -16.141 -9.625 1 98.5 240 GLY B C 1
ATOM 6028 O O . GLY B 1 240 ? 4.223 -15.531 -8.719 1 98.5 240 GLY B O 1
ATOM 6029 N N . THR B 1 241 ? 2.752 -15.586 -10.438 1 98.31 241 THR B N 1
ATOM 6030 C CA . THR B 1 241 ? 2.115 -14.297 -10.195 1 98.31 241 THR B CA 1
ATOM 6031 C C . THR B 1 241 ? 0.595 -14.43 -10.227 1 98.31 241 THR B C 1
ATOM 6033 O O . THR B 1 241 ? 0.061 -15.383 -10.805 1 98.31 241 THR B O 1
ATOM 6036 N N . ASP B 1 242 ? -0.07 -13.5 -9.555 1 98.38 242 ASP B N 1
ATOM 6037 C CA . ASP B 1 242 ? -1.518 -13.594 -9.391 1 98.38 242 ASP B CA 1
ATOM 6038 C C . ASP B 1 242 ? -2.15 -12.211 -9.289 1 98.38 242 ASP B C 1
ATOM 6040 O O . ASP B 1 242 ? -1.949 -11.5 -8.297 1 98.38 242 ASP B O 1
ATOM 6044 N N . ILE B 1 243 ? -2.906 -11.82 -10.336 1 97.38 243 ILE B N 1
ATOM 6045 C CA . ILE B 1 243 ? -3.635 -10.555 -10.297 1 97.38 243 ILE B CA 1
ATOM 6046 C C . ILE B 1 243 ? -5.133 -10.82 -10.406 1 97.38 243 ILE B C 1
ATOM 6048 O O . ILE B 1 243 ? -5.949 -9.922 -10.18 1 97.38 243 ILE B O 1
ATOM 6052 N N . GLY B 1 244 ? -5.484 -12.109 -10.68 1 97 244 GLY B N 1
ATOM 6053 C CA . GLY B 1 244 ? -6.871 -12.508 -10.844 1 97 244 GLY B CA 1
ATOM 6054 C C . GLY B 1 244 ? -7.105 -13.977 -10.547 1 97 244 GLY B C 1
ATOM 6055 O O . GLY B 1 244 ? -8.125 -14.539 -10.953 1 97 244 GLY B O 1
ATOM 6056 N N . GLY B 1 245 ? -6.141 -14.641 -9.93 1 97.88 245 GLY B N 1
ATOM 6057 C CA . GLY B 1 245 ? -6.25 -16.062 -9.641 1 97.88 245 GLY B CA 1
ATOM 6058 C C . GLY B 1 245 ? -5.117 -16.875 -10.234 1 97.88 245 GLY B C 1
ATOM 6059 O O . GLY B 1 245 ? -5.09 -18.094 -10.102 1 97.88 245 GLY B O 1
ATOM 6060 N N . SER B 1 246 ? -4.102 -16.281 -10.688 1 98.38 246 SER B N 1
ATOM 6061 C CA . SER B 1 246 ? -3.158 -16.875 -11.625 1 98.38 246 SER B CA 1
ATOM 6062 C C . SER B 1 246 ? -2.158 -17.766 -10.906 1 98.38 246 SER B C 1
ATOM 6064 O O . SER B 1 246 ? -1.354 -18.453 -11.547 1 98.38 246 SER B O 1
ATOM 6066 N N . ILE B 1 247 ? -2.15 -17.781 -9.641 1 98.81 247 ILE B N 1
ATOM 6067 C CA . ILE B 1 247 ? -1.43 -18.797 -8.883 1 98.81 247 ILE B CA 1
ATOM 6068 C C . ILE B 1 247 ? -2.406 -19.859 -8.391 1 98.81 247 ILE B C 1
ATOM 6070 O O . ILE B 1 247 ? -2.164 -21.062 -8.547 1 98.81 247 ILE B O 1
ATOM 6074 N N . ARG B 1 248 ? -3.498 -19.406 -7.906 1 98.75 248 ARG B N 1
ATOM 6075 C CA . ARG B 1 248 ? -4.469 -20.266 -7.227 1 98.75 248 ARG B CA 1
ATOM 6076 C C . ARG B 1 248 ? -5.203 -21.156 -8.219 1 98.75 248 ARG B C 1
ATOM 6078 O O . ARG B 1 248 ? -5.379 -22.359 -7.969 1 98.75 248 ARG B O 1
ATOM 6085 N N . THR B 1 249 ? -5.527 -20.625 -9.359 1 98.69 249 THR B N 1
ATOM 6086 C CA . THR B 1 249 ? -6.266 -21.406 -10.344 1 98.69 249 THR B CA 1
ATOM 6087 C C . THR B 1 249 ? -5.402 -22.547 -10.883 1 98.69 249 THR B C 1
ATOM 6089 O O . THR B 1 249 ? -5.793 -23.703 -10.82 1 98.69 249 THR B O 1
ATOM 6092 N N . PRO B 1 250 ? -4.223 -22.25 -11.367 1 98.75 250 PRO B N 1
ATOM 6093 C CA . PRO B 1 250 ? -3.422 -23.375 -11.859 1 98.75 250 PRO B CA 1
ATOM 6094 C C . PRO B 1 250 ? -3.062 -24.359 -10.758 1 98.75 250 PRO B C 1
ATOM 6096 O O . PRO B 1 250 ? -2.967 -25.562 -11.016 1 98.75 250 PRO B O 1
ATOM 6099 N N . ALA B 1 251 ? -2.836 -23.891 -9.57 1 98.88 251 ALA B N 1
ATOM 6100 C CA . ALA B 1 251 ? -2.605 -24.828 -8.469 1 98.88 251 ALA B CA 1
ATOM 6101 C C . ALA B 1 251 ? -3.801 -25.75 -8.273 1 98.88 251 ALA B C 1
ATOM 6103 O O . ALA B 1 251 ? -3.635 -26.969 -8.141 1 98.88 251 ALA B O 1
ATOM 6104 N N . ALA B 1 252 ? -4.977 -25.203 -8.305 1 98.75 252 ALA B N 1
ATOM 6105 C CA . ALA B 1 252 ? -6.203 -25.984 -8.133 1 98.75 252 ALA B CA 1
ATOM 6106 C C . ALA B 1 252 ? -6.398 -26.953 -9.281 1 98.75 252 ALA B C 1
ATOM 6108 O O . ALA B 1 252 ? -6.766 -28.109 -9.062 1 98.75 252 ALA B O 1
ATOM 6109 N N . PHE B 1 253 ? -6.156 -26.484 -10.5 1 98.81 253 PHE B N 1
ATOM 6110 C CA . PHE B 1 253 ? -6.344 -27.312 -11.688 1 98.81 253 PHE B CA 1
ATOM 6111 C C . PHE B 1 253 ? -5.418 -28.516 -11.664 1 98.81 253 PHE B C 1
ATOM 6113 O O . PHE B 1 253 ? -5.789 -29.594 -12.117 1 98.81 253 PHE B O 1
ATOM 6120 N N . CYS B 1 254 ? -4.211 -28.328 -11.086 1 98.81 254 CYS B N 1
ATOM 6121 C CA . CYS B 1 254 ? -3.195 -29.359 -11.172 1 98.81 254 CYS B CA 1
ATOM 6122 C C . CYS B 1 254 ? -3.057 -30.094 -9.844 1 98.81 254 CYS B C 1
ATOM 6124 O O . CYS B 1 254 ? -2.168 -30.938 -9.688 1 98.81 254 CYS B O 1
ATOM 6126 N N . GLY B 1 255 ? -3.869 -29.797 -8.844 1 98.56 255 GLY B N 1
ATOM 6127 C CA . GLY B 1 255 ? -3.912 -30.531 -7.594 1 98.56 255 GLY B CA 1
ATOM 6128 C C . GLY B 1 255 ? -2.689 -30.297 -6.723 1 98.56 255 GLY B C 1
ATOM 6129 O O . GLY B 1 255 ? -2.18 -31.234 -6.102 1 98.56 255 GLY B O 1
ATOM 6130 N N . ILE B 1 256 ? -2.172 -29.094 -6.719 1 98.75 256 ILE B N 1
ATOM 6131 C CA . ILE B 1 256 ? -0.996 -28.781 -5.91 1 98.75 256 ILE B CA 1
ATOM 6132 C C . ILE B 1 256 ? -1.275 -27.562 -5.035 1 98.75 256 ILE B C 1
ATOM 6134 O O . ILE B 1 256 ? -2.395 -27.047 -5.023 1 98.75 256 ILE B O 1
ATOM 6138 N N . TYR B 1 257 ? -0.295 -27.156 -4.211 1 98.81 257 TYR B N 1
ATOM 6139 C CA . TYR B 1 257 ? -0.426 -26.016 -3.309 1 98.81 257 TYR B CA 1
ATOM 6140 C C . TYR B 1 257 ? -0.088 -24.719 -4.02 1 98.81 257 TYR B C 1
ATOM 6142 O O . TYR B 1 257 ? 0.829 -24.672 -4.844 1 98.81 257 TYR B O 1
ATOM 6150 N N . GLY B 1 258 ? -0.792 -23.672 -3.791 1 98.88 258 GLY B N 1
ATOM 6151 C CA . GLY B 1 258 ? -0.523 -22.328 -4.285 1 98.88 258 GLY B CA 1
ATOM 6152 C C . GLY B 1 258 ? -0.882 -21.234 -3.291 1 98.88 258 GLY B C 1
ATOM 6153 O O . GLY B 1 258 ? -1.888 -21.344 -2.584 1 98.88 258 GLY B O 1
ATOM 6154 N N . PHE B 1 259 ? -0.056 -20.219 -3.209 1 98.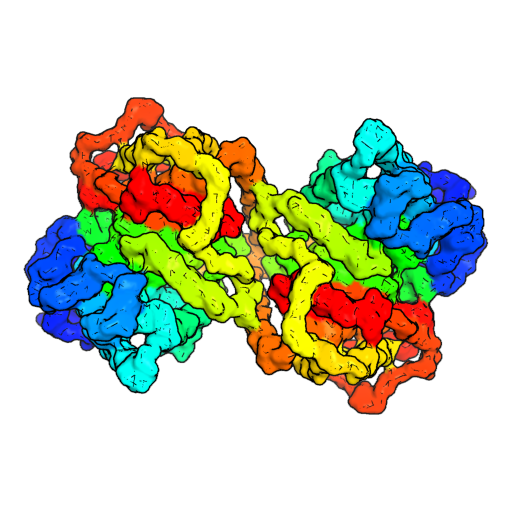88 259 PHE B N 1
ATOM 6155 C CA . PHE B 1 259 ? -0.281 -19.141 -2.254 1 98.88 259 PHE B CA 1
ATOM 6156 C C . PHE B 1 259 ? -0.176 -17.781 -2.936 1 98.88 259 PHE B C 1
ATOM 6158 O O . PHE B 1 259 ? 0.868 -17.438 -3.496 1 98.88 259 PHE B O 1
ATOM 6165 N N . LYS B 1 260 ? -1.267 -17.062 -2.918 1 98.62 260 LYS B N 1
ATOM 6166 C CA . LYS B 1 260 ? -1.289 -15.648 -3.291 1 98.62 260 LYS B CA 1
ATOM 6167 C C . LYS B 1 260 ? -1.221 -14.75 -2.057 1 98.62 260 LYS B C 1
ATOM 6169 O O . LYS B 1 260 ? -2.164 -14.703 -1.266 1 98.62 260 LYS B O 1
ATOM 6174 N N . THR B 1 261 ? -0.173 -14.008 -1.897 1 98.62 261 THR B N 1
ATOM 6175 C CA . THR B 1 261 ? -0.008 -13.117 -0.75 1 98.62 261 THR B CA 1
ATOM 6176 C C . THR B 1 261 ? -0.838 -11.852 -0.924 1 98.62 261 THR B C 1
ATOM 6178 O O . THR B 1 261 ? -1.348 -11.578 -2.014 1 98.62 261 THR B O 1
ATOM 6181 N N . THR B 1 262 ? -1.073 -11.156 0.207 1 98.56 262 THR B N 1
ATOM 6182 C CA . THR B 1 262 ? -1.449 -9.75 0.067 1 98.56 262 THR B CA 1
ATOM 6183 C C . THR B 1 262 ? -0.493 -9.023 -0.875 1 98.56 262 THR B C 1
ATOM 6185 O O . THR B 1 262 ? 0.707 -9.305 -0.888 1 98.56 262 THR B O 1
ATOM 6188 N N . SER B 1 263 ? -1.041 -8.109 -1.713 1 98 263 SER B N 1
ATOM 6189 C CA . SER B 1 263 ? -0.176 -7.355 -2.609 1 98 263 SER B CA 1
ATOM 6190 C C . SER B 1 263 ? 0.889 -6.586 -1.833 1 98 263 SER B C 1
ATOM 6192 O O . SER B 1 263 ? 0.66 -6.18 -0.692 1 98 263 SER B O 1
ATOM 6194 N N . TYR B 1 264 ? 2.137 -6.48 -2.443 1 97.88 264 TYR B N 1
ATOM 6195 C CA . TYR B 1 264 ? 3.285 -5.746 -1.922 1 97.88 264 TYR B CA 1
ATOM 6196 C C . TYR B 1 264 ? 3.863 -6.441 -0.694 1 97.88 264 TYR B C 1
ATOM 6198 O O . TYR B 1 264 ? 4.629 -5.84 0.062 1 97.88 264 TYR B O 1
ATOM 6206 N N . TYR B 1 265 ? 3.488 -7.695 -0.444 1 98.31 265 TYR B N 1
ATOM 6207 C CA . TYR B 1 265 ? 4.098 -8.445 0.646 1 98.31 265 TYR B CA 1
ATOM 6208 C C . TYR B 1 265 ? 5.426 -9.055 0.211 1 98.31 265 TYR B C 1
ATOM 6210 O O . TYR B 1 265 ? 6.375 -9.117 0.994 1 98.31 265 TYR B O 1
ATOM 6218 N N . LEU B 1 266 ? 5.523 -9.547 -1.041 1 98.75 266 LEU B N 1
ATOM 6219 C CA . LEU B 1 266 ? 6.73 -10.133 -1.616 1 98.75 266 LEU B CA 1
ATOM 6220 C C . LEU B 1 266 ? 7.246 -9.289 -2.775 1 98.75 266 LEU B C 1
ATOM 6222 O O . LEU B 1 266 ? 6.473 -8.586 -3.432 1 98.75 266 LEU B O 1
ATOM 6226 N N . PRO B 1 267 ? 8.539 -9.344 -3.049 1 98.44 267 PRO B N 1
ATOM 6227 C CA . PRO B 1 267 ? 9.125 -8.469 -4.066 1 98.44 267 PRO B CA 1
ATOM 6228 C C . PRO B 1 267 ? 8.75 -8.883 -5.488 1 98.44 267 PRO B C 1
ATOM 6230 O O . PRO B 1 267 ? 8.711 -10.078 -5.793 1 98.44 267 PRO B O 1
ATOM 6233 N N . MET B 1 268 ? 8.492 -7.93 -6.348 1 97.94 268 MET B N 1
ATOM 6234 C CA . MET B 1 268 ? 8.188 -8.141 -7.758 1 97.94 268 MET B CA 1
ATOM 6235 C C . MET B 1 268 ? 8.883 -7.098 -8.625 1 97.94 268 MET B C 1
ATOM 6237 O O . MET B 1 268 ? 8.445 -6.816 -9.742 1 97.94 268 MET B O 1
ATOM 6241 N N . ARG B 1 269 ? 9.922 -6.492 -8.078 1 96.62 269 ARG B N 1
ATOM 6242 C CA . ARG B 1 269 ? 10.633 -5.465 -8.836 1 96.62 269 ARG B CA 1
ATOM 6243 C C . ARG B 1 269 ? 11.102 -6.004 -10.18 1 96.62 269 ARG B C 1
ATOM 6245 O O . ARG B 1 269 ? 11.688 -7.086 -10.258 1 96.62 269 ARG B O 1
ATOM 6252 N N . ASP B 1 270 ? 10.766 -5.281 -11.258 1 95.5 270 ASP B N 1
ATOM 6253 C CA . ASP B 1 270 ? 11.219 -5.488 -12.633 1 95.5 270 ASP B CA 1
ATOM 6254 C C . ASP B 1 270 ? 10.406 -6.586 -13.32 1 95.5 270 ASP B C 1
ATOM 6256 O O . ASP B 1 270 ? 10.664 -6.922 -14.477 1 95.5 270 ASP B O 1
ATOM 6260 N N . PHE B 1 271 ? 9.375 -7.137 -12.695 1 97 271 PHE B N 1
ATOM 6261 C CA . PHE B 1 271 ? 8.57 -8.18 -13.312 1 97 271 PHE B CA 1
ATOM 6262 C C . PHE B 1 271 ? 7.918 -7.672 -14.594 1 97 271 PHE B C 1
ATOM 6264 O O . PHE B 1 271 ? 7.77 -8.422 -15.562 1 97 271 PHE B O 1
ATOM 6271 N N . THR B 1 272 ? 7.512 -6.391 -14.641 1 94.31 272 THR B N 1
ATOM 6272 C CA . THR B 1 272 ? 6.785 -5.844 -15.781 1 94.31 272 THR B CA 1
ATOM 6273 C C . THR B 1 272 ? 7.656 -4.867 -16.562 1 94.31 272 THR B C 1
ATOM 6275 O O . THR B 1 272 ? 7.176 -4.195 -17.484 1 94.31 272 THR B O 1
ATOM 6278 N N . GLY B 1 273 ? 8.906 -4.703 -16.156 1 91 273 GLY B N 1
ATOM 6279 C CA . GLY B 1 273 ? 9.859 -3.85 -16.859 1 91 273 GLY B CA 1
ATOM 6280 C C . GLY B 1 273 ? 9.453 -2.389 -16.859 1 91 273 GLY B C 1
ATOM 6281 O O . GLY B 1 273 ? 8.727 -1.935 -15.984 1 91 273 GLY B O 1
ATOM 6282 N N . ASP B 1 274 ? 9.906 -1.657 -17.797 1 87.12 274 ASP B N 1
ATOM 6283 C CA . ASP B 1 274 ? 9.75 -0.207 -17.844 1 87.12 274 ASP B CA 1
ATOM 6284 C C . ASP B 1 274 ? 8.383 0.179 -18.406 1 87.12 274 ASP B C 1
ATOM 6286 O O . ASP B 1 274 ? 7.961 1.331 -18.281 1 87.12 274 ASP B O 1
ATOM 6290 N N . TYR B 1 275 ? 7.746 -0.766 -18.906 1 85.88 275 TYR B N 1
ATOM 6291 C CA . TYR B 1 275 ? 6.453 -0.458 -19.5 1 85.88 275 TYR B CA 1
ATOM 6292 C C . TYR B 1 275 ? 5.336 -0.529 -18.469 1 85.88 275 TYR B C 1
ATOM 6294 O O . TYR B 1 275 ? 4.293 0.111 -18.625 1 85.88 275 TYR B O 1
ATOM 6302 N N . GLY B 1 276 ? 5.566 -1.312 -17.484 1 90.81 276 GLY B N 1
ATOM 6303 C CA . GLY B 1 276 ? 4.5 -1.562 -16.516 1 90.81 276 GLY B CA 1
ATOM 6304 C C . GLY B 1 276 ? 3.391 -2.436 -17.078 1 90.81 276 GLY B C 1
ATOM 6305 O O . GLY B 1 276 ? 3.559 -3.074 -18.109 1 90.81 276 GLY B O 1
ATOM 6306 N N . TYR B 1 277 ? 2.377 -2.605 -16.312 1 90.5 277 TYR B N 1
ATOM 6307 C CA . TYR B 1 277 ? 1.188 -3.367 -16.672 1 90.5 277 TYR B CA 1
ATOM 6308 C C . TYR B 1 277 ? -0.08 -2.602 -16.312 1 90.5 277 TYR B C 1
ATOM 6310 O O . TYR B 1 277 ? -0.321 -2.307 -15.133 1 90.5 277 TYR B O 1
ATOM 6318 N N . ALA B 1 278 ? -0.913 -2.32 -17.312 1 88.56 278 ALA B N 1
ATOM 6319 C CA . ALA B 1 278 ? -2.043 -1.409 -17.156 1 88.56 278 ALA B CA 1
ATOM 6320 C C . ALA B 1 278 ? -3.027 -1.93 -16.109 1 88.56 278 ALA B C 1
ATOM 6322 O O . ALA B 1 278 ? -3.633 -1.146 -15.367 1 88.56 278 ALA B O 1
ATOM 6323 N N . GLY B 1 279 ? -3.166 -3.193 -16.062 1 87.12 279 GLY B N 1
ATOM 6324 C CA . GLY B 1 279 ? -4.09 -3.787 -15.117 1 87.12 279 GLY B CA 1
ATOM 6325 C C . GLY B 1 279 ? -3.729 -3.49 -13.672 1 87.12 279 GLY B C 1
ATOM 6326 O O . GLY B 1 279 ? -4.582 -3.568 -12.781 1 87.12 279 GLY B O 1
ATOM 6327 N N . GLU B 1 280 ? -2.523 -3.082 -13.406 1 92.5 280 GLU B N 1
ATOM 6328 C CA . GLU B 1 280 ? -2.039 -2.879 -12.047 1 92.5 280 GLU B CA 1
ATOM 6329 C C . GLU B 1 280 ? -2.344 -1.466 -11.555 1 92.5 280 GLU B C 1
ATOM 6331 O O . GLU B 1 280 ? -2.047 -1.122 -10.406 1 92.5 280 GLU B O 1
ATOM 6336 N N . LEU B 1 281 ? -2.975 -0.616 -12.398 1 93.44 281 LEU B N 1
ATOM 6337 C CA . LEU B 1 281 ? -3.289 0.749 -11.984 1 93.44 281 LEU B CA 1
ATOM 6338 C C . LEU B 1 281 ? -4.238 0.754 -10.789 1 93.44 281 LEU B C 1
ATOM 6340 O O . LEU B 1 281 ? -4.105 1.587 -9.891 1 93.44 281 LEU B O 1
ATOM 6344 N N . ASN B 1 282 ? -5.129 -0.285 -10.742 1 94.94 282 ASN B N 1
ATOM 6345 C CA . ASN B 1 282 ? -6.109 -0.247 -9.664 1 94.94 282 ASN B CA 1
ATOM 6346 C C . ASN B 1 282 ? -6.215 -1.596 -8.961 1 94.94 282 ASN B C 1
ATOM 6348 O O . ASN B 1 282 ? -6.781 -1.686 -7.867 1 94.94 282 ASN B O 1
ATOM 6352 N N . VAL B 1 283 ? -5.695 -2.65 -9.547 1 96.62 283 VAL B N 1
ATOM 6353 C CA . VAL B 1 283 ? -5.59 -3.953 -8.898 1 96.62 283 VAL B CA 1
ATOM 6354 C C . VAL B 1 283 ? -4.145 -4.445 -8.969 1 96.62 283 VAL B C 1
ATOM 6356 O O . VAL B 1 283 ? -3.643 -4.766 -10.047 1 96.62 283 VAL B O 1
ATOM 6359 N N . LEU B 1 284 ? -3.549 -4.555 -7.855 1 96.62 284 LEU B N 1
ATOM 6360 C CA . LEU B 1 284 ? -2.139 -4.93 -7.809 1 96.62 284 LEU B CA 1
ATOM 6361 C C . LEU B 1 284 ? -1.977 -6.445 -7.906 1 96.62 284 LEU B C 1
ATOM 6363 O O . LEU B 1 284 ? -2.764 -7.195 -7.328 1 96.62 284 LEU B O 1
ATOM 6367 N N . GLY B 1 285 ? -1.009 -6.824 -8.648 1 96.44 285 GLY B N 1
ATOM 6368 C CA . GLY B 1 285 ? -0.625 -8.227 -8.648 1 96.44 285 GLY B CA 1
ATOM 6369 C C . GLY B 1 285 ? 0.133 -8.641 -7.398 1 96.44 285 GLY B C 1
ATOM 6370 O O . GLY B 1 285 ? 0.617 -7.785 -6.648 1 96.44 285 GLY B O 1
ATOM 6371 N N . SER B 1 286 ? 0.143 -9.898 -7.168 1 97.56 286 SER B N 1
ATOM 6372 C CA . SER B 1 286 ? 0.947 -10.523 -6.125 1 97.56 286 SER B CA 1
ATOM 6373 C C . SER B 1 286 ? 1.751 -11.695 -6.68 1 97.56 286 SER B C 1
ATOM 6375 O O . SER B 1 286 ? 1.53 -12.125 -7.816 1 97.56 286 SER B O 1
ATOM 6377 N N . THR B 1 287 ? 2.762 -12.031 -5.961 1 98.44 287 THR B N 1
ATOM 6378 C CA . THR B 1 287 ? 3.559 -13.203 -6.305 1 98.44 287 THR B CA 1
ATOM 6379 C C . THR B 1 287 ? 3.561 -14.219 -5.16 1 98.44 287 THR B C 1
ATOM 6381 O O . THR B 1 287 ? 3.041 -13.938 -4.078 1 98.44 287 THR B O 1
ATOM 6384 N N . GLY B 1 288 ? 3.963 -15.43 -5.488 1 98.56 288 GLY B N 1
ATOM 6385 C CA . GLY B 1 288 ? 3.984 -16.5 -4.508 1 98.56 288 GLY B CA 1
ATOM 6386 C C . GLY B 1 288 ? 4.383 -17.844 -5.098 1 98.56 288 GLY B C 1
ATOM 6387 O O . GLY B 1 288 ? 4.656 -17.938 -6.297 1 98.56 288 GLY B O 1
ATOM 6388 N N . PRO B 1 289 ? 4.418 -18.781 -4.234 1 98.81 289 PRO B N 1
ATOM 6389 C CA . PRO B 1 289 ? 4.906 -20.109 -4.645 1 98.81 289 PRO B CA 1
ATOM 6390 C C . PRO B 1 289 ? 3.777 -21.047 -5.059 1 98.81 289 PRO B C 1
ATOM 6392 O O . PRO B 1 289 ? 2.639 -20.891 -4.609 1 98.81 289 PRO B O 1
ATOM 6395 N N . LEU B 1 290 ? 4.066 -21.891 -5.949 1 98.88 290 LEU B N 1
ATOM 6396 C CA . LEU B 1 290 ? 3.406 -23.188 -6.141 1 98.88 290 LEU B CA 1
ATOM 6397 C C . LEU B 1 290 ? 4.293 -24.328 -5.664 1 98.88 290 LEU B C 1
ATOM 6399 O O . LEU B 1 290 ? 5.508 -24.312 -5.883 1 98.88 290 LEU B O 1
ATOM 6403 N N . ALA B 1 291 ? 3.73 -25.281 -4.965 1 98.75 291 ALA B N 1
ATOM 6404 C CA . ALA B 1 291 ? 4.543 -26.328 -4.344 1 98.75 291 ALA B CA 1
ATOM 6405 C C . ALA B 1 291 ? 3.732 -27.609 -4.141 1 98.75 291 ALA B C 1
ATOM 6407 O O . ALA B 1 291 ? 2.555 -27.656 -4.496 1 98.75 291 ALA B O 1
ATOM 6408 N N . THR B 1 292 ? 4.41 -28.609 -3.588 1 96.75 292 THR B N 1
ATOM 6409 C CA . THR B 1 292 ? 3.732 -29.875 -3.307 1 96.75 292 THR B CA 1
ATOM 6410 C C . THR B 1 292 ? 3.416 -29.984 -1.818 1 96.75 292 THR B C 1
ATOM 6412 O O . THR B 1 292 ? 2.777 -30.953 -1.393 1 96.75 292 THR B O 1
ATOM 6415 N N . SER B 1 293 ? 3.896 -28.969 -1.067 1 97.94 293 SER B N 1
ATOM 6416 C CA . SER B 1 293 ? 3.607 -29.031 0.362 1 97.94 293 SER B CA 1
ATOM 6417 C C . SER B 1 293 ? 3.426 -27.641 0.958 1 97.94 293 SER B C 1
ATOM 6419 O O . SER B 1 293 ? 3.92 -26.656 0.409 1 97.94 293 SER B O 1
ATOM 6421 N N . LEU B 1 294 ? 2.719 -27.672 2.092 1 97.56 294 LEU B N 1
ATOM 6422 C CA . LEU B 1 294 ? 2.475 -26.453 2.836 1 97.56 294 LEU B CA 1
ATOM 6423 C C . LEU B 1 294 ? 3.781 -25.859 3.361 1 97.56 294 LEU B C 1
ATOM 6425 O O . LEU B 1 294 ? 3.998 -24.656 3.279 1 97.56 294 LEU B O 1
ATOM 6429 N N . ARG B 1 295 ? 4.676 -26.656 3.914 1 97.94 295 ARG B N 1
ATOM 6430 C CA . ARG B 1 295 ? 5.91 -26.172 4.52 1 97.94 295 ARG B CA 1
ATOM 6431 C C . ARG B 1 295 ? 6.863 -25.625 3.463 1 97.94 295 ARG B C 1
ATOM 6433 O O . ARG B 1 295 ? 7.684 -24.75 3.752 1 97.94 295 ARG B O 1
ATOM 6440 N N . ASP B 1 296 ? 6.762 -26.094 2.205 1 98.69 296 ASP B N 1
ATOM 6441 C CA . ASP B 1 296 ? 7.559 -25.516 1.127 1 98.69 296 ASP B CA 1
ATOM 6442 C C . ASP B 1 296 ? 7.16 -24.062 0.872 1 98.69 296 ASP B C 1
ATOM 6444 O O . ASP B 1 296 ? 8.016 -23.203 0.627 1 98.69 296 ASP B O 1
ATOM 6448 N N . MET B 1 297 ? 5.844 -23.781 0.899 1 98.69 297 MET B N 1
ATOM 6449 C CA . MET B 1 297 ? 5.387 -22.406 0.714 1 98.69 297 MET B CA 1
ATOM 6450 C C . MET B 1 297 ? 5.883 -21.5 1.846 1 98.69 297 MET B C 1
ATOM 6452 O O . MET B 1 297 ? 6.312 -20.375 1.606 1 98.69 297 MET B O 1
ATOM 6456 N N . ASP B 1 298 ? 5.828 -22.047 3.035 1 98.69 298 ASP B N 1
ATOM 6457 C CA . ASP B 1 298 ? 6.312 -21.328 4.207 1 98.69 298 ASP B CA 1
ATOM 6458 C C . ASP B 1 298 ? 7.793 -20.984 4.07 1 98.69 298 ASP B C 1
ATOM 6460 O O . ASP B 1 298 ? 8.195 -19.844 4.32 1 98.69 298 ASP B O 1
ATOM 6464 N N . LEU B 1 299 ? 8.594 -21.953 3.676 1 98.75 299 LEU B N 1
ATOM 6465 C CA . LEU B 1 299 ? 10.023 -21.75 3.484 1 98.75 299 LEU B CA 1
ATOM 6466 C C . LEU B 1 299 ? 10.289 -20.672 2.441 1 98.75 299 LEU B C 1
ATOM 6468 O O . LEU B 1 299 ? 11.133 -19.797 2.648 1 98.75 299 LEU B O 1
ATOM 6472 N N . PHE B 1 300 ? 9.578 -20.734 1.355 1 98.81 300 PHE B N 1
ATOM 6473 C CA . PHE B 1 300 ? 9.734 -19.781 0.26 1 98.81 300 PHE B CA 1
ATOM 6474 C C . PHE B 1 300 ? 9.523 -18.344 0.748 1 98.81 300 PHE B C 1
ATOM 6476 O O . PHE B 1 300 ? 10.359 -17.469 0.507 1 98.81 300 PHE B O 1
ATOM 6483 N N . VAL B 1 301 ? 8.469 -18.109 1.467 1 98.88 301 VAL B N 1
ATOM 6484 C CA . VAL B 1 301 ? 8.133 -16.766 1.939 1 98.88 301 VAL B CA 1
ATOM 6485 C C . VAL B 1 301 ? 9.141 -16.328 2.996 1 98.88 301 VAL B C 1
ATOM 6487 O O . VAL B 1 301 ? 9.578 -15.172 2.998 1 98.88 301 VAL B O 1
ATOM 6490 N N . SER B 1 302 ? 9.508 -17.25 3.875 1 98.75 302 SER B N 1
ATOM 6491 C CA . SER B 1 302 ? 10.453 -16.938 4.941 1 98.75 302 SER B CA 1
ATOM 6492 C C . SER B 1 302 ? 11.781 -16.438 4.379 1 98.75 302 SER B C 1
ATOM 6494 O O . SER B 1 302 ? 12.32 -15.43 4.852 1 98.75 302 SER B O 1
ATOM 6496 N N . VAL B 1 303 ? 12.289 -17.094 3.348 1 98.81 303 VAL B N 1
ATOM 6497 C CA . VAL B 1 303 ? 13.57 -16.734 2.74 1 98.81 303 VAL B CA 1
ATOM 6498 C C . VAL B 1 303 ? 13.492 -15.328 2.164 1 98.81 303 VAL B C 1
ATOM 6500 O O . VAL B 1 303 ? 14.406 -14.523 2.354 1 98.81 303 VAL B O 1
ATOM 6503 N N . LEU B 1 304 ? 12.398 -15.016 1.504 1 98.88 304 LEU B N 1
ATOM 6504 C CA . LEU B 1 304 ? 12.25 -13.719 0.854 1 98.88 304 LEU B CA 1
ATOM 6505 C C . LEU B 1 304 ? 12.117 -12.609 1.889 1 98.88 304 LEU B C 1
ATOM 6507 O O . LEU B 1 304 ? 12.766 -11.57 1.778 1 98.88 304 LEU B O 1
ATOM 6511 N N . LYS B 1 305 ? 11.312 -12.812 2.902 1 98.69 305 LYS B N 1
ATOM 6512 C CA . LYS B 1 305 ? 11.047 -11.781 3.896 1 98.69 305 LYS B CA 1
ATOM 6513 C C . LYS B 1 305 ? 12.258 -11.562 4.801 1 98.69 305 LYS B C 1
ATOM 6515 O O . LYS B 1 305 ? 12.523 -10.438 5.23 1 98.69 305 LYS B O 1
ATOM 6520 N N . ASP B 1 306 ? 13 -12.633 5.074 1 98.38 306 ASP B N 1
ATOM 6521 C CA . ASP B 1 306 ? 14.172 -12.539 5.941 1 98.38 306 ASP B CA 1
ATOM 6522 C C . ASP B 1 306 ? 15.258 -11.672 5.309 1 98.38 306 ASP B C 1
ATOM 6524 O O . ASP B 1 306 ? 16.094 -11.102 6.012 1 98.38 306 ASP B O 1
ATOM 6528 N N . ALA B 1 307 ? 15.203 -11.547 4.016 1 98.5 307 ALA B N 1
ATOM 6529 C CA . ALA B 1 307 ? 16.203 -10.75 3.307 1 98.5 307 ALA B CA 1
ATOM 6530 C C . ALA B 1 307 ? 15.898 -9.258 3.41 1 98.5 307 ALA B C 1
ATOM 6532 O O . ALA B 1 307 ? 16.672 -8.43 2.936 1 98.5 307 ALA B O 1
ATOM 6533 N N . GLN B 1 308 ? 14.742 -8.867 3.977 1 97.94 308 GLN B N 1
ATOM 6534 C CA . GLN B 1 308 ? 14.312 -7.488 4.184 1 97.94 308 GLN B CA 1
ATOM 6535 C C . GLN B 1 308 ? 14.32 -6.707 2.871 1 97.94 308 GLN B C 1
ATOM 6537 O O . GLN B 1 308 ? 14.906 -5.625 2.791 1 97.94 308 GLN B O 1
ATOM 6542 N N . PRO B 1 309 ? 13.555 -7.215 1.877 1 98.38 309 PRO B N 1
ATOM 6543 C CA . PRO B 1 309 ? 13.602 -6.598 0.548 1 98.38 309 PRO B CA 1
ATOM 6544 C C . PRO B 1 309 ? 13.016 -5.188 0.53 1 98.38 309 PRO B C 1
ATOM 6546 O O . PRO B 1 309 ? 13.297 -4.414 -0.391 1 98.38 309 PRO B O 1
ATOM 6549 N N . HIS B 1 310 ? 12.211 -4.789 1.548 1 97.69 310 HIS B N 1
ATOM 6550 C CA . HIS B 1 310 ? 11.57 -3.482 1.626 1 97.69 310 HIS B CA 1
ATOM 6551 C C . HIS B 1 310 ? 12.602 -2.367 1.748 1 97.69 310 HIS B C 1
ATOM 6553 O O . HIS B 1 310 ? 12.297 -1.204 1.475 1 97.69 310 HIS B O 1
ATOM 6559 N N . LEU B 1 311 ? 13.82 -2.645 2.15 1 97.25 311 LEU B N 1
ATOM 6560 C CA . LEU B 1 311 ? 14.875 -1.642 2.303 1 97.25 311 LEU B CA 1
ATOM 6561 C C . LEU B 1 311 ? 15.336 -1.134 0.942 1 97.25 311 LEU B C 1
ATOM 6563 O O . LEU B 1 311 ? 15.828 -0.008 0.83 1 97.25 311 LEU B O 1
ATOM 6567 N N . GLU B 1 312 ? 15.086 -1.975 -0.13 1 97.19 312 GLU B N 1
ATOM 6568 C CA . GLU B 1 312 ? 15.453 -1.597 -1.491 1 97.19 312 GLU B CA 1
ATOM 6569 C C . GLU B 1 312 ? 14.227 -1.246 -2.318 1 97.19 312 GLU B C 1
ATOM 6571 O O . GLU B 1 312 ? 14.312 -0.488 -3.287 1 97.19 312 GLU B O 1
ATOM 6576 N N . ASP B 1 313 ? 13.188 -1.83 -1.992 1 98 313 ASP B N 1
ATOM 6577 C CA . ASP B 1 313 ? 11.906 -1.59 -2.65 1 98 313 ASP B CA 1
ATOM 6578 C C . ASP B 1 313 ? 10.859 -1.091 -1.653 1 98 313 ASP B C 1
ATOM 6580 O O . ASP B 1 313 ? 10.148 -1.89 -1.043 1 98 313 ASP B O 1
ATOM 6584 N N . PRO B 1 314 ? 10.688 0.276 -1.623 1 97.06 314 PRO B N 1
ATOM 6585 C CA . PRO B 1 314 ? 9.828 0.852 -0.582 1 97.06 314 PRO B CA 1
ATOM 6586 C C . PRO B 1 314 ? 8.344 0.585 -0.821 1 97.06 314 PRO B C 1
ATOM 6588 O O . PRO B 1 314 ? 7.508 0.978 -0.009 1 97.06 314 PRO B O 1
ATOM 6591 N N . ARG B 1 315 ? 7.953 -0.052 -1.907 1 97.12 315 ARG B N 1
ATOM 6592 C CA . ARG B 1 315 ? 6.57 -0.458 -2.117 1 97.12 315 ARG B CA 1
ATOM 6593 C C . ARG B 1 315 ? 6.18 -1.586 -1.167 1 97.12 315 ARG B C 1
ATOM 6595 O O . ARG B 1 315 ? 5.004 -1.737 -0.824 1 97.12 315 ARG B O 1
ATOM 6602 N N . LEU B 1 316 ? 7.137 -2.369 -0.739 1 98.44 316 LEU B N 1
ATOM 6603 C CA . LEU B 1 316 ? 6.891 -3.59 0.022 1 98.44 316 LEU B CA 1
ATOM 6604 C C . LEU B 1 316 ? 6.566 -3.266 1.477 1 98.44 316 LEU B C 1
ATOM 6606 O O . LEU B 1 316 ? 7.223 -2.426 2.094 1 98.44 316 LEU B O 1
ATOM 6610 N N . ILE B 1 317 ? 5.547 -3.893 2.018 1 97.5 317 ILE B N 1
ATOM 6611 C CA . ILE B 1 317 ? 5.129 -3.713 3.404 1 97.5 317 ILE B CA 1
ATOM 6612 C C . ILE B 1 317 ? 6.008 -4.559 4.324 1 97.5 317 ILE B C 1
ATOM 6614 O O . ILE B 1 317 ? 6.121 -5.773 4.141 1 97.5 317 ILE B O 1
ATOM 6618 N N . PRO B 1 318 ? 6.613 -4.023 5.312 1 97.62 318 PRO B N 1
ATOM 6619 C CA . PRO B 1 318 ? 7.598 -4.75 6.117 1 97.62 318 PRO B CA 1
ATOM 6620 C C . PRO B 1 318 ? 6.965 -5.488 7.297 1 97.62 318 PRO B C 1
ATOM 6622 O O . PRO B 1 318 ? 7.492 -5.445 8.406 1 97.62 318 PRO B O 1
ATOM 6625 N N . ILE B 1 319 ? 5.844 -6.129 7.121 1 97.19 319 ILE B N 1
ATOM 6626 C CA . ILE B 1 319 ? 5.32 -7.043 8.133 1 97.19 319 ILE B CA 1
ATOM 6627 C C . ILE B 1 319 ? 6.176 -8.305 8.18 1 97.19 319 ILE B C 1
ATOM 6629 O O . ILE B 1 319 ? 6.363 -8.977 7.156 1 97.19 319 ILE B O 1
ATOM 6633 N N . PRO B 1 320 ? 6.742 -8.641 9.289 1 97.25 320 PRO B N 1
ATOM 6634 C CA . PRO B 1 320 ? 7.574 -9.844 9.352 1 97.25 320 PRO B CA 1
ATOM 6635 C C . PRO B 1 320 ? 6.789 -11.117 9.07 1 97.25 320 PRO B C 1
ATOM 6637 O O . PRO B 1 320 ? 5.57 -11.156 9.258 1 97.25 320 PRO B O 1
ATOM 6640 N N . TRP B 1 321 ? 7.48 -12.117 8.594 1 98.56 321 TRP B N 1
ATOM 6641 C CA . TRP B 1 321 ? 6.863 -13.414 8.336 1 98.56 321 TRP B CA 1
ATOM 6642 C C . TRP B 1 321 ? 7.102 -14.375 9.492 1 98.56 321 TRP B C 1
ATOM 6644 O O . TRP B 1 321 ? 8.25 -14.609 9.891 1 98.56 321 TRP B O 1
ATOM 6654 N N . THR B 1 322 ? 6.027 -14.906 10.078 1 98.38 322 THR B N 1
ATOM 6655 C CA . THR B 1 322 ? 6.125 -15.961 11.078 1 98.38 322 THR B CA 1
ATOM 6656 C C . THR B 1 322 ? 5.578 -17.281 10.539 1 98.38 322 THR B C 1
ATOM 6658 O O . THR B 1 322 ? 5.949 -18.359 11.008 1 98.38 322 THR B O 1
ATOM 6661 N N . GLY B 1 323 ? 4.648 -17.172 9.523 1 97.81 323 GLY B N 1
ATOM 6662 C CA . GLY B 1 323 ? 4.164 -18.328 8.781 1 97.81 323 GLY B CA 1
ATOM 6663 C C . GLY B 1 323 ? 3.576 -19.406 9.672 1 97.81 323 GLY B C 1
ATOM 6664 O O . GLY B 1 323 ? 2.711 -19.125 10.5 1 97.81 323 GLY B O 1
ATOM 6665 N N . LEU B 1 324 ? 4.012 -20.641 9.5 1 97.75 324 LEU B N 1
ATOM 6666 C CA . LEU B 1 324 ? 3.496 -21.812 10.219 1 97.75 324 LEU B CA 1
ATOM 6667 C C . LEU B 1 324 ? 3.879 -21.75 11.688 1 97.75 324 LEU B C 1
ATOM 6669 O O . LEU B 1 324 ? 3.32 -22.484 12.508 1 97.75 324 LEU B O 1
ATOM 6673 N N . GLU B 1 325 ? 4.805 -20.859 12.078 1 96.69 325 GLU B N 1
ATOM 6674 C CA . GLU B 1 325 ? 5.203 -20.688 13.477 1 96.69 325 GLU B CA 1
ATOM 6675 C C . GLU B 1 325 ? 4.328 -19.656 14.18 1 96.69 325 GLU B C 1
ATOM 6677 O O . GLU B 1 325 ? 4.473 -19.438 15.383 1 96.69 325 GLU B O 1
ATOM 6682 N N . THR B 1 326 ? 3.441 -19.031 13.398 1 96.88 326 THR B N 1
ATOM 6683 C CA . THR B 1 326 ? 2.518 -18.078 14.008 1 96.88 326 THR B CA 1
ATOM 6684 C C . THR B 1 326 ? 1.661 -18.766 15.07 1 96.88 326 THR B C 1
ATOM 6686 O O . THR B 1 326 ? 1.089 -19.828 14.82 1 96.88 326 THR B O 1
ATOM 6689 N N . THR B 1 327 ? 1.544 -18.156 16.25 1 93.44 327 THR B N 1
ATOM 6690 C CA . THR B 1 327 ? 0.746 -18.719 17.328 1 93.44 327 THR B CA 1
ATOM 6691 C C . THR B 1 327 ? -0.743 -18.625 17.016 1 93.44 327 THR B C 1
ATOM 6693 O O . THR B 1 327 ? -1.266 -17.531 16.781 1 93.44 327 THR B O 1
ATOM 6696 N N . PRO B 1 328 ? -1.351 -19.734 16.953 1 90.44 328 PRO B N 1
ATOM 6697 C CA . PRO B 1 328 ? -2.795 -19.672 16.719 1 90.44 328 PRO B CA 1
ATOM 6698 C C . PRO B 1 328 ? -3.543 -18.953 17.844 1 90.44 328 PRO B C 1
ATOM 6700 O O . PRO B 1 328 ? -3.041 -18.859 18.969 1 90.44 328 PRO B O 1
ATOM 6703 N N . LYS B 1 329 ? -4.676 -18.438 17.469 1 86.31 329 LYS B N 1
ATOM 6704 C CA . LYS B 1 329 ? -5.527 -17.812 18.469 1 86.31 329 LYS B CA 1
ATOM 6705 C C . LYS B 1 329 ? -5.996 -18.828 19.5 1 86.31 329 LYS B C 1
ATOM 6707 O O . LYS B 1 329 ? -6.074 -20.016 19.219 1 86.31 329 LYS B O 1
ATOM 6712 N N . THR B 1 330 ? -6.363 -18.203 20.641 1 88.81 330 THR B N 1
ATOM 6713 C CA . THR B 1 330 ? -6.957 -19.047 21.656 1 88.81 330 THR B CA 1
ATOM 6714 C C . THR B 1 330 ? -8.422 -19.328 21.359 1 88.81 330 THR B C 1
ATOM 6716 O O . THR B 1 330 ? -9.125 -18.469 20.812 1 88.81 330 THR B O 1
ATOM 6719 N N . GLY B 1 331 ? -8.859 -20.516 21.562 1 93.75 331 GLY B N 1
ATOM 6720 C CA . GLY B 1 331 ? -10.234 -20.891 21.281 1 93.75 331 GLY B CA 1
ATOM 6721 C C . GLY B 1 331 ? -10.422 -21.516 19.922 1 93.75 331 GLY B C 1
ATOM 6722 O O . GLY B 1 331 ? -9.453 -21.703 19.172 1 93.75 331 GLY B O 1
ATOM 6723 N N . PRO B 1 332 ? -11.656 -21.859 19.625 1 97.44 332 PRO B N 1
ATOM 6724 C CA . PRO B 1 332 ? -11.914 -22.5 18.328 1 97.44 332 PRO B CA 1
ATOM 6725 C C . PRO B 1 332 ? -11.68 -21.562 17.156 1 97.44 332 PRO B C 1
ATOM 6727 O O . PRO B 1 332 ? -11.992 -20.375 17.234 1 97.44 332 PRO B O 1
ATOM 6730 N N . LEU B 1 333 ? -11.062 -22.078 16.125 1 98.19 333 LEU B N 1
ATOM 6731 C CA . LEU B 1 333 ? -10.938 -21.359 14.867 1 98.19 333 LEU B CA 1
ATOM 6732 C C . LEU B 1 333 ? -12.297 -21.188 14.203 1 98.19 333 LEU B C 1
ATOM 6734 O O . LEU B 1 333 ? -12.992 -22.172 13.945 1 98.19 333 LEU B O 1
ATOM 6738 N N . LYS B 1 334 ? -12.758 -19.969 14 1 98.5 334 LYS B N 1
ATOM 6739 C CA . LYS B 1 334 ? -14.031 -19.703 13.328 1 98.5 334 LYS B CA 1
ATOM 6740 C C . LYS B 1 334 ? -13.883 -19.781 11.812 1 98.5 334 LYS B C 1
ATOM 6742 O O . LYS B 1 334 ? -13.32 -18.891 11.188 1 98.5 334 LYS B O 1
ATOM 6747 N N . VAL B 1 335 ? -14.469 -20.828 11.195 1 98.75 335 VAL B N 1
ATOM 6748 C CA . VAL B 1 335 ? -14.289 -21.109 9.773 1 98.75 335 VAL B CA 1
ATOM 6749 C C . VAL B 1 335 ? -15.594 -20.844 9.023 1 98.75 335 VAL B C 1
ATOM 6751 O O . VAL B 1 335 ? -16.594 -21.516 9.25 1 98.75 335 VAL B O 1
ATOM 6754 N N . GLY B 1 336 ? -15.539 -19.828 8.18 1 98.88 336 GLY B N 1
ATOM 6755 C CA . GLY B 1 336 ? -16.656 -19.609 7.281 1 98.88 336 GLY B CA 1
ATOM 6756 C C . GLY B 1 336 ? -16.609 -20.469 6.035 1 98.88 336 GLY B C 1
ATOM 6757 O O . GLY B 1 336 ? -15.531 -20.672 5.461 1 98.88 336 GLY B O 1
ATOM 6758 N N . PHE B 1 337 ? -17.75 -21.016 5.609 1 98.81 337 PHE B N 1
ATOM 6759 C CA . PHE B 1 337 ? -17.859 -21.734 4.344 1 98.81 337 PHE B CA 1
ATOM 6760 C C . PHE B 1 337 ? -18.734 -20.953 3.361 1 98.81 337 PHE B C 1
ATOM 6762 O O . PHE B 1 337 ? -19.891 -20.688 3.641 1 98.81 337 PHE B O 1
ATOM 6769 N N . MET B 1 338 ? -18.156 -20.547 2.293 1 98.69 338 MET B N 1
ATOM 6770 C CA . MET B 1 338 ? -18.922 -20 1.17 1 98.69 338 MET B CA 1
ATOM 6771 C C . MET B 1 338 ? -19.109 -21.047 0.078 1 98.69 338 MET B C 1
ATOM 6773 O O . MET B 1 338 ? -18.203 -21.281 -0.725 1 98.69 338 MET B O 1
ATOM 6777 N N . MET B 1 339 ? -20.297 -21.562 -0.034 1 97.75 339 MET B N 1
ATOM 6778 C CA . MET B 1 339 ? -20.547 -22.688 -0.933 1 97.75 339 MET B CA 1
ATOM 6779 C C . MET B 1 339 ? -20.75 -22.203 -2.365 1 97.75 339 MET B C 1
ATOM 6781 O O . MET B 1 339 ? -20.531 -22.953 -3.314 1 97.75 339 MET B O 1
ATOM 6785 N N . ASN B 1 340 ? -21.141 -21.078 -2.564 1 97.56 340 ASN B N 1
ATOM 6786 C CA . ASN B 1 340 ? -21.203 -20.375 -3.842 1 97.56 340 ASN B CA 1
ATOM 6787 C C . ASN B 1 340 ? -21.125 -18.859 -3.652 1 97.56 340 ASN B C 1
ATOM 6789 O O . ASN B 1 340 ? -21.25 -18.359 -2.535 1 97.56 340 ASN B O 1
ATOM 6793 N N . ASP B 1 341 ? -20.938 -18.078 -4.676 1 98 341 ASP B N 1
ATOM 6794 C CA . ASP B 1 341 ? -20.688 -16.641 -4.539 1 98 341 ASP B CA 1
ATOM 6795 C C . ASP B 1 341 ? -21.938 -15.828 -4.863 1 98 341 ASP B C 1
ATOM 6797 O O . ASP B 1 341 ? -21.859 -14.609 -5.016 1 98 341 ASP B O 1
ATOM 6801 N N . GLY B 1 342 ? -23.031 -16.453 -5.043 1 97.31 342 GLY B N 1
ATOM 6802 C CA . GLY B 1 342 ? -24.281 -15.781 -5.387 1 97.31 342 GLY B CA 1
ATOM 6803 C C . GLY B 1 342 ? -24.406 -15.508 -6.875 1 97.31 342 GLY B C 1
ATOM 6804 O O . GLY B 1 342 ? -25.422 -14.953 -7.32 1 97.31 342 GLY B O 1
ATOM 6805 N N . VAL B 1 343 ? -23.469 -15.953 -7.68 1 97.88 343 VAL B N 1
ATOM 6806 C CA . VAL B 1 343 ? -23.484 -15.703 -9.117 1 97.88 343 VAL B CA 1
ATOM 6807 C C . VAL B 1 343 ? -23.453 -17.031 -9.875 1 97.88 343 VAL B C 1
ATOM 6809 O O . VAL B 1 343 ? -24.234 -17.25 -10.797 1 97.88 343 VAL B O 1
ATOM 6812 N N . VAL B 1 344 ? -22.578 -17.922 -9.492 1 98.12 344 VAL B N 1
ATOM 6813 C CA . VAL B 1 344 ? -22.453 -19.234 -10.117 1 98.12 344 VAL B CA 1
ATOM 6814 C C . VAL B 1 344 ? -22.375 -20.312 -9.039 1 98.12 344 VAL B C 1
ATOM 6816 O O . VAL B 1 344 ? -21.547 -20.25 -8.133 1 98.12 344 VAL B O 1
ATOM 6819 N N . VAL B 1 345 ? -23.25 -21.297 -9.133 1 97.94 345 VAL B N 1
ATOM 6820 C CA . VAL B 1 345 ? -23.125 -22.484 -8.305 1 97.94 345 VAL B CA 1
ATOM 6821 C C . VAL B 1 345 ? -21.984 -23.359 -8.844 1 97.94 345 VAL B C 1
ATOM 6823 O O . VAL B 1 345 ? -21.953 -23.703 -10.023 1 97.94 345 VAL B O 1
ATOM 6826 N N . PRO B 1 346 ? -21.031 -23.672 -7.973 1 98.25 346 PRO B N 1
ATOM 6827 C CA . PRO B 1 346 ? -19.938 -24.516 -8.461 1 98.25 346 PRO B CA 1
ATOM 6828 C C . PRO B 1 346 ? -20.406 -25.859 -8.992 1 98.25 346 PRO B C 1
ATOM 6830 O O . PRO B 1 346 ? -21.484 -26.344 -8.594 1 98.25 346 PRO B O 1
ATOM 6833 N N . GLN B 1 347 ? -19.672 -26.422 -9.844 1 97.88 347 GLN B N 1
ATOM 6834 C CA . GLN B 1 347 ? -19.953 -27.75 -10.391 1 97.88 347 GLN B CA 1
ATOM 6835 C C . GLN B 1 347 ? -19.828 -28.828 -9.32 1 97.88 347 GLN B C 1
ATOM 6837 O O . GLN B 1 347 ? -19.125 -28.625 -8.32 1 97.88 347 GLN B O 1
ATOM 6842 N N . PRO B 1 348 ? -20.422 -29.969 -9.477 1 97.38 348 PRO B N 1
ATOM 6843 C CA . PRO B 1 348 ? -20.703 -30.953 -8.414 1 97.38 348 PRO B CA 1
ATOM 6844 C C . PRO B 1 348 ? -19.453 -31.406 -7.676 1 97.38 348 PRO B C 1
ATOM 6846 O O . PRO B 1 348 ? -19.453 -31.5 -6.449 1 97.38 348 PRO B O 1
ATOM 6849 N N . PRO B 1 349 ? -18.328 -31.703 -8.359 1 98.12 349 PRO B N 1
ATOM 6850 C CA . PRO B 1 349 ? -17.156 -32.156 -7.594 1 98.12 349 PRO B CA 1
ATOM 6851 C C . PRO B 1 349 ? -16.656 -31.109 -6.609 1 98.12 349 PRO B C 1
ATOM 6853 O O . PRO B 1 349 ? -16.109 -31.453 -5.559 1 98.12 349 PRO B O 1
ATOM 6856 N N . VAL B 1 350 ? -16.797 -29.844 -6.934 1 98.62 350 VAL B N 1
ATOM 6857 C CA . VAL B 1 350 ? -16.359 -28.766 -6.055 1 98.62 350 VAL B CA 1
ATOM 6858 C C . VAL B 1 350 ? -17.25 -28.703 -4.812 1 98.62 350 VAL B C 1
ATOM 6860 O O . VAL B 1 350 ? -16.75 -28.562 -3.693 1 98.62 350 VAL B O 1
ATOM 6863 N N . ILE B 1 351 ? -18.547 -28.844 -5.008 1 98.06 351 ILE B N 1
ATOM 6864 C CA . ILE B 1 351 ? -19.484 -28.875 -3.885 1 98.06 351 ILE B CA 1
ATOM 6865 C C . ILE B 1 351 ? -19.156 -30.078 -2.988 1 98.06 351 ILE B C 1
ATOM 6867 O O . ILE B 1 351 ? -19.172 -29.953 -1.761 1 98.06 351 ILE B O 1
ATOM 6871 N N . ARG B 1 352 ? -18.844 -31.188 -3.584 1 98.06 352 ARG B N 1
ATOM 6872 C CA . ARG B 1 352 ? -18.469 -32.375 -2.836 1 98.06 352 ARG B CA 1
ATOM 6873 C C . ARG B 1 352 ? -17.219 -32.156 -2.008 1 98.06 352 ARG B C 1
ATOM 6875 O O . ARG B 1 352 ? -17.141 -32.562 -0.853 1 98.06 352 ARG B O 1
ATOM 6882 N N . ALA B 1 353 ? -16.234 -31.484 -2.568 1 98.62 353 ALA B N 1
ATOM 6883 C CA . ALA B 1 353 ? -14.992 -31.188 -1.856 1 98.62 353 ALA B CA 1
ATOM 6884 C C . ALA B 1 353 ? -15.242 -30.266 -0.67 1 98.62 353 ALA B C 1
ATOM 6886 O O . ALA B 1 353 ? -14.688 -30.469 0.415 1 98.62 353 ALA B O 1
ATOM 6887 N N . LEU B 1 354 ? -16.047 -29.25 -0.869 1 98.69 354 LEU B N 1
ATOM 6888 C CA . LEU B 1 354 ? -16.375 -28.312 0.206 1 98.69 354 LEU B CA 1
ATOM 6889 C C . LEU B 1 354 ? -17.141 -29.016 1.316 1 98.69 354 LEU B C 1
ATOM 6891 O O . LEU B 1 354 ? -16.875 -28.797 2.5 1 98.69 354 LEU B O 1
ATOM 6895 N N . SER B 1 355 ? -18.094 -29.828 0.919 1 98.19 355 SER B N 1
ATOM 6896 C CA . SER B 1 355 ? -18.859 -30.594 1.896 1 98.19 355 SER B CA 1
ATOM 6897 C C . SER B 1 355 ? -17.969 -31.547 2.682 1 98.19 355 SER B C 1
ATOM 6899 O O . SER B 1 355 ? -18.141 -31.703 3.891 1 98.19 355 SER B O 1
ATOM 6901 N N . TRP B 1 356 ? -17.094 -32.188 1.984 1 98.5 356 TRP B N 1
ATOM 6902 C CA . TRP B 1 356 ? -16.125 -33.062 2.637 1 98.5 356 TRP B CA 1
ATOM 6903 C C . TRP B 1 356 ? -15.32 -32.312 3.684 1 98.5 356 TRP B C 1
ATOM 6905 O O . TRP B 1 356 ? -15.195 -32.781 4.824 1 98.5 356 TRP B O 1
ATOM 6915 N N . ALA B 1 357 ? -14.75 -31.172 3.332 1 98.75 357 ALA B N 1
ATOM 6916 C CA . ALA B 1 357 ? -13.953 -30.375 4.266 1 98.75 357 ALA B CA 1
ATOM 6917 C C . ALA B 1 357 ? -14.781 -29.969 5.473 1 98.75 357 ALA B C 1
ATOM 6919 O O . ALA B 1 357 ? -14.312 -30.031 6.613 1 98.75 357 ALA B O 1
ATOM 6920 N N . ARG B 1 358 ? -15.969 -29.5 5.191 1 98.62 358 ARG B N 1
ATOM 6921 C CA . ARG B 1 358 ? -16.875 -29.078 6.254 1 98.62 358 ARG B CA 1
ATOM 6922 C C . ARG B 1 358 ? -17.125 -30.219 7.234 1 98.62 358 ARG B C 1
ATOM 6924 O O . ARG B 1 358 ? -17.078 -30.016 8.453 1 98.62 358 ARG B O 1
ATOM 6931 N N . GLU B 1 359 ? -17.406 -31.359 6.742 1 98.38 359 GLU B N 1
ATOM 6932 C CA . GLU B 1 359 ? -17.672 -32.531 7.562 1 98.38 359 GLU B CA 1
ATOM 6933 C C . GLU B 1 359 ? -16.438 -32.938 8.391 1 98.38 359 GLU B C 1
ATOM 6935 O O . GLU B 1 359 ? -16.562 -33.281 9.57 1 98.38 359 GLU B O 1
ATOM 6940 N N . GLN B 1 360 ? -15.273 -32.906 7.758 1 98.56 360 GLN B N 1
ATOM 6941 C CA . GLN B 1 360 ? -14.047 -33.25 8.469 1 98.56 360 GLN B CA 1
ATOM 6942 C C . GLN B 1 360 ? -13.812 -32.281 9.641 1 98.56 360 GLN B C 1
ATOM 6944 O O . GLN B 1 360 ? -13.438 -32.719 10.734 1 98.56 360 GLN B O 1
ATOM 6949 N N . LEU B 1 361 ? -14.031 -31.016 9.453 1 98.5 361 LEU B N 1
ATOM 6950 C CA . LEU B 1 361 ? -13.766 -30.016 10.492 1 98.5 361 LEU B CA 1
ATOM 6951 C C . LEU B 1 361 ? -14.82 -30.078 11.586 1 98.5 361 LEU B C 1
ATOM 6953 O O . LEU B 1 361 ? -14.531 -29.797 12.75 1 98.5 361 LEU B O 1
ATOM 6957 N N . ALA B 1 362 ? -15.992 -30.422 11.219 1 97.94 362 ALA B N 1
ATOM 6958 C CA . ALA B 1 362 ? -17.109 -30.484 12.164 1 97.94 362 ALA B CA 1
ATOM 6959 C C . ALA B 1 362 ? -16.859 -31.562 13.219 1 97.94 362 ALA B C 1
ATOM 6961 O O . ALA B 1 362 ? -17.5 -31.547 14.281 1 97.94 362 ALA B O 1
ATOM 6962 N N . LYS B 1 363 ? -15.961 -32.375 13.031 1 97.56 363 LYS B N 1
ATOM 6963 C CA . LYS B 1 363 ? -15.688 -33.5 13.93 1 97.56 363 LYS B CA 1
ATOM 6964 C C . LYS B 1 363 ? -14.883 -33.031 15.141 1 97.56 363 LYS B C 1
ATOM 6966 O O . LYS B 1 363 ? -14.766 -33.781 16.125 1 97.56 363 LYS B O 1
ATOM 6971 N N . SER B 1 364 ? -14.391 -31.906 15.133 1 96.44 364 SER B N 1
ATOM 6972 C CA . SER B 1 364 ? -13.508 -31.438 16.203 1 96.44 364 SER B CA 1
ATOM 6973 C C . SER B 1 364 ? -14.031 -30.141 16.828 1 96.44 364 SER B C 1
ATOM 6975 O O . SER B 1 364 ? -14.469 -29.234 16.109 1 96.44 364 SER B O 1
ATOM 6977 N N . PRO B 1 365 ? -13.914 -29.969 18.156 1 95.94 365 PRO B N 1
ATOM 6978 C CA . PRO B 1 365 ? -14.312 -28.734 18.812 1 95.94 365 PRO B CA 1
ATOM 6979 C C . PRO B 1 365 ? -13.32 -27.594 18.594 1 95.94 365 PRO B C 1
ATOM 6981 O O . PRO B 1 365 ? -13.578 -26.453 19 1 95.94 365 PRO B O 1
ATOM 6984 N N . ALA B 1 366 ? -12.25 -27.922 17.922 1 96.62 366 ALA B N 1
ATOM 6985 C CA . ALA B 1 366 ? -11.25 -26.906 17.609 1 96.62 366 ALA B CA 1
ATOM 6986 C C . ALA B 1 366 ? -11.766 -25.922 16.562 1 96.62 366 ALA B C 1
ATOM 6988 O O . ALA B 1 366 ? -11.172 -24.859 16.359 1 96.62 366 ALA B O 1
ATOM 6989 N N . PHE B 1 367 ? -12.922 -26.281 16.031 1 98.19 367 PHE B N 1
ATOM 6990 C CA . PHE B 1 367 ? -13.445 -25.453 14.953 1 98.19 367 PHE B CA 1
ATOM 6991 C C . PHE B 1 367 ? -14.883 -25.047 15.227 1 98.19 367 PHE B C 1
ATOM 6993 O O . PHE B 1 367 ? -15.672 -25.844 15.742 1 98.19 367 PHE B O 1
ATOM 7000 N N . GLU B 1 368 ? -15.188 -23.797 15.031 1 98.31 368 GLU B N 1
ATOM 7001 C CA . GLU B 1 368 ? -16.547 -23.297 14.906 1 98.31 368 GLU B CA 1
ATOM 7002 C C . GLU B 1 368 ? -16.922 -23.047 13.445 1 98.31 368 GLU B C 1
ATOM 7004 O O . GLU B 1 368 ? -16.391 -22.141 12.812 1 98.31 368 GLU B O 1
ATOM 7009 N N . ILE B 1 369 ? -17.844 -23.844 12.922 1 98.31 369 ILE B N 1
ATOM 7010 C CA . ILE B 1 369 ? -18.188 -23.812 11.508 1 98.31 369 ILE B CA 1
ATOM 7011 C C . ILE B 1 369 ? -19.359 -22.859 11.289 1 98.31 369 ILE B C 1
ATOM 7013 O O . ILE B 1 369 ? -20.375 -22.938 12 1 98.31 369 ILE B O 1
ATOM 7017 N N . LYS B 1 370 ? -19.188 -21.984 10.305 1 98.12 370 LYS B N 1
ATOM 7018 C CA . LYS B 1 370 ? -20.219 -21.016 9.977 1 98.12 370 LYS B CA 1
ATOM 7019 C C . LYS B 1 370 ? -20.469 -20.938 8.477 1 98.12 370 LYS B C 1
ATOM 7021 O O . LYS B 1 370 ? -19.594 -21.312 7.684 1 98.12 370 LYS B O 1
ATOM 7026 N N . ASP B 1 371 ? -21.688 -20.547 8.156 1 98.19 371 ASP B N 1
ATOM 7027 C CA . ASP B 1 371 ? -21.922 -20.156 6.77 1 98.19 371 ASP B CA 1
ATOM 7028 C C . ASP B 1 371 ? -21.422 -18.734 6.512 1 98.19 371 ASP B C 1
ATOM 7030 O O . ASP B 1 371 ? -21.5 -17.875 7.387 1 98.19 371 ASP B O 1
ATOM 7034 N N . PHE B 1 372 ? -20.891 -18.531 5.414 1 98.5 372 PHE B N 1
ATOM 7035 C CA . PHE B 1 372 ? -20.453 -17.203 5.016 1 98.5 372 PHE B CA 1
ATOM 7036 C C . PHE B 1 372 ? -21.328 -16.656 3.895 1 98.5 372 PHE B C 1
ATOM 7038 O O . PHE B 1 372 ? -21.469 -17.281 2.846 1 98.5 372 PHE B O 1
ATOM 7045 N N . ILE B 1 373 ? -21.891 -15.5 4.07 1 98.19 373 ILE B N 1
ATOM 7046 C CA . ILE B 1 373 ? -22.734 -14.844 3.082 1 98.19 373 ILE B CA 1
ATOM 7047 C C . ILE B 1 373 ? -21.875 -14.078 2.086 1 98.19 373 ILE B C 1
ATOM 7049 O O . ILE B 1 373 ? -21.094 -13.195 2.473 1 98.19 373 ILE B O 1
ATOM 7053 N N . PRO B 1 374 ? -21.969 -14.523 0.812 1 97.88 374 PRO B N 1
ATOM 7054 C CA . PRO B 1 374 ? -21.172 -13.789 -0.181 1 97.88 374 PRO B CA 1
ATOM 7055 C C . PRO B 1 374 ? -21.562 -12.32 -0.27 1 97.88 374 PRO B C 1
ATOM 7057 O O . PRO B 1 374 ? -22.672 -11.938 0.119 1 97.88 374 PRO B O 1
ATOM 7060 N N . PHE B 1 375 ? -20.625 -11.5 -0.798 1 98.38 375 PHE B N 1
ATOM 7061 C CA . PHE B 1 375 ? -20.828 -10.055 -0.85 1 98.38 375 PHE B CA 1
ATOM 7062 C C . PHE B 1 375 ? -20.734 -9.547 -2.281 1 98.38 375 PHE B C 1
ATOM 7064 O O . PHE B 1 375 ? -19.625 -9.359 -2.801 1 98.38 375 PHE B O 1
ATOM 7071 N N . ARG B 1 376 ? -21.734 -9.25 -2.953 1 98.12 376 ARG B N 1
ATOM 7072 C CA . ARG B 1 376 ? -21.859 -8.539 -4.223 1 98.12 376 ARG B CA 1
ATOM 7073 C C . ARG B 1 376 ? -20.797 -9 -5.215 1 98.12 376 ARG B C 1
ATOM 7075 O O . ARG B 1 376 ? -20.078 -8.18 -5.789 1 98.12 376 ARG B O 1
ATOM 7082 N N . ALA B 1 377 ? -20.672 -10.297 -5.445 1 97.94 377 ALA B N 1
ATOM 7083 C CA . ALA B 1 377 ? -19.656 -10.867 -6.332 1 97.94 377 ALA B CA 1
ATOM 7084 C C . ALA B 1 377 ? -19.844 -10.367 -7.762 1 97.94 377 ALA B C 1
ATOM 7086 O O . ALA B 1 377 ? -18.859 -10.117 -8.469 1 97.94 377 ALA B O 1
ATOM 7087 N N . ALA B 1 378 ? -21.047 -10.203 -8.211 1 97.38 378 ALA B N 1
ATOM 7088 C CA . ALA B 1 378 ? -21.297 -9.719 -9.562 1 97.38 378 ALA B CA 1
ATOM 7089 C C . ALA B 1 378 ? -20.734 -8.32 -9.773 1 97.38 378 ALA B C 1
ATOM 7091 O O . ALA B 1 378 ? -20.141 -8.031 -10.812 1 97.38 378 ALA B O 1
ATOM 7092 N N . ASP B 1 379 ? -20.922 -7.438 -8.766 1 97.38 379 ASP B N 1
ATOM 7093 C CA . ASP B 1 379 ? -20.391 -6.078 -8.82 1 97.38 379 ASP B CA 1
ATOM 7094 C C . ASP B 1 379 ? -18.859 -6.094 -8.898 1 97.38 379 ASP B C 1
ATOM 7096 O O . ASP B 1 379 ? -18.266 -5.32 -9.648 1 97.38 379 ASP B O 1
ATOM 7100 N N . ALA B 1 380 ? -18.297 -6.965 -8.102 1 97.5 380 ALA B N 1
ATOM 7101 C CA . ALA B 1 380 ? -16.844 -7.074 -8.078 1 97.5 380 ALA B CA 1
ATOM 7102 C C . ALA B 1 380 ? -16.297 -7.512 -9.438 1 97.5 380 ALA B C 1
ATOM 7104 O O . ALA B 1 380 ? -15.312 -6.961 -9.93 1 97.5 380 ALA B O 1
ATOM 7105 N N . MET B 1 381 ? -16.922 -8.477 -10.055 1 95 381 MET B N 1
ATOM 7106 C CA . MET B 1 381 ? -16.453 -9 -11.336 1 95 381 MET B CA 1
ATOM 7107 C C . MET B 1 381 ? -16.625 -7.961 -12.438 1 95 381 MET B C 1
ATOM 7109 O O . MET B 1 381 ? -15.75 -7.812 -13.297 1 95 381 MET B O 1
ATOM 7113 N N . GLU B 1 382 ? -17.734 -7.293 -12.406 1 93.31 382 GLU B N 1
ATOM 7114 C CA . GLU B 1 382 ? -17.938 -6.215 -13.367 1 93.31 382 GLU B CA 1
ATOM 7115 C C . GLU B 1 382 ? -16.844 -5.148 -13.234 1 93.31 382 GLU B C 1
ATOM 7117 O O . GLU B 1 382 ? -16.297 -4.691 -14.234 1 93.31 382 GLU B O 1
ATOM 7122 N N . SER B 1 383 ? -16.562 -4.785 -12.008 1 94.06 383 SER B N 1
ATOM 7123 C CA . SER B 1 383 ? -15.547 -3.779 -11.742 1 94.06 383 SER B CA 1
ATOM 7124 C C . SER B 1 383 ? -14.164 -4.273 -12.164 1 94.06 383 SER B C 1
ATOM 7126 O O . SER B 1 383 ? -13.414 -3.549 -12.82 1 94.06 383 SER B O 1
ATOM 7128 N N . ALA B 1 384 ? -13.867 -5.52 -11.805 1 93.19 384 ALA B N 1
ATOM 7129 C CA . ALA B 1 384 ? -12.57 -6.094 -12.148 1 93.19 384 ALA B CA 1
ATOM 7130 C C . ALA B 1 384 ? -12.359 -6.117 -13.656 1 93.19 384 ALA B C 1
ATOM 7132 O O . ALA B 1 384 ? -11.281 -5.781 -14.148 1 93.19 384 ALA B O 1
ATOM 7133 N N . GLN B 1 385 ? -13.312 -6.488 -14.336 1 89.31 385 GLN B N 1
ATOM 7134 C CA . GLN B 1 385 ? -13.227 -6.539 -15.789 1 89.31 385 GLN B CA 1
ATOM 7135 C C . GLN B 1 385 ? -12.906 -5.164 -16.375 1 89.31 385 GLN B C 1
ATOM 7137 O O . GLN B 1 385 ? -12.109 -5.047 -17.312 1 89.31 385 GLN B O 1
ATOM 7142 N N . ARG B 1 386 ? -13.477 -4.18 -15.805 1 89.44 386 ARG B N 1
ATOM 7143 C CA . ARG B 1 386 ? -13.258 -2.812 -16.266 1 89.44 386 ARG B CA 1
ATOM 7144 C C . ARG B 1 386 ? -11.852 -2.336 -15.906 1 89.44 386 ARG B C 1
ATOM 7146 O O . ARG B 1 386 ? -11.242 -1.565 -16.656 1 89.44 386 ARG B O 1
ATOM 7153 N N . ILE B 1 387 ? -11.359 -2.791 -14.883 1 92.12 387 ILE B N 1
ATOM 7154 C CA . ILE B 1 387 ? -10.109 -2.291 -14.32 1 92.12 387 ILE B CA 1
ATOM 7155 C C . ILE B 1 387 ? -8.93 -2.953 -15.023 1 92.12 387 ILE B C 1
ATOM 7157 O O . ILE B 1 387 ? -7.887 -2.324 -15.227 1 92.12 387 ILE B O 1
ATOM 7161 N N . PHE B 1 388 ? -9.047 -4.195 -15.516 1 91.38 388 PHE B N 1
ATOM 7162 C CA . PHE B 1 388 ? -7.926 -4.98 -16.016 1 91.38 388 PHE B CA 1
ATOM 7163 C C . PHE B 1 388 ? -7.449 -4.453 -17.359 1 91.38 388 PHE B C 1
ATOM 7165 O O . PHE B 1 388 ? -6.285 -4.633 -17.734 1 91.38 388 PHE B O 1
ATOM 7172 N N . VAL B 1 389 ? -8.344 -3.814 -18.094 1 92.06 389 VAL B N 1
ATOM 7173 C CA . VAL B 1 389 ? -7.988 -3.283 -19.406 1 92.06 389 VAL B CA 1
ATOM 7174 C C . VAL B 1 389 ? -8.422 -1.822 -19.516 1 92.06 389 VAL B C 1
ATOM 7176 O O . VAL B 1 389 ? -9.242 -1.468 -20.359 1 92.06 389 VAL B O 1
ATOM 7179 N N . PRO B 1 390 ? -7.777 -1.01 -18.719 1 92.12 390 PRO B N 1
ATOM 7180 C CA . PRO B 1 390 ? -8.258 0.369 -18.625 1 92.12 390 PRO B CA 1
ATOM 7181 C C . PRO B 1 390 ? -8.055 1.17 -19.906 1 92.12 390 PRO B C 1
ATOM 7183 O O . PRO B 1 390 ? -8.727 2.18 -20.125 1 92.12 390 PRO B O 1
ATOM 7186 N N . ASP B 1 391 ? -7.176 0.743 -20.812 1 90.44 391 ASP B N 1
ATOM 7187 C CA . ASP B 1 391 ? -6.883 1.471 -22.047 1 90.44 391 ASP B CA 1
ATOM 7188 C C . ASP B 1 391 ? -7.668 0.899 -23.219 1 90.44 391 ASP B C 1
ATOM 7190 O O . ASP B 1 391 ? -7.348 1.174 -24.375 1 90.44 391 ASP B O 1
ATOM 7194 N N . GLY B 1 392 ? -8.57 0.001 -22.953 1 90.5 392 GLY B N 1
ATOM 7195 C CA . GLY B 1 392 ? -9.383 -0.599 -24 1 90.5 392 GLY B CA 1
ATOM 7196 C C . GLY B 1 392 ? -8.617 -1.6 -24.844 1 90.5 392 GLY B C 1
ATOM 7197 O O . GLY B 1 392 ? -9.039 -1.941 -25.953 1 90.5 392 GLY B O 1
ATOM 7198 N N . GLY B 1 393 ? -7.504 -2.023 -24.422 1 92.12 393 GLY B N 1
ATOM 7199 C CA . GLY B 1 393 ? -6.719 -3.029 -25.125 1 92.12 393 GLY B CA 1
ATOM 7200 C C . GLY B 1 393 ? -5.668 -2.434 -26.047 1 92.12 393 GLY B C 1
ATOM 7201 O O . GLY B 1 393 ? -5.016 -3.156 -26.797 1 92.12 393 GLY B O 1
ATOM 7202 N N . ARG B 1 394 ? -5.449 -1.155 -25.922 1 92 394 ARG B N 1
ATOM 7203 C CA . ARG B 1 394 ? -4.52 -0.478 -26.828 1 92 394 ARG B CA 1
ATOM 7204 C C . ARG B 1 394 ? -3.123 -1.081 -26.719 1 92 394 ARG B C 1
ATOM 7206 O O . ARG B 1 394 ? -2.473 -1.329 -27.734 1 92 394 ARG B O 1
ATOM 7213 N N . MET B 1 395 ? -2.625 -1.332 -25.547 1 90.25 395 MET B N 1
ATOM 7214 C CA . MET B 1 395 ? -1.291 -1.895 -25.359 1 90.25 395 MET B CA 1
ATOM 7215 C C . MET B 1 395 ? -1.213 -3.309 -25.922 1 90.25 395 MET B C 1
ATOM 7217 O O . MET B 1 395 ? -0.221 -3.676 -26.562 1 90.25 395 MET B O 1
ATOM 7221 N N . ILE B 1 396 ? -2.244 -4.102 -25.734 1 93.94 396 ILE B N 1
ATOM 7222 C CA . ILE B 1 396 ? -2.314 -5.477 -26.219 1 93.94 396 ILE B CA 1
ATOM 7223 C C . ILE B 1 396 ? -2.324 -5.484 -27.75 1 93.94 396 ILE B C 1
ATOM 7225 O O . ILE B 1 396 ? -1.54 -6.199 -28.375 1 93.94 396 ILE B O 1
ATOM 7229 N N . LYS B 1 397 ? -3.174 -4.629 -28.297 1 95.75 397 LYS B N 1
ATOM 7230 C CA . LYS B 1 397 ? -3.277 -4.527 -29.75 1 95.75 397 LYS B CA 1
ATOM 7231 C C . LYS B 1 397 ? -1.957 -4.078 -30.375 1 95.75 397 LYS B C 1
ATOM 7233 O O . LYS B 1 397 ? -1.537 -4.602 -31.406 1 95.75 397 LYS B O 1
ATOM 7238 N N . GLY B 1 398 ? -1.354 -3.152 -29.719 1 95.38 398 GLY B N 1
ATOM 7239 C CA . GLY B 1 398 ? -0.067 -2.672 -30.203 1 95.38 398 GLY B CA 1
ATOM 7240 C C . GLY B 1 398 ? 1.014 -3.736 -30.172 1 95.38 398 GLY B C 1
ATOM 7241 O O . GLY B 1 398 ? 1.801 -3.852 -31.109 1 95.38 398 GLY B O 1
ATOM 7242 N N . ALA B 1 399 ? 1.085 -4.527 -29.125 1 94.75 399 ALA B N 1
ATOM 7243 C CA . ALA B 1 399 ? 2.074 -5.594 -29 1 94.75 399 ALA B CA 1
ATOM 7244 C C . ALA B 1 399 ? 1.89 -6.645 -30.094 1 94.75 399 ALA B C 1
ATOM 7246 O O . ALA B 1 399 ? 2.863 -7.086 -30.703 1 94.75 399 ALA B O 1
ATOM 7247 N N . MET B 1 400 ? 0.68 -7.027 -30.344 1 96.81 400 MET B N 1
ATOM 7248 C CA . MET B 1 400 ? 0.383 -8.016 -31.375 1 96.81 400 MET B CA 1
ATOM 7249 C C . MET B 1 400 ? 0.718 -7.477 -32.75 1 96.81 400 MET B C 1
ATOM 7251 O O . MET B 1 400 ? 1.324 -8.18 -33.562 1 96.81 400 MET B O 1
ATOM 7255 N N . ALA B 1 401 ? 0.382 -6.242 -32.969 1 97.06 401 ALA B N 1
ATOM 7256 C CA . ALA B 1 401 ? 0.588 -5.621 -34.281 1 97.06 401 ALA B CA 1
ATOM 7257 C C . ALA B 1 401 ? 2.074 -5.516 -34.625 1 97.06 401 ALA B C 1
ATOM 7259 O O . ALA B 1 401 ? 2.473 -5.633 -35.781 1 97.06 401 ALA B O 1
ATOM 7260 N N . ALA B 1 402 ? 2.863 -5.355 -33.625 1 96.19 402 ALA B N 1
ATOM 7261 C CA . ALA B 1 402 ? 4.293 -5.125 -33.812 1 96.19 402 ALA B CA 1
ATOM 7262 C C . ALA B 1 402 ? 4.961 -6.32 -34.5 1 96.19 402 ALA B C 1
ATOM 7264 O O . ALA B 1 402 ? 5.953 -6.16 -35.219 1 96.19 402 ALA B O 1
ATOM 7265 N N . THR B 1 403 ? 4.473 -7.559 -34.344 1 95.56 403 THR B N 1
ATOM 7266 C CA . THR B 1 403 ? 5.125 -8.742 -34.906 1 95.56 403 THR B CA 1
ATOM 7267 C C . THR B 1 403 ? 4.145 -9.547 -35.75 1 95.56 403 THR B C 1
ATOM 7269 O O . THR B 1 403 ? 4.469 -10.656 -36.188 1 95.56 403 THR B O 1
ATOM 7272 N N . GLY B 1 404 ? 2.947 -9.039 -35.875 1 96.38 404 GLY B N 1
ATOM 7273 C CA . GLY B 1 404 ? 1.938 -9.781 -36.625 1 96.38 404 GLY B CA 1
ATOM 7274 C C . GLY B 1 404 ? 1.39 -10.961 -35.844 1 96.38 404 GLY B C 1
ATOM 7275 O O . GLY B 1 404 ? 0.902 -11.93 -36.438 1 96.38 404 GLY B O 1
ATOM 7276 N N . GLU B 1 405 ? 1.539 -11.016 -34.562 1 96.88 405 GLU B N 1
ATOM 7277 C CA . GLU B 1 405 ? 1.067 -12.062 -33.656 1 96.88 405 GLU B CA 1
ATOM 7278 C C . GLU B 1 405 ? -0.457 -12.086 -33.594 1 96.88 405 GLU B C 1
ATOM 7280 O O . GLU B 1 405 ? -1.09 -11.039 -33.406 1 96.88 405 GLU B O 1
ATOM 7285 N N . PRO B 1 406 ? -1.083 -13.273 -33.781 1 96.56 406 PRO B N 1
ATOM 7286 C CA . PRO B 1 406 ? -2.541 -13.352 -33.688 1 96.56 406 PRO B CA 1
ATOM 7287 C C . PRO B 1 406 ? -3.023 -13.422 -32.25 1 96.56 406 PRO B C 1
ATOM 7289 O O . PRO B 1 406 ? -2.289 -13.883 -31.359 1 96.56 406 PRO B O 1
ATOM 7292 N N . PRO B 1 407 ? -4.25 -12.945 -32 1 96.5 407 PRO B N 1
ATOM 7293 C CA . PRO B 1 407 ? -4.805 -13.148 -30.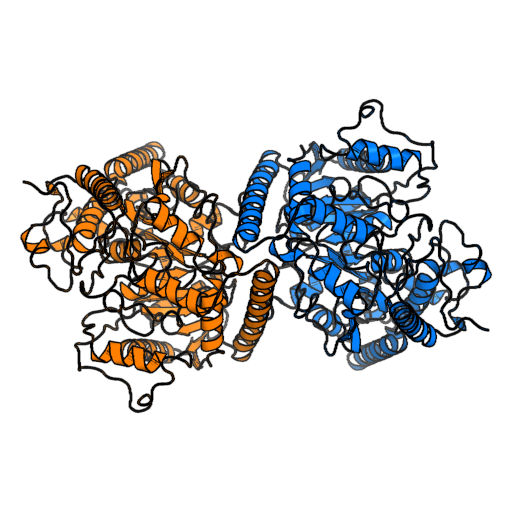672 1 96.5 407 PRO B CA 1
ATOM 7294 C C . PRO B 1 407 ? -5.191 -14.602 -30.406 1 96.5 407 PRO B C 1
ATOM 7296 O O . PRO B 1 407 ? -5.836 -15.234 -31.234 1 96.5 407 PRO B O 1
ATOM 7299 N N . MET B 1 408 ? -4.746 -15.094 -29.281 1 96.44 408 MET B N 1
ATOM 7300 C CA . MET B 1 408 ? -5.336 -16.344 -28.797 1 96.44 408 MET B CA 1
ATOM 7301 C C . MET B 1 408 ? -6.805 -16.125 -28.422 1 96.44 408 MET B C 1
ATOM 7303 O O . MET B 1 408 ? -7.254 -15 -28.25 1 96.44 408 MET B O 1
ATOM 7307 N N . LEU B 1 409 ? -7.512 -17.188 -28.281 1 95.38 409 LEU B N 1
ATOM 7308 C CA . LEU B 1 409 ? -8.961 -17.109 -28.141 1 95.38 409 LEU B CA 1
ATOM 7309 C C . LEU B 1 409 ? -9.336 -16.266 -26.922 1 95.38 409 LEU B C 1
ATOM 7311 O O . LEU B 1 409 ? -10.242 -15.43 -26.984 1 95.38 409 LEU B O 1
ATOM 7315 N N . LEU B 1 410 ? -8.711 -16.5 -25.781 1 95.88 410 LEU B N 1
ATOM 7316 C CA . LEU B 1 410 ? -9.07 -15.781 -24.578 1 95.88 410 LEU B CA 1
ATOM 7317 C C . LEU B 1 410 ? -8.633 -14.32 -24.656 1 95.88 410 LEU B C 1
ATOM 7319 O O . LEU B 1 410 ? -9.258 -13.445 -24.047 1 95.88 410 LEU B O 1
ATOM 7323 N N . THR B 1 411 ? -7.535 -13.984 -25.375 1 96.44 411 THR B N 1
ATOM 7324 C CA . THR B 1 411 ? -7.156 -12.602 -25.641 1 96.44 411 THR B CA 1
ATOM 7325 C C . THR B 1 411 ? -8.219 -11.906 -26.484 1 96.44 411 THR B C 1
ATOM 7327 O O . THR B 1 411 ? -8.602 -10.773 -26.203 1 96.44 411 THR B O 1
ATOM 7330 N N . LYS B 1 412 ? -8.68 -12.641 -27.531 1 95.69 412 LYS B N 1
ATOM 7331 C CA . LYS B 1 412 ? -9.742 -12.109 -28.375 1 95.69 412 LYS B CA 1
ATOM 7332 C C . LYS B 1 412 ? -10.977 -11.766 -27.547 1 95.69 412 LYS B C 1
ATOM 7334 O O . LYS B 1 412 ? -11.562 -10.695 -27.719 1 95.69 412 LYS B O 1
ATOM 7339 N N . GLY B 1 413 ? -11.32 -12.672 -26.672 1 94 413 GLY B N 1
ATOM 7340 C CA . GLY B 1 413 ? -12.461 -12.43 -25.812 1 94 413 GLY B CA 1
ATOM 7341 C C . GLY B 1 413 ? -12.289 -11.211 -24.922 1 94 413 GLY B C 1
ATOM 7342 O O . GLY B 1 413 ? -13.227 -10.422 -24.75 1 94 413 GLY B O 1
ATOM 7343 N N . THR B 1 414 ? -11.133 -11.062 -24.359 1 92.94 414 THR B N 1
ATOM 7344 C CA . THR B 1 414 ? -10.82 -9.922 -23.516 1 92.94 414 THR B CA 1
ATOM 7345 C C . THR B 1 414 ? -10.945 -8.617 -24.281 1 92.94 414 THR B C 1
ATOM 7347 O O . THR B 1 414 ? -11.516 -7.641 -23.781 1 92.94 414 THR B O 1
ATOM 7350 N N . LEU B 1 415 ? -10.406 -8.562 -25.484 1 94.25 415 LEU B N 1
ATOM 7351 C CA . LEU B 1 415 ? -10.438 -7.367 -26.312 1 94.25 415 LEU B CA 1
ATOM 7352 C C . LEU B 1 415 ? -11.867 -7.035 -26.734 1 94.25 415 LEU B C 1
ATOM 7354 O O . LEU B 1 415 ? -12.258 -5.863 -26.75 1 94.25 415 LEU B O 1
ATOM 7358 N N . GLU B 1 416 ? -12.625 -8.016 -27.047 1 94.5 416 GLU B N 1
ATOM 7359 C CA . GLU B 1 416 ? -14.016 -7.809 -27.422 1 94.5 416 GLU B CA 1
ATOM 7360 C C . GLU B 1 416 ? -14.828 -7.254 -26.25 1 94.5 416 GLU B C 1
ATOM 7362 O O . GLU B 1 416 ? -15.672 -6.375 -26.422 1 94.5 416 GLU B O 1
ATOM 7367 N N . ALA B 1 417 ? -14.562 -7.812 -25.094 1 91 417 ALA B N 1
ATOM 7368 C CA . ALA B 1 417 ? -15.234 -7.316 -23.906 1 91 417 ALA B CA 1
ATOM 7369 C C . ALA B 1 417 ? -14.891 -5.852 -23.641 1 91 417 ALA B C 1
ATOM 7371 O O . ALA B 1 417 ? -15.758 -5.055 -23.281 1 91 417 ALA B O 1
ATOM 7372 N N . ALA B 1 418 ? -13.672 -5.504 -23.797 1 90.56 418 ALA B N 1
ATOM 7373 C CA . ALA B 1 418 ? -13.234 -4.125 -23.594 1 90.56 418 ALA B CA 1
ATOM 7374 C C . ALA B 1 418 ? -13.883 -3.189 -24.609 1 90.56 418 ALA B C 1
ATOM 7376 O O . ALA B 1 418 ? -14.273 -2.068 -24.266 1 90.56 418 ALA B O 1
ATOM 7377 N N . GLU B 1 419 ? -13.922 -3.596 -25.781 1 90.69 419 GLU B N 1
ATOM 7378 C CA . GLU B 1 419 ? -14.555 -2.805 -26.844 1 90.69 419 GLU B CA 1
ATOM 7379 C C . GLU B 1 419 ? -16.031 -2.572 -26.547 1 90.69 419 GLU B C 1
ATOM 7381 O O . GLU B 1 419 ? -16.547 -1.472 -26.766 1 90.69 419 GLU B O 1
ATOM 7386 N N . ALA B 1 420 ? -16.594 -3.572 -26.109 1 90.06 420 ALA B N 1
ATOM 7387 C CA . ALA B 1 420 ? -18.016 -3.484 -25.812 1 90.06 420 ALA B CA 1
ATOM 7388 C C . ALA B 1 420 ? -18.281 -2.465 -24.703 1 90.06 420 ALA B C 1
ATOM 7390 O O . ALA B 1 420 ? -19.328 -1.812 -24.688 1 90.06 420 ALA B O 1
ATOM 7391 N N . MET B 1 421 ? -17.375 -2.316 -23.875 1 85.81 421 MET B N 1
ATOM 7392 C CA . MET B 1 421 ? -17.516 -1.386 -22.766 1 85.81 421 MET B CA 1
ATOM 7393 C C . MET B 1 421 ? -17.016 0.002 -23.141 1 85.81 421 MET B C 1
ATOM 7395 O O . MET B 1 421 ? -17.141 0.947 -22.359 1 85.81 421 MET B O 1
ATOM 7399 N N . ASN B 1 422 ? -16.5 0.217 -24.344 1 81.31 422 ASN B N 1
ATOM 7400 C CA . ASN B 1 422 ? -15.914 1.466 -24.812 1 81.31 422 ASN B CA 1
ATOM 7401 C C . ASN B 1 422 ? -14.945 2.053 -23.797 1 81.31 422 ASN B C 1
ATOM 7403 O O . ASN B 1 422 ? -15.023 3.238 -23.469 1 81.31 422 ASN B O 1
ATOM 7407 N N . GLN B 1 423 ? -14.18 1.146 -23.422 1 78.44 423 GLN B N 1
ATOM 7408 C CA . GLN B 1 423 ? -13.289 1.539 -22.328 1 78.44 423 GLN B CA 1
ATOM 7409 C C . GLN B 1 423 ? -12.07 2.289 -22.859 1 78.44 423 GLN B C 1
ATOM 7411 O O . GLN B 1 423 ? -11.359 1.794 -23.75 1 78.44 423 GLN B O 1
ATOM 7416 N N . ASP B 1 424 ? -11.758 3.535 -22.578 1 80.5 424 ASP B N 1
ATOM 7417 C CA . ASP B 1 424 ? -10.57 4.359 -22.797 1 80.5 424 ASP B CA 1
ATOM 7418 C C . ASP B 1 424 ? -10.492 5.484 -21.766 1 80.5 424 ASP B C 1
ATOM 7420 O O . ASP B 1 424 ? -10.852 6.629 -22.062 1 80.5 424 ASP B O 1
ATOM 7424 N N . LEU B 1 425 ? -9.859 5.09 -20.703 1 88.56 425 LEU B N 1
ATOM 7425 C CA . LEU B 1 425 ? -10.016 5.965 -19.547 1 88.56 425 LEU B CA 1
ATOM 7426 C C . LEU B 1 425 ? -8.922 7.035 -19.531 1 88.56 425 LEU B C 1
ATOM 7428 O O . LEU B 1 425 ? -7.77 6.758 -19.859 1 88.56 425 LEU B O 1
ATOM 7432 N N . ASP B 1 426 ? -9.352 8.195 -19.203 1 90.62 426 ASP B N 1
ATOM 7433 C CA . ASP B 1 426 ? -8.414 9.25 -18.844 1 90.62 426 ASP B CA 1
ATOM 7434 C C . ASP B 1 426 ? -8.148 9.266 -17.344 1 90.62 426 ASP B C 1
ATOM 7436 O O . ASP B 1 426 ? -8.508 8.32 -16.641 1 90.62 426 ASP B O 1
ATOM 7440 N N . ALA B 1 427 ? -7.496 10.305 -16.938 1 91.19 427 ALA B N 1
ATOM 7441 C CA . ALA B 1 427 ? -7.121 10.398 -15.523 1 91.19 427 ALA B CA 1
ATOM 7442 C C . ALA B 1 427 ? -8.352 10.359 -14.625 1 91.19 427 ALA B C 1
ATOM 7444 O O . ALA B 1 427 ? -8.344 9.711 -13.578 1 91.19 427 ALA B O 1
ATOM 7445 N N . ALA B 1 428 ? -9.383 11.031 -14.992 1 91.44 428 ALA B N 1
ATOM 7446 C CA . ALA B 1 428 ? -10.609 11.078 -14.203 1 91.44 428 ALA B CA 1
ATOM 7447 C C . ALA B 1 428 ? -11.258 9.703 -14.109 1 91.44 428 ALA B C 1
ATOM 7449 O O . ALA B 1 428 ? -11.781 9.32 -13.062 1 91.44 428 ALA B O 1
ATOM 7450 N N . GLY B 1 429 ? -11.258 9.047 -15.25 1 92.19 429 GLY B N 1
ATOM 7451 C CA . GLY B 1 429 ? -11.812 7.703 -15.258 1 92.19 429 GLY B CA 1
ATOM 7452 C C . GLY B 1 429 ? -11.047 6.742 -14.367 1 92.19 429 GLY B C 1
ATOM 7453 O O . GLY B 1 429 ? -11.656 5.953 -13.633 1 92.19 429 GLY B O 1
ATOM 7454 N N . ILE B 1 430 ? -9.719 6.777 -14.453 1 94.5 430 ILE B N 1
ATOM 7455 C CA . ILE B 1 430 ? -8.891 5.922 -13.617 1 94.5 430 ILE B CA 1
ATOM 7456 C C . ILE B 1 430 ? -9.133 6.242 -12.141 1 94.5 430 ILE B C 1
ATOM 7458 O O . ILE B 1 430 ? -9.227 5.336 -11.312 1 94.5 430 ILE B O 1
ATOM 7462 N N . LEU B 1 431 ? -9.289 7.512 -11.805 1 94.5 431 LEU B N 1
ATOM 7463 C CA . LEU B 1 431 ? -9.555 7.953 -10.438 1 94.5 431 LEU B CA 1
ATOM 7464 C C . LEU B 1 431 ? -10.898 7.422 -9.945 1 94.5 431 LEU B C 1
ATOM 7466 O O . LEU B 1 431 ? -11.008 6.957 -8.812 1 94.5 431 LEU B O 1
ATOM 7470 N N . GLN B 1 432 ? -11.859 7.477 -10.75 1 94.5 432 GLN B N 1
ATOM 7471 C CA . GLN B 1 432 ? -13.18 7.004 -10.352 1 94.5 432 GLN B CA 1
ATOM 7472 C C . GLN B 1 432 ? -13.172 5.504 -10.07 1 94.5 432 GLN B C 1
ATOM 7474 O O . GLN B 1 432 ? -13.859 5.031 -9.164 1 94.5 432 GLN B O 1
ATOM 7479 N N . GLN B 1 433 ? -12.43 4.781 -10.883 1 95 433 GLN B N 1
ATOM 7480 C CA . GLN B 1 433 ? -12.289 3.354 -10.617 1 95 433 GLN B CA 1
ATOM 7481 C C . GLN B 1 433 ? -11.633 3.107 -9.266 1 95 433 GLN B C 1
ATOM 7483 O O . GLN B 1 433 ? -12.023 2.193 -8.531 1 95 433 GLN B O 1
ATOM 7488 N N . ARG B 1 434 ? -10.656 3.893 -8.977 1 95.69 434 ARG B N 1
ATOM 7489 C CA . ARG B 1 434 ? -9.969 3.76 -7.691 1 95.69 434 ARG B CA 1
ATOM 7490 C C . ARG B 1 434 ? -10.93 4.027 -6.535 1 95.69 434 ARG B C 1
ATOM 7492 O O . ARG B 1 434 ? -10.984 3.258 -5.574 1 95.69 434 ARG B O 1
ATOM 7499 N N . VAL B 1 435 ? -11.648 5.117 -6.602 1 96.25 435 VAL B N 1
ATOM 7500 C CA . VAL B 1 435 ? -12.562 5.523 -5.547 1 96.25 435 VAL B CA 1
ATOM 7501 C C . VAL B 1 435 ? -13.625 4.445 -5.34 1 96.25 435 VAL B C 1
ATOM 7503 O O . VAL B 1 435 ? -13.914 4.055 -4.207 1 96.25 435 VAL B O 1
ATOM 7506 N N . SER B 1 436 ? -14.164 3.934 -6.434 1 96.56 436 SER B N 1
ATOM 7507 C CA . SER B 1 436 ? -15.18 2.895 -6.363 1 96.56 436 SER B CA 1
ATOM 7508 C C . SER B 1 436 ? -14.625 1.609 -5.758 1 96.56 436 SER B C 1
ATOM 7510 O O . SER B 1 436 ? -15.289 0.955 -4.953 1 96.56 436 SER B O 1
ATOM 7512 N N . ARG B 1 437 ? -13.477 1.247 -6.184 1 97.19 437 ARG B N 1
ATOM 7513 C CA . ARG B 1 437 ? -12.805 0.064 -5.648 1 97.19 437 ARG B CA 1
ATOM 7514 C C . ARG B 1 437 ? -12.609 0.18 -4.141 1 97.19 437 ARG B C 1
ATOM 7516 O O . ARG B 1 437 ? -12.93 -0.747 -3.396 1 97.19 437 ARG B O 1
ATOM 7523 N N . ASP B 1 438 ? -12.086 1.279 -3.73 1 97.25 438 ASP B N 1
ATOM 7524 C CA . ASP B 1 438 ? -11.789 1.469 -2.314 1 97.25 438 ASP B CA 1
ATOM 7525 C C . ASP B 1 438 ? -13.07 1.467 -1.481 1 97.25 438 ASP B C 1
ATOM 7527 O O . ASP B 1 438 ? -13.094 0.932 -0.371 1 97.25 438 ASP B O 1
ATOM 7531 N N . LYS B 1 439 ? -14.078 2.115 -1.997 1 97.56 439 LYS B N 1
ATOM 7532 C CA . LYS B 1 439 ? -15.367 2.07 -1.315 1 97.56 439 LYS B CA 1
ATOM 7533 C C . LYS B 1 439 ? -15.859 0.634 -1.168 1 97.56 439 LYS B C 1
ATOM 7535 O O . LYS B 1 439 ? -16.297 0.231 -0.09 1 97.56 439 LYS B O 1
ATOM 7540 N N . PHE B 1 440 ? -15.797 -0.129 -2.227 1 98.25 440 PHE B N 1
ATOM 7541 C CA . PHE B 1 440 ? -16.203 -1.53 -2.207 1 98.25 440 PHE B CA 1
ATOM 7542 C C . PHE B 1 440 ? -15.391 -2.312 -1.183 1 98.25 440 PHE B C 1
ATOM 7544 O O . PHE B 1 440 ? -15.945 -3.098 -0.411 1 98.25 440 PHE B O 1
ATOM 7551 N N . ARG B 1 441 ? -14.094 -2.133 -1.179 1 98.5 441 ARG B N 1
ATOM 7552 C CA . ARG B 1 441 ? -13.203 -2.838 -0.267 1 98.5 441 ARG B CA 1
ATOM 7553 C C . ARG B 1 441 ? -13.562 -2.549 1.187 1 98.5 441 ARG B C 1
ATOM 7555 O O . ARG B 1 441 ? -13.531 -3.447 2.029 1 98.5 441 ARG B O 1
ATOM 7562 N N . CYS B 1 442 ? -13.883 -1.322 1.504 1 98.19 442 CYS B N 1
ATOM 7563 C CA . CYS B 1 442 ? -14.297 -0.963 2.855 1 98.19 442 CYS B CA 1
ATOM 7564 C C . CYS B 1 442 ? -15.617 -1.639 3.215 1 98.19 442 CYS B C 1
ATOM 7566 O O . CYS B 1 442 ? -15.758 -2.186 4.309 1 98.19 442 CYS B O 1
ATOM 7568 N N . GLU B 1 443 ? -16.594 -1.594 2.328 1 98.31 443 GLU B N 1
ATOM 7569 C CA . GLU B 1 443 ? -17.875 -2.242 2.57 1 98.31 443 GLU B CA 1
ATOM 7570 C C . GLU B 1 443 ? -17.703 -3.744 2.777 1 98.31 443 GLU B C 1
ATOM 7572 O O . GLU B 1 443 ? -18.344 -4.332 3.652 1 98.31 443 GLU B O 1
ATOM 7577 N N . PHE B 1 444 ? -16.875 -4.34 2.041 1 98.75 444 PHE B N 1
ATOM 7578 C CA . PHE B 1 444 ? -16.641 -5.77 2.184 1 98.75 444 PHE B CA 1
ATOM 7579 C C . PHE B 1 444 ? -15.969 -6.078 3.518 1 98.75 444 PHE B C 1
ATOM 7581 O O . PHE B 1 444 ? -16.297 -7.078 4.164 1 98.75 444 PHE B O 1
ATOM 7588 N N . ALA B 1 445 ? -14.945 -5.301 3.83 1 98.5 445 ALA B N 1
ATOM 7589 C CA . ALA B 1 445 ? -14.289 -5.488 5.121 1 98.5 445 ALA B CA 1
ATOM 7590 C C . ALA B 1 445 ? -15.305 -5.469 6.262 1 98.5 445 ALA B C 1
ATOM 7592 O O . ALA B 1 445 ? -15.258 -6.312 7.16 1 98.5 445 ALA B O 1
ATOM 7593 N N . GLU B 1 446 ? -16.203 -4.52 6.203 1 97.94 446 GLU B N 1
ATOM 7594 C CA . GLU B 1 446 ? -17.25 -4.445 7.207 1 97.94 446 GLU B CA 1
ATOM 7595 C C . GLU B 1 446 ? -18.141 -5.688 7.168 1 97.94 446 GLU B C 1
ATOM 7597 O O . GLU B 1 446 ? -18.531 -6.219 8.211 1 97.94 446 GLU B O 1
ATOM 7602 N N . HIS B 1 447 ? -18.484 -6.113 5.977 1 98.44 447 HIS B N 1
ATOM 7603 C CA . HIS B 1 447 ? -19.281 -7.312 5.789 1 98.44 447 HIS B CA 1
ATOM 7604 C C . HIS B 1 447 ? -18.609 -8.539 6.395 1 98.44 447 HIS B C 1
ATOM 7606 O O . HIS B 1 447 ? -19.25 -9.328 7.086 1 98.44 447 HIS B O 1
ATOM 7612 N N . TRP B 1 448 ? -17.328 -8.719 6.133 1 98.5 448 TRP B N 1
ATOM 7613 C CA . TRP B 1 448 ? -16.562 -9.828 6.68 1 98.5 448 TRP B CA 1
ATOM 7614 C C . TRP B 1 448 ? -16.547 -9.781 8.203 1 98.5 448 TRP B C 1
ATOM 7616 O O . TRP B 1 448 ? -16.797 -10.789 8.867 1 98.5 448 TRP B O 1
ATOM 7626 N N . MET B 1 449 ? -16.25 -8.617 8.766 1 97.38 449 MET B N 1
ATOM 7627 C CA . MET B 1 449 ? -16.156 -8.461 10.219 1 97.38 449 MET B CA 1
ATOM 7628 C C . MET B 1 449 ? -17.484 -8.789 10.891 1 97.38 449 MET B C 1
ATOM 7630 O O . MET B 1 449 ? -17.516 -9.398 11.961 1 97.38 449 MET B O 1
ATOM 7634 N N . ALA B 1 450 ? -18.562 -8.406 10.25 1 98.06 450 ALA B N 1
ATOM 7635 C CA . ALA B 1 450 ? -19.891 -8.625 10.82 1 98.06 450 ALA B CA 1
ATOM 7636 C C . ALA B 1 450 ? -20.203 -10.117 10.906 1 98.06 450 ALA B C 1
ATOM 7638 O O . ALA B 1 450 ? -21.031 -10.531 11.727 1 98.06 450 ALA B O 1
ATOM 7639 N N . GLN B 1 451 ? -19.578 -10.938 10.125 1 98 451 GLN B N 1
ATOM 7640 C CA . GLN B 1 451 ? -19.891 -12.359 10.102 1 98 451 GLN B CA 1
ATOM 7641 C C . GLN B 1 451 ? -19.031 -13.125 11.109 1 98 451 GLN B C 1
ATOM 7643 O O . GLN B 1 451 ? -19.281 -14.305 11.375 1 98 451 GLN B O 1
ATOM 7648 N N . ASN B 1 452 ? -18.016 -12.5 11.672 1 97.12 452 ASN B N 1
ATOM 7649 C CA . ASN B 1 452 ? -17.203 -13.031 12.758 1 97.12 452 ASN B CA 1
ATOM 7650 C C . ASN B 1 452 ? -16.562 -14.359 12.375 1 97.12 452 ASN B C 1
ATOM 7652 O O . ASN B 1 452 ? -16.719 -15.359 13.078 1 97.12 452 ASN B O 1
ATOM 7656 N N . VAL B 1 453 ? -15.797 -14.375 11.266 1 97.44 453 VAL B N 1
ATOM 7657 C CA . VAL B 1 453 ? -15.047 -15.531 10.805 1 97.44 453 VAL B CA 1
ATOM 7658 C C . VAL B 1 453 ? -13.555 -15.195 10.766 1 97.44 453 VAL B C 1
ATOM 7660 O O . VAL B 1 453 ? -13.172 -14.07 10.43 1 97.44 453 VAL B O 1
ATOM 7663 N N . ASP B 1 454 ? -12.703 -16.156 11.141 1 98.06 454 ASP B N 1
ATOM 7664 C CA . ASP B 1 454 ? -11.25 -16 11.094 1 98.06 454 ASP B CA 1
ATOM 7665 C C . ASP B 1 454 ? -10.719 -16.25 9.688 1 98.06 454 ASP B C 1
ATOM 7667 O O . ASP B 1 454 ? -9.867 -15.516 9.195 1 98.06 454 ASP B O 1
ATOM 7671 N N . ILE B 1 455 ? -11.18 -17.297 9.078 1 98.56 455 ILE B N 1
ATOM 7672 C CA . ILE B 1 455 ? -10.797 -17.672 7.715 1 98.56 455 ILE B CA 1
ATOM 7673 C C . ILE B 1 455 ? -12.031 -18.141 6.949 1 98.56 455 ILE B C 1
ATOM 7675 O O . ILE B 1 455 ? -13.062 -18.469 7.551 1 98.56 455 ILE B O 1
ATOM 7679 N N . LEU B 1 456 ? -11.859 -18.125 5.652 1 98.81 456 LEU B N 1
ATOM 7680 C CA . LEU B 1 456 ? -12.938 -18.531 4.762 1 98.81 456 LEU B CA 1
ATOM 7681 C C . LEU B 1 456 ? -12.5 -19.656 3.844 1 98.81 456 LEU B C 1
ATOM 7683 O O . LEU B 1 456 ? -11.414 -19.609 3.26 1 98.81 456 LEU B O 1
ATOM 7687 N N . ILE B 1 457 ? -13.273 -20.719 3.783 1 98.88 457 ILE B N 1
ATOM 7688 C CA . ILE B 1 457 ? -13.086 -21.781 2.803 1 98.88 457 ILE B CA 1
ATOM 7689 C C . ILE B 1 457 ? -14.094 -21.625 1.67 1 98.88 457 ILE B C 1
ATOM 7691 O O . ILE B 1 457 ? -15.297 -21.5 1.916 1 98.88 457 ILE B O 1
ATOM 7695 N N . SER B 1 458 ? -13.641 -21.594 0.494 1 98.81 458 SER B N 1
ATOM 7696 C CA . SER B 1 458 ? -14.461 -21.328 -0.686 1 98.81 458 SER B CA 1
ATOM 7697 C C . SER B 1 458 ? -13.945 -22.109 -1.895 1 98.81 458 SER B C 1
ATOM 7699 O O . SER B 1 458 ? -12.891 -22.75 -1.824 1 98.81 458 SER B O 1
ATOM 7701 N N . PRO B 1 459 ? -14.75 -22.141 -3.012 1 98.69 459 PRO B N 1
ATOM 7702 C CA . PRO B 1 459 ? -14.219 -22.734 -4.242 1 98.69 459 PRO B CA 1
ATOM 7703 C C . PRO B 1 459 ? -12.977 -22.016 -4.754 1 98.69 459 PRO B C 1
ATOM 7705 O O . PRO B 1 459 ? -12.867 -20.781 -4.629 1 98.69 459 PRO B O 1
ATOM 7708 N N . ALA B 1 460 ? -12.07 -22.719 -5.309 1 97.75 460 ALA B N 1
ATOM 7709 C CA . ALA B 1 460 ? -10.938 -22.125 -6.004 1 97.75 460 ALA B CA 1
ATOM 7710 C C . ALA B 1 460 ? -11.289 -21.797 -7.453 1 97.75 460 ALA B C 1
ATOM 7712 O O . ALA B 1 460 ? -10.641 -20.953 -8.078 1 97.75 460 ALA B O 1
ATOM 7713 N N . TYR B 1 461 ? -12.25 -22.422 -7.992 1 98.12 461 TYR B N 1
ATOM 7714 C CA . TYR B 1 461 ? -12.812 -22.234 -9.328 1 98.12 461 TYR B CA 1
ATOM 7715 C C . TYR B 1 461 ? -14.234 -22.781 -9.398 1 98.12 461 TYR B C 1
ATOM 7717 O O . TYR B 1 461 ? -14.695 -23.438 -8.461 1 98.12 461 TYR B O 1
ATOM 7725 N N . VAL B 1 462 ? -14.945 -22.578 -10.43 1 97.81 462 VAL B N 1
ATOM 7726 C CA . VAL B 1 462 ? -16.328 -22.984 -10.57 1 97.81 462 VAL B CA 1
ATOM 7727 C C . VAL B 1 462 ? -16.406 -24.516 -10.656 1 97.81 462 VAL B C 1
ATOM 7729 O O . VAL B 1 462 ? -17.406 -25.109 -10.258 1 97.81 462 VAL B O 1
ATOM 7732 N N . GLY B 1 463 ? -15.445 -25.172 -11.102 1 97.88 463 GLY B N 1
ATOM 7733 C CA . GLY B 1 463 ? -15.391 -26.609 -11.336 1 97.88 463 GLY B CA 1
ATOM 7734 C C . GLY B 1 463 ? -13.984 -27.172 -11.312 1 97.88 463 GLY B C 1
ATOM 7735 O O . GLY B 1 463 ? -13.055 -26.516 -10.828 1 97.88 463 GLY B O 1
ATOM 7736 N N . PRO B 1 464 ? -13.859 -28.469 -11.719 1 97.88 464 PRO B N 1
ATOM 7737 C CA . PRO B 1 464 ? -12.508 -28.938 -12.008 1 97.88 464 PRO B CA 1
ATOM 7738 C C . PRO B 1 464 ? -11.812 -28.125 -13.102 1 97.88 464 PRO B C 1
ATOM 7740 O O . PRO B 1 464 ? -12.391 -27.172 -13.609 1 97.88 464 PRO B O 1
ATOM 7743 N N . ALA B 1 465 ? -10.539 -28.469 -13.398 1 98.44 465 ALA B N 1
ATOM 7744 C CA . ALA B 1 465 ? -9.883 -27.844 -14.547 1 98.44 465 ALA B CA 1
ATOM 7745 C C . ALA B 1 465 ? -10.812 -27.828 -15.758 1 98.44 465 ALA B C 1
ATOM 7747 O O . ALA B 1 465 ? -11.492 -28.812 -16.047 1 98.44 465 ALA B O 1
ATOM 7748 N N . CYS B 1 466 ? -10.914 -26.75 -16.438 1 97.25 466 CYS B N 1
ATOM 7749 C CA . CYS B 1 466 ? -11.828 -26.609 -17.562 1 97.25 466 CYS B CA 1
ATOM 7750 C C . CYS B 1 466 ? -11.25 -27.25 -18.812 1 97.25 466 CYS B C 1
ATOM 7752 O O . CYS B 1 466 ? -10.039 -27.438 -18.922 1 97.25 466 CYS B O 1
ATOM 7754 N N . PRO B 1 467 ? -12.141 -27.531 -19.75 1 95.94 467 PRO B N 1
ATOM 7755 C CA . PRO B 1 467 ? -11.609 -27.859 -21.078 1 95.94 467 PRO B CA 1
ATOM 7756 C C . PRO B 1 467 ? -10.805 -26.719 -21.703 1 95.94 467 PRO B C 1
ATOM 7758 O O . PRO B 1 467 ? -10.961 -25.562 -21.281 1 95.94 467 PRO B O 1
ATOM 7761 N N . HIS B 1 468 ? -9.922 -27.078 -22.609 1 96.31 468 HIS B N 1
ATOM 7762 C CA . HIS B 1 468 ? -9.102 -26.078 -23.266 1 96.31 468 HIS B CA 1
ATOM 7763 C C . HIS B 1 468 ? -9.969 -24.969 -23.859 1 96.31 468 HIS B C 1
ATOM 7765 O O . HIS B 1 468 ? -10.984 -25.234 -24.484 1 96.31 468 HIS B O 1
ATOM 7771 N N . ASP B 1 469 ? -9.578 -23.688 -23.562 1 94.5 469 ASP B N 1
ATOM 7772 C CA . ASP B 1 469 ? -10.195 -22.453 -24.047 1 94.5 469 ASP B CA 1
ATOM 7773 C C . ASP B 1 469 ? -11.531 -22.203 -23.344 1 94.5 469 ASP B C 1
ATOM 7775 O O . ASP B 1 469 ? -12.383 -21.484 -23.859 1 94.5 469 ASP B O 1
ATOM 7779 N N . GLY B 1 470 ? -11.688 -22.828 -22.156 1 94.38 470 GLY B N 1
ATOM 7780 C CA . GLY B 1 470 ? -12.953 -22.719 -21.438 1 94.38 470 GLY B CA 1
ATOM 7781 C C . GLY B 1 470 ? -12.844 -21.953 -20.141 1 94.38 470 GLY B C 1
ATOM 7782 O O . GLY B 1 470 ? -13.797 -21.906 -19.359 1 94.38 470 GLY B O 1
ATOM 7783 N N . ALA B 1 471 ? -11.711 -21.359 -19.875 1 96.12 471 ALA B N 1
ATOM 7784 C CA . ALA B 1 471 ? -11.523 -20.656 -18.609 1 96.12 471 ALA B CA 1
ATOM 7785 C C . ALA B 1 471 ? -12.148 -19.266 -18.656 1 96.12 471 ALA B C 1
ATOM 7787 O O . ALA B 1 471 ? -11.445 -18.266 -18.781 1 96.12 471 ALA B O 1
ATOM 7788 N N . LEU B 1 472 ? -13.445 -19.25 -18.438 1 94.81 472 LEU B N 1
ATOM 7789 C CA . LEU B 1 472 ? -14.211 -18.016 -18.609 1 94.81 472 LEU B CA 1
ATOM 7790 C C . LEU B 1 472 ? -14.688 -17.469 -17.281 1 94.81 472 LEU B C 1
ATOM 7792 O O . LEU B 1 472 ? -15.164 -16.328 -17.203 1 94.81 472 LEU B O 1
ATOM 7796 N N . PHE B 1 473 ? -14.555 -18.234 -16.219 1 95.44 473 PHE B N 1
ATOM 7797 C CA . PHE B 1 473 ? -15.133 -17.859 -14.93 1 95.44 473 PHE B CA 1
ATOM 7798 C C . PHE B 1 473 ? -14.047 -17.406 -13.953 1 95.44 473 PHE B C 1
ATOM 7800 O O . PHE B 1 473 ? -13.352 -18.234 -13.367 1 95.44 473 PHE B O 1
ATOM 7807 N N . TRP B 1 474 ? -14.047 -16.156 -13.664 1 95.06 474 TRP B N 1
ATOM 7808 C CA . TRP B 1 474 ? -12.977 -15.57 -12.859 1 95.06 474 TRP B CA 1
ATOM 7809 C C . TRP B 1 474 ? -13.438 -15.344 -11.43 1 95.06 474 TRP B C 1
ATOM 7811 O O . TRP B 1 474 ? -12.633 -15.023 -10.555 1 95.06 474 TRP B O 1
ATOM 7821 N N . ASN B 1 475 ? -14.672 -15.492 -11.109 1 96.19 475 ASN B N 1
ATOM 7822 C CA . ASN B 1 475 ? -15.328 -14.898 -9.953 1 96.19 475 ASN B CA 1
ATOM 7823 C C . ASN B 1 475 ? -14.758 -15.445 -8.648 1 96.19 475 ASN B C 1
ATOM 7825 O O . ASN B 1 475 ? -14.516 -14.688 -7.703 1 96.19 475 ASN B O 1
ATOM 7829 N N . TYR B 1 476 ? -14.406 -16.719 -8.555 1 97.75 476 TYR B N 1
ATOM 7830 C CA . TYR B 1 476 ? -14.031 -17.328 -7.281 1 97.75 476 TYR B CA 1
ATOM 7831 C C . TYR B 1 476 ? -12.578 -17.016 -6.938 1 97.75 476 TYR B C 1
ATOM 7833 O O . TYR B 1 476 ? -12.125 -17.312 -5.828 1 97.75 476 TYR B O 1
ATOM 7841 N N . GLU B 1 477 ? -11.844 -16.453 -7.812 1 96.38 477 GLU B N 1
ATOM 7842 C CA . GLU B 1 477 ? -10.461 -16.094 -7.516 1 96.38 477 GLU B CA 1
ATOM 7843 C C . GLU B 1 477 ? -10.25 -14.586 -7.613 1 96.38 477 GLU B C 1
ATOM 7845 O O . GLU B 1 477 ? -9.734 -13.961 -6.684 1 96.38 477 GLU B O 1
ATOM 7850 N N . SER B 1 478 ? -10.805 -13.992 -8.734 1 97.31 478 SER B N 1
ATOM 7851 C CA . SER B 1 478 ? -10.539 -12.586 -9.008 1 97.31 478 SER B CA 1
ATOM 7852 C C . SER B 1 478 ? -11.164 -11.688 -7.941 1 97.31 478 SER B C 1
ATOM 7854 O O . SER B 1 478 ? -10.695 -10.57 -7.703 1 97.31 478 SER B O 1
ATOM 7856 N N . PHE B 1 479 ? -12.242 -12.188 -7.328 1 98.38 479 PHE B N 1
ATOM 7857 C CA . PHE B 1 479 ? -12.859 -11.438 -6.242 1 98.38 479 PHE B CA 1
ATOM 7858 C C . PHE B 1 479 ? -11.828 -11.094 -5.172 1 98.38 479 PHE B C 1
ATOM 7860 O O . PHE B 1 479 ? -11.766 -9.953 -4.703 1 98.38 479 PHE B O 1
ATOM 7867 N N . TRP B 1 480 ? -11.031 -12.039 -4.816 1 98.62 480 TRP B N 1
ATOM 7868 C CA . TRP B 1 480 ? -10.094 -11.891 -3.709 1 98.62 480 TRP B CA 1
ATOM 7869 C C . TRP B 1 480 ? -8.914 -11.008 -4.102 1 98.62 480 TRP B C 1
ATOM 7871 O O . TRP B 1 480 ? -8.281 -10.383 -3.244 1 98.62 480 TRP B O 1
ATOM 7881 N N . ASN B 1 481 ? -8.594 -10.953 -5.414 1 98.25 481 ASN B N 1
ATOM 7882 C CA . ASN B 1 481 ? -7.648 -9.953 -5.902 1 98.25 481 ASN B CA 1
ATOM 7883 C C . ASN B 1 481 ? -8.242 -8.547 -5.844 1 98.25 481 ASN B C 1
ATOM 7885 O O . ASN B 1 481 ? -7.551 -7.594 -5.48 1 98.25 481 ASN B O 1
ATOM 7889 N N . TYR B 1 482 ? -9.492 -8.469 -6.188 1 98.12 482 TYR B N 1
ATOM 7890 C CA . TYR B 1 482 ? -10.156 -7.168 -6.184 1 98.12 482 TYR B CA 1
ATOM 7891 C C . TYR B 1 482 ? -10.195 -6.578 -4.777 1 98.12 482 TYR B C 1
ATOM 7893 O O . TYR B 1 482 ? -10.008 -5.371 -4.602 1 98.12 482 TYR B O 1
ATOM 7901 N N . VAL B 1 483 ? -10.367 -7.441 -3.795 1 98.5 483 VAL B N 1
ATOM 7902 C CA . VAL B 1 483 ? -10.398 -6.938 -2.426 1 98.5 483 VAL B CA 1
ATOM 7903 C C . VAL B 1 483 ? -9.016 -7.102 -1.787 1 98.5 483 VAL B C 1
ATOM 7905 O O . VAL B 1 483 ? -8.805 -6.699 -0.639 1 98.5 483 VAL B O 1
ATOM 7908 N N . ASP B 1 484 ? -8.078 -7.762 -2.451 1 98.38 484 ASP B N 1
ATOM 7909 C CA . ASP B 1 484 ? -6.664 -7.91 -2.109 1 98.38 484 ASP B CA 1
ATOM 7910 C C . ASP B 1 484 ? -6.492 -8.766 -0.854 1 98.38 484 ASP B C 1
ATOM 7912 O O . ASP B 1 484 ? -5.688 -8.43 0.022 1 98.38 484 ASP B O 1
ATOM 7916 N N . TYR B 1 485 ? -7.242 -9.781 -0.679 1 98.69 485 TYR B N 1
ATOM 7917 C CA . TYR B 1 485 ? -7.117 -10.719 0.436 1 98.69 485 TYR B CA 1
ATOM 7918 C C . TYR B 1 485 ? -6.195 -11.875 0.077 1 98.69 485 TYR B C 1
ATOM 7920 O O . TYR B 1 485 ? -6.199 -12.352 -1.061 1 98.69 485 TYR B O 1
ATOM 7928 N N . PRO B 1 486 ? -5.363 -12.32 1.033 1 98.75 486 PRO B N 1
ATOM 7929 C CA . PRO B 1 486 ? -4.504 -13.469 0.756 1 98.75 486 PRO B CA 1
ATOM 7930 C C . PRO B 1 486 ? -5.281 -14.789 0.709 1 98.75 486 PRO B C 1
ATOM 7932 O O . PRO B 1 486 ? -6.297 -14.93 1.393 1 98.75 486 PRO B O 1
ATOM 7935 N N . GLY B 1 487 ? -4.793 -15.68 -0.126 1 98.69 487 GLY B N 1
ATOM 7936 C CA . GLY B 1 487 ? -5.461 -16.969 -0.283 1 98.69 487 GLY B CA 1
ATOM 7937 C C . GLY B 1 487 ? -4.504 -18.094 -0.597 1 98.69 487 GLY B C 1
ATOM 7938 O O . GLY B 1 487 ? -3.518 -17.906 -1.312 1 98.69 487 GLY B O 1
ATOM 7939 N N . VAL B 1 488 ? -4.84 -19.266 -0.06 1 98.75 488 VAL B N 1
ATOM 7940 C CA . VAL B 1 488 ? -4.105 -20.5 -0.314 1 98.75 488 VAL B CA 1
ATOM 7941 C C . VAL B 1 488 ? -5.043 -21.547 -0.923 1 98.75 488 VAL B C 1
ATOM 7943 O O . VAL B 1 488 ? -6.211 -21.641 -0.542 1 98.75 488 VAL B O 1
ATOM 7946 N N . VAL B 1 489 ? -4.504 -22.188 -1.878 1 98.62 489 VAL B N 1
ATOM 7947 C CA . VAL B 1 489 ? -5.191 -23.359 -2.414 1 98.62 489 VAL B CA 1
ATOM 7948 C C . VAL B 1 489 ? -4.488 -24.625 -1.946 1 98.62 489 VAL B C 1
ATOM 7950 O O . VAL B 1 489 ? -3.26 -24.719 -1.979 1 98.62 489 VAL B O 1
ATOM 7953 N N . VAL B 1 490 ? -5.312 -25.609 -1.471 1 98.62 490 VAL B N 1
ATOM 7954 C CA . VAL B 1 490 ? -4.754 -26.859 -0.983 1 98.62 490 VAL B CA 1
ATOM 7955 C C . VAL B 1 490 ? -5.492 -28.047 -1.621 1 98.62 490 VAL B C 1
ATOM 7957 O O . VAL B 1 490 ? -6.695 -27.953 -1.881 1 98.62 490 VAL B O 1
ATOM 7960 N N . PRO B 1 491 ? -4.836 -29.125 -1.866 1 98.12 491 PRO B N 1
ATOM 7961 C CA . PRO B 1 491 ? -5.477 -30.297 -2.441 1 98.12 491 PRO B CA 1
ATOM 7962 C C . PRO B 1 491 ? -6.43 -30.984 -1.467 1 98.12 491 PRO B C 1
ATOM 7964 O O . PRO B 1 491 ? -6.305 -30.812 -0.251 1 98.12 491 PRO B O 1
ATOM 7967 N N . THR B 1 492 ? -7.426 -31.688 -1.979 1 98.19 492 THR B N 1
ATOM 7968 C CA . THR B 1 492 ? -8.312 -32.562 -1.24 1 98.19 492 THR B CA 1
ATOM 7969 C C . THR B 1 492 ? -8.234 -34 -1.798 1 98.19 492 THR B C 1
ATOM 7971 O O . THR B 1 492 ? -7.617 -34.219 -2.84 1 98.19 492 THR B O 1
ATOM 7974 N N . PRO B 1 493 ? -8.852 -34.938 -1.064 1 97.62 493 PRO B N 1
ATOM 7975 C CA . PRO B 1 493 ? -8.898 -36.281 -1.619 1 97.62 493 PRO B CA 1
ATOM 7976 C C . PRO B 1 493 ? -9.945 -36.438 -2.723 1 97.62 493 PRO B C 1
ATOM 7978 O O . PRO B 1 493 ? -10.094 -37.5 -3.295 1 97.62 493 PRO B O 1
ATOM 7981 N N . ILE B 1 494 ? -10.664 -35.406 -3.029 1 97.88 494 ILE B N 1
ATOM 7982 C CA . ILE B 1 494 ? -11.781 -35.469 -3.963 1 97.88 494 ILE B CA 1
ATOM 7983 C C . ILE B 1 494 ? -11.266 -35.312 -5.395 1 97.88 494 ILE B C 1
ATOM 7985 O O . ILE B 1 494 ? -10.422 -34.469 -5.664 1 97.88 494 ILE B O 1
ATOM 7989 N N . LYS B 1 495 ? -11.734 -36.094 -6.344 1 97.81 495 LYS B N 1
ATOM 7990 C CA . LYS B 1 495 ? -11.523 -36 -7.785 1 97.81 495 LYS B CA 1
ATOM 7991 C C . LYS B 1 495 ? -12.852 -36.031 -8.539 1 97.81 495 LYS B C 1
ATOM 7993 O O . LYS B 1 495 ? -13.836 -36.594 -8.055 1 97.81 495 LYS B O 1
ATOM 7998 N N . ALA B 1 496 ? -12.844 -35.406 -9.648 1 97.94 496 ALA B N 1
ATOM 7999 C CA . ALA B 1 496 ? -14.031 -35.469 -10.492 1 97.94 496 ALA B CA 1
ATOM 8000 C C . ALA B 1 496 ? -14.289 -36.906 -10.969 1 97.94 496 ALA B C 1
ATOM 8002 O O . ALA B 1 496 ? -13.352 -37.625 -11.305 1 97.94 496 ALA B O 1
ATOM 8003 N N . LEU B 1 497 ? -15.547 -37.25 -10.945 1 96.06 497 LEU B N 1
ATOM 8004 C CA . LEU B 1 497 ? -15.945 -38.562 -11.422 1 96.06 497 LEU B CA 1
ATOM 8005 C C . LEU B 1 497 ? -16.188 -38.562 -12.922 1 96.06 497 LEU B C 1
ATOM 8007 O O . LEU B 1 497 ? -16.047 -37.531 -13.57 1 96.06 497 LEU B O 1
ATOM 8011 N N . LYS B 1 498 ? -16.453 -39.719 -13.453 1 94 498 LYS B N 1
ATOM 8012 C CA . LYS B 1 498 ? -16.766 -39.812 -14.883 1 94 498 LYS B CA 1
ATOM 8013 C C . LYS B 1 498 ? -18.031 -39.031 -15.227 1 94 498 LYS B C 1
ATOM 8015 O O . LYS B 1 498 ? -18.906 -38.844 -14.375 1 94 498 LYS B O 1
ATOM 8020 N N . LYS B 1 499 ? -18.031 -38.625 -16.516 1 93.88 499 LYS B N 1
ATOM 8021 C CA . LYS B 1 499 ? -19.203 -37.906 -17 1 93.88 499 LYS B CA 1
ATOM 8022 C C . LYS B 1 499 ? -20.5 -38.656 -16.656 1 93.88 499 LYS B C 1
ATOM 8024 O O . LYS B 1 499 ? -20.609 -39.844 -16.906 1 93.88 499 LYS B O 1
ATOM 8029 N N . GLY B 1 500 ? -21.453 -38 -16.031 1 91.88 500 GLY B N 1
ATOM 8030 C CA . GLY B 1 500 ? -22.766 -38.562 -15.75 1 91.88 500 GLY B CA 1
ATOM 8031 C C . GLY B 1 500 ? -22.844 -39.219 -14.383 1 91.88 500 GLY B C 1
ATOM 8032 O O . GLY B 1 500 ? -23.938 -39.594 -13.945 1 91.88 500 GLY B O 1
ATOM 8033 N N . GLU B 1 501 ? -21.75 -39.312 -13.664 1 94.5 501 GLU B N 1
ATOM 8034 C CA . GLU B 1 501 ? -21.734 -40.031 -12.398 1 94.5 501 GLU B CA 1
ATOM 8035 C C . GLU B 1 501 ? -22.031 -39.094 -11.227 1 94.5 501 GLU B C 1
ATOM 8037 O O . GLU B 1 501 ? -22.281 -39.562 -10.109 1 94.5 501 GLU B O 1
ATOM 8042 N N . GLU B 1 502 ? -22.016 -37.875 -11.359 1 93.62 502 GLU B N 1
ATOM 8043 C CA . GLU B 1 502 ? -22.406 -36.844 -10.383 1 93.62 502 GLU B CA 1
ATOM 8044 C C . GLU B 1 502 ? -23.078 -35.656 -11.055 1 93.62 502 GLU B C 1
ATOM 8046 O O . GLU B 1 502 ? -22.766 -35.344 -12.203 1 93.62 502 GLU B O 1
ATOM 8051 N N . ASP B 1 503 ? -23.984 -35.094 -10.297 1 92.56 503 ASP B N 1
ATOM 8052 C CA . ASP B 1 503 ? -24.766 -34 -10.859 1 92.56 503 ASP B CA 1
ATOM 8053 C C . ASP B 1 503 ? -25.109 -32.938 -9.797 1 92.56 503 ASP B C 1
ATOM 8055 O O . ASP B 1 503 ? -24.906 -33.188 -8.602 1 92.56 503 ASP B O 1
ATOM 8059 N N . TYR B 1 504 ? -25.562 -31.812 -10.328 1 95 504 TYR B N 1
ATOM 8060 C CA . TYR B 1 504 ? -26.016 -30.766 -9.422 1 95 504 TYR B CA 1
ATOM 8061 C C . TYR B 1 504 ? -27.125 -31.266 -8.508 1 95 504 TYR B C 1
ATOM 8063 O O . TYR B 1 504 ? -27.984 -32.062 -8.938 1 95 504 TYR B O 1
ATOM 8071 N N . ALA B 1 505 ? -27.156 -30.75 -7.266 1 92.94 505 ALA B N 1
ATOM 8072 C CA . ALA B 1 505 ? -28.25 -31.078 -6.348 1 92.94 505 ALA B CA 1
ATOM 8073 C C . ALA B 1 505 ? -29.562 -30.469 -6.809 1 92.94 505 ALA B C 1
ATOM 8075 O O . ALA B 1 505 ? -29.578 -29.406 -7.438 1 92.94 505 ALA B O 1
ATOM 8076 N N . PRO B 1 506 ? -30.656 -31.141 -6.395 1 90 506 PRO B N 1
ATOM 8077 C CA . PRO B 1 506 ? -31.969 -30.594 -6.766 1 90 506 PRO B CA 1
ATOM 8078 C C . PRO B 1 506 ? -32.188 -29.172 -6.262 1 90 506 PRO B C 1
ATOM 8080 O O . PRO B 1 506 ? -32.844 -28.359 -6.941 1 90 506 PRO B O 1
ATOM 8083 N N . ALA B 1 507 ? -31.672 -28.891 -5.184 1 85.69 507 ALA B N 1
ATOM 8084 C CA . ALA B 1 507 ? -31.828 -27.562 -4.594 1 85.69 507 ALA B CA 1
ATOM 8085 C C . ALA B 1 507 ? -31.172 -26.5 -5.461 1 85.69 507 ALA B C 1
ATOM 8087 O O . ALA B 1 507 ? -31.484 -25.312 -5.348 1 85.69 507 ALA B O 1
ATOM 8088 N N . ASP B 1 508 ? -30.281 -26.969 -6.316 1 88.44 508 ASP B N 1
ATOM 8089 C CA . ASP B 1 508 ? -29.531 -26.062 -7.188 1 88.44 508 ASP B CA 1
ATOM 8090 C C . ASP B 1 508 ? -29.984 -26.203 -8.641 1 88.44 508 ASP B C 1
ATOM 8092 O O . ASP B 1 508 ? -29.219 -25.969 -9.562 1 88.44 508 ASP B O 1
ATOM 8096 N N . ALA B 1 509 ? -31.188 -26.594 -8.867 1 88.06 509 ALA B N 1
ATOM 8097 C CA . ALA B 1 509 ? -31.688 -26.906 -10.203 1 88.06 509 ALA B CA 1
ATOM 8098 C C . ALA B 1 509 ? -31.797 -25.641 -11.062 1 88.06 509 ALA B C 1
ATOM 8100 O O . ALA B 1 509 ? -31.625 -25.703 -12.281 1 88.06 509 ALA B O 1
ATOM 8101 N N . THR B 1 510 ? -32.062 -24.547 -10.43 1 94.12 510 THR B N 1
ATOM 8102 C CA . THR B 1 510 ? -32.219 -23.312 -11.188 1 94.12 510 THR B CA 1
ATOM 8103 C C . THR B 1 510 ? -30.922 -22.516 -11.195 1 94.12 510 THR B C 1
ATOM 8105 O O . THR B 1 510 ? -30.391 -22.188 -10.141 1 94.12 510 THR B O 1
ATOM 8108 N N . PRO B 1 511 ? -30.406 -22.203 -12.414 1 96.44 511 PRO B N 1
ATOM 8109 C CA . PRO B 1 511 ? -29.188 -21.391 -12.477 1 96.44 511 PRO B CA 1
ATOM 8110 C C . PRO B 1 511 ? -29.375 -20 -11.859 1 96.44 511 PRO B C 1
ATOM 8112 O O . PRO B 1 511 ? -30.438 -19.391 -11.992 1 96.44 511 PRO B O 1
ATOM 8115 N N . LEU B 1 512 ? -28.328 -19.453 -11.25 1 96.56 512 LEU B N 1
ATOM 8116 C CA . LEU B 1 512 ? -28.391 -18.172 -10.531 1 96.56 512 LEU B CA 1
ATOM 8117 C C . LEU B 1 512 ? -28.25 -17.016 -11.5 1 96.56 512 LEU B C 1
ATOM 8119 O O . LEU B 1 512 ? -28.609 -15.883 -11.172 1 96.56 512 LEU B O 1
ATOM 8123 N N . SER B 1 513 ? -27.641 -17.234 -12.648 1 96.38 513 SER B N 1
ATOM 8124 C CA . SER B 1 513 ? -27.312 -16.203 -13.633 1 96.38 513 SER B CA 1
ATOM 8125 C C . SER B 1 513 ? -27 -16.812 -14.992 1 96.38 513 SER B C 1
ATOM 8127 O O . SER B 1 513 ? -27.031 -18.047 -15.141 1 96.38 513 SER B O 1
ATOM 8129 N N . GLU B 1 514 ? -26.734 -15.922 -16 1 95.31 514 GLU B N 1
ATOM 8130 C CA . GLU B 1 514 ? -26.312 -16.406 -17.312 1 95.31 514 GLU B CA 1
ATOM 8131 C C . GLU B 1 514 ? -24.969 -17.125 -17.234 1 95.31 514 GLU B C 1
ATOM 8133 O O . GLU B 1 514 ? -24.734 -18.109 -17.922 1 95.31 514 GLU B O 1
ATOM 8138 N N . ASP B 1 515 ? -24.172 -16.672 -16.344 1 95.19 515 ASP B N 1
ATOM 8139 C CA . ASP B 1 515 ? -22.891 -17.328 -16.125 1 95.19 515 ASP B CA 1
ATOM 8140 C C . ASP B 1 515 ? -23.078 -18.719 -15.5 1 95.19 515 ASP B C 1
ATOM 8142 O O . ASP B 1 515 ? -22.359 -19.656 -15.836 1 95.19 515 ASP B O 1
ATOM 8146 N N . CYS B 1 516 ? -23.984 -18.75 -14.625 1 97.56 516 CYS B N 1
ATOM 8147 C CA . CYS B 1 516 ? -24.281 -20.031 -14.016 1 97.56 516 CYS B CA 1
ATOM 8148 C C . CYS B 1 516 ? -24.797 -21.031 -15.055 1 97.56 516 CYS B C 1
ATOM 8150 O O . CYS B 1 516 ? -24.406 -22.203 -15.031 1 97.56 516 CYS B O 1
ATOM 8152 N N . LYS B 1 517 ? -25.656 -20.547 -15.938 1 97.12 517 LYS B N 1
ATOM 8153 C CA . LYS B 1 517 ? -26.141 -21.391 -17.031 1 97.12 517 LYS B CA 1
ATOM 8154 C C . LYS B 1 517 ? -24.984 -21.875 -17.906 1 97.12 517 LYS B C 1
ATOM 8156 O O . LYS B 1 517 ? -24.969 -23.031 -18.328 1 97.12 517 LYS B O 1
ATOM 8161 N N . ARG B 1 518 ? -24.078 -20.984 -18.172 1 96 518 ARG B N 1
ATOM 8162 C CA . ARG B 1 518 ? -22.922 -21.328 -18.984 1 96 518 ARG B CA 1
ATOM 8163 C C . ARG B 1 518 ? -22.062 -22.391 -18.297 1 96 518 ARG B C 1
ATOM 8165 O O . ARG B 1 518 ? -21.578 -23.328 -18.953 1 96 518 ARG B O 1
ATOM 8172 N N . ALA B 1 519 ? -21.828 -22.203 -17 1 96.31 519 ALA B N 1
ATOM 8173 C CA . ALA B 1 519 ? -21.047 -23.172 -16.234 1 96.31 519 ALA B CA 1
ATOM 8174 C C . ALA B 1 519 ? -21.688 -24.547 -16.266 1 96.31 519 ALA B C 1
ATOM 8176 O O . ALA B 1 519 ? -20.984 -25.562 -16.359 1 96.31 519 ALA B O 1
ATOM 8177 N N . ARG B 1 520 ? -22.969 -24.625 -16.203 1 96.19 520 ARG B N 1
ATOM 8178 C CA . ARG B 1 520 ? -23.688 -25.891 -16.25 1 96.19 520 ARG B CA 1
ATOM 8179 C C . ARG B 1 520 ? -23.594 -26.531 -17.625 1 96.19 520 ARG B C 1
ATOM 8181 O O . ARG B 1 520 ? -23.516 -27.75 -17.75 1 96.19 520 ARG B O 1
ATOM 8188 N N . HIS B 1 521 ? -23.688 -25.641 -18.609 1 95.31 521 HIS B N 1
ATOM 8189 C CA . HIS B 1 521 ? -23.516 -26.141 -19.969 1 95.31 521 HIS B CA 1
ATOM 8190 C C . HIS B 1 521 ? -22.141 -26.781 -20.156 1 95.31 521 HIS B C 1
ATOM 8192 O O . HIS B 1 521 ? -22.047 -27.875 -20.734 1 95.31 521 HIS B O 1
ATOM 8198 N N . PHE B 1 522 ? -21.109 -26.141 -19.672 1 94.38 522 PHE B N 1
ATOM 8199 C CA . PHE B 1 522 ? -19.766 -26.703 -19.719 1 94.38 522 PHE B CA 1
ATOM 8200 C C . PHE B 1 522 ? -19.719 -28.031 -18.984 1 94.38 522 PHE B C 1
ATOM 8202 O O . PHE B 1 522 ? -19.078 -28.984 -19.438 1 94.38 522 PHE B O 1
ATOM 8209 N N . TRP B 1 523 ? -20.406 -28.125 -17.844 1 95.38 523 TRP B N 1
ATOM 8210 C CA . TRP B 1 523 ? -20.438 -29.344 -17.062 1 95.38 523 TRP B CA 1
ATOM 8211 C C . TRP B 1 523 ? -21.062 -30.484 -17.844 1 95.38 523 TRP B C 1
ATOM 8213 O O . TRP B 1 523 ? -20.547 -31.609 -17.875 1 95.38 523 TRP B O 1
ATOM 8223 N N . GLU B 1 524 ? -22.109 -30.188 -18.5 1 94 524 GLU B N 1
ATOM 8224 C CA . GLU B 1 524 ? -22.859 -31.203 -19.25 1 94 524 GLU B CA 1
ATOM 8225 C C . GLU B 1 524 ? -22.062 -31.688 -20.453 1 94 524 GLU B C 1
ATOM 8227 O O . GLU B 1 524 ? -22.125 -32.875 -20.797 1 94 524 GLU B O 1
ATOM 8232 N N . GLU B 1 525 ? -21.344 -30.828 -21.047 1 93.5 525 GLU B N 1
ATOM 8233 C CA . GLU B 1 525 ? -20.656 -31.156 -22.297 1 93.5 525 GLU B CA 1
ATOM 8234 C C . GLU B 1 525 ? -19.281 -31.766 -22.016 1 93.5 525 GLU B C 1
ATOM 8236 O O . GLU B 1 525 ? -18.766 -32.531 -22.828 1 93.5 525 GLU B O 1
ATOM 8241 N N . GLY B 1 526 ? -18.75 -31.453 -20.922 1 91.5 526 GLY B N 1
ATOM 8242 C CA . GLY B 1 526 ? -17.359 -31.781 -20.688 1 91.5 526 GLY B CA 1
ATOM 8243 C C . GLY B 1 526 ? -17.188 -33.125 -20 1 91.5 526 GLY B C 1
ATOM 8244 O O . GLY B 1 526 ? -18.141 -33.688 -19.484 1 91.5 526 GLY B O 1
ATOM 8245 N N . ASP B 1 527 ? -15.953 -33.688 -20.094 1 92.56 527 ASP B N 1
ATOM 8246 C CA . ASP B 1 527 ? -15.461 -34.844 -19.344 1 92.56 527 ASP B CA 1
ATOM 8247 C C . ASP B 1 527 ? -14.297 -34.438 -18.438 1 92.56 527 ASP B C 1
ATOM 8249 O O . ASP B 1 527 ? -13.227 -34.062 -18.922 1 92.56 527 ASP B O 1
ATOM 8253 N N . TYR B 1 528 ? -14.477 -34.594 -17.156 1 96.44 528 TYR B N 1
ATOM 8254 C CA . TYR B 1 528 ? -13.531 -34.094 -16.188 1 96.44 528 TYR B CA 1
ATOM 8255 C C . TYR B 1 528 ? -12.93 -35.219 -15.359 1 96.44 528 TYR B C 1
ATOM 8257 O O . TYR B 1 528 ? -12.336 -35 -14.305 1 96.44 528 TYR B O 1
ATOM 8265 N N . GLU B 1 529 ? -13.07 -36.375 -15.844 1 94.5 529 GLU B N 1
ATOM 8266 C CA . GLU B 1 529 ? -12.68 -37.562 -15.102 1 94.5 529 GLU B CA 1
ATOM 8267 C C . GLU B 1 529 ? -11.234 -37.469 -14.617 1 94.5 529 GLU B C 1
ATOM 8269 O O . GLU B 1 529 ? -10.328 -37.219 -15.406 1 94.5 529 GLU B O 1
ATOM 8274 N N . GLY B 1 530 ? -11.109 -37.656 -13.297 1 95.56 530 GLY B N 1
ATOM 8275 C CA . GLY B 1 530 ? -9.781 -37.781 -12.719 1 95.56 530 GLY B CA 1
ATOM 8276 C C . GLY B 1 530 ? -9.195 -36.438 -12.312 1 95.56 530 GLY B C 1
ATOM 8277 O O . GLY B 1 530 ? -8.172 -36.375 -11.625 1 95.56 530 GLY B O 1
ATOM 8278 N N . ALA B 1 531 ? -9.828 -35.375 -12.703 1 97.94 531 ALA B N 1
ATOM 8279 C CA . ALA B 1 531 ? -9.336 -34.031 -12.344 1 97.94 531 ALA B CA 1
ATOM 8280 C C . ALA B 1 531 ? -9.367 -33.844 -10.836 1 97.94 531 ALA B C 1
ATOM 8282 O O . ALA B 1 531 ? -10.383 -34.125 -10.18 1 97.94 531 ALA B O 1
ATOM 8283 N N . PRO B 1 532 ? -8.25 -33.406 -10.258 1 98.5 532 PRO B N 1
ATOM 8284 C CA . PRO B 1 532 ? -8.258 -33.094 -8.82 1 98.5 532 PRO B CA 1
ATOM 8285 C C . PRO B 1 532 ? -9.117 -31.906 -8.469 1 98.5 532 PRO B C 1
ATOM 8287 O O . PRO B 1 532 ? -9.344 -31.031 -9.312 1 98.5 532 PRO B O 1
ATOM 8290 N N . ILE B 1 533 ? -9.617 -31.891 -7.254 1 98.62 533 ILE B N 1
ATOM 8291 C CA . ILE B 1 533 ? -10.367 -30.75 -6.746 1 98.62 533 ILE B CA 1
ATOM 8292 C C . ILE B 1 533 ? -9.664 -30.188 -5.512 1 98.62 533 ILE B C 1
ATOM 8294 O O . ILE B 1 533 ? -9.539 -30.875 -4.496 1 98.62 533 ILE B O 1
ATOM 8298 N N . ASP B 1 534 ? -9.172 -28.938 -5.613 1 98.69 534 ASP B N 1
ATOM 8299 C CA . ASP B 1 534 ? -8.617 -28.203 -4.484 1 98.69 534 ASP B CA 1
ATOM 8300 C C . ASP B 1 534 ? -9.641 -27.234 -3.896 1 98.69 534 ASP B C 1
ATOM 8302 O O . ASP B 1 534 ? -10.641 -26.922 -4.539 1 98.69 534 ASP B O 1
ATOM 8306 N N . ILE B 1 535 ? -9.445 -26.844 -2.646 1 98.75 535 ILE B N 1
ATOM 8307 C CA . ILE B 1 535 ? -10.258 -25.797 -2.023 1 98.75 535 ILE B CA 1
ATOM 8308 C C . ILE B 1 535 ? -9.383 -24.578 -1.709 1 98.75 535 ILE B C 1
ATOM 8310 O O . ILE B 1 535 ? -8.156 -24.688 -1.623 1 98.75 535 ILE B O 1
ATOM 8314 N N . GLN B 1 536 ? -10.023 -23.453 -1.63 1 98.88 536 GLN B N 1
ATOM 8315 C CA . GLN B 1 536 ? -9.359 -22.188 -1.353 1 98.88 536 GLN B CA 1
ATOM 8316 C C . GLN B 1 536 ? -9.625 -21.734 0.082 1 98.88 536 GLN B C 1
ATOM 8318 O O . GLN B 1 536 ? -10.75 -21.828 0.576 1 98.88 536 GLN B O 1
ATOM 8323 N N . ILE B 1 537 ? -8.586 -21.328 0.799 1 98.88 537 ILE B N 1
ATOM 8324 C CA . ILE B 1 537 ? -8.656 -20.797 2.152 1 98.88 537 ILE B CA 1
ATOM 8325 C C . ILE B 1 537 ? -8.148 -19.359 2.16 1 98.88 537 ILE B C 1
ATOM 8327 O O . ILE B 1 537 ? -7.027 -19.078 1.722 1 98.88 537 ILE B O 1
ATOM 8331 N N . VAL B 1 538 ? -8.992 -18.438 2.648 1 98.81 538 VAL B N 1
ATOM 8332 C CA . VAL B 1 538 ? -8.727 -17.016 2.537 1 98.81 538 VAL B CA 1
ATOM 8333 C C . VAL B 1 538 ? -8.75 -16.375 3.924 1 98.81 538 VAL B C 1
ATOM 8335 O O . VAL B 1 538 ? -9.547 -16.766 4.781 1 98.81 538 VAL B O 1
ATOM 8338 N N . ALA B 1 539 ? -7.902 -15.492 4.215 1 98.62 539 ALA B N 1
ATOM 8339 C CA . ALA B 1 539 ? -7.93 -14.617 5.387 1 98.62 539 ALA B CA 1
ATOM 8340 C C . ALA B 1 539 ? -8.07 -13.156 4.98 1 98.62 539 ALA B C 1
ATOM 8342 O O . ALA B 1 539 ? -8.047 -12.836 3.789 1 98.62 539 ALA B O 1
ATOM 8343 N N . ARG B 1 540 ? -8.273 -12.289 5.934 1 98.12 540 ARG B N 1
ATOM 8344 C CA . ARG B 1 540 ? -8.398 -10.859 5.668 1 98.12 540 ARG B CA 1
ATOM 8345 C C . ARG B 1 540 ? -7.086 -10.281 5.145 1 98.12 540 ARG B C 1
ATOM 8347 O O . ARG B 1 540 ? -6.023 -10.883 5.324 1 98.12 540 ARG B O 1
ATOM 8354 N N . LYS B 1 541 ? -7.156 -9.133 4.48 1 98.31 541 LYS B N 1
ATOM 8355 C CA . LYS B 1 541 ? -5.965 -8.438 4.004 1 98.31 541 LYS B CA 1
ATOM 8356 C C . LYS B 1 541 ? -4.957 -8.242 5.129 1 98.31 541 LYS B C 1
ATOM 8358 O O . LYS B 1 541 ? -5.328 -7.883 6.25 1 98.31 541 LYS B O 1
ATOM 8363 N N . TYR B 1 542 ? -3.691 -8.57 4.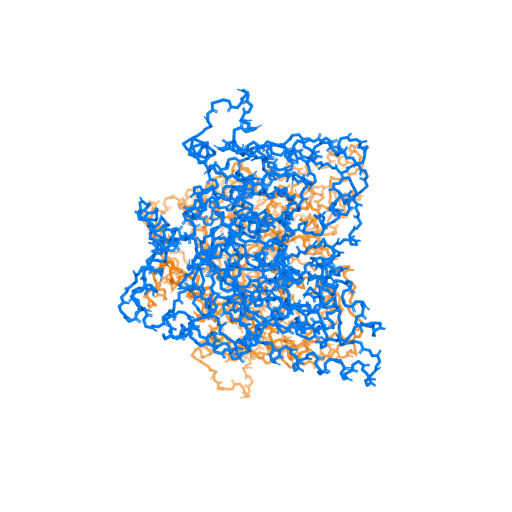906 1 98 542 TYR B N 1
ATOM 8364 C CA . TYR B 1 542 ? -2.525 -8.422 5.77 1 98 542 TYR B CA 1
ATOM 8365 C C . TYR B 1 542 ? -2.473 -9.539 6.809 1 98 542 TYR B C 1
ATOM 8367 O O . TYR B 1 542 ? -1.606 -9.539 7.688 1 98 542 TYR B O 1
ATOM 8375 N N . CYS B 1 543 ? -3.379 -10.453 6.746 1 98.06 543 CYS B N 1
ATOM 8376 C CA . CYS B 1 543 ? -3.387 -11.555 7.691 1 98.06 543 CYS B CA 1
ATOM 8377 C C . CYS B 1 543 ? -2.762 -12.805 7.078 1 98.06 543 CYS B C 1
ATOM 8379 O O . CYS B 1 543 ? -3.275 -13.914 7.25 1 98.06 543 CYS B O 1
ATOM 8381 N N . ASP B 1 544 ? -1.731 -12.586 6.367 1 98.69 544 ASP B N 1
ATOM 8382 C CA . ASP B 1 544 ? -1.007 -13.688 5.742 1 98.69 544 ASP B CA 1
ATOM 8383 C C . ASP B 1 544 ? -0.489 -14.672 6.789 1 98.69 544 ASP B C 1
ATOM 8385 O O . ASP B 1 544 ? -0.61 -15.883 6.617 1 98.69 544 ASP B O 1
ATOM 8389 N N . ASN B 1 545 ? 0.08 -14.125 7.883 1 98.69 545 ASN B N 1
ATOM 8390 C CA . ASN B 1 545 ? 0.562 -14.984 8.961 1 98.69 545 ASN B CA 1
ATOM 8391 C C . ASN B 1 545 ? -0.585 -15.719 9.641 1 98.69 545 ASN B C 1
ATOM 8393 O O . ASN B 1 545 ? -0.475 -16.922 9.93 1 98.69 545 ASN B O 1
ATOM 8397 N N . GLU B 1 546 ? -1.681 -15.039 9.875 1 98 546 GLU B N 1
ATOM 8398 C CA . GLU B 1 546 ? -2.846 -15.656 10.5 1 98 546 GLU B CA 1
ATOM 8399 C C . GLU B 1 546 ? -3.43 -16.75 9.617 1 98 546 GLU B C 1
ATOM 8401 O O . GLU B 1 546 ? -3.943 -17.75 10.117 1 98 546 GLU B O 1
ATOM 8406 N N . LEU B 1 547 ? -3.371 -16.531 8.336 1 98.62 547 LEU B N 1
ATOM 8407 C CA . LEU B 1 547 ? -3.783 -17.578 7.402 1 98.62 547 LEU B CA 1
ATOM 8408 C C . LEU B 1 547 ? -2.955 -18.844 7.598 1 98.62 547 LEU B C 1
ATOM 8410 O O . LEU B 1 547 ? -3.504 -19.938 7.656 1 98.62 547 LEU B O 1
ATOM 8414 N N . PHE B 1 548 ? -1.659 -18.719 7.719 1 98.69 548 PHE B N 1
ATOM 8415 C CA . PHE B 1 548 ? -0.791 -19.891 7.883 1 98.69 548 PHE B CA 1
ATOM 8416 C C . PHE B 1 548 ? -0.953 -20.484 9.273 1 98.69 548 PHE B C 1
ATOM 8418 O O . PHE B 1 548 ? -0.818 -21.703 9.453 1 98.69 548 PHE B O 1
ATOM 8425 N N . ALA B 1 549 ? -1.246 -19.641 10.289 1 98.31 549 ALA B N 1
ATOM 8426 C CA . ALA B 1 549 ? -1.617 -20.172 11.594 1 98.31 549 ALA B CA 1
ATOM 8427 C C . ALA B 1 549 ? -2.84 -21.078 11.484 1 98.31 549 ALA B C 1
ATOM 8429 O O . ALA B 1 549 ? -2.879 -22.156 12.078 1 98.31 549 ALA B O 1
ATOM 8430 N N . ALA B 1 550 ? -3.777 -20.562 10.758 1 98.12 550 ALA B N 1
ATOM 8431 C CA . ALA B 1 550 ? -4.984 -21.359 10.539 1 98.12 550 ALA B CA 1
ATOM 8432 C C . ALA B 1 550 ? -4.66 -22.656 9.805 1 98.12 550 ALA B C 1
ATOM 8434 O O . ALA B 1 550 ? -5.188 -23.719 10.141 1 98.12 550 ALA B O 1
ATOM 8435 N N . LEU B 1 551 ? -3.855 -22.562 8.781 1 98.19 551 LEU B N 1
ATOM 8436 C CA . LEU B 1 551 ? -3.471 -23.734 8 1 98.19 551 LEU B CA 1
ATOM 8437 C C . LEU B 1 551 ? -2.797 -24.781 8.891 1 98.19 551 LEU B C 1
ATOM 8439 O O . LEU B 1 551 ? -2.988 -25.984 8.695 1 98.19 551 LEU B O 1
ATOM 8443 N N . SER B 1 552 ? -2.012 -24.328 9.828 1 96.88 552 SER B N 1
ATOM 8444 C CA . SER B 1 552 ? -1.368 -25.266 10.758 1 96.88 552 SER B CA 1
ATOM 8445 C C . SER B 1 552 ? -2.4 -26.062 11.531 1 96.88 552 SER B C 1
ATOM 8447 O O . SER B 1 552 ? -2.215 -27.266 11.766 1 96.88 552 SER B O 1
ATOM 8449 N N . VAL B 1 553 ? -3.488 -25.438 11.883 1 96.44 553 VAL B N 1
ATOM 8450 C CA . VAL B 1 553 ? -4.551 -26.078 12.641 1 96.44 553 VAL B CA 1
ATOM 8451 C C . VAL B 1 553 ? -5.355 -27 11.719 1 96.44 553 VAL B C 1
ATOM 8453 O O . VAL B 1 553 ? -5.84 -28.047 12.148 1 96.44 553 VAL B O 1
ATOM 8456 N N . LEU B 1 554 ? -5.418 -26.703 10.484 1 97.62 554 LEU B N 1
ATOM 8457 C CA . LEU B 1 554 ? -6.223 -27.422 9.508 1 97.62 554 LEU B CA 1
ATOM 8458 C C . LEU B 1 554 ? -5.469 -28.641 8.984 1 97.62 554 LEU B C 1
ATOM 8460 O O . LEU B 1 554 ? -6.062 -29.531 8.359 1 97.62 554 LEU B O 1
ATOM 8464 N N . GLN B 1 555 ? -4.207 -28.781 9.156 1 96.12 555 GLN B N 1
ATOM 8465 C CA . GLN B 1 555 ? -3.344 -29.766 8.508 1 96.12 555 GLN B CA 1
ATOM 8466 C C . GLN B 1 555 ? -3.84 -31.172 8.766 1 96.12 555 GLN B C 1
ATOM 8468 O O . GLN B 1 555 ? -4.016 -31.953 7.828 1 96.12 555 GLN B O 1
ATOM 8473 N N . SER B 1 556 ? -4.062 -31.516 9.984 1 95.56 556 SER B N 1
ATOM 8474 C CA . SER B 1 556 ? -4.43 -32.906 10.32 1 95.56 556 SER B CA 1
ATOM 8475 C C . SER B 1 556 ? -5.852 -33.219 9.875 1 95.56 556 SER B C 1
ATOM 8477 O O . SER B 1 556 ? -6.078 -34.188 9.156 1 95.56 556 SER B O 1
ATOM 8479 N N . PRO B 1 557 ? -6.82 -32.344 10.211 1 97.06 557 PRO B N 1
ATOM 8480 C CA . PRO B 1 557 ? -8.195 -32.688 9.852 1 97.06 557 PRO B CA 1
ATOM 8481 C C . PRO B 1 557 ? -8.414 -32.75 8.344 1 97.06 557 PRO B C 1
ATOM 8483 O O . PRO B 1 557 ? -9.258 -33.531 7.875 1 97.06 557 PRO B O 1
ATOM 8486 N N . LEU B 1 558 ? -7.645 -31.984 7.594 1 97.25 558 LEU B N 1
ATOM 8487 C CA . LEU B 1 558 ? -7.852 -31.953 6.152 1 97.25 558 LEU B CA 1
ATOM 8488 C C . LEU B 1 558 ? -6.73 -32.688 5.422 1 97.25 558 LEU B C 1
ATOM 8490 O O . LEU B 1 558 ? -6.688 -32.688 4.191 1 97.25 558 LEU B O 1
ATOM 8494 N N . ALA B 1 559 ? -5.793 -33.25 6.105 1 93.94 559 ALA B N 1
ATOM 8495 C CA . ALA B 1 559 ? -4.668 -34 5.566 1 93.94 559 ALA B CA 1
ATOM 8496 C C . ALA B 1 559 ? -3.844 -33.156 4.605 1 93.94 559 ALA B C 1
ATOM 8498 O O . ALA B 1 559 ? -3.568 -33.594 3.479 1 93.94 559 ALA B O 1
ATOM 8499 N N . ILE B 1 560 ? -3.568 -32 5.055 1 92.81 560 ILE B N 1
ATOM 8500 C CA . ILE B 1 560 ? -2.783 -31.109 4.207 1 92.81 560 ILE B CA 1
ATOM 8501 C C . ILE B 1 560 ? -1.389 -30.922 4.801 1 92.81 560 ILE B C 1
ATOM 8503 O O . ILE B 1 560 ? -1.2 -31.078 6.012 1 92.81 560 ILE B O 1
#

Foldseek 3Di:
DPPLAQAAAADDDADDFDPLLVVLLSVLRSVQSVQDDPLLHADVVCSVPPDFAQLCCLVVRPSADPLLCCLLPVDFQQRNLVCCLVVVDQLLSNLQSLLSLLVVLCRYFVWFSHFASPQLNVLSVVQRVCCVVPVGGLASRASAEEEEEQLFADAQAWHAQQFSLRIDHHNHHDPLRVLVVSRRYGYGGYTAFHRRQPWQAGQGSNGGGAANQGRQFGLTARNSSQLSSQLSSSHQKYKDKDQQLHFLSSVQQRQWKGKWAQALAFDDPCSQHPVDAQLCLAFNMTMFMTHRDQVSRLVSSQSRLVVVCCVVVVSHDNDHACFLVDAADPFAAEEEEEQDQLAAHAWFLQSVQSVLLQVLQVVDRSHDYHYAHHDPLVVLVVLSLCSNCQQLCPVVVVSCVVRRNDDDLVSVVSSVVSVVVVHHDDPVRSVVSNVVLVVSLVVVVVSVVVRPHFKYKYFSWSYHRAGPPPRPGRRRGRSCSSSRWMKMKHFAPTFDAFQPPDGDDPVCVDGSHPVNVVNVVSSNPDTRHRGTGIMMMTGGHPCNRNSSNVVSVSCVSRVD/DPPLAQAAAADDDDDDFDPLLVVLLSVLRSVQSVQDDPLLHADVVCSVPPDFAQLCCLVVRPSADPLLCCLLPVDFQQRNLVCCLVVVDQLLSNLQSLLSLLVVLCRYFVWFSHFASPQLNVLSVVQRVCCVVPVGGLASRASAEEEEEQLAADAQAWHAQQFSLRIDHHNHHDPLRVLCVSRHYGYGGYTAFHRRQPWQAGQGSNGGGAANQGRQFGLTARNSSQLSSQLSSSHQKYKDKDQQLHFLSSVQQRQWKGKWAQALAFDDPCSQHPVDAQLCLAFNMTMFMTHRDQVSRLVSSQSRLVVVCCVVVVSHDNDHACFLVDAADPFAAEEEEEQDQLAAHAWFLQSVQSVLLQVLQVVDRSHDYHYAHHDPLVVLVVLSLCSNCQQLCPVVVVSCVVRRNDDDLVSVVSSVVSVVVVHHDDPVRSVVSNVVLVVSLVVVVVSVVVRPHFKYKYFSWSYHRAGPPPRPGRRRGRSCSSSRWMKMKHFAPTFDAFQPPDGDDPVCVDTSHPVNVVNVVSSNPDTRHRGTGIMMMTGGHPCNRNSSNVVSVSCVSRVD